Protein 7CI0 (pdb70)

Secondary structure (DSSP, 8-state):
-----HHHHHHHHHHHHH----TTTS-HHHHHHHHHHHHHHHSPPPPP-SEEEEEEEEETTEEEEEEEEES-SS--SEEEEEEE--STTTS--TTTTHHHHHHHHHHHTS-EEEE----TTTS-TTHHHHHHHHHHHHHHT--TTT-S-EEEEEEEEETHHHHHHHHHHHHHHHS--SS-B--BEEES---S--TT-HHHHHTSSSSSS-HHHHHHHHHHH---TT-TTTSGGGS--TTPPPEEEEEETT-TTHHHHHHHHHHHHHTT--EEEEEETT--TTGGG-TTTSTTHHHHHHHHHHHHHHHH-/-----HHHHHHHHHHHHHTPPPTTTS-HHHHHHHHHHHHHHHSPPPPP-SEEEEEEEEEBTEEEEEEEEES-SS--SEEEEEEE--STTTS--TTTTHHHHHHHHHHHTS-EEEE----TTTS-TTHHHHHHHHHHHHHHT--GGG-S-EEEEEEEEETHHHHHHHHHHHHHHHS--SS-B--BEEES---S--TT-HHHHHTSSSSSS-HHHHHHHHHHH---TT-TTT-GGGS--TTPPPEEEEEETT-TTHHHHHHHHHHHHHTT--EEEEEETT--TTGGG-TTTSTHHHHHHHHHHHHHHHHH-/-----HHHHHHHHHHHHH----GGGS-HHHHHHHHHHHHHHHSPPPPP-SEEEEEEEE-SSSEEEEEEEESSSS--SEEEEEEE--STTTS--TTTTHHHHHHHHHHHTS-EEEE----TTTS-TTHHHHHHHHHHHHHHT--TTTT--EEEEEEEEETHHHHHHHHHHHHHHHS--SS-B--BEEES---S--TT-HHHHHTSSSSSS-HHHHHHHHHHH---TT-TTTSGGGS--TTPPPEEEEEETT-TTHHHHHHHHHHHHHTT--EEEEEETT--TTGGG-TTTSTTHHHHHHHHHHHHHHHH-/-----HHHHHHHHHHHHH----TTTS-HHHHHHHHHHHHHHHSPPPPP-SEEEEEEE--BTB-EEEEEEES-SS--SEEEEEEE--STTTS--TTTTHHHHHHHHHHHTS-EEEE----TTTS-TTHHHHHHHHHHHHHHT--GGG-S-EEEEEEEEETHHHHHHHHHHHHHHHS--SS-B--BEEES---S--TT-HHHHHTSSSSSS-HHHHHHHHHHH---TT-TTT-GGGS--TTPPSEEEEEETT-TTHHHHHHHHHHHHHTT--EEEEEETT--TTGGG-TTTSTTHHHHHHHHHHHHHHHH-

Radius of gyration: 42.59 Å; Cα contacts (8 Å, |Δi|>4): 2997; chains: 4; bounding box: 110×73×112 Å

Solvent-accessible surface area: 43959 Å² total; per-residue (Å²): 149,68,126,53,39,112,38,0,29,58,9,19,120,23,44,74,12,53,69,45,66,59,24,71,129,34,81,55,101,70,0,56,5,36,29,36,10,30,5,37,51,0,6,91,58,46,92,175,31,67,22,76,92,106,28,52,3,95,20,90,67,40,111,3,61,1,31,0,0,0,42,117,76,98,48,87,67,14,34,0,0,0,2,0,4,0,7,14,11,0,5,7,40,16,90,8,3,33,37,0,1,0,3,1,0,31,45,10,54,23,2,0,0,5,2,39,4,54,29,1,54,96,73,59,26,35,5,1,3,64,3,0,38,24,0,0,64,39,0,1,50,42,21,108,104,0,49,16,72,4,63,0,0,0,0,1,0,4,8,7,0,0,4,0,0,0,2,0,4,42,42,6,58,81,149,106,18,111,27,87,20,47,0,1,0,0,0,2,0,34,0,15,49,4,92,79,24,74,0,8,150,65,10,18,145,52,27,32,22,37,87,50,17,19,92,38,22,51,95,9,16,139,16,90,102,79,27,59,88,4,15,0,42,96,17,108,24,94,81,12,19,47,0,0,0,0,0,0,12,2,0,0,9,36,22,3,0,30,56,2,0,46,20,0,0,92,29,3,58,25,2,0,0,2,5,0,75,0,0,0,13,9,0,0,1,0,1,48,35,0,80,43,0,9,32,6,1,78,96,1,10,43,0,0,96,29,28,55,101,178,66,126,33,41,113,38,0,91,60,21,13,92,57,72,65,87,152,88,52,83,63,22,82,126,35,67,51,72,100,2,54,60,56,32,66,66,55,6,61,155,3,10,92,102,43,97,176,29,61,1,76,108,106,32,56,2,98,21,83,69,42,110,3,60,1,32,0,0,0,42,115,133,97,45,147,60,13,29,0,0,0,1,0,3,0,9,16,12,0,9,5,45,14,92,9,2,33,38,0,1,0,3,0,0,30,47,12,54,22,1,0,0,4,2,40,3,59,31,1,51,97,80,52,30,40,8,1,0,56,4,0,34,24,0,0,64,42,0,1,50,38,22,107,119,0,48,15,75,4,61,0,0,0,0,2,0,3,9,10,0,0,3,0,0,0,1,0,4,40,40,7,55,82,152,105,19,110,26,87,20,47,0,0,0,0,0,1,0,34,0,14,52,4,93,77,25,74,0,8,80,67,12,14,141,53,28,50,22,35,95,55,18,18,90,45,22,46,95,9,18,133,16,93,98,79,38,57,68,4,13,0,41,97,17,108,23,96,79,11,19,47,0,0,0,0,0,0,13,2,0,0,8,35,22,2,0,31,55,2,0,49,21,0,0,92,28,2,55,23,2,0,0,3,4,0,78,0,0,0,14,9,0,0,0,0,1,46,41,0,82,42,0,16,32,6,2,79,96,0,10,43,0,0,99,30,29,57,100,148,64,128,34,42,115,39,0,79,59,24,9,100,59,54,73,63,60,78,46,82,58,23,70,128,40,72,51,33,39,0,36,10,32,28,52,9,45,4,9,24,4,6,91,78,43,95,179,31,52,15,77,89,104,29,53,2,97,20,89,69,40,112,3,60,1,30,0,0,0,41,121,124,91,54,83,65,16,31,1,0,0,2,0,4,0,6,15,12,0,4,6,45,16,64,10,2,34,17,1,1,0,1,1,0,30,40,12,54,22,2,0,0,4,2,39,3,55,29,1,57,95,73,59,28,35,5,0,3,66,3,0,39,25,0,0,63,40,0,1,51,41,19,105,109,0,46,14,75,4,61,0,0,0,0,1,0,4,8,8,0,0,3,0,0,0,2,0,5,40,46,7,59,81,154,105,18,111,27,85,20,47,0,0,0,0,0,2,0,34,0,14,50,6,92,78,24,75,0,7,80,66,11,18,146,51,26,31,21,36,87,47,15,21,92,39,21,50,96,10,15,136,16,86,102,80,25,60,89,5,12,0,40,97,16,112,24,94,82,11,19,50,0,0,0,0,0,0,14,2,0,0,9,35,23,3,0,31,57,2,0,47,20,0,0,91,30,3,55,25,2,0,0,3,4,0,74,0,0,0,13,8,0,0,0,0,1,48,45,0,79,42,0,11,33,6,1,79,97,0,10,43,0,0,105,31,29,55,100,187,54,126,40,40,112,40,0,88,56,15,18,91,50,66,72,88,161,76,59,80,61,21,82,123,34,82,56,142,94,0,56,55,44,27,66,61,42,7,60,118,0,11,82,108,44,100,177,27,60,1,76,90,105,30,55,2,96,22,83,68,44,111,2,61,1,34,0,0,0,42,114,101,96,46,146,61,14,30,0,0,0,0,0,4,0,6,15,12,0,7,4,44,14,86,7,3,34,35,0,1,0,4,0,0,32,42,14,56,21,2,0,0,4,2,38,3,56,30,0,56,95,77,53,28,39,7,1,0,59,4,0,35,25,0,0,65,39,1,1,51,39,20,107,114,0,48,15,75,4,63,0,0,0,0,2,0,3,10,9,0,0,4,0,0,0,1,0,4,41,42,7,57,82,154,108,18,111,26,85,19,48,0,0,0,0,0,2,0,35,0,13,48,4,98,79,24,71,0,7,150,62,11,17,145,51,29,34,22,38,88,57,18,19,95,43,21,50,94,12,16,136,17,86,100,77,31,59,70,4,14,0,41,95,17,108,23,94,81,11,19,47,0,0,0,0,0,0,12,2,0,0,8,35,22,2,0,31,57,2,0,48,21,0,0,93,29,2,54,24,2,0,0,3,5,0,72,0,0,0,13,10,0,0,1,0,0,47,38,0,67,44,0,12,31,6,2,78,96,0,8,42,0,0,107,31,28,58,102

Sequence (1236 aa):
TPFIRPDMKAFLEAIAAMAGPTLAEMTLEEARASYVALHGMADRPARELAVIRNLSCPGPAGDIPLRLYDARESREAGPVITFYHGGGFVIGDLDTHHNLCTEIAALMDLPVVAVDYRLAPEHPFPAAIEDCEAATRWVASSPSELGRTASGVIPIGDAAGGNATIVVSQLLGAKPADVPVVLQVPIFPLASDAVGSASLEAFAEGFVLTKASIEFFDTAYKADRADPRGFPILGDHTAAPPTIVATASLDPIRDSGRDYAKALVEAGRDVVYLEMEGVTHSFTNIRAAVPSTQGDLERIIAAMKMMLGTPFIRPDMKAFLEAIAAMAGPTLAEMTLEEARASYVALHGMADRPARELAVIRNLSCPGPAGDIPLRLYDARESREAGPVITFYHGGGFVIGDLDTHHNLCTEIAALMDLPVVAVDYRLAPEHPFPAAIEDCEAATRWVASSPSELGRTASGVIPIGDAAGGNATIVVSQLLGAKPADVPVVLQVPIFPLASDAVGSASLEAFAEGFVLTKASIEFFDTAYKADRADPRGFPILGDHTAAPPTIVATASLDPIRDSGRDYAKALVEAGRDVVYLEMEGVTHSFTNIRAAVPSTQGDLERIIAAMKMMLGTPFIRPDMKAFLEAIAAMAGPTLAEMTLEEARASYVALHGMADRPARELAVIRNLSCPGPAGDIPLRLYDARESREAGPVITFYHGGGFVIGDLDTHHNLCTEIAALMDLPVVAVDYRLAPEHPFPAAIEDCEAATRWVASSPSELGRTASGVIPIGDAAGGNATIVVSQLLGAKPADVPVVLQVPIFPLASDAVGSASLEAFAEGFVLTKASIEFFDTAYKADRADPRGFPILGDHTAAPPTIVATASLDPIRDSGRDYAKALVEAGRDVVYLEMEGVTHSFTNIRAAVPSTQGDLERIIAAMKMMLGTPFIRPDMKAFLEAIAAMAGPTLAEMTLEEARASYVALHGMADRPARELAVIRNLSCPGPAGDIPLRLYDARESREAGPVITFYHGGGFVIGDLDTHHNLCTEIAALMDLPVVAVDYRLAPEHPFPAAIEDCEAATRWVASSPSELGRTASGVIPIGDAAGGNATIVVSQLLGAKPADVPVVLQVPIFPLASDAVGSASLEAFAEGFVLTKASIEFFDTAYKADRADPRGFPILGDHTAAPPTIVATASLDPIRDSGRDYAKALVEAGRDVVYLEMEGVTHSFTNIRAAVPSTQGDLERIIAAMKMMLG

Foldseek 3Di:
DAFADPLQVVVLVVVVVVPDDDLVPDDLVVSQVVLLVQLVVQFDAADDAPDWDWDWDAFPVGIWIKIKGANDPADAEEEEEEEEEDDLLRHDACNSCVRLLRVLRVLQRHMYMYTGWHGWLVDAPPRRLRRSLRVQLVLQVQDVVNRYHYQAYEQEYAEVSLLSQLLSLLVCVVPPRNHHHQEYEREQYQAADLVPPPLCVQQQDSAVDHVSSNVVSCVTRVDDNQDCSRHVLNPDLLCGHEYEYEHEPNESSRVSSVSSVVSNVVNVHHYHYHYHGNHYGPLSSRCRSRVCSVVVVVVSSVVVVVSVD/DAFADPLQVVVLVVVVVVVDDDPVPDDLVVVQVVLQVLLVPQFDAADDAPDWDWDWDAFPVGIWIKIKTANDLADAEEEEEEEEEDDLLRYDACNSCVRLLRVLRVLQRHMYMYTGWHGWLVDAPPRRLRRSLRVQLVVQVQDVVNRYHYQAYEQEYAECSLLSQLLSLLVCVVPPRNHHHQEYEREQYQAADLPPPPLLVQQQDSFVCHVSVNVVSCVTRVDDNQDCSRHVLNPDLLPGHEYEYEAEPNESSRVSSVSSQVSNVVNVHHYHYHYHGNHYGPLSSSCRSRVCSVVVVVVSSVVVVVSSD/DAFADPLQVVVLVVVVVVVDDDLVPDDLVVSQVVLLCQLVVQFDAADDAPDWDWDWDAFPVGTWIKIKTANDPADAEEEEEEEEEDDLLRHDFCNSCVRLQNVLRVLQRHMYMYTGWHGWLVDAPPRRLRRSLVVQLVVQVVDVVRNYHYQAYEQEYAACSLLSQLLSLLVCVVPPRNHHHQEYEREQYQAADLPPPPLLVQQQDSAPDHVSSNVVSCVTRVDDNQDCSRHVLNPDLLCGHEYEYEHEPNESSRVSSVSSVVSNVVNVHHYHYHYHGNHYGPLSSRCRSRVCSVVVVVVSSVVVVVSND/DAFADPLQVVVLVVCVVVPDDDPVVDDLVVNQVVLLVQLVPFFDAADDAPAWDWDWDAFPVGIWIKTKTANDLADAEEEEEEEEEDDLLRHDACNSCVRLLSVLRVLQNHMYMYTGWHGWLVDAPPRRLRRSLVVQLVVQVQDVVNNYHYQEYEQEYAACSLLSQLLSLLVCVVPPRNHHHQEYEREQYQAADLVPPPLLVQQQPSQPCHVSSNVVSCVTRVDDNQDCSRHVLNDDLLCGHEYEYEHEPNESSRVSSVSSVVSNVVSVHHYHYHYHGNHGGPLSSRCRSRVCSVVVVVVVSVVVVVSSD

Organism: Erythrobacter longus (NCBI:txid1044)

InterPro domains:
  IPR013094 Alpha/beta hydrolase fold-3 [PF07859] (85-287)
  IPR029058 Alpha/Beta hydrolase fold [G3DSA:3.40.50.1820] (2-311)
  IPR029058 Alpha/Beta hydrolase fold [SSF53474] (46-291)
  IPR050300 GDXG lipolytic enzyme [PTHR48081] (65-289)

Structure (mmCIF, N/CA/C/O backbone):
data_7CI0
#
_entry.id   7CI0
#
_cell.length_a   70.397
_cell.length_b   129.771
_cell.length_c   220.661
_cell.angle_alpha   90.000
_cell.angle_beta   90.000
_cell.angle_gamma   90.000
#
_symmetry.space_group_name_H-M   'P 21 2 21'
#
loop_
_entity.id
_entity.type
_entity.pdbx_description
1 polymer Lipase
2 non-polymer P-NITROPHENOL
3 non-polymer 'HEXANOIC ACID'
4 non-polymer DI(HYDROXYETHYL)ETHER
5 non-polymer 1,2-ETHANEDIOL
6 non-polymer 'DIMETHYL SULFOXIDE'
7 non-polymer '1,4-DIETHYLENE DIOXIDE'
8 non-polymer GLYCEROL
9 non-polymer 'SULFATE ION'
10 non-polymer 'TRIETHYLENE GLYCOL'
11 non-polymer 'SODIUM ION'
12 non-polymer '2-(N-MORPHOLINO)-ETHANESULFONIC ACID'
13 water water
#
loop_
_atom_site.group_PDB
_atom_site.id
_atom_site.type_symbol
_atom_site.label_atom_id
_atom_site.label_alt_id
_atom_site.label_comp_id
_atom_site.label_asym_id
_atom_site.label_entity_id
_atom_site.label_seq_id
_atom_site.pdbx_PDB_ins_code
_atom_site.Cartn_x
_atom_site.Cartn_y
_atom_site.Cartn_z
_atom_site.occupancy
_atom_site.B_iso_or_equiv
_atom_site.auth_seq_id
_atom_site.auth_comp_id
_atom_site.auth_asym_id
_atom_site.auth_atom_id
_atom_site.pdbx_PDB_model_num
ATOM 1 N N . THR A 1 4 ? 55.45600 -29.97600 -52.82900 1.000 52.80849 4 THR A N 1
ATOM 2 C CA . THR A 1 4 ? 54.37100 -29.07000 -53.25100 1.000 41.42062 4 THR A CA 1
ATOM 3 C C . THR A 1 4 ? 54.28900 -29.08400 -54.77400 1.000 42.38844 4 THR A C 1
ATOM 4 O O . THR A 1 4 ? 54.55300 -28.08400 -55.37400 1.000 41.39540 4 THR A O 1
ATOM 8 N N . PRO A 1 5 ? 53.91400 -30.19700 -55.42500 1.000 35.55849 5 PRO A N 1
ATOM 9 C CA . PRO A 1 5 ? 53.76100 -30.19400 -56.85500 1.000 34.05285 5 PRO A CA 1
ATOM 10 C C . PRO A 1 5 ? 52.48900 -29.43700 -57.24500 1.000 33.27882 5 PRO A C 1
ATOM 11 O O . PRO A 1 5 ? 51.61400 -29.34400 -56.51300 1.000 34.95146 5 PRO A O 1
ATOM 22 N N . PHE A 1 6 ? 52.46500 -28.89300 -58.43500 1.000 32.71463 6 PHE A N 1
ATOM 23 C CA . PHE A 1 6 ? 51.31600 -28.13300 -58.90700 1.000 32.08009 6 PHE A CA 1
ATOM 24 C C . PHE A 1 6 ? 50.10000 -29.03200 -59.09600 1.000 31.73133 6 PHE A C 1
ATOM 25 O O . PHE A 1 6 ? 50.18600 -30.09100 -59.73200 1.000 28.44158 6 PHE A O 1
ATOM 42 N N . ILE A 1 7 ? 48.96200 -28.58700 -58.56800 1.000 29.69635 7 ILE A N 1
ATOM 43 C CA . ILE A 1 7 ? 47.68200 -29.27600 -58.69800 1.000 26.04208 7 ILE A CA 1
ATOM 44 C C . ILE A 1 7 ? 46.62200 -28.24000 -59.04900 1.000 29.49548 7 ILE A C 1
ATOM 45 O O . ILE A 1 7 ? 46.51000 -27.20800 -58.37500 1.000 29.78747 7 ILE A O 1
ATOM 61 N N . ARG A 1 8 ? 45.84400 -28.50700 -60.09500 1.000 26.92341 8 ARG A N 1
ATOM 62 C CA . ARG A 1 8 ? 44.74700 -27.61600 -60.42800 1.000 28.03039 8 ARG A CA 1
ATOM 63 C C . ARG A 1 8 ? 43.74200 -27.56800 -59.28100 1.000 29.01921 8 ARG A C 1
ATOM 64 O O . ARG A 1 8 ? 43.54300 -28.56400 -58.58100 1.000 27.03838 8 ARG A O 1
ATOM 85 N N . PRO A 1 9 ? 43.08900 -26.41900 -59.06600 1.000 27.41296 9 PRO A N 1
ATOM 86 C CA . PRO A 1 9 ? 42.09600 -26.34500 -57.98000 1.000 30.24864 9 PRO A CA 1
ATOM 87 C C . PRO A 1 9 ? 40.97600 -27.36700 -58.09800 1.000 28.57781 9 PRO A C 1
ATOM 88 O O . PRO A 1 9 ? 40.59800 -27.95000 -57.07700 1.000 28.26314 9 PRO A O 1
ATOM 99 N N . ASP A 1 10 ? 40.42100 -27.60300 -59.29500 1.000 28.94251 10 ASP A N 1
ATOM 100 C CA . ASP A 1 10 ? 39.35000 -28.59400 -59.37500 1.000 29.62740 10 ASP A CA 1
ATOM 101 C C . ASP A 1 10 ? 39.88700 -30.00000 -59.13800 1.000 26.03274 10 ASP A C 1
ATOM 102 O O . ASP A 1 10 ? 39.21900 -30.82200 -58.49500 1.000 26.93180 10 ASP A O 1
ATOM 111 N N . MET A 1 11 ? 41.09700 -30.29000 -59.62000 1.000 27.27728 11 MET A N 1
ATOM 112 C CA . MET A 1 11 ? 41.73000 -31.56900 -59.30400 1.000 29.99602 11 MET A CA 1
ATOM 113 C C . MET A 1 11 ? 41.94000 -31.71200 -57.80000 1.000 27.98272 11 MET A C 1
ATOM 114 O O . MET A 1 11 ? 41.67900 -32.77300 -57.22200 1.000 26.55031 11 MET A O 1
ATOM 128 N N . LYS A 1 12 ? 42.41600 -30.64400 -57.14700 1.000 27.35081 12 LYS A N 1
ATOM 129 C CA . LYS A 1 12 ? 42.67100 -30.71500 -55.71500 1.000 26.80298 12 LYS A CA 1
ATOM 130 C C . LYS A 1 12 ? 41.39200 -31.00800 -54.94000 1.000 25.40324 12 LYS A C 1
ATOM 131 O O . LYS A 1 12 ? 41.40800 -31.77600 -53.97200 1.000 29.10898 12 LYS A O 1
ATOM 137 N N . ALA A 1 13 ? 40.27500 -30.39800 -55.34500 1.000 26.76086 13 ALA A N 1
ATOM 138 C CA . ALA A 1 13 ? 39.01300 -30.63000 -54.64700 1.000 29.60561 13 ALA A CA 1
ATOM 139 C C . ALA A 1 13 ? 38.58700 -32.08900 -54.75600 1.000 30.65523 13 ALA A C 1
ATOM 140 O O . ALA A 1 13 ? 38.08200 -32.67300 -53.78900 1.000 26.91048 13 ALA A O 1
ATOM 147 N N . PHE A 1 14 ? 38.78000 -32.68800 -55.93200 1.000 27.07077 14 PHE A N 1
ATOM 148 C CA . PHE A 1 14 ? 38.46900 -34.10600 -56.10800 1.000 25.22173 14 PHE A CA 1
ATOM 149 C C . PHE A 1 14 ? 39.34700 -34.97500 -55.21300 1.000 27.55482 14 PHE A C 1
ATOM 150 O O . PHE A 1 14 ? 38.85900 -35.91900 -54.57400 1.000 27.47900 14 PHE A O 1
ATOM 167 N N . LEU A 1 15 ? 40.64900 -34.67300 -55.14400 1.000 25.32998 15 LEU A N 1
ATOM 168 C CA . LEU A 1 15 ? 41.53700 -35.45300 -54.28900 1.000 24.57732 15 LEU A CA 1
ATOM 169 C C . LEU A 1 15 ? 41.16100 -35.30200 -52.82000 1.000 26.39051 15 LEU A C 1
ATOM 170 O O . LEU A 1 15 ? 41.29600 -36.25100 -52.03800 1.000 28.57177 15 LEU A O 1
ATOM 186 N N . GLU A 1 16 ? 40.69200 -34.11300 -52.42800 1.000 28.02874 16 GLU A N 1
ATOM 187 C CA . GLU A 1 16 ? 40.27400 -33.91000 -51.04700 1.000 29.98554 16 GLU A CA 1
ATOM 188 C C . GLU A 1 16 ? 39.02800 -34.72500 -50.72600 1.000 31.68838 16 GLU A C 1
ATOM 189 O O . GLU A 1 16 ? 38.89600 -35.25500 -49.61600 1.000 30.74439 16 GLU A O 1
ATOM 201 N N . ALA A 1 17 ? 38.11200 -34.84900 -51.68700 1.000 29.29549 17 ALA A N 1
ATOM 202 C CA . ALA A 1 17 ? 36.93000 -35.67500 -51.46600 1.000 29.46530 17 ALA A CA 1
ATOM 203 C C . ALA A 1 17 ? 37.30000 -37.15300 -51.36600 1.000 32.65185 17 ALA A C 1
ATOM 204 O O . ALA A 1 17 ? 36.73400 -37.88300 -50.54700 1.000 29.68649 17 ALA A O 1
ATOM 211 N N . ILE A 1 18 ? 38.25900 -37.61600 -52.17500 1.000 28.56298 18 ILE A N 1
ATOM 212 C CA . ILE A 1 18 ? 38.69900 -39.00900 -52.05500 1.000 27.65502 18 ILE A CA 1
ATOM 213 C C . ILE A 1 18 ? 39.33200 -39.24900 -50.69000 1.000 27.00874 18 ILE A C 1
ATOM 214 O O . ILE A 1 18 ? 39.14000 -40.30500 -50.07000 1.000 30.69792 18 ILE A O 1
ATOM 230 N N . ALA A 1 19 ? 40.08400 -38.26500 -50.19500 1.000 29.46117 19 ALA A N 1
ATOM 231 C CA . ALA A 1 19 ? 40.71100 -38.39600 -48.88500 1.000 33.97212 19 ALA A CA 1
ATOM 232 C C . ALA A 1 19 ? 39.66300 -38.41500 -47.77500 1.000 32.06358 19 ALA A C 1
ATOM 233 O O . ALA A 1 19 ? 39.79700 -39.16500 -46.80000 1.000 34.42933 19 ALA A O 1
ATOM 240 N N . ALA A 1 20 ? 38.61000 -37.60400 -47.91100 1.000 33.48224 20 ALA A N 1
ATOM 241 C CA . ALA A 1 20 ? 37.52900 -37.62400 -46.92700 1.000 33.32236 20 ALA A CA 1
ATOM 242 C C . ALA A 1 20 ? 36.82000 -38.97100 -46.92700 1.000 32.87763 20 ALA A C 1
ATOM 243 O O . ALA A 1 20 ? 36.50700 -39.52000 -45.86200 1.000 33.59009 20 ALA A O 1
ATOM 250 N N . MET A 1 21 ? 36.54800 -39.51100 -48.11800 1.000 30.33499 21 MET A N 1
ATOM 251 C CA . MET A 1 21 ? 35.93100 -40.82900 -48.23200 1.000 34.92327 21 MET A CA 1
ATOM 252 C C . MET A 1 21 ? 36.73700 -41.88400 -47.48700 1.000 40.52995 21 MET A C 1
ATOM 253 O O . MET A 1 21 ? 36.17100 -42.74200 -46.79400 1.000 36.47818 21 MET A O 1
ATOM 267 N N . ALA A 1 22 ? 38.06200 -41.83500 -47.61300 1.000 35.19430 22 ALA A N 1
ATOM 268 C CA . ALA A 1 22 ? 38.96100 -42.79400 -46.96500 1.000 39.27185 22 ALA A CA 1
ATOM 269 C C . ALA A 1 22 ? 38.51300 -44.19900 -47.37600 1.000 39.40468 22 ALA A C 1
ATOM 270 O O . ALA A 1 22 ? 38.28000 -44.45100 -48.56600 1.000 43.13509 22 ALA A O 1
ATOM 277 N N . GLY A 1 23 ? 38.37200 -45.14300 -46.45600 1.000 42.10095 23 GLY A N 1
ATOM 278 C CA . GLY A 1 23 ? 37.86600 -46.44300 -46.83100 1.000 50.02529 23 GLY A CA 1
ATOM 279 C C . GLY A 1 23 ? 38.89300 -47.35000 -47.48500 1.000 44.90407 23 GLY A C 1
ATOM 280 O O . GLY A 1 23 ? 40.03200 -46.95500 -47.75700 1.000 44.61389 23 GLY A O 1
ATOM 284 N N . PRO A 1 24 ? 38.47500 -48.57500 -47.80100 1.000 43.68102 24 PRO A N 1
ATOM 285 C CA . PRO A 1 24 ? 39.44000 -49.66400 -47.98400 1.000 39.53577 24 PRO A CA 1
ATOM 286 C C . PRO A 1 24 ? 40.24400 -49.56500 -49.27100 1.000 38.59096 24 PRO A C 1
ATOM 287 O O . PRO A 1 24 ? 39.82200 -48.97200 -50.27000 1.000 33.10661 24 PRO A O 1
ATOM 298 N N . THR A 1 25 ? 41.43000 -50.17000 -49.22700 1.000 35.71585 25 THR A N 1
ATOM 299 C CA . THR A 1 25 ? 42.23200 -50.37100 -50.42100 1.000 34.51721 25 THR A CA 1
ATOM 300 C C . THR A 1 25 ? 41.60600 -51.45700 -51.29500 1.000 32.35845 25 THR A C 1
ATOM 301 O O . THR A 1 25 ? 40.71500 -52.20100 -50.87400 1.000 31.34881 25 THR A O 1
ATOM 312 N N . LEU A 1 26 ? 42.09300 -51.55500 -52.53600 1.000 29.45556 26 LEU A N 1
ATOM 313 C CA . LEU A 1 26 ? 41.61000 -52.61500 -53.41300 1.000 31.32054 26 LEU A CA 1
ATOM 314 C C . LEU A 1 26 ? 41.86600 -53.98700 -52.80900 1.000 28.67232 26 LEU A C 1
ATOM 315 O O . LEU A 1 26 ? 41.01300 -54.87600 -52.88800 1.000 30.95634 26 LEU A O 1
ATOM 331 N N . ALA A 1 27 ? 43.04000 -54.18400 -52.20600 1.000 30.83262 27 ALA A N 1
ATOM 332 C CA . ALA A 1 27 ? 43.38300 -55.50900 -51.69800 1.000 33.14299 27 ALA A CA 1
ATOM 333 C C . ALA A 1 27 ? 42.52300 -55.89500 -50.50000 1.000 37.14991 27 ALA A C 1
ATOM 334 O O . ALA A 1 27 ? 42.28400 -57.09100 -50.27300 1.000 35.45416 27 ALA A O 1
ATOM 341 N N . GLU A 1 28 ? 42.05200 -54.90500 -49.73300 1.000 34.30122 28 GLU A N 1
ATOM 342 C CA . GLU A 1 28 ? 41.20500 -55.17100 -48.57600 1.000 38.45772 28 GLU A CA 1
ATOM 343 C C . GLU A 1 28 ? 39.77800 -55.54700 -48.96000 1.000 39.29375 28 GLU A C 1
ATOM 344 O O . GLU A 1 28 ? 39.07000 -56.15000 -48.14900 1.000 40.47030 28 GLU A O 1
ATOM 356 N N . MET A 1 29 ? 39.34000 -55.20800 -50.16600 1.000 29.99403 29 MET A N 1
ATOM 357 C CA . MET A 1 29 ? 38.00600 -55.55400 -50.63700 1.000 29.58961 29 MET A CA 1
ATOM 358 C C . MET A 1 29 ? 38.00200 -56.95200 -51.24700 1.000 29.94917 29 MET A C 1
ATOM 359 O O . MET A 1 29 ? 39.04500 -57.49500 -51.60900 1.000 29.96570 29 MET A O 1
ATOM 373 N N . THR A 1 30 ? 36.80800 -57.49600 -51.39800 1.000 30.85366 30 THR A N 1
ATOM 374 C CA . THR A 1 30 ? 36.69700 -58.69000 -52.24600 1.000 29.91803 30 THR A CA 1
ATOM 375 C C . THR A 1 30 ? 36.92000 -58.21400 -53.68900 1.000 29.97433 30 THR A C 1
ATOM 376 O O . THR A 1 30 ? 36.78300 -57.04300 -53.95400 1.000 26.30487 30 THR A O 1
ATOM 387 N N . LEU A 1 31 ? 37.21000 -59.12700 -54.59700 1.000 27.83881 31 LEU A N 1
ATOM 388 C CA . LEU A 1 31 ? 37.38200 -58.74200 -56.01100 1.000 28.62788 31 LEU A CA 1
ATOM 389 C C . LEU A 1 31 ? 36.10600 -58.08400 -56.53900 1.000 30.45815 31 LEU A C 1
ATOM 390 O O . LEU A 1 31 ? 36.20800 -57.14100 -57.25800 1.000 27.84439 31 LEU A O 1
ATOM 406 N N . GLU A 1 32 ? 34.95100 -58.64800 -56.22000 1.000 28.02441 32 GLU A N 1
ATOM 407 C CA . GLU A 1 32 ? 33.68600 -58.08100 -56.72100 1.000 26.76093 32 GLU A CA 1
ATOM 408 C C . GLU A 1 32 ? 33.52400 -56.67500 -56.15400 1.000 23.11761 32 GLU A C 1
ATOM 409 O O . GLU A 1 32 ? 33.09800 -55.83800 -56.87100 1.000 26.77706 32 GLU A O 1
ATOM 421 N N . GLU A 1 33 ? 33.85300 -56.48400 -54.88800 1.000 26.07431 33 GLU A N 1
ATOM 422 C CA . GLU A 1 33 ? 33.77300 -55.14200 -54.31400 1.000 26.86530 33 GLU A CA 1
ATOM 423 C C . GLU A 1 33 ? 34.75300 -54.19600 -54.99300 1.000 26.68840 33 GLU A C 1
ATOM 424 O O . GLU A 1 33 ? 34.41100 -53.04200 -55.28900 1.000 24.69793 33 GLU A O 1
ATOM 436 N N . ALA A 1 34 ? 35.98400 -54.65900 -55.22600 1.000 24.14361 34 ALA A N 1
ATOM 437 C CA . ALA A 1 34 ? 36.98700 -53.80500 -55.85500 1.000 27.66423 34 ALA A CA 1
ATOM 438 C C . ALA A 1 34 ? 36.53700 -53.36900 -57.24100 1.000 25.75257 34 ALA A C 1
ATOM 439 O O . ALA A 1 34 ? 36.64500 -52.19000 -57.60300 1.000 25.38469 34 ALA A O 1
ATOM 446 N N . ARG A 1 35 ? 36.03300 -54.31000 -58.03800 1.000 26.24462 35 ARG A N 1
ATOM 447 C CA . ARG A 1 35 ? 35.51700 -53.95400 -59.35400 1.000 24.85340 35 ARG A CA 1
ATOM 448 C C . ARG A 1 35 ? 34.33900 -52.99500 -59.24200 1.000 25.50200 35 ARG A C 1
ATOM 449 O O . ARG A 1 35 ? 34.26800 -52.00300 -59.97300 1.000 24.85578 35 ARG A O 1
ATOM 470 N N . ALA A 1 36 ? 33.41700 -53.25500 -58.31400 1.000 24.20495 36 ALA A N 1
ATOM 471 C CA . ALA A 1 36 ? 32.25600 -52.38500 -58.18200 1.000 24.14274 36 ALA A CA 1
ATOM 472 C C . ALA A 1 36 ? 32.65300 -50.96300 -57.79400 1.000 24.52369 36 ALA A C 1
ATOM 473 O O . ALA A 1 36 ? 32.01600 -50.00300 -58.24000 1.000 26.09288 36 ALA A O 1
ATOM 480 N N . SER A 1 37 ? 33.69600 -50.80700 -56.97500 1.000 23.68614 37 SER A N 1
ATOM 481 C CA . SER A 1 37 ? 34.08100 -49.46500 -56.54300 1.000 25.90257 37 SER A CA 1
ATOM 482 C C . SER A 1 37 ? 34.61000 -48.64700 -57.70900 1.000 29.34906 37 SER A C 1
ATOM 483 O O . SER A 1 37 ? 34.44400 -47.42100 -57.73400 1.000 25.77631 37 SER A O 1
ATOM 491 N N . TYR A 1 38 ? 35.23200 -49.31100 -58.68600 1.000 24.36974 38 TYR A N 1
ATOM 492 C CA . TYR A 1 38 ? 35.73100 -48.61500 -59.86700 1.000 24.01388 38 TYR A CA 1
ATOM 493 C C . TYR A 1 38 ? 34.57600 -48.19100 -60.76600 1.000 23.43074 38 TYR A C 1
ATOM 494 O O . TYR A 1 38 ? 34.56900 -47.07500 -61.30400 1.000 26.94975 38 TYR A O 1
ATOM 512 N N . VAL A 1 39 ? 33.58300 -49.07000 -60.93300 1.000 22.85547 39 VAL A N 1
ATOM 513 C CA . VAL A 1 39 ? 32.35200 -48.69600 -61.62400 1.000 22.35952 39 VAL A CA 1
ATOM 514 C C . VAL A 1 39 ? 31.75500 -47.45000 -60.98000 1.000 25.48533 39 VAL A C 1
ATOM 515 O O . VAL A 1 39 ? 31.39400 -46.48100 -61.66100 1.000 26.24327 39 VAL A O 1
ATOM 528 N N . ALA A 1 40 ? 31.65900 -47.45800 -59.64800 1.000 26.35407 40 ALA A N 1
ATOM 529 C CA . ALA A 1 40 ? 31.03300 -46.34100 -58.93700 1.000 26.53541 40 ALA A CA 1
ATOM 530 C C . ALA A 1 40 ? 31.84600 -45.05400 -59.07700 1.000 26.83771 40 ALA A C 1
ATOM 531 O O . ALA A 1 40 ? 31.27400 -43.96600 -59.23300 1.000 27.55349 40 ALA A O 1
ATOM 538 N N . LEU A 1 41 ? 33.17700 -45.15200 -59.01300 1.000 25.59453 41 LEU A N 1
ATOM 539 C CA . LEU A 1 41 ? 34.02300 -43.96600 -59.15600 1.000 31.30121 41 LEU A CA 1
ATOM 540 C C . LEU A 1 41 ? 33.81100 -43.29100 -60.50500 1.000 27.78869 41 LEU A C 1
ATOM 541 O O . LEU A 1 41 ? 33.52300 -42.08800 -60.57300 1.000 25.93703 41 LEU A O 1
ATOM 557 N N . HIS A 1 42 ? 33.98700 -44.04500 -61.60300 1.000 27.19601 42 HIS A N 1
ATOM 558 C CA . HIS A 1 42 ? 33.77200 -43.45900 -62.92700 1.000 25.75712 42 HIS A CA 1
ATOM 559 C C . HIS A 1 42 ? 32.31200 -43.10000 -63.14500 1.000 25.34316 42 HIS A C 1
ATOM 560 O O . HIS A 1 42 ? 32.01000 -42.13400 -63.85700 1.000 26.95264 42 HIS A O 1
ATOM 574 N N . GLY A 1 43 ? 31.41300 -43.83000 -62.52000 1.000 26.69872 43 GLY A N 1
ATOM 575 C CA . GLY A 1 43 ? 29.99700 -43.49900 -62.67600 1.000 27.81590 43 GLY A CA 1
ATOM 576 C C . GLY A 1 43 ? 29.70100 -42.10500 -62.16300 1.000 27.56730 43 GLY A C 1
ATOM 577 O O . GLY A 1 43 ? 28.99000 -41.41900 -62.79600 1.000 31.63782 43 GLY A O 1
ATOM 581 N N . MET A 1 44 ? 30.26800 -41.73600 -61.03400 1.000 26.24097 44 MET A N 1
ATOM 582 C CA . MET A 1 44 ? 29.96000 -40.39100 -60.50200 1.000 28.66931 44 MET A CA 1
ATOM 583 C C . MET A 1 44 ? 30.92500 -39.33500 -61.04500 1.000 30.54307 44 MET A C 1
ATOM 584 O O . MET A 1 44 ? 30.52200 -38.21900 -61.14800 1.000 32.45647 44 MET A O 1
ATOM 598 N N . ALA A 1 45 ? 32.13600 -39.71500 -61.40500 1.000 27.57445 45 ALA A N 1
ATOM 599 C CA . ALA A 1 45 ? 33.14500 -38.70900 -61.79500 1.000 25.00690 45 ALA A CA 1
ATOM 600 C C . ALA A 1 45 ? 33.13000 -38.32200 -63.27500 1.000 28.04977 45 ALA A C 1
ATOM 601 O O . ALA A 1 45 ? 33.54000 -37.23900 -63.57000 1.000 25.37479 45 ALA A O 1
ATOM 608 N N . ASP A 1 46 ? 32.68400 -39.20000 -64.15200 1.000 27.15063 46 ASP A N 1
ATOM 609 C CA . ASP A 1 46 ? 32.81900 -38.86700 -65.58300 1.000 24.63031 46 ASP A CA 1
ATOM 610 C C . ASP A 1 46 ? 31.59700 -38.16400 -66.14800 1.000 28.14068 46 ASP A C 1
ATOM 611 O O . ASP A 1 46 ? 30.54000 -38.29500 -65.63000 1.000 28.91955 46 ASP A O 1
ATOM 620 N N . ARG A 1 47 ? 31.82700 -37.39200 -67.18700 1.000 26.89470 47 ARG A N 1
ATOM 621 C CA . ARG A 1 47 ? 30.71000 -36.83400 -67.92700 1.000 28.72275 47 ARG A CA 1
ATOM 622 C C . ARG A 1 47 ? 29.80300 -37.94500 -68.45300 1.000 31.21584 47 ARG A C 1
ATOM 623 O O . ARG A 1 47 ? 30.24800 -39.08100 -68.66800 1.000 28.88375 47 ARG A O 1
ATOM 644 N N . PRO A 1 48 ? 28.53000 -37.64400 -68.69400 1.000 29.92666 48 PRO A N 1
ATOM 645 C CA . PRO A 1 48 ? 27.61200 -38.67500 -69.19200 1.000 35.57041 48 PRO A CA 1
ATOM 646 C C . PRO A 1 48 ? 27.89600 -39.03600 -70.64400 1.000 30.79867 48 PRO A C 1
ATOM 647 O O . PRO A 1 48 ? 28.56900 -38.31500 -71.38600 1.000 31.00576 48 PRO A O 1
ATOM 658 N N . ALA A 1 49 ? 27.35800 -40.18400 -71.03700 1.000 31.80228 49 ALA A N 1
ATOM 659 C CA . ALA A 1 49 ? 27.55600 -40.68500 -72.39000 1.000 31.40232 49 ALA A CA 1
ATOM 660 C C . ALA A 1 49 ? 27.03200 -39.69900 -73.42900 1.000 36.11890 49 ALA A C 1
ATOM 661 O O . ALA A 1 49 ? 25.99800 -39.04800 -73.24000 1.000 35.97394 49 ALA A O 1
ATOM 668 N N . ARG A 1 50 ? 27.76600 -39.57900 -74.52900 1.000 31.27728 50 ARG A N 1
ATOM 669 C CA . ARG A 1 50 ? 27.23200 -38.93100 -75.71600 1.000 33.99605 50 ARG A CA 1
ATOM 670 C C . ARG A 1 50 ? 26.19100 -39.82000 -76.37900 1.000 35.90426 50 ARG A C 1
ATOM 671 O O . ARG A 1 50 ? 26.27700 -41.05300 -76.34300 1.000 34.94800 50 ARG A O 1
ATOM 692 N N . GLU A 1 51 ? 25.20300 -39.18700 -77.00200 1.000 36.83316 51 GLU A N 1
ATOM 693 C CA . GLU A 1 51 ? 24.26600 -39.92200 -77.83600 1.000 38.78548 51 GLU A CA 1
ATOM 694 C C . GLU A 1 51 ? 24.90000 -40.19400 -79.19300 1.000 35.47603 51 GLU A C 1
ATOM 695 O O . GLU A 1 51 ? 25.54100 -39.31900 -79.78300 1.000 37.79623 51 GLU A O 1
ATOM 707 N N . LEU A 1 52 ? 24.74600 -41.42600 -79.67000 1.000 36.56820 52 LEU A N 1
ATOM 708 C CA . LEU A 1 52 ? 25.33400 -41.85600 -80.92700 1.000 34.43290 52 LEU A CA 1
ATOM 709 C C . LEU A 1 52 ? 24.30100 -42.63800 -81.72300 1.000 33.76283 52 LEU A C 1
ATOM 710 O O . LEU A 1 52 ? 23.36800 -43.22500 -81.16700 1.000 40.23704 52 LEU A O 1
ATOM 726 N N . ALA A 1 53 ? 24.49500 -42.65600 -83.04200 1.000 35.46698 53 ALA A N 1
ATOM 727 C CA . ALA A 1 53 ? 23.63000 -43.45300 -83.90500 1.000 36.65668 53 ALA A CA 1
ATOM 728 C C . ALA A 1 53 ? 23.76300 -44.93700 -83.59500 1.000 38.79047 53 ALA A C 1
ATOM 729 O O . ALA A 1 53 ? 22.76800 -45.67400 -83.60100 1.000 37.55134 53 ALA A O 1
ATOM 736 N N . VAL A 1 54 ? 24.98100 -45.39600 -83.31300 1.000 35.90769 54 VAL A N 1
ATOM 737 C CA . VAL A 1 54 ? 25.26700 -46.81700 -83.16000 1.000 33.87545 54 VAL A CA 1
ATOM 738 C C . VAL A 1 54 ? 26.00400 -47.04600 -81.84500 1.000 32.02185 54 VAL A C 1
ATOM 739 O O . VAL A 1 54 ? 27.09900 -46.50600 -81.64100 1.000 32.43014 54 VAL A O 1
ATOM 752 N N . ILE A 1 55 ? 25.41000 -47.84900 -80.96500 1.000 31.50149 55 ILE A N 1
ATOM 753 C CA . ILE A 1 55 ? 26.09300 -48.43300 -79.81100 1.000 31.00521 55 ILE A CA 1
ATOM 754 C C . ILE A 1 55 ? 25.64100 -49.88300 -79.76000 1.000 37.39273 55 ILE A C 1
ATOM 755 O O . ILE A 1 55 ? 24.47700 -50.16100 -79.44900 1.000 37.46981 55 ILE A O 1
ATOM 771 N N . ARG A 1 56 ? 26.54800 -50.80600 -80.06500 1.000 33.25229 56 ARG A N 1
ATOM 772 C CA . ARG A 1 56 ? 26.15400 -52.16600 -80.40500 1.000 34.38884 56 ARG A CA 1
ATOM 773 C C . ARG A 1 56 ? 27.09400 -53.17000 -79.75400 1.000 33.74431 56 ARG A C 1
ATOM 774 O O . ARG A 1 56 ? 28.31600 -53.04000 -79.86200 1.000 34.04795 56 ARG A O 1
ATOM 795 N N . ASN A 1 57 ? 26.52400 -54.17400 -79.09200 1.000 32.34982 57 ASN A N 1
ATOM 796 C CA . ASN A 1 57 ? 27.31200 -55.24600 -78.50600 1.000 33.84853 57 ASN A CA 1
ATOM 797 C C . ASN A 1 57 ? 27.51200 -56.35500 -79.52800 1.000 37.32509 57 ASN A C 1
ATOM 798 O O . ASN A 1 57 ? 26.57300 -56.74300 -80.22900 1.000 38.11564 57 ASN A O 1
ATOM 809 N N . LEU A 1 58 ? 28.73800 -56.86200 -79.61000 1.000 39.24794 58 LEU A N 1
ATOM 810 C CA . LEU A 1 58 ? 29.03600 -58.00500 -80.46800 1.000 39.19004 58 LEU A CA 1
ATOM 811 C C . LEU A 1 58 ? 30.21900 -58.75700 -79.86600 1.000 36.60607 58 LEU A C 1
ATOM 812 O O . LEU A 1 58 ? 30.65400 -58.46600 -78.75000 1.000 32.52263 58 LEU A O 1
ATOM 828 N N . SER A 1 59 ? 30.72300 -59.75600 -80.58800 1.000 32.83214 59 SER A N 1
ATOM 829 C CA . SER A 1 59 ? 31.86000 -60.52000 -80.10000 1.000 35.55501 59 SER A CA 1
ATOM 830 C C . SER A 1 59 ? 32.67400 -61.02000 -81.28400 1.000 31.79020 59 SER A C 1
ATOM 831 O O . SER A 1 59 ? 32.21400 -61.00200 -82.43100 1.000 33.92725 59 SER A O 1
ATOM 839 N N . CYS A 1 60 ? 33.89000 -61.47000 -80.99500 1.000 33.59107 60 CYS A N 1
ATOM 840 C CA . CYS A 1 60 ? 34.74000 -62.12900 -81.97500 1.000 33.53347 60 CYS A CA 1
ATOM 841 C C . CYS A 1 60 ? 35.43200 -63.32500 -81.33700 1.000 29.87460 60 CYS A C 1
ATOM 842 O O . CYS A 1 60 ? 35.48700 -63.44300 -80.10800 1.000 28.61337 60 CYS A O 1
ATOM 850 N N . PRO A 1 61 ? 35.95800 -64.23800 -82.14700 1.000 29.77952 61 PRO A N 1
ATOM 851 C CA . PRO A 1 61 ? 36.67200 -65.39000 -81.58300 1.000 33.41293 61 PRO A CA 1
ATOM 852 C C . PRO A 1 61 ? 37.99000 -64.97800 -80.94400 1.000 28.52446 61 PRO A C 1
ATOM 853 O O . PRO A 1 61 ? 38.70000 -64.10000 -81.44300 1.000 31.83041 61 PRO A O 1
ATOM 864 N N . GLY A 1 62 ? 38.30400 -65.61400 -79.81900 1.000 32.33952 62 GLY A N 1
ATOM 865 C CA . GLY A 1 62 ? 39.58600 -65.44700 -79.17300 1.000 31.21637 62 GLY A CA 1
ATOM 866 C C . GLY A 1 62 ? 40.18900 -66.78500 -78.79800 1.000 32.96589 62 GLY A C 1
ATOM 867 O O . GLY A 1 62 ? 39.54700 -67.83100 -78.91800 1.000 32.54571 62 GLY A O 1
ATOM 871 N N . PRO A 1 63 ? 41.43200 -66.77800 -78.31500 1.000 30.22640 63 PRO A N 1
ATOM 872 C CA . PRO A 1 63 ? 42.08800 -68.05100 -77.98600 1.000 32.62518 63 PRO A CA 1
ATOM 873 C C . PRO A 1 63 ? 41.40700 -68.81100 -76.86600 1.000 30.74505 63 PRO A C 1
ATOM 874 O O . PRO A 1 63 ? 41.52700 -70.04000 -76.81200 1.000 31.66757 63 PRO A O 1
ATOM 885 N N . ALA A 1 64 ? 40.67100 -68.13600 -75.98700 1.000 29.41896 64 ALA A N 1
ATOM 886 C CA . ALA A 1 64 ? 40.01600 -68.80400 -74.87400 1.000 28.92665 64 ALA A CA 1
ATOM 887 C C . ALA A 1 64 ? 38.51900 -68.98500 -75.08000 1.000 35.64120 64 ALA A C 1
ATOM 888 O O . ALA A 1 64 ? 37.88100 -69.68500 -74.28600 1.000 39.31327 64 ALA A O 1
ATOM 895 N N . GLY A 1 65 ? 37.96000 -68.40900 -76.12600 1.000 29.95171 65 GLY A N 1
ATOM 896 C CA . GLY A 1 65 ? 36.53500 -68.34600 -76.35500 1.000 34.40689 65 GLY A CA 1
ATOM 897 C C . GLY A 1 65 ? 36.18000 -67.00300 -76.95100 1.000 33.60457 65 GLY A C 1
ATOM 898 O O . GLY A 1 65 ? 37.04400 -66.26700 -77.42300 1.000 36.75133 65 GLY A O 1
ATOM 902 N N . ASP A 1 66 ? 34.89100 -66.67400 -76.93600 1.000 28.01224 66 ASP A N 1
ATOM 903 C CA . ASP A 1 66 ? 34.46300 -65.41000 -77.52000 1.000 29.59932 66 ASP A CA 1
ATOM 904 C C . ASP A 1 66 ? 34.92200 -64.23700 -76.66000 1.000 28.64230 66 ASP A C 1
ATOM 905 O O . ASP A 1 66 ? 34.97500 -64.32400 -75.43000 1.000 31.03120 66 ASP A O 1
ATOM 914 N N . ILE A 1 67 ? 35.27200 -63.14700 -77.32600 1.000 26.31474 67 ILE A N 1
ATOM 915 C CA . ILE A 1 67 ? 35.64800 -61.88400 -76.69100 1.000 27.49984 67 ILE A CA 1
ATOM 916 C C . ILE A 1 67 ? 34.49700 -60.90300 -76.88100 1.000 24.66410 67 ILE A C 1
ATOM 917 O O . ILE A 1 67 ? 34.18200 -60.55000 -78.02200 1.000 27.98175 67 ILE A O 1
ATOM 933 N N . PRO A 1 68 ? 33.87300 -60.40400 -75.81700 1.000 27.31874 68 PRO A N 1
ATOM 934 C CA . PRO A 1 68 ? 32.82300 -59.39700 -76.00400 1.000 27.77082 68 PRO A CA 1
ATOM 935 C C . PRO A 1 68 ? 33.42900 -58.08000 -76.46600 1.000 27.36983 68 PRO A C 1
ATOM 936 O O . PRO A 1 68 ? 34.52500 -57.70500 -76.04300 1.000 25.72784 68 PRO A O 1
ATOM 947 N N . LEU A 1 69 ? 32.69400 -57.38100 -77.32700 1.000 27.16109 69 LEU A N 1
ATOM 948 C CA . LEU A 1 69 ? 33.11200 -56.10400 -77.88800 1.000 27.18468 69 LEU A CA 1
ATOM 949 C C . LEU A 1 69 ? 31.93800 -55.13700 -77.85600 1.000 28.18570 69 LEU A C 1
ATOM 950 O O . LEU A 1 69 ? 30.77600 -55.54100 -77.77700 1.000 31.21208 69 LEU A O 1
ATOM 966 N N . ARG A 1 70 ? 32.24400 -53.84500 -77.95900 1.000 28.04591 70 ARG A N 1
ATOM 967 C CA . ARG A 1 70 ? 31.18600 -52.85600 -78.10900 1.000 27.27437 70 ARG A CA 1
ATOM 968 C C . ARG A 1 70 ? 31.58600 -51.84500 -79.17100 1.000 26.30267 70 ARG A C 1
ATOM 969 O O . ARG A 1 70 ? 32.66800 -51.24800 -79.10100 1.000 27.52649 70 ARG A O 1
ATOM 990 N N . LEU A 1 71 ? 30.71000 -51.66800 -80.15700 1.000 29.33144 71 LEU A N 1
ATOM 991 C CA . LEU A 1 71 ? 30.93200 -50.75600 -81.27100 1.000 30.05638 71 LEU A CA 1
ATOM 992 C C . LEU A 1 71 ? 30.23600 -49.43500 -80.99500 1.000 29.13743 71 LEU A C 1
ATOM 993 O O . LEU A 1 71 ? 29.05200 -49.41700 -80.63700 1.000 31.37023 71 LEU A O 1
ATOM 1009 N N . TYR A 1 72 ? 30.97500 -48.34300 -81.16600 1.000 28.23141 72 TYR A N 1
ATOM 1010 C CA . TYR A 1 72 ? 30.46800 -46.98500 -81.03900 1.000 28.57621 72 TYR A CA 1
ATOM 1011 C C . TYR A 1 72 ? 30.63900 -46.27400 -82.37400 1.000 28.77974 72 TYR A C 1
ATOM 1012 O O . TYR A 1 72 ? 31.73400 -46.27400 -82.94500 1.000 30.31342 72 TYR A O 1
ATOM 1030 N N . ASP A 1 73 ? 29.57900 -45.63200 -82.85800 1.000 31.13487 73 ASP A N 1
ATOM 1031 C CA . ASP A 1 73 ? 29.72300 -44.86100 -84.08800 1.000 31.91293 73 ASP A CA 1
ATOM 1032 C C . ASP A 1 73 ? 28.67100 -43.76600 -84.13200 1.000 31.86413 73 ASP A C 1
ATOM 1033 O O . ASP A 1 73 ? 27.48300 -44.03500 -83.94200 1.000 34.37715 73 ASP A O 1
ATOM 1042 N N . ALA A 1 74 ? 29.12000 -42.53700 -84.37300 1.000 31.94871 74 ALA A N 1
ATOM 1043 C CA . ALA A 1 74 ? 28.19900 -41.42900 -84.57400 1.000 35.64171 74 ALA A CA 1
ATOM 1044 C C . ALA A 1 74 ? 27.42400 -41.54000 -85.88100 1.000 38.33749 74 ALA A C 1
ATOM 1045 O O . ALA A 1 74 ? 26.44500 -40.80600 -86.06000 1.000 37.94398 74 ALA A O 1
ATOM 1052 N N . ARG A 1 75 ? 27.82600 -42.43200 -86.78500 1.000 34.62583 75 ARG A N 1
ATOM 1053 C CA . ARG A 1 75 ? 27.19600 -42.58400 -88.09200 1.000 38.52837 75 ARG A CA 1
ATOM 1054 C C . ARG A 1 75 ? 26.58500 -43.97000 -88.21900 1.000 42.96774 75 ARG A C 1
ATOM 1055 O O . ARG A 1 75 ? 27.23800 -44.97200 -87.90600 1.000 39.62599 75 ARG A O 1
ATOM 1076 N N . GLU A 1 76 ? 25.33100 -44.02400 -88.68100 1.000 43.16309 76 GLU A N 1
ATOM 1077 C CA . GLU A 1 76 ? 24.69400 -45.31200 -88.92500 1.000 46.37613 76 GLU A CA 1
ATOM 1078 C C . GLU A 1 76 ? 25.38000 -46.06500 -90.05700 1.000 48.48606 76 GLU A C 1
ATOM 1079 O O . GLU A 1 76 ? 25.42100 -47.30000 -90.04500 1.000 53.83574 76 GLU A O 1
ATOM 1085 N N . SER A 1 77 ? 25.93100 -45.34700 -91.03200 1.000 46.83465 77 SER A N 1
ATOM 1086 C CA . SER A 1 77 ? 26.65600 -45.96400 -92.13100 1.000 52.66958 77 SER A CA 1
ATOM 1087 C C . SER A 1 77 ? 27.84000 -45.08600 -92.49400 1.000 46.37215 77 SER A C 1
ATOM 1088 O O . SER A 1 77 ? 27.71900 -43.85900 -92.53600 1.000 49.21410 77 SER A O 1
ATOM 1096 N N . ARG A 1 78 ? 28.97100 -45.71400 -92.73700 1.000 43.92317 78 ARG A N 1
ATOM 1097 C CA . ARG A 1 78 ? 30.16000 -44.94700 -93.04600 1.000 48.87869 78 ARG A CA 1
ATOM 1098 C C . ARG A 1 78 ? 30.98700 -45.77200 -94.00200 1.000 48.65821 78 ARG A C 1
ATOM 1099 O O . ARG A 1 78 ? 30.88500 -46.98100 -94.01100 1.000 48.99335 78 ARG A O 1
ATOM 1120 N N . GLU A 1 79 ? 31.83500 -45.06800 -94.71200 1.000 46.05909 79 GLU A N 1
ATOM 1121 C CA . GLU A 1 79 ? 32.71800 -45.61700 -95.73200 1.000 49.17971 79 GLU A CA 1
ATOM 1122 C C . GLU A 1 79 ? 33.97200 -46.17400 -95.04700 1.000 49.78108 79 GLU A C 1
ATOM 1123 O O . GLU A 1 79 ? 34.17900 -45.93800 -93.88800 1.000 46.57913 79 GLU A O 1
ATOM 1129 N N . ALA A 1 80 ? 34.90300 -46.69200 -95.81000 1.000 46.54556 80 ALA A N 1
ATOM 1130 C CA . ALA A 1 80 ? 36.07900 -47.39500 -95.32600 1.000 43.13413 80 ALA A CA 1
ATOM 1131 C C . ALA A 1 80 ? 36.90100 -46.29800 -94.72800 1.000 40.07378 80 ALA A C 1
ATOM 1132 O O . ALA A 1 80 ? 36.99900 -45.21300 -95.28700 1.000 36.71578 80 ALA A O 1
ATOM 1139 N N . GLY A 1 81 ? 37.66100 -46.60900 -93.68200 1.000 33.17411 81 GLY A N 1
ATOM 1140 C CA . GLY A 1 81 ? 38.47900 -45.63400 -93.00000 1.000 35.41362 81 GLY A CA 1
ATOM 1141 C C . GLY A 1 81 ? 39.11500 -46.27500 -91.78500 1.000 31.81591 81 GLY A C 1
ATOM 1142 O O . GLY A 1 81 ? 38.91200 -47.46200 -91.51400 1.000 30.24929 81 GLY A O 1
ATOM 1146 N N . PRO A 1 82 ? 39.89300 -45.51100 -91.02600 1.000 31.03400 82 PRO A N 1
ATOM 1147 C CA . PRO A 1 82 ? 40.50500 -46.08200 -89.82100 1.000 29.54044 82 PRO A CA 1
ATOM 1148 C C . PRO A 1 82 ? 39.44900 -46.38700 -88.76800 1.000 29.31867 82 PRO A C 1
ATOM 1149 O O . PRO A 1 82 ? 38.45100 -45.67500 -88.63800 1.000 30.69380 82 PRO A O 1
ATOM 1160 N N . VAL A 1 83 ? 39.67000 -47.47200 -88.02500 1.000 27.71890 83 VAL A N 1
ATOM 1161 C CA . VAL A 1 83 ? 38.80100 -47.87600 -86.92300 1.000 27.35199 83 VAL A CA 1
ATOM 1162 C C . VAL A 1 83 ? 39.61600 -47.83800 -85.63700 1.000 28.57063 83 VAL A C 1
ATOM 1163 O O . VAL A 1 83 ? 40.71800 -48.40000 -85.57900 1.000 26.48799 83 VAL A O 1
ATOM 1176 N N . ILE A 1 84 ? 39.07100 -47.18600 -84.61100 1.000 24.25322 84 ILE A N 1
ATOM 1177 C CA . ILE A 1 84 ? 39.72400 -47.11900 -83.30600 1.000 22.83405 84 ILE A CA 1
ATOM 1178 C C . ILE A 1 84 ? 39.41900 -48.40000 -82.53100 1.000 23.82460 84 ILE A C 1
ATOM 1179 O O . ILE A 1 84 ? 38.26900 -48.86000 -82.48000 1.000 26.32011 84 ILE A O 1
ATOM 1195 N N . THR A 1 85 ? 40.45300 -49.00000 -81.94100 1.000 22.80496 85 THR A N 1
ATOM 1196 C CA . THR A 1 85 ? 40.30800 -50.20700 -81.13300 1.000 22.61491 85 THR A CA 1
ATOM 1197 C C . THR A 1 85 ? 40.78600 -49.86000 -79.73200 1.000 23.94976 85 THR A C 1
ATOM 1198 O O . THR A 1 85 ? 41.97800 -49.60700 -79.52100 1.000 23.98477 85 THR A O 1
ATOM 1209 N N . PHE A 1 86 ? 39.84800 -49.85000 -78.78900 1.000 23.05532 86 PHE A N 1
ATOM 1210 C CA . PHE A 1 86 ? 40.03800 -49.29500 -77.45700 1.000 23.86468 86 PHE A CA 1
ATOM 1211 C C . PHE A 1 86 ? 40.14000 -50.38900 -76.40100 1.000 21.49408 86 PHE A C 1
ATOM 1212 O O . PHE A 1 86 ? 39.36000 -51.34700 -76.41000 1.000 23.24606 86 PHE A O 1
ATOM 1229 N N . TYR A 1 87 ? 41.09400 -50.22700 -75.48500 1.000 23.01244 87 TYR A N 1
ATOM 1230 C CA . TYR A 1 87 ? 41.30100 -51.15800 -74.37600 1.000 23.44136 87 TYR A CA 1
ATOM 1231 C C . TYR A 1 87 ? 41.27700 -50.37400 -73.07400 1.000 22.78658 87 TYR A C 1
ATOM 1232 O O . TYR A 1 87 ? 42.12500 -49.50200 -72.86000 1.000 22.65689 87 TYR A O 1
ATOM 1250 N N . HIS A 1 88 ? 40.33700 -50.71000 -72.19200 1.000 22.10482 88 HIS A N 1
ATOM 1251 C CA . HIS A 1 88 ? 40.16800 -49.96200 -70.95000 1.000 20.37002 88 HIS A CA 1
ATOM 1252 C C . HIS A 1 88 ? 41.31000 -50.23500 -69.97000 1.000 21.33100 88 HIS A C 1
ATOM 1253 O O . HIS A 1 88 ? 41.99100 -51.26600 -70.03300 1.000 27.19322 88 HIS A O 1
ATOM 1267 N N . GLY A 1 89 ? 41.49200 -49.29700 -69.03300 1.000 23.38643 89 GLY A N 1
ATOM 1268 C CA . GLY A 1 89 ? 42.44500 -49.45800 -67.95100 1.000 23.19742 89 GLY A CA 1
ATOM 1269 C C . GLY A 1 89 ? 41.80100 -50.09500 -66.73300 1.000 23.37193 89 GLY A C 1
ATOM 1270 O O . GLY A 1 89 ? 40.63400 -50.48200 -66.74300 1.000 23.05502 89 GLY A O 1
ATOM 1274 N N . GLY A 1 90 ? 42.59000 -50.20600 -65.66600 1.000 22.73486 90 GLY A N 1
ATOM 1275 C CA . GLY A 1 90 ? 42.14700 -50.97500 -64.51800 1.000 26.32853 90 GLY A CA 1
ATOM 1276 C C . GLY A 1 90 ? 43.10000 -52.07300 -64.09300 1.000 24.20560 90 GLY A C 1
ATOM 1277 O O . GLY A 1 90 ? 42.69700 -53.04000 -63.43200 1.000 22.99770 90 GLY A O 1
ATOM 1281 N N . GLY A 1 91 ? 44.37800 -51.92200 -64.43200 1.000 21.84883 91 GLY A N 1
ATOM 1282 C CA . GLY A 1 91 ? 45.39100 -52.81900 -63.90900 1.000 22.57738 91 GLY A CA 1
ATOM 1283 C C . GLY A 1 91 ? 45.33800 -54.22600 -64.44800 1.000 24.33100 91 GLY A C 1
ATOM 1284 O O . GLY A 1 91 ? 46.06300 -55.09100 -63.94600 1.000 23.85507 91 GLY A O 1
ATOM 1288 N N . PHE A 1 92 ? 44.51500 -54.45800 -65.46800 1.000 21.79545 92 PHE A N 1
ATOM 1289 C CA . PHE A 1 92 ? 44.17100 -55.77900 -65.98600 1.000 23.54584 92 PHE A CA 1
ATOM 1290 C C . PHE A 1 92 ? 43.38200 -56.60400 -64.97600 1.000 23.27220 92 PHE A C 1
ATOM 1291 O O . PHE A 1 92 ? 43.24300 -57.82000 -65.14400 1.000 24.74892 92 PHE A O 1
ATOM 1308 N N . VAL A 1 93 ? 42.85300 -55.95300 -63.93400 1.000 20.99395 93 VAL A N 1
ATOM 1309 C CA . VAL A 1 93 ? 42.09700 -56.61700 -62.88100 1.000 22.43416 93 VAL A CA 1
ATOM 1310 C C . VAL A 1 93 ? 40.67200 -56.09000 -62.79100 1.000 22.51513 93 VAL A C 1
ATOM 1311 O O . VAL A 1 93 ? 39.72500 -56.86800 -62.61900 1.000 25.07831 93 VAL A O 1
ATOM 1324 N N . ILE A 1 94 ? 40.49800 -54.77000 -62.88900 1.000 21.97263 94 ILE A N 1
ATOM 1325 C CA . ILE A 1 94 ? 39.17900 -54.15400 -62.80600 1.000 23.65627 94 ILE A CA 1
ATOM 1326 C C . ILE A 1 94 ? 38.87600 -53.40000 -64.09900 1.000 26.03822 94 ILE A C 1
ATOM 1327 O O . ILE A 1 94 ? 39.69400 -53.37900 -65.03400 1.000 24.06070 94 ILE A O 1
ATOM 1343 N N . GLY A 1 95 ? 37.69000 -52.80300 -64.17500 1.000 23.18501 95 GLY A N 1
ATOM 1344 C CA . GLY A 1 95 ? 37.22200 -52.17200 -65.39100 1.000 23.88552 95 GLY A CA 1
ATOM 1345 C C . GLY A 1 95 ? 36.44700 -53.14400 -66.26800 1.000 23.20079 95 GLY A C 1
ATOM 1346 O O . GLY A 1 95 ? 36.55800 -54.36200 -66.15100 1.000 24.32711 95 GLY A O 1
ATOM 1350 N N . ASP A 1 96 ? 35.63600 -52.58500 -67.15400 1.000 23.60605 96 ASP A N 1
ATOM 1351 C CA . ASP A 1 96 ? 34.86200 -53.38000 -68.09900 1.000 26.17450 96 ASP A CA 1
ATOM 1352 C C . ASP A 1 96 ? 34.38000 -52.44500 -69.20500 1.000 25.62820 96 ASP A C 1
ATOM 1353 O O . ASP A 1 96 ? 34.90400 -51.33600 -69.36300 1.000 25.24407 96 ASP A O 1
ATOM 1362 N N . LEU A 1 97 ? 33.40000 -52.89400 -69.99500 1.000 22.62105 97 LEU A N 1
ATOM 1363 C CA . LEU A 1 97 ? 32.89800 -52.04000 -71.07100 1.000 22.69470 97 LEU A CA 1
ATOM 1364 C C . LEU A 1 97 ? 32.13300 -50.83400 -70.54200 1.000 26.79348 97 LEU A C 1
ATOM 1365 O O . LEU A 1 97 ? 32.03600 -49.82100 -71.24300 1.000 26.93071 97 LEU A O 1
ATOM 1381 N N . ASP A 1 98 ? 31.58100 -50.92300 -69.33500 1.000 27.26696 98 ASP A N 1
ATOM 1382 C CA . ASP A 1 98 ? 30.79800 -49.82400 -68.78200 1.000 26.67076 98 ASP A CA 1
ATOM 1383 C C . ASP A 1 98 ? 31.65000 -48.78100 -68.07700 1.000 24.62636 98 ASP A C 1
ATOM 1384 O O . ASP A 1 98 ? 31.31800 -47.59300 -68.14200 1.000 26.04240 98 ASP A O 1
ATOM 1393 N N . THR A 1 99 ? 32.74800 -49.17700 -67.42800 1.000 27.11856 99 THR A N 1
ATOM 1394 C CA . THR A 1 99 ? 33.56200 -48.19500 -66.71500 1.000 24.40637 99 THR A CA 1
ATOM 1395 C C . THR A 1 99 ? 34.13000 -47.14900 -67.66200 1.000 25.52445 99 THR A C 1
ATOM 1396 O O . THR A 1 99 ? 34.37700 -46.01200 -67.25200 1.000 23.59494 99 THR A O 1
ATOM 1407 N N . HIS A 1 100 ? 34.34100 -47.51100 -68.93100 1.000 24.34417 100 HIS A N 1
ATOM 1408 C CA . HIS A 1 100 ? 34.92600 -46.59900 -69.90600 1.000 24.19839 100 HIS A CA 1
ATOM 1409 C C . HIS A 1 100 ? 33.95600 -46.28500 -71.03600 1.000 24.63391 100 HIS A C 1
ATOM 1410 O O . HIS A 1 100 ? 34.35900 -45.71300 -72.05900 1.000 24.45670 100 HIS A O 1
ATOM 1424 N N . HIS A 1 101 ? 32.68300 -46.62300 -70.85300 1.000 24.30195 101 HIS A N 1
ATOM 1425 C CA . HIS A 1 101 ? 31.67800 -46.42800 -71.88900 1.000 25.09610 101 HIS A CA 1
ATOM 1426 C C . HIS A 1 101 ? 31.56400 -44.96000 -72.27900 1.000 26.02115 101 HIS A C 1
ATOM 1427 O O . HIS A 1 101 ? 31.56900 -44.61500 -73.46600 1.000 24.35007 101 HIS A O 1
ATOM 1441 N N . ASN A 1 102 ? 31.43100 -44.07800 -71.29100 1.000 26.29099 102 ASN A N 1
ATOM 1442 C CA . ASN A 1 102 ? 31.19900 -42.67300 -71.61500 1.000 26.01820 102 ASN A CA 1
ATOM 1443 C C . ASN A 1 102 ? 32.38900 -42.08200 -72.36300 1.000 26.20704 102 ASN A C 1
ATOM 1444 O O . ASN A 1 102 ? 32.21600 -41.34400 -73.34400 1.000 27.76367 102 ASN A O 1
ATOM 1455 N N . LEU A 1 103 ? 33.60600 -42.40000 -71.91700 1.000 24.20418 103 LEU A N 1
ATOM 1456 C CA . LEU A 1 103 ? 34.79700 -41.97000 -72.63900 1.000 23.17842 103 LEU A CA 1
ATOM 1457 C C . LEU A 1 103 ? 34.78800 -42.48400 -74.07800 1.000 24.53405 103 LEU A C 1
ATOM 1458 O O . LEU A 1 103 ? 35.14400 -41.74800 -75.00400 1.000 24.24614 103 LEU A O 1
ATOM 1474 N N . CYS A 1 104 ? 34.39900 -43.75100 -74.28800 1.000 24.03498 104 CYS A N 1
ATOM 1475 C CA . CYS A 1 104 ? 34.33700 -44.26500 -75.65600 1.000 26.10832 104 CYS A CA 1
ATOM 1476 C C . CYS A 1 104 ? 33.34100 -43.48200 -76.50500 1.000 25.90769 104 CYS A C 1
ATOM 1477 O O . CYS A 1 104 ? 33.61200 -43.18900 -77.67700 1.000 25.56594 104 CYS A O 1
ATOM 1485 N N . THR A 1 105 ? 32.17800 -43.13400 -75.93900 1.000 27.51544 105 THR A N 1
ATOM 1486 C CA . THR A 1 105 ? 31.22700 -42.34500 -76.71000 1.000 26.71842 105 THR A CA 1
ATOM 1487 C C . THR A 1 105 ? 31.80300 -40.97800 -77.03900 1.000 27.22388 105 THR A C 1
ATOM 1488 O O . THR A 1 105 ? 31.53200 -40.43600 -78.11400 1.000 28.74740 105 THR A O 1
ATOM 1499 N N . GLU A 1 106 ? 32.60600 -40.41600 -76.12600 1.000 25.68828 106 GLU A N 1
ATOM 1500 C CA . GLU A 1 106 ? 33.22600 -39.11800 -76.36200 1.000 27.86613 106 GLU A CA 1
ATOM 1501 C C . GLU A 1 106 ? 34.26300 -39.21200 -77.47300 1.000 28.60180 106 GLU A C 1
ATOM 1502 O O . GLU A 1 106 ? 34.31400 -38.35700 -78.36600 1.000 27.96883 106 GLU A O 1
ATOM 1514 N N . ILE A 1 107 ? 35.09300 -40.25800 -77.44800 1.000 25.30368 107 ILE A N 1
ATOM 1515 C CA . ILE A 1 107 ? 36.08100 -40.42500 -78.50800 1.000 27.70105 107 ILE A CA 1
ATOM 1516 C C . ILE A 1 107 ? 35.38800 -40.59200 -79.85600 1.000 28.31182 107 ILE A C 1
ATOM 1517 O O . ILE A 1 107 ? 35.78300 -39.97300 -80.85300 1.000 26.43885 107 ILE A O 1
ATOM 1533 N N . ALA A 1 108 ? 34.33300 -41.41000 -79.90800 1.000 25.46939 108 ALA A N 1
ATOM 1534 C CA . ALA A 1 108 ? 33.61600 -41.60600 -81.16700 1.000 24.92015 108 ALA A CA 1
ATOM 1535 C C . ALA A 1 108 ? 33.00000 -40.29500 -81.65400 1.000 28.11748 108 ALA A C 1
ATOM 1536 O O . ALA A 1 108 ? 33.09800 -39.95000 -82.84200 1.000 27.03083 108 ALA A O 1
ATOM 1543 N N . ALA A 1 109 ? 32.38700 -39.54200 -80.74100 1.000 27.75269 109 ALA A N 1
ATOM 1544 C CA . ALA A 1 109 ? 31.75600 -38.27600 -81.11100 1.000 30.73784 109 ALA A CA 1
ATOM 1545 C C . ALA A 1 109 ? 32.78200 -37.27100 -81.61600 1.000 30.55464 109 ALA A C 1
ATOM 1546 O O . ALA A 1 109 ? 32.57800 -36.62800 -82.65600 1.000 30.63829 109 ALA A O 1
ATOM 1553 N N . LEU A 1 110 ? 33.88500 -37.10100 -80.88100 1.000 28.18952 110 LEU A N 1
ATOM 1554 C CA . LEU A 1 110 ? 34.83200 -36.04200 -81.21600 1.000 30.97542 110 LEU A CA 1
ATOM 1555 C C . LEU A 1 110 ? 35.73000 -36.41500 -82.39000 1.000 30.70219 110 LEU A C 1
ATOM 1556 O O . LEU A 1 110 ? 36.13800 -35.52800 -83.15100 1.000 29.47939 110 LEU A O 1
ATOM 1572 N N . MET A 1 111 ? 36.04100 -37.70400 -82.56800 1.000 28.79879 111 MET A N 1
ATOM 1573 C CA . MET A 1 111 ? 36.85700 -38.11500 -83.70600 1.000 28.03227 111 MET A CA 1
ATOM 1574 C C . MET A 1 111 ? 36.05200 -38.31700 -84.97500 1.000 27.38218 111 MET A C 1
ATOM 1575 O O . MET A 1 111 ? 36.63200 -38.29300 -86.06600 1.000 30.57839 111 MET A O 1
ATOM 1589 N N . ASP A 1 112 ? 34.74700 -38.54300 -84.86300 1.000 29.15001 112 ASP A N 1
ATOM 1590 C CA . ASP A 1 112 ? 33.94100 -38.94900 -86.00700 1.000 30.42085 112 ASP A CA 1
ATOM 1591 C C . ASP A 1 112 ? 34.57400 -40.15700 -86.69300 1.000 32.65464 112 ASP A C 1
ATOM 1592 O O . ASP A 1 112 ? 34.75100 -40.19700 -87.91300 1.000 32.30689 112 ASP A O 1
ATOM 1601 N N . LEU A 1 113 ? 34.95700 -41.13600 -85.87900 1.000 29.71857 113 LEU A N 1
ATOM 1602 C CA . LEU A 1 113 ? 35.43600 -42.43000 -86.34100 1.000 28.16949 113 LEU A CA 1
ATOM 1603 C C . LEU A 1 113 ? 34.77700 -43.50600 -85.49400 1.000 30.07205 113 LEU A C 1
ATOM 1604 O O . LEU A 1 113 ? 34.36800 -43.23800 -84.35400 1.000 29.06402 113 LEU A O 1
ATOM 1620 N N . PRO A 1 114 ? 34.65800 -44.72600 -86.01700 1.000 28.37437 114 PRO A N 1
ATOM 1621 C CA . PRO A 1 114 ? 34.11200 -45.81700 -85.20500 1.000 29.13275 114 PRO A CA 1
ATOM 1622 C C . PRO A 1 114 ? 35.11100 -46.25600 -84.15000 1.000 27.85350 114 PRO A C 1
ATOM 1623 O O . PRO A 1 114 ? 36.32700 -46.22000 -84.35600 1.000 28.10085 114 PRO A O 1
ATOM 1634 N N . VAL A 1 115 ? 34.57500 -46.66600 -83.00500 1.000 27.37552 115 VAL A N 1
ATOM 1635 C CA . VAL A 1 115 ? 35.36400 -47.15200 -81.88200 1.000 24.10466 115 VAL A CA 1
ATOM 1636 C C . VAL A 1 115 ? 34.84200 -48.52800 -81.49600 1.000 24.59343 115 VAL A C 1
ATOM 1637 O O . VAL A 1 115 ? 33.63200 -48.70700 -81.32100 1.000 27.19845 115 VAL A O 1
ATOM 1650 N N . VAL A 1 116 ? 35.74500 -49.50000 -81.36800 1.000 24.77227 116 VAL A N 1
ATOM 1651 C CA . VAL A 1 116 ? 35.40100 -50.83200 -80.87900 1.000 23.31504 116 VAL A CA 1
ATOM 1652 C C . VAL A 1 116 ? 36.15800 -51.05600 -79.57900 1.000 23.14830 116 VAL A C 1
ATOM 1653 O O . VAL A 1 116 ? 37.39200 -51.13800 -79.58200 1.000 26.15751 116 VAL A O 1
ATOM 1666 N N . ALA A 1 117 ? 35.43000 -51.14900 -78.46700 1.000 25.32936 117 ALA A N 1
ATOM 1667 C CA . ALA A 1 117 ? 36.03300 -51.43100 -77.16900 1.000 24.76727 117 ALA A CA 1
ATOM 1668 C C . ALA A 1 117 ? 36.06400 -52.93200 -76.91300 1.000 23.98860 117 ALA A C 1
ATOM 1669 O O . ALA A 1 117 ? 35.15400 -53.67000 -77.30800 1.000 25.92948 117 ALA A O 1
ATOM 1676 N N . VAL A 1 118 ? 37.11300 -53.37500 -76.22500 1.000 22.62224 118 VAL A N 1
ATOM 1677 C CA . VAL A 1 118 ? 37.39400 -54.79700 -76.04400 1.000 23.22606 118 VAL A CA 1
ATOM 1678 C C . VAL A 1 118 ? 37.13700 -55.16700 -74.59100 1.000 23.79405 118 VAL A C 1
ATOM 1679 O O . VAL A 1 118 ? 37.75700 -54.60400 -73.68100 1.000 23.99614 118 VAL A O 1
ATOM 1692 N N . ASP A 1 119 ? 36.26900 -56.15100 -74.36400 1.000 22.93914 119 ASP A N 1
ATOM 1693 C CA . ASP A 1 119 ? 36.03400 -56.65000 -73.00300 1.000 24.29834 119 ASP A CA 1
ATOM 1694 C C . ASP A 1 119 ? 36.97100 -57.83600 -72.75200 1.000 23.33563 119 ASP A C 1
ATOM 1695 O O . ASP A 1 119 ? 36.57200 -59.00400 -72.75000 1.000 27.16406 119 ASP A O 1
ATOM 1704 N N . TYR A 1 120 ? 38.25200 -57.53000 -72.53900 1.000 22.58465 120 TYR A N 1
ATOM 1705 C CA . TYR A 1 120 ? 39.25800 -58.58300 -72.43300 1.000 23.14665 120 TYR A CA 1
ATOM 1706 C C . TYR A 1 120 ? 39.20000 -59.28900 -71.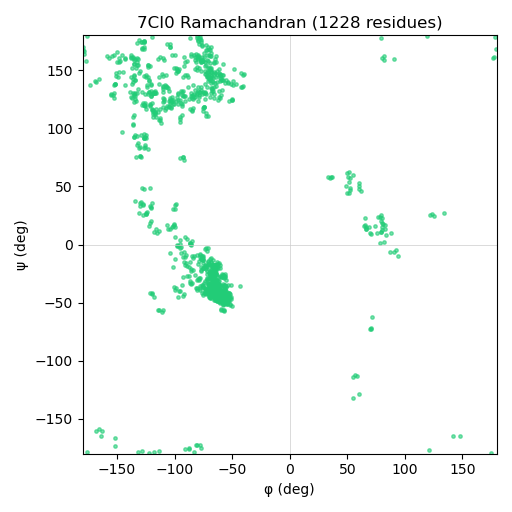07200 1.000 25.67617 120 TYR A C 1
ATOM 1707 O O . TYR A 1 120 ? 38.68000 -58.76500 -70.08300 1.000 24.58988 120 TYR A O 1
ATOM 1725 N N . ARG A 1 121 ? 39.72900 -60.51700 -71.04100 1.000 23.69227 121 ARG A N 1
ATOM 1726 C CA . ARG A 1 121 ? 39.73400 -61.29900 -69.81100 1.000 20.22832 121 ARG A CA 1
ATOM 1727 C C . ARG A 1 121 ? 40.64400 -60.66900 -68.75900 1.000 23.87908 121 ARG A C 1
ATOM 1728 O O . ARG A 1 121 ? 41.70900 -60.11700 -69.07300 1.000 24.30791 121 ARG A O 1
ATOM 1749 N N . LEU A 1 122 ? 40.21400 -60.75500 -67.50000 1.000 21.54319 122 LEU A N 1
ATOM 1750 C CA . LEU A 1 122 ? 40.84900 -60.06700 -66.38500 1.000 25.96021 122 LEU A CA 1
ATOM 1751 C C . LEU A 1 122 ? 41.54600 -61.02000 -65.42500 1.000 26.00290 122 LEU A C 1
ATOM 1752 O O . LEU A 1 122 ? 41.09700 -62.15200 -65.19400 1.000 25.60062 122 LEU A O 1
ATOM 1768 N N . ALA A 1 123 ? 42.64500 -60.53500 -64.84700 1.000 23.67684 123 ALA A N 1
ATOM 1769 C CA . ALA A 1 123 ? 43.27900 -61.17700 -63.71400 1.000 23.84899 123 ALA A CA 1
ATOM 1770 C C . ALA A 1 123 ? 42.52800 -60.81500 -62.43200 1.000 25.00687 123 ALA A C 1
ATOM 1771 O O . ALA A 1 123 ? 41.77300 -59.84400 -62.40100 1.000 25.03559 123 ALA A O 1
ATOM 1778 N N . PRO A 1 124 ? 42.71700 -61.58000 -61.34700 1.000 27.24666 124 PRO A N 1
ATOM 1779 C CA . PRO A 1 124 ? 43.57600 -62.76000 -61.21200 1.000 26.36248 124 PRO A CA 1
ATOM 1780 C C . PRO A 1 124 ? 43.01300 -64.01600 -61.86400 1.000 24.60451 124 PRO A C 1
ATOM 1781 O O . PRO A 1 124 ? 43.75400 -64.99000 -62.00100 1.000 26.16724 124 PRO A O 1
ATOM 1792 N N . GLU A 1 125 ? 41.73200 -64.02500 -62.24100 1.000 24.59063 125 GLU A N 1
ATOM 1793 C CA . GLU A 1 125 ? 41.16300 -65.25800 -62.78600 1.000 27.23830 125 GLU A CA 1
ATOM 1794 C C . GLU A 1 125 ? 41.88500 -65.68200 -64.05700 1.000 27.97470 125 GLU A C 1
ATOM 1795 O O . GLU A 1 125 ? 42.08100 -66.88100 -64.30100 1.000 27.19259 125 GLU A O 1
ATOM 1807 N N . HIS A 1 126 ? 42.28300 -64.71000 -64.88200 1.000 23.21365 126 HIS A N 1
ATOM 1808 C CA . HIS A 1 126 ? 43.01300 -64.93900 -66.13100 1.000 23.95466 126 HIS A CA 1
ATOM 1809 C C . HIS A 1 126 ? 44.28500 -64.10400 -66.08600 1.000 26.09648 126 HIS A C 1
ATOM 1810 O O . HIS A 1 126 ? 44.27200 -62.91200 -66.43400 1.000 23.95137 126 HIS A O 1
ATOM 1824 N N . PRO A 1 127 ? 45.39100 -64.66400 -65.61800 1.000 24.10755 127 PRO A N 1
ATOM 1825 C CA . PRO A 1 127 ? 46.62500 -63.88100 -65.50000 1.000 24.63174 127 PRO A CA 1
ATOM 1826 C C . PRO A 1 127 ? 47.22000 -63.56100 -66.86300 1.000 22.66049 127 PRO A C 1
ATOM 1827 O O . PRO A 1 127 ? 46.79500 -64.06800 -67.90800 1.000 24.94630 127 PRO A O 1
ATOM 1838 N N . PHE A 1 128 ? 48.21600 -62.68000 -66.83000 1.000 23.08001 128 PHE A N 1
ATOM 1839 C CA . PHE A 1 128 ? 49.05700 -62.38500 -67.98500 1.000 20.32070 128 PHE A CA 1
ATOM 1840 C C . PHE A 1 128 ? 49.37300 -63.68200 -68.72400 1.000 24.04365 128 PHE A C 1
ATOM 1841 O O . PHE A 1 128 ? 49.74000 -64.67000 -68.07800 1.000 25.25464 128 PHE A O 1
ATOM 1858 N N . PRO A 1 129 ? 49.30400 -63.72000 -70.06300 1.000 22.70073 129 PRO A N 1
ATOM 1859 C CA . PRO A 1 129 ? 48.99700 -62.61700 -70.97700 1.000 24.07120 129 PRO A CA 1
ATOM 1860 C C . PRO A 1 129 ? 47.55000 -62.60100 -71.47600 1.000 22.72370 129 PRO A C 1
ATOM 1861 O O . PRO A 1 129 ? 47.32800 -62.12400 -72.59300 1.000 25.40903 129 PRO A O 1
ATOM 1872 N N . ALA A 1 130 ? 46.58900 -63.07600 -70.67500 1.000 22.18954 130 ALA A N 1
ATOM 1873 C CA . ALA A 1 130 ? 45.21400 -63.18100 -71.16100 1.000 21.96899 130 ALA A CA 1
ATOM 1874 C C . ALA A 1 130 ? 44.72000 -61.86000 -71.75300 1.000 22.79708 130 ALA A C 1
ATOM 1875 O O . ALA A 1 130 ? 44.15700 -61.83100 -72.85300 1.000 22.67929 130 ALA A O 1
ATOM 1882 N N . ALA A 1 131 ? 44.87300 -60.76300 -71.00800 1.000 20.60421 131 ALA A N 1
ATOM 1883 C CA . ALA A 1 131 ? 44.40500 -59.47400 -71.52300 1.000 20.71847 131 ALA A CA 1
ATOM 1884 C C . ALA A 1 131 ? 45.03900 -59.15800 -72.87600 1.000 20.99131 131 ALA A C 1
ATOM 1885 O O . ALA A 1 131 ? 44.34500 -58.73500 -73.80800 1.000 22.40747 131 ALA A O 1
ATOM 1892 N N . ILE A 1 132 ? 46.35400 -59.35300 -73.00000 1.000 21.06207 132 ILE A N 1
ATOM 1893 C CA . ILE A 1 132 ? 47.04200 -59.07300 -74.25900 1.000 22.61127 132 ILE A CA 1
ATOM 1894 C C . ILE A 1 132 ? 46.51300 -59.96800 -75.38400 1.000 22.75661 132 ILE A C 1
ATOM 1895 O O . ILE A 1 132 ? 46.26100 -59.49600 -76.50400 1.000 23.79272 132 ILE A O 1
ATOM 1911 N N . GLU A 1 133 ? 46.36200 -61.27500 -75.11700 1.000 23.66077 133 GLU A N 1
ATOM 1912 C CA . GLU A 1 133 ? 45.82300 -62.18800 -76.13100 1.000 23.07751 133 GLU A CA 1
ATOM 1913 C C . GLU A 1 133 ? 44.49800 -61.69000 -76.67600 1.000 22.94315 133 GLU A C 1
ATOM 1914 O O . GLU A 1 133 ? 44.23600 -61.76700 -77.88100 1.000 24.82087 133 GLU A O 1
ATOM 1926 N N . ASP A 1 134 ? 43.61000 -61.25300 -75.77700 1.000 22.56872 134 ASP A N 1
ATOM 1927 C CA . ASP A 1 134 ? 42.28000 -60.83100 -76.19500 1.000 21.90893 134 ASP A CA 1
ATOM 1928 C C . ASP A 1 134 ? 42.33500 -59.50200 -76.93900 1.000 23.45104 134 ASP A C 1
ATOM 1929 O O . ASP A 1 134 ? 41.64600 -59.32000 -77.95000 1.000 23.67306 134 ASP A O 1
ATOM 1938 N N . CYS A 1 135 ? 43.14300 -58.56000 -76.45000 1.000 26.22555 135 CYS A N 1
ATOM 1939 C CA . CYS A 1 135 ? 43.25200 -57.28000 -77.14200 1.000 23.39093 135 CYS A CA 1
ATOM 1940 C C . CYS A 1 135 ? 43.83200 -57.46700 -78.53400 1.000 22.36669 135 CYS A C 1
ATOM 1941 O O . CYS A 1 135 ? 43.33100 -56.88200 -79.49800 1.000 23.87545 135 CYS A O 1
ATOM 1949 N N . GLU A 1 136 ? 44.87000 -58.30200 -78.66200 1.000 23.96051 136 GLU A N 1
ATOM 1950 C CA . GLU A 1 136 ? 45.44700 -58.56400 -79.98000 1.000 27.31031 136 GLU A CA 1
ATOM 1951 C C . GLU A 1 136 ? 44.43600 -59.23100 -80.90700 1.000 23.65696 136 GLU A C 1
ATOM 1952 O O . GLU A 1 136 ? 44.25400 -58.80700 -82.05400 1.000 23.87766 136 GLU A O 1
ATOM 1964 N N . ALA A 1 137 ? 43.76200 -60.27600 -80.42400 1.000 23.73797 137 ALA A N 1
ATOM 1965 C CA . ALA A 1 137 ? 42.82100 -61.00400 -81.26700 1.000 26.09386 137 ALA A CA 1
ATOM 1966 C C . ALA A 1 137 ? 41.68400 -60.10300 -81.73700 1.000 28.01536 137 ALA A C 1
ATOM 1967 O O . ALA A 1 137 ? 41.31300 -60.11700 -82.92000 1.000 25.39037 137 ALA A O 1
ATOM 1974 N N . ALA A 1 138 ? 41.12400 -59.29700 -80.82700 1.000 23.61230 138 ALA A N 1
ATOM 1975 C CA . ALA A 1 138 ? 40.06000 -58.37600 -81.21000 1.000 24.73740 138 ALA A CA 1
ATOM 1976 C C . ALA A 1 138 ? 40.55800 -57.34000 -82.21200 1.000 23.84821 138 ALA A C 1
ATOM 1977 O O . ALA A 1 138 ? 39.84000 -56.97900 -83.15500 1.000 25.07502 138 ALA A O 1
ATOM 1984 N N . THR A 1 139 ? 41.78100 -56.84000 -82.02400 1.000 22.31555 139 THR A N 1
ATOM 1985 C CA . THR A 1 139 ? 42.29000 -55.83100 -82.94600 1.000 23.57118 139 THR A CA 1
ATOM 1986 C C . THR A 1 139 ? 42.50700 -56.42700 -84.33300 1.000 24.80666 139 THR A C 1
ATOM 1987 O O . THR A 1 139 ? 42.16200 -55.80500 -85.34400 1.000 24.41503 139 THR A O 1
ATOM 1998 N N . ARG A 1 140 ? 43.06600 -57.63500 -84.40000 1.000 24.34905 140 ARG A N 1
ATOM 1999 C CA . ARG A 1 140 ? 43.19500 -58.32000 -85.68800 1.000 27.57950 140 ARG A CA 1
ATOM 2000 C C . ARG A 1 140 ? 41.83500 -58.54200 -86.33500 1.000 27.79919 140 ARG A C 1
ATOM 2001 O O . ARG A 1 140 ? 41.68200 -58.40800 -87.55900 1.000 27.21291 140 ARG A O 1
ATOM 2022 N N . TRP A 1 141 ? 40.83900 -58.91000 -85.53400 1.000 26.64985 141 TRP A N 1
ATOM 2023 C CA . TRP A 1 141 ? 39.51000 -59.17000 -86.07600 1.000 28.02807 141 TRP A CA 1
ATOM 2024 C C . TRP A 1 141 ? 38.91700 -57.90500 -86.68300 1.000 29.05987 141 TRP A C 1
ATOM 2025 O O . TRP A 1 141 ? 38.42300 -57.91700 -87.81700 1.000 29.08181 141 TRP A O 1
ATOM 2046 N N . VAL A 1 142 ? 38.96200 -56.79700 -85.94300 1.000 26.19374 142 VAL A N 1
ATOM 2047 C CA . VAL A 1 142 ? 38.50700 -55.52900 -86.50600 1.000 28.76153 142 VAL A CA 1
ATOM 2048 C C . VAL A 1 142 ? 39.27300 -55.21400 -87.78400 1.000 27.16154 142 VAL A C 1
ATOM 2049 O O . VAL A 1 142 ? 38.69200 -54.76100 -88.78200 1.000 28.70650 142 VAL A O 1
ATOM 2062 N N . ALA A 1 143 ? 40.59000 -55.45300 -87.77500 1.000 25.60951 143 ALA A N 1
ATOM 2063 C CA . ALA A 1 143 ? 41.42000 -55.11600 -88.92900 1.000 27.45416 143 ALA A CA 1
ATOM 2064 C C . ALA A 1 143 ? 41.05900 -55.93500 -90.16000 1.000 31.58238 143 ALA A C 1
ATOM 2065 O O . ALA A 1 143 ? 41.42300 -55.54500 -91.27700 1.000 31.52359 143 ALA A O 1
ATOM 2072 N N . SER A 1 144 ? 40.35500 -57.05100 -89.98200 1.000 30.69477 144 SER A N 1
ATOM 2073 C CA . SER A 1 144 ? 39.96200 -57.91300 -91.09300 1.000 32.39459 144 SER A CA 1
ATOM 2074 C C . SER A 1 144 ? 38.65600 -57.48700 -91.75300 1.000 36.98042 144 SER A C 1
ATOM 2075 O O . SER A 1 144 ? 38.21300 -58.15000 -92.70000 1.000 35.37015 144 SER A O 1
ATOM 2083 N N . SER A 1 145 ? 38.03000 -56.41200 -91.28200 1.000 33.86095 145 SER A N 1
ATOM 2084 C CA . SER A 1 145 ? 36.79100 -55.90300 -91.85700 1.000 33.66975 145 SER A CA 1
ATOM 2085 C C . SER A 1 145 ? 35.71400 -56.99300 -91.90200 1.000 38.15355 145 SER A C 1
ATOM 2086 O O . SER A 1 145 ? 35.22000 -57.34000 -92.97800 1.000 39.68251 145 SER A O 1
ATOM 2094 N N . PRO A 1 146 ? 35.33500 -57.55100 -90.75400 1.000 35.44670 146 PRO A N 1
ATOM 2095 C CA . PRO A 1 146 ? 34.27600 -58.56500 -90.74700 1.000 35.83028 146 PRO A CA 1
ATOM 2096 C C . PRO A 1 146 ? 32.92000 -57.93900 -91.02800 1.000 40.43216 146 PRO A C 1
ATOM 2097 O O . PRO A 1 146 ? 32.67800 -56.76600 -90.73800 1.000 36.14798 146 PRO A O 1
ATOM 2108 N N . SER A 1 147 ? 32.02900 -58.74300 -91.61800 1.000 42.92407 147 SER A N 1
ATOM 2109 C CA . SER A 1 147 ? 30.70500 -58.23400 -91.96200 1.000 41.81044 147 SER A CA 1
ATOM 2110 C C . SER A 1 147 ? 29.91400 -57.84700 -90.71900 1.000 38.76498 147 SER A C 1
ATOM 2111 O O . SER A 1 147 ? 29.09600 -56.92200 -90.77100 1.000 41.97354 147 SER A O 1
ATOM 2119 N N . GLU A 1 148 ? 30.14600 -58.53100 -89.59500 1.000 42.37416 148 GLU A N 1
ATOM 2120 C CA . GLU A 1 148 ? 29.44000 -58.18700 -88.36400 1.000 44.00501 148 GLU A CA 1
ATOM 2121 C C . GLU A 1 148 ? 29.71400 -56.75200 -87.93300 1.000 44.18887 148 GLU A C 1
ATOM 2122 O O . GLU A 1 148 ? 28.87700 -56.13100 -87.26600 1.000 43.61104 148 GLU A O 1
ATOM 2134 N N . LEU A 1 149 ? 30.87700 -56.20700 -88.29200 1.000 39.38461 149 LEU A N 1
ATOM 2135 C CA . LEU A 1 149 ? 31.21100 -54.85300 -87.86300 1.000 40.82836 149 LEU A CA 1
ATOM 2136 C C . LEU A 1 149 ? 30.46300 -53.80300 -88.67200 1.000 40.15166 149 LEU A C 1
ATOM 2137 O O . LEU A 1 149 ? 30.10100 -52.75300 -88.13200 1.000 42.77904 149 LEU A O 1
ATOM 2153 N N . GLY A 1 150 ? 30.23100 -54.05900 -89.95700 1.000 40.65121 150 GLY A N 1
ATOM 2154 C CA . GLY A 1 150 ? 29.45900 -53.14200 -90.76200 1.000 43.87600 150 GLY A CA 1
ATOM 2155 C C . GLY A 1 150 ? 30.17500 -51.88600 -91.19700 1.000 42.20817 150 GLY A C 1
ATOM 2156 O O . GLY A 1 150 ? 29.52300 -50.97500 -91.72000 1.000 45.34813 150 GLY A O 1
ATOM 2160 N N . ARG A 1 151 ? 31.48600 -51.79100 -90.99200 1.000 41.81990 151 ARG A N 1
ATOM 2161 C CA . ARG A 1 151 ? 32.24500 -50.68500 -91.56100 1.000 46.65112 151 ARG A CA 1
ATOM 2162 C C . ARG A 1 151 ? 33.68800 -51.12000 -91.77000 1.000 44.70526 151 ARG A C 1
ATOM 2163 O O . ARG A 1 151 ? 34.35600 -51.58600 -90.84000 1.000 50.53258 151 ARG A O 1
ATOM 2184 N N . THR A 1 152 ? 34.15500 -50.94700 -92.99900 1.000 38.60596 152 THR A N 1
ATOM 2185 C CA . THR A 1 152 ? 35.44400 -51.47000 -93.42200 1.000 35.99714 152 THR A CA 1
ATOM 2186 C C . THR A 1 152 ? 36.59300 -50.67000 -92.82500 1.000 32.90344 152 THR A C 1
ATOM 2187 O O . THR A 1 152 ? 36.56400 -49.43800 -92.79900 1.000 34.03124 152 THR A O 1
ATOM 2198 N N . ALA A 1 153 ? 37.62700 -51.37600 -92.37500 1.000 32.64252 153 ALA A N 1
ATOM 2199 C CA . ALA A 1 153 ? 38.80200 -50.74400 -91.79200 1.000 31.80477 153 ALA A CA 1
ATOM 2200 C C . ALA A 1 153 ? 39.88700 -50.62800 -92.85600 1.000 33.99953 153 ALA A C 1
ATOM 2201 O O . ALA A 1 153 ? 40.25400 -51.62600 -93.48300 1.000 32.64029 153 ALA A O 1
ATOM 2208 N N . SER A 1 154 ? 40.37300 -49.40900 -93.08000 1.000 30.21891 154 SER A N 1
ATOM 2209 C CA . SER A 1 154 ? 41.57700 -49.18300 -93.87300 1.000 31.72830 154 SER A CA 1
ATOM 2210 C C . SER A 1 154 ? 42.83100 -49.18600 -93.01500 1.000 32.16702 154 SER A C 1
ATOM 2211 O O . SER A 1 154 ? 43.94500 -49.17700 -93.55000 1.000 31.46407 154 SER A O 1
ATOM 2219 N N . GLY A 1 155 ? 42.65800 -49.20200 -91.70000 1.000 30.82910 155 GLY A N 1
ATOM 2220 C CA . GLY A 1 155 ? 43.75100 -49.18800 -90.74500 1.000 28.13835 155 GLY A CA 1
ATOM 2221 C C . GLY A 1 155 ? 43.10800 -49.23300 -89.37800 1.000 27.32834 155 GLY A C 1
ATOM 2222 O O . GLY A 1 155 ? 41.89300 -49.06100 -89.24100 1.000 28.55169 155 GLY A O 1
ATOM 2226 N N . VAL A 1 156 ? 43.92800 -49.48500 -88.36500 1.000 25.42438 156 VAL A N 1
ATOM 2227 C CA . VAL A 1 156 ? 43.41400 -49.51700 -87.00100 1.000 25.62356 156 VAL A CA 1
ATOM 2228 C C . VAL A 1 156 ? 44.18200 -48.52300 -86.14100 1.000 24.52298 156 VAL A C 1
ATOM 2229 O O . VAL A 1 156 ? 45.35000 -48.20500 -86.39900 1.000 24.50304 156 VAL A O 1
ATOM 2242 N N . ILE A 1 157 ? 43.51400 -48.03700 -85.09700 1.000 23.65039 157 ILE A N 1
ATOM 2243 C CA . ILE A 1 157 ? 44.09400 -47.05500 -84.18300 1.000 23.06831 157 ILE A CA 1
ATOM 2244 C C . ILE A 1 157 ? 43.96400 -47.60100 -82.76600 1.000 24.55351 157 ILE A C 1
ATOM 2245 O O . ILE A 1 157 ? 42.91900 -47.40600 -82.12700 1.000 24.41984 157 ILE A O 1
ATOM 2261 N N . PRO A 1 158 ? 44.96300 -48.32000 -82.25500 1.000 23.48908 158 PRO A N 1
ATOM 2262 C CA . PRO A 1 158 ? 44.90200 -48.79300 -80.86300 1.000 21.60275 158 PRO A CA 1
ATOM 2263 C C . PRO A 1 158 ? 45.00700 -47.61500 -79.89800 1.000 23.34218 158 PRO A C 1
ATOM 2264 O O . PRO A 1 158 ? 45.84300 -46.72100 -80.06500 1.000 23.63562 158 PRO A O 1
ATOM 2275 N N . ILE A 1 159 ? 44.14000 -47.61600 -78.88900 1.000 21.70709 159 ILE A N 1
ATOM 2276 C CA . ILE A 1 159 ? 44.11300 -46.55500 -77.89000 1.000 21.85536 159 ILE A CA 1
ATOM 2277 C C . ILE A 1 159 ? 43.66600 -47.17400 -76.57200 1.000 22.07419 159 ILE A C 1
ATOM 2278 O O . ILE A 1 159 ? 42.88100 -48.12200 -76.55400 1.000 22.51735 159 ILE A O 1
ATOM 2294 N N . GLY A 1 160 ? 44.16100 -46.63200 -75.46900 1.000 21.90919 160 GLY A N 1
ATOM 2295 C CA . GLY A 1 160 ? 43.70800 -47.10300 -74.17100 1.000 23.22953 160 GLY A CA 1
ATOM 2296 C C . GLY A 1 160 ? 44.44800 -46.39100 -73.06300 1.000 21.58585 160 GLY A C 1
ATOM 2297 O O . GLY A 1 160 ? 45.50700 -45.78700 -73.27600 1.000 22.50084 160 GLY A O 1
ATOM 2301 N N . ASP A 1 161 ? 43.86500 -46.45500 -71.87500 1.000 21.87367 161 ASP A N 1
ATOM 2302 C CA . ASP A 1 161 ? 44.39400 -45.77000 -70.68200 1.000 22.07720 161 ASP A CA 1
ATOM 2303 C C . ASP A 1 161 ? 45.00600 -46.74500 -69.69200 1.000 23.00889 161 ASP A C 1
ATOM 2304 O O . ASP A 1 161 ? 44.40600 -47.73200 -69.44000 1.000 23.56360 161 ASP A O 1
ATOM 2313 N N . ALA A 1 162 ? 46.17600 -46.38000 -69.18400 1.000 22.67216 162 ALA A N 1
ATOM 2314 C CA . ALA A 1 162 ? 46.89800 -47.11400 -68.12800 1.000 21.82677 162 ALA A CA 1
ATOM 2315 C C . ALA A 1 162 ? 47.16700 -48.54000 -68.60500 1.000 23.14254 162 ALA A C 1
ATOM 2316 O O . ALA A 1 162 ? 47.92200 -48.66600 -69.49900 1.000 24.57489 162 ALA A O 1
ATOM 2323 N N . ALA A 1 163 ? 46.56300 -49.54400 -67.98900 1.000 23.50187 163 ALA A N 1
ATOM 2324 C CA . ALA A 1 163 ? 46.74800 -50.91800 -68.48200 1.000 22.61677 163 ALA A CA 1
ATOM 2325 C C . ALA A 1 163 ? 46.34100 -50.96200 -69.95600 1.000 23.80288 163 ALA A C 1
ATOM 2326 O O . ALA A 1 163 ? 46.99300 -51.62800 -70.71200 1.000 23.39496 163 ALA A O 1
ATOM 2333 N N . GLY A 1 164 ? 45.29800 -50.23600 -70.31800 1.000 22.17873 164 GLY A N 1
ATOM 2334 C CA . GLY A 1 164 ? 44.91300 -50.18000 -71.71800 1.000 24.36299 164 GLY A CA 1
ATOM 2335 C C . GLY A 1 164 ? 45.94800 -49.49500 -72.58700 1.000 22.47408 164 GLY A C 1
ATOM 2336 O O . GLY A 1 164 ? 46.03400 -49.76900 -73.78900 1.000 22.39669 164 GLY A O 1
ATOM 2340 N N . GLY A 1 165 ? 46.72600 -48.58200 -72.00300 1.000 23.15366 165 GLY A N 1
ATOM 2341 C CA . GLY A 1 165 ? 47.82900 -47.97800 -72.73400 1.000 23.07038 165 GLY A CA 1
ATOM 2342 C C . GLY A 1 165 ? 49.00700 -48.92200 -72.87000 1.000 24.53094 165 GLY A C 1
ATOM 2343 O O . GLY A 1 165 ? 49.69500 -48.92400 -73.89800 1.000 22.00648 165 GLY A O 1
ATOM 2347 N N . ASN A 1 166 ? 49.24400 -49.74800 -71.84000 1.000 22.84321 166 ASN A N 1
ATOM 2348 C CA . ASN A 1 166 ? 50.15400 -50.88700 -71.95800 1.000 24.00616 166 ASN A CA 1
ATOM 2349 C C . ASN A 1 166 ? 49.73200 -51.80000 -73.10900 1.000 23.58122 166 ASN A C 1
ATOM 2350 O O . ASN A 1 166 ? 50.54000 -52.14900 -73.98100 1.000 20.85573 166 ASN A O 1
ATOM 2361 N N . ALA A 1 167 ? 48.45300 -52.18000 -73.13300 1.000 22.90886 167 ALA A N 1
ATOM 2362 C CA . ALA A 1 167 ? 47.94600 -53.05100 -74.18400 1.000 22.88711 167 ALA A CA 1
ATOM 2363 C C . ALA A 1 167 ? 48.07200 -52.39200 -75.55300 1.000 22.58011 167 ALA A C 1
ATOM 2364 O O . ALA A 1 167 ? 48.40400 -53.05500 -76.53900 1.000 20.84795 167 ALA A O 1
ATOM 2371 N N . THR A 1 168 ? 47.82300 -51.08300 -75.62800 1.000 21.17807 168 THR A N 1
ATOM 2372 C CA . THR A 1 168 ? 47.98500 -50.34900 -76.88600 1.000 21.53868 168 THR A CA 1
ATOM 2373 C C . THR A 1 168 ? 49.36900 -50.57500 -77.47300 1.000 21.70098 168 THR A C 1
ATOM 2374 O O . THR A 1 168 ? 49.51600 -50.89600 -78.66200 1.000 23.49631 168 THR A O 1
ATOM 2385 N N . ILE A 1 169 ? 50.39900 -50.42100 -76.63900 1.000 20.54757 169 ILE A N 1
ATOM 2386 C CA . ILE A 1 169 ? 51.77000 -50.51000 -77.12800 1.000 21.72802 169 ILE A CA 1
ATOM 2387 C C . ILE A 1 169 ? 52.10300 -51.94500 -77.50700 1.000 22.21395 169 ILE A C 1
ATOM 2388 O O . ILE A 1 169 ? 52.72200 -52.20200 -78.54800 1.000 23.01611 169 ILE A O 1
ATOM 2404 N N . VAL A 1 170 ? 51.69200 -52.89700 -76.67500 1.000 21.21618 170 VAL A N 1
ATOM 2405 C CA . VAL A 1 170 ? 51.97600 -54.30600 -76.94500 1.000 20.13180 170 VAL A CA 1
ATOM 2406 C C . VAL A 1 170 ? 51.28400 -54.74700 -78.22800 1.000 21.77463 170 VAL A C 1
ATOM 2407 O O . VAL A 1 170 ? 51.88100 -55.42200 -79.07700 1.000 23.75626 170 VAL A O 1
ATOM 2420 N N . VAL A 1 171 ? 50.00500 -54.39300 -78.38100 1.000 22.26086 171 VAL A N 1
ATOM 2421 C CA . VAL A 1 171 ? 49.26800 -54.76400 -79.59100 1.000 21.26349 171 VAL A CA 1
ATOM 2422 C C . VAL A 1 171 ? 49.95300 -54.18100 -80.82100 1.000 23.11762 171 VAL A C 1
ATOM 2423 O O . VAL A 1 171 ? 50.12100 -54.86200 -81.84100 1.000 24.02856 171 VAL A O 1
ATOM 2436 N N . SER A 1 172 ? 50.36600 -52.91500 -80.74800 1.000 23.09721 172 SER A N 1
ATOM 2437 C CA . SER A 1 172 ? 51.03000 -52.33200 -81.90800 1.000 24.13374 172 SER A CA 1
ATOM 2438 C C . SER A 1 172 ? 52.34100 -53.04900 -82.22000 1.000 24.38309 172 SER A C 1
ATOM 2439 O O . SER A 1 172 ? 52.69000 -53.21700 -83.39500 1.000 25.31382 172 SER A O 1
ATOM 2447 N N . GLN A 1 173 ? 53.05800 -53.52100 -81.19500 1.000 23.75551 173 GLN A N 1
ATOM 2448 C CA . GLN A 1 173 ? 54.29200 -54.25200 -81.46400 1.000 22.70110 173 GLN A CA 1
ATOM 2449 C C . GLN A 1 173 ? 53.99700 -55.61600 -82.07500 1.000 26.08828 173 GLN A C 1
ATOM 2450 O O . GLN A 1 173 ? 54.68900 -56.04200 -83.00700 1.000 25.04880 173 GLN A O 1
ATOM 2464 N N . LEU A 1 174 ? 52.96700 -56.30400 -81.57200 1.000 23.90923 174 LEU A N 1
ATOM 2465 C CA . LEU A 1 174 ? 52.63400 -57.62900 -82.09100 1.000 24.62071 174 LEU A CA 1
ATOM 2466 C C . LEU A 1 174 ? 52.15700 -57.55100 -83.53700 1.000 29.20708 174 LEU A C 1
ATOM 2467 O O . LEU A 1 174 ? 52.52900 -58.38800 -84.37000 1.000 26.25182 174 LEU A O 1
ATOM 2483 N N . LEU A 1 175 ? 51.34400 -56.54000 -83.86300 1.000 24.82263 175 LEU A N 1
ATOM 2484 C CA . LEU A 1 175 ? 50.91500 -56.37600 -85.24800 1.000 26.24648 175 LEU A CA 1
ATOM 2485 C C . LEU A 1 175 ? 52.05200 -55.88300 -86.13600 1.000 28.43490 175 LEU A C 1
ATOM 2486 O O . LEU A 1 175 ? 52.07800 -56.19100 -87.33600 1.000 31.32924 175 LEU A O 1
ATOM 2502 N N . GLY A 1 176 ? 52.98900 -55.11200 -85.58000 1.000 27.79636 176 GLY A N 1
ATOM 2503 C CA . GLY A 1 176 ? 54.16600 -54.73900 -86.34500 1.000 29.02824 176 GLY A CA 1
ATOM 2504 C C . GLY A 1 176 ? 54.97700 -55.94900 -86.76700 1.000 31.06893 176 GLY A C 1
ATOM 2505 O O . GLY A 1 176 ? 55.43300 -56.03500 -87.91200 1.000 31.05829 176 GLY A O 1
ATOM 2509 N N . ALA A 1 177 ? 55.15600 -56.90700 -85.85000 1.000 26.45136 177 ALA A N 1
ATOM 2510 C CA . ALA A 1 177 ? 55.93900 -58.10400 -86.15600 1.000 28.62253 177 ALA A CA 1
ATOM 2511 C C . ALA A 1 177 ? 55.18300 -59.05100 -87.08000 1.000 31.31713 177 ALA A C 1
ATOM 2512 O O . ALA A 1 177 ? 55.78600 -59.69100 -87.95000 1.000 33.79844 177 ALA A O 1
ATOM 2519 N N . LYS A 1 178 ? 53.86800 -59.16700 -86.90800 1.000 29.59497 178 LYS A N 1
ATOM 2520 C CA . LYS A 1 178 ? 53.04600 -60.04700 -87.73800 1.000 33.65460 178 LYS A CA 1
ATOM 2521 C C . LYS A 1 178 ? 51.80200 -59.28100 -88.15100 1.000 29.73878 178 LYS A C 1
ATOM 2522 O O . LYS A 1 178 ? 50.80000 -59.24600 -87.42700 1.000 28.28688 178 LYS A O 1
ATOM 2541 N N . PRO A 1 179 ? 51.83000 -58.65600 -89.32400 1.000 32.27119 179 PRO A N 1
ATOM 2542 C CA . PRO A 1 179 ? 50.77900 -57.69100 -89.67100 1.000 29.00456 179 PRO A CA 1
ATOM 2543 C C . PRO A 1 179 ? 49.39100 -58.30700 -89.69600 1.000 28.20637 179 PRO A C 1
ATOM 2544 O O . PRO A 1 179 ? 49.20200 -59.48200 -90.02600 1.000 30.11341 179 PRO A O 1
ATOM 2555 N N . ALA A 1 180 ? 48.41800 -57.49000 -89.30300 1.000 27.08441 180 ALA A N 1
ATOM 2556 C CA . ALA A 1 180 ? 47.00900 -57.75400 -89.54300 1.000 29.34954 180 ALA A CA 1
ATOM 2557 C C . ALA A 1 180 ? 46.68600 -57.41400 -90.99600 1.000 26.87399 180 ALA A C 1
ATOM 2558 O O . ALA A 1 180 ? 47.57000 -57.09000 -91.79300 1.000 29.83057 180 ALA A O 1
ATOM 2565 N N . ASP A 1 181 ? 45.39800 -57.44300 -91.34700 1.000 30.60336 181 ASP A N 1
ATOM 2566 C CA . ASP A 1 181 ? 45.00700 -57.21300 -92.73500 1.000 30.39188 181 ASP A CA 1
ATOM 2567 C C . ASP A 1 181 ? 45.23800 -55.76600 -93.15700 1.000 31.82147 181 ASP A C 1
ATOM 2568 O O . ASP A 1 181 ? 45.42800 -55.49600 -94.34800 1.000 30.49345 181 ASP A O 1
ATOM 2577 N N . VAL A 1 182 ? 45.22300 -54.83400 -92.20500 1.000 26.86310 182 VAL A N 1
ATOM 2578 C CA . VAL A 1 182 ? 45.58500 -53.43800 -92.44600 1.000 27.91098 182 VAL A CA 1
ATOM 2579 C C . VAL A 1 182 ? 46.54200 -53.01100 -91.34200 1.000 29.07687 182 VAL A C 1
ATOM 2580 O O . VAL A 1 182 ? 46.62800 -53.67200 -90.29500 1.000 28.01900 182 VAL A O 1
ATOM 2593 N N . PRO A 1 183 ? 47.29800 -51.94000 -91.55600 1.000 29.95078 183 PRO A N 1
ATOM 2594 C CA . PRO A 1 183 ? 48.30100 -51.53200 -90.56800 1.000 29.90846 183 PRO A CA 1
ATOM 2595 C C . PRO A 1 183 ? 47.70200 -50.76800 -89.39400 1.000 27.68349 183 PRO A C 1
ATOM 2596 O O . PRO A 1 183 ? 46.57400 -50.27000 -89.43400 1.000 26.68934 183 PRO A O 1
ATOM 2607 N N . VAL A 1 184 ? 48.49400 -50.69500 -88.32900 1.000 24.69508 184 VAL A N 1
ATOM 2608 C CA . VAL A 1 184 ? 48.26400 -49.70800 -87.27900 1.000 25.83890 184 VAL A CA 1
ATOM 2609 C C . VAL A 1 184 ? 48.72300 -48.36200 -87.82400 1.000 26.23634 184 VAL A C 1
ATOM 2610 O O . VAL A 1 184 ? 49.90900 -48.17400 -88.11100 1.000 26.94491 184 VAL A O 1
ATOM 2623 N N . VAL A 1 185 ? 47.78500 -47.42300 -87.99600 1.000 24.72103 185 VAL A N 1
ATOM 2624 C CA . VAL A 1 185 ? 48.14200 -46.13000 -88.58200 1.000 24.97510 185 VAL A CA 1
ATOM 2625 C C . VAL A 1 185 ? 48.48800 -45.07900 -87.54100 1.000 26.59888 185 VAL A C 1
ATOM 2626 O O . VAL A 1 185 ? 49.04600 -44.02800 -87.89900 1.000 25.72512 185 VAL A O 1
ATOM 2639 N N . LEU A 1 186 ? 48.22000 -45.34700 -86.26600 1.000 24.55061 186 LEU A N 1
ATOM 2640 C CA . LEU A 1 186 ? 48.39200 -44.41700 -85.16000 1.000 23.81066 186 LEU A CA 1
ATOM 2641 C C . LEU A 1 186 ? 48.11000 -45.19900 -83.89300 1.000 20.58717 186 LEU A C 1
ATOM 2642 O O . LEU A 1 186 ? 47.17100 -45.99500 -83.87200 1.000 24.87573 186 LEU A O 1
ATOM 2658 N N . GLN A 1 187 ? 48.92400 -45.00700 -82.86800 1.000 21.17054 187 GLN A N 1
ATOM 2659 C CA . GLN A 1 187 ? 48.62500 -45.59000 -81.56100 1.000 21.63619 187 GLN A CA 1
ATOM 2660 C C . GLN A 1 187 ? 48.56500 -44.46700 -80.52900 1.000 22.33555 187 GLN A C 1
ATOM 2661 O O . GLN A 1 187 ? 49.31400 -43.48200 -80.62300 1.000 22.57303 187 GLN A O 1
ATOM 2675 N N . VAL A 1 188 ? 47.65500 -44.60200 -79.56200 1.000 20.11533 188 VAL A N 1
ATOM 2676 C CA . VAL A 1 188 ? 47.44500 -43.53600 -78.57200 1.000 22.20282 188 VAL A CA 1
ATOM 2677 C C . VAL A 1 188 ? 47.48000 -44.13100 -77.16600 1.000 22.57791 188 VAL A C 1
ATOM 2678 O O . VAL A 1 188 ? 46.42000 -44.31400 -76.53900 1.000 21.60004 188 VAL A O 1
ATOM 2691 N N . PRO A 1 189 ? 48.65800 -44.45800 -76.63300 1.000 22.02967 189 PRO A N 1
ATOM 2692 C CA . PRO A 1 189 ? 48.74200 -44.91000 -75.23000 1.000 22.09760 189 PRO A CA 1
ATOM 2693 C C . PRO A 1 189 ? 48.57900 -43.72300 -74.28900 1.000 22.84358 189 PRO A C 1
ATOM 2694 O O . PRO A 1 189 ? 49.37300 -42.78200 -74.31600 1.000 24.70950 189 PRO A O 1
ATOM 2705 N N . ILE A 1 190 ? 47.54100 -43.76300 -73.46600 1.000 21.39497 190 ILE A N 1
ATOM 2706 C CA . ILE A 1 190 ? 47.21800 -42.67100 -72.50800 1.000 20.78898 190 ILE A CA 1
ATOM 2707 C C . ILE A 1 190 ? 47.62800 -43.12800 -71.10600 1.000 23.20395 190 ILE A C 1
ATOM 2708 O O . ILE A 1 190 ? 47.18800 -44.16200 -70.72100 1.000 24.70190 190 ILE A O 1
ATOM 2724 N N . PHE A 1 191 ? 48.47000 -42.34500 -70.43900 1.000 22.67597 191 PHE A N 1
ATOM 2725 C CA . PHE A 1 191 ? 49.12200 -42.65200 -69.14200 1.000 26.31065 191 PHE A CA 1
ATOM 2726 C C . PHE A 1 191 ? 49.46600 -44.14200 -69.07500 1.000 27.61135 191 PHE A C 1
ATOM 2727 O O . PHE A 1 191 ? 49.04800 -44.83000 -68.19300 1.000 28.50590 191 PHE A O 1
ATOM 2744 N N . PRO A 1 192 ? 50.25900 -44.65100 -70.02400 1.000 22.85250 192 PRO A N 1
ATOM 2745 C CA . PRO A 1 192 ? 50.53700 -46.04600 -70.08400 1.000 22.11504 192 PRO A CA 1
ATOM 2746 C C . PRO A 1 192 ? 51.63900 -46.54200 -69.16400 1.000 26.07581 192 PRO A C 1
ATOM 2747 O O . PRO A 1 192 ? 52.40300 -45.82800 -68.71600 1.000 24.08613 192 PRO A O 1
ATOM 2758 N N . LEU A 1 193 ? 51.56300 -47.83100 -68.92000 1.000 24.53696 193 LEU A N 1
ATOM 2759 C CA . LEU A 1 193 ? 52.67000 -48.53900 -68.29000 1.000 23.52694 193 LEU A CA 1
ATOM 2760 C C . LEU A 1 193 ? 53.50700 -49.15000 -69.40900 1.000 24.24370 193 LEU A C 1
ATOM 2761 O O . LEU A 1 193 ? 53.05700 -50.07900 -70.09200 1.000 24.46769 193 LEU A O 1
ATOM 2777 N N . ALA A 1 194 ? 54.71000 -48.60900 -69.62100 1.000 24.32373 194 ALA A N 1
ATOM 2778 C CA . ALA A 1 194 ? 55.63500 -49.09400 -70.64000 1.000 25.14003 194 ALA A CA 1
ATOM 2779 C C . ALA A 1 194 ? 56.88000 -49.70800 -70.01700 1.000 26.76849 194 ALA A C 1
ATOM 2780 O O . ALA A 1 194 ? 57.21700 -50.86800 -70.29300 1.000 25.17787 194 ALA A O 1
ATOM 2787 N N . SER A 1 195 ? 57.58400 -48.94300 -69.19000 1.000 24.51600 195 SER A N 1
ATOM 2788 C CA . SER A 1 195 ? 58.65600 -49.45100 -68.35100 1.000 28.04316 195 SER A CA 1
ATOM 2789 C C . SER A 1 195 ? 58.12200 -49.69000 -66.94400 1.000 27.73218 195 SER A C 1
ATOM 2790 O O . SER A 1 195 ? 57.17500 -49.03400 -66.50600 1.000 26.58234 195 SER A O 1
ATOM 2798 N N . ASP A 1 196 ? 58.74000 -50.64200 -66.24300 1.000 24.15487 196 ASP A N 1
ATOM 2799 C CA . ASP A 1 196 ? 58.41900 -50.91400 -64.84500 1.000 25.53215 196 ASP A CA 1
ATOM 2800 C C . ASP A 1 196 ? 58.43300 -49.63600 -64.00700 1.000 28.18155 196 ASP A C 1
ATOM 2801 O O . ASP A 1 196 ? 59.42400 -48.90100 -63.98600 1.000 29.01791 196 ASP A O 1
ATOM 2810 N N . ALA A 1 197 ? 57.32900 -49.36900 -63.30500 1.000 27.40053 197 ALA A N 1
ATOM 2811 C CA . ALA A 1 197 ? 57.25600 -48.17400 -62.47400 1.000 26.92828 197 ALA A CA 1
ATOM 2812 C C . ALA A 1 197 ? 58.02300 -48.33200 -61.17000 1.000 27.37299 197 ALA A C 1
ATOM 2813 O O . ALA A 1 197 ? 58.39800 -47.33200 -60.55000 1.000 29.86149 197 ALA A O 1
ATOM 2820 N N . VAL A 1 198 ? 58.25700 -49.56800 -60.73500 1.000 31.32169 198 VAL A N 1
ATOM 2821 C CA . VAL A 1 198 ? 58.99700 -49.78300 -59.50300 1.000 32.14173 198 VAL A CA 1
ATOM 2822 C C . VAL A 1 198 ? 60.37800 -49.15900 -59.62900 1.000 33.24107 198 VAL A C 1
ATOM 2823 O O . VAL A 1 198 ? 61.10300 -49.39200 -60.60600 1.000 36.43435 198 VAL A O 1
ATOM 2836 N N . GLY A 1 199 ? 60.74100 -48.34300 -58.64100 1.000 34.59028 199 GLY A N 1
ATOM 2837 C CA . GLY A 1 199 ? 62.00200 -47.63600 -58.62600 1.000 38.91925 199 GLY A CA 1
ATOM 2838 C C . GLY A 1 199 ? 61.98100 -46.26100 -59.26100 1.000 35.14405 199 GLY A C 1
ATOM 2839 O O . GLY A 1 199 ? 62.98300 -45.54100 -59.17300 1.000 40.81718 199 GLY A O 1
ATOM 2843 N N . SER A 1 200 ? 60.88000 -45.86900 -59.89300 1.000 34.47499 200 SER A N 1
ATOM 2844 C CA . SER A 1 200 ? 60.83500 -44.60000 -60.60200 1.000 32.87664 200 SER A CA 1
ATOM 2845 C C . SER A 1 200 ? 60.60000 -43.44900 -59.63300 1.000 34.13478 200 SER A C 1
ATOM 2846 O O . SER A 1 200 ? 60.00300 -43.61600 -58.56600 1.000 32.97385 200 SER A O 1
ATOM 2854 N N . ALA A 1 201 ? 61.08100 -42.26100 -60.01700 1.000 30.86521 201 ALA A N 1
ATOM 2855 C CA . ALA A 1 201 ? 60.90300 -41.09700 -59.15800 1.000 31.76365 201 ALA A CA 1
ATOM 2856 C C . ALA A 1 201 ? 59.43200 -40.73700 -59.02900 1.000 33.57488 201 ALA A C 1
ATOM 2857 O O . ALA A 1 201 ? 58.97700 -40.35700 -57.94300 1.000 31.54011 201 ALA A O 1
ATOM 2864 N N . SER A 1 202 ? 58.67100 -40.84300 -60.12600 1.000 28.25660 202 SER A N 1
ATOM 2865 C CA . SER A 1 202 ? 57.25300 -40.49800 -60.05900 1.000 27.65476 202 SER A CA 1
ATOM 2866 C C . SER A 1 202 ? 56.50500 -41.43100 -59.11400 1.000 27.14848 202 SER A C 1
ATOM 2867 O O . SER A 1 202 ? 55.59800 -40.99900 -58.39600 1.000 27.62072 202 SER A O 1
ATOM 2875 N N . LEU A 1 203 ? 56.86900 -42.71000 -59.08800 1.000 25.14564 203 LEU A N 1
ATOM 2876 C CA . LEU A 1 203 ? 56.16300 -43.63100 -58.19700 1.000 26.04266 203 LEU A CA 1
ATOM 2877 C C . LEU A 1 203 ? 56.36900 -43.24000 -56.73800 1.000 28.38652 203 LEU A C 1
ATOM 2878 O O . LEU A 1 203 ? 55.41900 -43.22900 -55.94900 1.000 29.31179 203 LEU A O 1
ATOM 2894 N N . GLU A 1 204 ? 57.60200 -42.89100 -56.36900 1.000 30.34635 204 GLU A N 1
ATOM 2895 C CA . GLU A 1 204 ? 57.85900 -42.43900 -54.99900 1.000 33.32852 204 GLU A CA 1
ATOM 2896 C C . GLU A 1 204 ? 57.15600 -41.11400 -54.70000 1.000 31.79412 204 GLU A C 1
ATOM 2897 O O . GLU A 1 204 ? 56.61500 -40.92900 -53.60400 1.000 33.59218 204 GLU A O 1
ATOM 2909 N N . ALA A 1 205 ? 57.13700 -40.18300 -55.66100 1.000 29.14957 205 ALA A N 1
ATOM 2910 C CA . ALA A 1 205 ? 56.57800 -38.85900 -55.40600 1.000 30.11304 205 ALA A CA 1
ATOM 2911 C C . ALA A 1 205 ? 55.05900 -38.88700 -55.26800 1.000 31.00484 205 ALA A C 1
ATOM 2912 O O . ALA A 1 205 ? 54.49000 -38.10900 -54.48600 1.000 28.97481 205 ALA A O 1
ATOM 2919 N N . PHE A 1 206 ? 54.38200 -39.77200 -56.00100 1.000 27.16487 206 PHE A N 1
ATOM 2920 C CA . PHE A 1 206 ? 52.92500 -39.77000 -56.07600 1.000 26.44355 206 PHE A CA 1
ATOM 2921 C C . PHE A 1 206 ? 52.34500 -41.09800 -55.59200 1.000 27.96884 206 PHE A C 1
ATOM 2922 O O . PHE A 1 206 ? 51.28300 -41.52300 -56.05000 1.000 27.72419 206 PHE A O 1
ATOM 2939 N N . ALA A 1 207 ? 53.03100 -41.73700 -54.63600 1.000 26.92655 207 ALA A N 1
ATOM 2940 C CA . ALA A 1 207 ? 52.64400 -43.06600 -54.16100 1.000 28.52591 207 ALA A CA 1
ATOM 2941 C C . ALA A 1 207 ? 51.29600 -43.06800 -53.44500 1.000 29.45567 207 ALA A C 1
ATOM 2942 O O . ALA A 1 207 ? 50.60200 -44.09100 -53.45600 1.000 29.66411 207 ALA A O 1
ATOM 2949 N N . GLU A 1 208 ? 50.90600 -41.95800 -52.81300 1.000 27.35332 208 GLU A N 1
ATOM 2950 C CA . GLU A 1 208 ? 49.63200 -41.88800 -52.10500 1.000 32.44966 208 GLU A CA 1
ATOM 2951 C C . GLU A 1 208 ? 48.92000 -40.57800 -52.41700 1.000 28.91018 208 GLU A C 1
ATOM 2952 O O . GLU A 1 208 ? 49.55200 -39.53300 -52.60100 1.000 31.39384 208 GLU A O 1
ATOM 2964 N N . GLY A 1 209 ? 47.59200 -40.64100 -52.47100 1.000 28.46379 209 GLY A N 1
ATOM 2965 C CA . GLY A 1 209 ? 46.77600 -39.44700 -52.58600 1.000 32.92298 209 GLY A CA 1
ATOM 2966 C C . GLY A 1 209 ? 46.60100 -38.88100 -53.97900 1.000 30.74806 209 GLY A C 1
ATOM 2967 O O . GLY A 1 209 ? 46.11300 -37.75400 -54.11200 1.000 31.66821 209 GLY A O 1
ATOM 2971 N N . PHE A 1 210 ? 46.95400 -39.61500 -55.03100 1.000 25.95709 210 PHE A N 1
ATOM 2972 C CA . PHE A 1 210 ? 46.81500 -39.13200 -56.40400 1.000 27.67750 210 PHE A CA 1
ATOM 2973 C C . PHE A 1 210 ? 46.05700 -40.14800 -57.25600 1.000 30.57016 210 PHE A C 1
ATOM 2974 O O . PHE A 1 210 ? 46.46000 -40.49300 -58.37000 1.000 28.37122 210 PHE A O 1
ATOM 2991 N N . VAL A 1 211 ? 44.92000 -40.60800 -56.72300 1.000 29.56819 211 VAL A N 1
ATOM 2992 C CA . VAL A 1 211 ? 43.96200 -41.50000 -57.37600 1.000 31.10049 211 VAL A CA 1
ATOM 2993 C C . VAL A 1 211 ? 44.55700 -42.89700 -57.52200 1.000 31.14594 211 VAL A C 1
ATOM 2994 O O . VAL A 1 211 ? 44.16000 -43.81500 -56.79700 1.000 31.61621 211 VAL A O 1
ATOM 3007 N N . LEU A 1 212 ? 45.55100 -43.07600 -58.47300 1.000 27.71840 212 LEU A N 1
ATOM 3008 C CA . LEU A 1 212 ? 46.25800 -44.36700 -58.57800 1.000 28.06869 212 LEU A CA 1
ATOM 3009 C C . LEU A 1 212 ? 47.31700 -44.39600 -57.48400 1.000 29.42908 212 LEU A C 1
ATOM 3010 O O . LEU A 1 212 ? 48.12600 -43.53800 -57.46100 1.000 27.21354 212 LEU A O 1
ATOM 3026 N N . THR A 1 213 ? 47.27500 -45.40600 -56.63400 1.000 25.60772 213 THR A N 1
ATOM 3027 C CA . THR A 1 213 ? 48.21800 -45.50200 -55.53500 1.000 27.31048 213 THR A CA 1
ATOM 3028 C C . THR A 1 213 ? 49.21800 -46.62100 -55.76400 1.000 27.45713 213 THR A C 1
ATOM 3029 O O . THR A 1 213 ? 48.97300 -47.58100 -56.50500 1.000 28.49387 213 THR A O 1
ATOM 3040 N N . LYS A 1 214 ? 50.34700 -46.49400 -55.06800 1.000 27.93600 214 LYS A N 1
ATOM 3041 C CA . LYS A 1 214 ? 51.33700 -47.55400 -55.06100 1.000 29.70517 214 LYS A CA 1
ATOM 3042 C C . LYS A 1 214 ? 50.72100 -48.85400 -54.56400 1.000 30.51340 214 LYS A C 1
ATOM 3043 O O . LYS A 1 214 ? 51.04200 -49.93500 -55.07000 1.000 28.76544 214 LYS A O 1
ATOM 3062 N N . ALA A 1 215 ? 49.80700 -48.76700 -53.58900 1.000 30.14065 215 ALA A N 1
ATOM 3063 C CA . ALA A 1 215 ? 49.15700 -49.97900 -53.08300 1.000 28.64097 215 ALA A CA 1
ATOM 3064 C C . ALA A 1 215 ? 48.33200 -50.66400 -54.16800 1.000 27.75727 215 ALA A C 1
ATOM 3065 O O . ALA A 1 215 ? 48.33300 -51.89900 -54.27400 1.000 27.91034 215 ALA A O 1
ATOM 3072 N N . SER A 1 216 ? 47.60400 -49.88200 -54.97200 1.000 26.88734 216 SER A N 1
ATOM 3073 C CA . SER A 1 216 ? 46.84000 -50.48000 -56.05800 1.000 26.84765 216 SER A CA 1
ATOM 3074 C C . SER A 1 216 ? 47.76700 -51.08800 -57.10400 1.000 26.66333 216 SER A C 1
ATOM 3075 O O . SER A 1 216 ? 47.48700 -52.17100 -57.62700 1.000 25.49759 216 SER A O 1
ATOM 3083 N N . ILE A 1 217 ? 48.87400 -50.40400 -57.42200 1.000 27.82440 217 ILE A N 1
ATOM 3084 C CA . ILE A 1 217 ? 49.84700 -50.94600 -58.37000 1.000 27.67297 217 ILE A CA 1
ATOM 3085 C C . ILE A 1 217 ? 50.34700 -52.30700 -57.90300 1.000 28.87468 217 ILE A C 1
ATOM 3086 O O . ILE A 1 217 ? 50.44000 -53.25700 -58.69000 1.000 26.82288 217 ILE A O 1
ATOM 3102 N N . GLU A 1 218 ? 50.65900 -52.43300 -56.61300 1.000 28.04757 218 GLU A N 1
ATOM 3103 C CA . GLU A 1 218 ? 51.15300 -53.70800 -56.10500 1.000 29.99057 218 GLU A CA 1
ATOM 3104 C C . GLU A 1 218 ? 50.06200 -54.77800 -56.12300 1.000 28.21293 218 GLU A C 1
ATOM 3105 O O . GLU A 1 218 ? 50.33500 -55.94700 -56.42200 1.000 28.59302 218 GLU A O 1
ATOM 3117 N N . PHE A 1 219 ? 48.82000 -54.39100 -55.81900 1.000 27.02822 219 PHE A N 1
ATOM 3118 C CA . PHE A 1 219 ? 47.68500 -55.30800 -55.93000 1.000 25.91265 219 PHE A CA 1
ATOM 3119 C C . PHE A 1 219 ? 47.52400 -55.81600 -57.36400 1.000 27.05923 219 PHE A C 1
ATOM 3120 O O . PHE A 1 219 ? 47.34900 -57.02100 -57.60000 1.000 26.62157 219 PHE A O 1
ATOM 3137 N N . PHE A 1 220 ? 47.62700 -54.90900 -58.33800 1.000 25.08106 220 PHE A N 1
ATOM 3138 C CA . PHE A 1 220 ? 47.53900 -55.28900 -59.74200 1.000 23.83997 220 PHE A CA 1
ATOM 3139 C C . PHE A 1 220 ? 48.69100 -56.20100 -60.14800 1.000 24.91695 220 PHE A C 1
ATOM 3140 O O . PHE A 1 220 ? 48.48200 -57.18800 -60.86100 1.000 24.88863 220 PHE A O 1
ATOM 3157 N N . ASP A 1 221 ? 49.92100 -55.86200 -59.74000 1.000 27.15508 221 ASP A N 1
ATOM 3158 C CA . ASP A 1 221 ? 51.07700 -56.69800 -60.06400 1.000 27.74708 221 ASP A CA 1
ATOM 3159 C C . ASP A 1 221 ? 50.85800 -58.13100 -59.59900 1.000 27.74912 221 ASP A C 1
ATOM 3160 O O . ASP A 1 221 ? 51.08000 -59.09200 -60.34900 1.000 25.71009 221 ASP A O 1
ATOM 3169 N N . THR A 1 222 ? 50.42800 -58.28600 -58.34900 1.000 27.77989 222 THR A N 1
ATOM 3170 C CA . THR A 1 222 ? 50.26000 -59.61900 -57.77900 1.000 29.21537 222 THR A CA 1
ATOM 3171 C C . THR A 1 222 ? 49.19500 -60.42600 -58.51400 1.000 29.19266 222 THR A C 1
ATOM 3172 O O . THR A 1 222 ? 49.33100 -61.64900 -58.66600 1.000 27.95885 222 THR A O 1
ATOM 3183 N N . ALA A 1 223 ? 48.13900 -59.76700 -58.99000 1.000 25.77307 223 ALA A N 1
ATOM 3184 C CA . ALA A 1 223 ? 47.06800 -60.46300 -59.69200 1.000 26.39112 223 ALA A CA 1
ATOM 3185 C C . ALA A 1 223 ? 47.47300 -60.84800 -61.10700 1.000 28.77299 223 ALA A C 1
ATOM 3186 O O . ALA A 1 223 ? 47.17800 -61.96400 -61.55700 1.000 25.04720 223 ALA A O 1
ATOM 3193 N N . TYR A 1 224 ? 48.13500 -59.93200 -61.82400 1.000 27.41113 224 TYR A N 1
ATOM 3194 C CA . TYR A 1 224 ? 48.40100 -60.11400 -63.24800 1.000 24.44656 224 TYR A CA 1
ATOM 3195 C C . TYR A 1 224 ? 49.56500 -61.06800 -63.51100 1.000 23.56911 224 TYR A C 1
ATOM 3196 O O . TYR A 1 224 ? 49.51900 -61.85000 -64.46400 1.000 24.78991 224 TYR A O 1
ATOM 3214 N N . LYS A 1 225 ? 50.62800 -60.99200 -62.70600 1.000 26.43784 225 LYS A N 1
ATOM 3215 C CA . LYS A 1 225 ? 51.77500 -61.90200 -62.80800 1.000 31.63134 225 LYS A CA 1
ATOM 3216 C C . LYS A 1 225 ? 52.46500 -61.83200 -64.17300 1.000 30.46929 225 LYS A C 1
ATOM 3217 O O . LYS A 1 225 ? 52.76000 -62.85300 -64.79900 1.000 30.48767 225 LYS A O 1
ATOM 3236 N N . ALA A 1 226 ? 52.73600 -60.61700 -64.63700 1.000 30.51550 226 ALA A N 1
ATOM 3237 C CA . ALA A 1 226 ? 53.53700 -60.43000 -65.83800 1.000 29.35130 226 ALA A CA 1
ATOM 3238 C C . ALA A 1 226 ? 55.01600 -60.43800 -65.47000 1.000 29.21897 226 ALA A C 1
ATOM 3239 O O . ALA A 1 226 ? 55.44100 -59.72000 -64.56500 1.000 29.73889 226 ALA A O 1
ATOM 3246 N N . ASP A 1 227 ? 55.80300 -61.23600 -66.18200 1.000 31.07827 227 ASP A N 1
ATOM 3247 C CA . ASP A 1 227 ? 57.22900 -61.30100 -65.89600 1.000 30.77238 227 ASP A CA 1
ATOM 3248 C C . ASP A 1 227 ? 57.92700 -60.01500 -66.34100 1.000 26.89546 227 ASP A C 1
ATOM 3249 O O . ASP A 1 227 ? 57.68700 -59.50800 -67.44100 1.000 28.56165 227 ASP A O 1
ATOM 3258 N N . ARG A 1 228 ? 58.80200 -59.49400 -65.47700 1.000 29.14072 228 ARG A N 1
ATOM 3259 C CA . ARG A 1 228 ? 59.47700 -58.22900 -65.74800 1.000 25.44448 228 ARG A CA 1
ATOM 3260 C C . ARG A 1 228 ? 60.38500 -58.29000 -66.96900 1.000 29.87504 228 ARG A C 1
ATOM 3261 O O . ARG A 1 228 ? 60.75900 -57.24100 -67.50100 1.000 31.94295 228 ARG A O 1
ATOM 3282 N N . ALA A 1 229 ? 60.75500 -59.48100 -67.43200 1.000 29.04371 229 ALA A N 1
ATOM 3283 C CA . ALA A 1 229 ? 61.59300 -59.59700 -68.61600 1.000 27.86427 229 ALA A CA 1
ATOM 3284 C C . ALA A 1 229 ? 60.79000 -59.81800 -69.89100 1.000 27.15652 229 ALA A C 1
ATOM 3285 O O . ALA A 1 229 ? 61.38000 -59.95800 -70.96700 1.000 29.59978 229 ALA A O 1
ATOM 3292 N N . ASP A 1 230 ? 59.46600 -59.87200 -69.79600 1.000 29.23492 230 ASP A N 1
ATOM 3293 C CA . ASP A 1 230 ? 58.62500 -60.20600 -70.94200 1.000 25.45413 230 ASP A CA 1
ATOM 3294 C C . ASP A 1 230 ? 58.17500 -58.91500 -71.62000 1.000 24.86278 230 ASP A C 1
ATOM 3295 O O . ASP A 1 230 ? 57.53100 -58.08600 -70.96600 1.000 24.45709 230 ASP A O 1
ATOM 3304 N N . PRO A 1 231 ? 58.49100 -58.70400 -72.90600 1.000 26.50197 231 PRO A N 1
ATOM 3305 C CA . PRO A 1 231 ? 58.11300 -57.43800 -73.56900 1.000 27.20704 231 PRO A CA 1
ATOM 3306 C C . PRO A 1 231 ? 56.61400 -57.25400 -73.74200 1.000 25.13683 231 PRO A C 1
ATOM 3307 O O . PRO A 1 231 ? 56.16900 -56.12300 -73.98400 1.000 24.13010 231 PRO A O 1
ATOM 3318 N N . ARG A 1 232 ? 55.82200 -58.32700 -73.64500 1.000 24.81298 232 ARG A N 1
ATOM 3319 C CA . ARG A 1 232 ? 54.37000 -58.21800 -73.65000 1.000 23.12123 232 ARG A CA 1
ATOM 3320 C C . ARG A 1 232 ? 53.82200 -57.70700 -72.32500 1.000 22.39952 232 ARG A C 1
ATOM 3321 O O . ARG A 1 232 ? 52.63800 -57.34600 -72.25400 1.000 23.13809 232 ARG A O 1
ATOM 3342 N N . GLY A 1 233 ? 54.64900 -57.69100 -71.28100 1.000 23.68734 233 GLY A N 1
ATOM 3343 C CA . GLY A 1 233 ? 54.28200 -57.12900 -69.99900 1.000 22.78231 233 GLY A CA 1
ATOM 3344 C C . GLY A 1 233 ? 54.86300 -55.73800 -69.85700 1.000 22.81129 233 GLY A C 1
ATOM 3345 O O . GLY A 1 233 ? 54.20700 -54.83300 -69.33600 1.000 25.18932 233 GLY A O 1
ATOM 3349 N N . PHE A 1 234 ? 56.09700 -55.55400 -70.32800 1.000 22.18892 234 PHE A N 1
ATOM 3350 C CA . PHE A 1 234 ? 56.82300 -54.28800 -70.18700 1.000 22.35388 234 PHE A CA 1
ATOM 3351 C C . PHE A 1 234 ? 57.35200 -53.91600 -71.56400 1.000 27.50315 234 PHE A C 1
ATOM 3352 O O . PHE A 1 234 ? 58.49600 -54.24400 -71.92000 1.000 24.80638 234 PHE A O 1
ATOM 3369 N N . PRO A 1 235 ? 56.52000 -53.26700 -72.38700 1.000 24.98774 235 PRO A N 1
ATOM 3370 C CA . PRO A 1 235 ? 56.85500 -53.08700 -73.81100 1.000 23.76467 235 PRO A CA 1
ATOM 3371 C C . PRO A 1 235 ? 57.96100 -52.07700 -74.07400 1.000 25.28477 235 PRO A C 1
ATOM 3372 O O . PRO A 1 235 ? 58.37000 -51.92900 -75.23200 1.000 25.34358 235 PRO A O 1
ATOM 3383 N N . ILE A 1 236 ? 58.48800 -51.41100 -73.04400 1.000 22.84239 236 ILE A N 1
ATOM 3384 C CA . ILE A 1 236 ? 59.72400 -50.66100 -73.22100 1.000 23.04048 236 ILE A CA 1
ATOM 3385 C C . ILE A 1 236 ? 60.83400 -51.58500 -73.70600 1.000 27.08716 236 ILE A C 1
ATOM 3386 O O . ILE A 1 236 ? 61.78600 -51.13900 -74.36100 1.000 24.72489 236 ILE A O 1
ATOM 3402 N N . LEU A 1 237 ? 60.73700 -52.88500 -73.38700 1.000 24.63578 237 LEU A N 1
ATOM 3403 C CA . LEU A 1 237 ? 61.72700 -53.87300 -73.79600 1.000 28.29586 237 LEU A CA 1
ATOM 3404 C C . LEU A 1 237 ? 61.60400 -54.25800 -75.26000 1.000 28.41312 237 LEU A C 1
ATOM 3405 O O . LEU A 1 237 ? 62.48200 -54.96000 -75.77800 1.000 30.12890 237 LEU A O 1
ATOM 3421 N N . GLY A 1 238 ? 60.53900 -53.83300 -75.93400 1.000 26.90743 238 GLY A N 1
ATOM 3422 C CA . GLY A 1 238 ? 60.29900 -54.23400 -77.29600 1.000 27.08891 238 GLY A CA 1
ATOM 3423 C C . GLY A 1 238 ? 61.15700 -53.48200 -78.29200 1.000 27.92494 238 GLY A C 1
ATOM 3424 O O . GLY A 1 238 ? 61.96700 -52.62000 -77.95400 1.000 30.80661 238 GLY A O 1
ATOM 3428 N N . ASP A 1 239 ? 60.97300 -53.85000 -79.55500 1.000 27.78806 239 ASP A N 1
ATOM 3429 C CA . ASP A 1 239 ? 61.66900 -53.23200 -80.67700 1.000 29.62094 239 ASP A CA 1
ATOM 3430 C C . ASP A 1 239 ? 60.87900 -52.00800 -81.13600 1.000 27.36494 239 ASP A C 1
ATOM 3431 O O . ASP A 1 239 ? 59.73700 -52.13900 -81.59200 1.000 26.29411 239 ASP A O 1
ATOM 3440 N N . HIS A 1 240 ? 61.48000 -50.82300 -81.01500 1.000 28.38738 240 HIS A N 1
ATOM 3441 C CA . HIS A 1 240 ? 60.79300 -49.57600 -81.34500 1.000 26.24786 240 HIS A CA 1
ATOM 3442 C C . HIS A 1 240 ? 61.11500 -49.06400 -82.74300 1.000 27.40845 240 HIS A C 1
ATOM 3443 O O . HIS A 1 240 ? 60.56300 -48.03600 -83.15500 1.000 27.57462 240 HIS A O 1
ATOM 3457 N N . THR A 1 241 ? 61.97400 -49.76300 -83.48900 1.000 27.66282 241 THR A N 1
ATOM 3458 C CA . THR A 1 241 ? 62.51800 -49.20500 -84.72500 1.000 27.23001 241 THR A CA 1
ATOM 3459 C C . THR A 1 241 ? 61.46900 -49.01400 -85.81600 1.000 26.24786 241 THR A C 1
ATOM 3460 O O . THR A 1 241 ? 61.71000 -48.24200 -86.75200 1.000 28.94228 241 THR A O 1
ATOM 3471 N N . ALA A 1 242 ? 60.32200 -49.68600 -85.73800 1.000 26.42135 242 ALA A N 1
ATOM 3472 C CA . ALA A 1 242 ? 59.25400 -49.46400 -86.70900 1.000 26.52574 242 ALA A CA 1
ATOM 3473 C C . ALA A 1 242 ? 57.93700 -49.08600 -86.03200 1.000 24.97451 242 ALA A C 1
ATOM 3474 O O . ALA A 1 242 ? 56.85600 -49.30900 -86.58600 1.000 25.87667 242 ALA A O 1
ATOM 3481 N N . ALA A 1 243 ? 58.01900 -48.50000 -84.84100 1.000 26.91247 243 ALA A N 1
ATOM 3482 C CA . ALA A 1 243 ? 56.81700 -48.09400 -84.12400 1.000 28.17081 243 ALA A CA 1
ATOM 3483 C C . ALA A 1 243 ? 55.94600 -47.20100 -85.00600 1.000 26.72864 243 ALA A C 1
ATOM 3484 O O . ALA A 1 243 ? 56.46700 -46.32300 -85.70600 1.000 26.71459 243 ALA A O 1
ATOM 3491 N N . PRO A 1 244 ? 54.62800 -47.36700 -84.97300 1.000 24.52096 244 PRO A N 1
ATOM 3492 C CA . PRO A 1 244 ? 53.75300 -46.50600 -85.76900 1.000 24.46871 244 PRO A CA 1
ATOM 3493 C C . PRO A 1 244 ? 53.73500 -45.10100 -85.19900 1.000 23.37317 244 PRO A C 1
ATOM 3494 O O . PRO A 1 244 ? 54.24500 -44.86900 -84.09200 1.000 25.73125 244 PRO A O 1
ATOM 3505 N N . PRO A 1 245 ? 53.17900 -44.14500 -85.93600 1.000 25.70716 245 PRO A N 1
ATOM 3506 C CA . PRO A 1 245 ? 52.98500 -42.79800 -85.38700 1.000 25.97404 245 PRO A CA 1
ATOM 3507 C C . PRO A 1 245 ? 52.27600 -42.89700 -84.04900 1.000 23.04482 245 PRO A C 1
ATOM 3508 O O . PRO A 1 245 ? 51.34200 -43.68200 -83.89300 1.000 23.89319 245 PRO A O 1
ATOM 3519 N N . THR A 1 246 ? 52.72800 -42.10400 -83.08200 1.000 22.83315 246 THR A N 1
ATOM 3520 C CA . THR A 1 246 ? 52.30400 -42.29000 -81.70000 1.000 21.61563 246 THR A CA 1
ATOM 3521 C C . THR A 1 246 ? 51.96700 -40.96900 -81.03200 1.000 23.34369 246 THR A C 1
ATOM 3522 O O . THR A 1 246 ? 52.63400 -39.95200 -81.25900 1.000 23.81274 246 THR A O 1
ATOM 3533 N N . ILE A 1 247 ? 50.93300 -40.99600 -80.19800 1.000 20.66533 247 ILE A N 1
ATOM 3534 C CA . ILE A 1 247 ? 50.63400 -39.90200 -79.27300 1.000 23.71020 247 ILE A CA 1
ATOM 3535 C C . ILE A 1 247 ? 50.70600 -40.50300 -77.87800 1.000 24.64832 247 ILE A C 1
ATOM 3536 O O . ILE A 1 247 ? 49.91900 -41.39900 -77.55400 1.000 23.99482 247 ILE A O 1
ATOM 3552 N N . VAL A 1 248 ? 51.65900 -40.04600 -77.07000 1.000 20.77569 248 VAL A N 1
ATOM 3553 C CA . VAL A 1 248 ? 51.77500 -40.46400 -75.67100 1.000 21.78814 248 VAL A CA 1
ATOM 3554 C C . VAL A 1 248 ? 51.26000 -39.32500 -74.80900 1.000 24.90938 248 VAL A C 1
ATOM 3555 O O . VAL A 1 248 ? 51.77900 -38.20600 -74.88000 1.000 25.32023 248 VAL A O 1
ATOM 3568 N N . ALA A 1 249 ? 50.24500 -39.59900 -73.99600 1.000 22.28783 249 ALA A N 1
ATOM 3569 C CA . ALA A 1 249 ? 49.68000 -38.61400 -73.08400 1.000 21.41887 249 ALA A CA 1
ATOM 3570 C C . ALA A 1 249 ? 49.92100 -39.10000 -71.66500 1.000 24.43828 249 ALA A C 1
ATOM 3571 O O . ALA A 1 249 ? 49.66100 -40.27300 -71.35600 1.000 28.65897 249 ALA A O 1
ATOM 3578 N N . THR A 1 250 ? 50.45800 -38.22900 -70.82200 1.000 22.85290 250 THR A N 1
ATOM 3579 C CA . THR A 1 250 ? 50.71000 -38.55500 -69.42000 1.000 21.79696 250 THR A CA 1
ATOM 3580 C C . THR A 1 250 ? 50.06300 -37.48900 -68.55200 1.000 22.59232 250 THR A C 1
ATOM 3581 O O . THR A 1 250 ? 49.56600 -36.46400 -69.04300 1.000 22.28273 250 THR A O 1
ATOM 3592 N N . ALA A 1 251 ? 50.12600 -37.70200 -67.24400 1.000 23.48171 251 ALA A N 1
ATOM 3593 C CA . ALA A 1 251 ? 49.68600 -36.70400 -66.27600 1.000 23.42704 251 ALA A CA 1
ATOM 3594 C C . ALA A 1 251 ? 50.83800 -36.35400 -65.33600 1.000 22.77738 251 ALA A C 1
ATOM 3595 O O . ALA A 1 251 ? 51.61100 -37.22700 -64.93200 1.000 22.63051 251 ALA A O 1
ATOM 3602 N N . SER A 1 252 ? 50.97000 -35.07000 -64.99000 1.000 23.03781 252 SER A N 1
ATOM 3603 C CA . SER A 1 252 ? 52.14500 -34.65000 -64.23000 1.000 24.42046 252 SER A CA 1
ATOM 3604 C C . SER A 1 252 ? 52.16300 -35.20700 -62.80900 1.000 22.21024 252 SER A C 1
ATOM 3605 O O . SER A 1 252 ? 53.23500 -35.25700 -62.19700 1.000 23.45683 252 SER A O 1
ATOM 3613 N N . LEU A 1 253 ? 51.01200 -35.61500 -62.27300 1.000 23.09456 253 LEU A N 1
ATOM 3614 C CA . LEU A 1 253 ? 50.91800 -36.15300 -60.91500 1.000 21.54279 253 LEU A CA 1
ATOM 3615 C C . LEU A 1 253 ? 50.77500 -37.67200 -60.87700 1.000 23.46558 253 LEU A C 1
ATOM 3616 O O . LEU A 1 253 ? 50.41700 -38.22600 -59.83400 1.000 24.31838 253 LEU A O 1
ATOM 3632 N N . ASP A 1 254 ? 51.01900 -38.35000 -61.97900 1.000 24.31919 254 ASP A N 1
ATOM 3633 C CA . ASP A 1 254 ? 50.79600 -39.79600 -62.09600 1.000 22.85941 254 ASP A CA 1
ATOM 3634 C C . ASP A 1 254 ? 51.98600 -40.55900 -61.52500 1.000 23.05476 254 ASP A C 1
ATOM 3635 O O . ASP A 1 254 ? 53.12400 -40.30700 -61.93300 1.000 23.79283 254 ASP A O 1
ATOM 3644 N N . PRO A 1 255 ? 51.79200 -41.50600 -60.59700 1.000 23.40534 255 PRO A N 1
ATOM 3645 C CA . PRO A 1 255 ? 52.94200 -42.31200 -60.16100 1.000 23.50308 255 PRO A CA 1
ATOM 3646 C C . PRO A 1 255 ? 53.63700 -43.04600 -61.30300 1.000 22.82637 255 PRO A C 1
ATOM 3647 O O . PRO A 1 255 ? 54.83900 -43.31400 -61.20500 1.000 25.05914 255 PRO A O 1
ATOM 3658 N N . ILE A 1 256 ? 52.93600 -43.37100 -62.38700 1.000 23.67947 256 ILE A N 1
ATOM 3659 C CA . ILE A 1 256 ? 53.56700 -44.03600 -63.52900 1.000 24.01965 256 ILE A CA 1
ATOM 3660 C C . ILE A 1 256 ? 53.86800 -43.04700 -64.65800 1.000 23.25796 256 ILE A C 1
ATOM 3661 O O . ILE A 1 256 ? 54.12800 -43.45400 -65.79200 1.000 23.93769 256 ILE A O 1
ATOM 3677 N N . ARG A 1 257 ? 53.86200 -41.75300 -64.35400 1.000 22.80928 257 ARG A N 1
ATOM 3678 C CA . ARG A 1 257 ? 54.19300 -40.74900 -65.36300 1.000 23.68844 257 ARG A CA 1
ATOM 3679 C C . ARG A 1 257 ? 55.53800 -41.03800 -66.02200 1.000 22.43817 257 ARG A C 1
ATOM 3680 O O . ARG A 1 257 ? 55.69000 -40.87000 -67.24000 1.000 24.56925 257 ARG A O 1
ATOM 3701 N N . ASP A 1 258 ? 56.53700 -41.44500 -65.23000 1.000 23.80058 258 ASP A N 1
ATOM 3702 C CA . ASP A 1 258 ? 57.87400 -41.60900 -65.78000 1.000 24.28796 258 ASP A CA 1
ATOM 3703 C C . ASP A 1 258 ? 57.94400 -42.78000 -66.74600 1.000 24.53687 258 ASP A C 1
ATOM 3704 O O . ASP A 1 258 ? 58.83600 -42.80900 -67.60400 1.000 24.74086 258 ASP A O 1
ATOM 3713 N N . SER A 1 259 ? 57.01600 -43.73300 -66.62200 1.000 24.56289 259 SER A N 1
ATOM 3714 C CA . SER A 1 259 ? 56.92500 -44.83300 -67.57500 1.000 25.23292 259 SER A CA 1
ATOM 3715 C C . SER A 1 259 ? 56.54900 -44.31400 -68.96100 1.000 24.21414 259 SER A C 1
ATOM 3716 O O . SER A 1 259 ? 57.08300 -44.78300 -69.97400 1.000 24.70273 259 SER A O 1
ATOM 3724 N N . GLY A 1 260 ? 55.62300 -43.35300 -69.01700 1.000 23.83421 260 GLY A N 1
ATOM 3725 C CA . GLY A 1 260 ? 55.25200 -42.75000 -70.28800 1.000 23.86020 260 GLY A CA 1
ATOM 3726 C C . GLY A 1 260 ? 56.34700 -41.85900 -70.84300 1.000 23.23533 260 GLY A C 1
ATOM 3727 O O . GLY A 1 260 ? 56.61300 -41.86800 -72.05200 1.000 23.29349 260 GLY A O 1
ATOM 3731 N N . ARG A 1 261 ? 57.01500 -41.09800 -69.96900 1.000 25.27161 261 ARG A N 1
ATOM 3732 C CA . ARG A 1 261 ? 58.20600 -40.36200 -70.39200 1.000 26.71119 261 ARG A CA 1
ATOM 3733 C C . ARG A 1 261 ? 59.23400 -41.30400 -71.01600 1.000 27.43839 261 ARG A C 1
ATOM 3734 O O . ARG A 1 261 ? 59.75800 -41.04300 -72.10800 1.000 23.49548 261 ARG A O 1
ATOM 3755 N N . ASP A 1 262 ? 59.52100 -42.42000 -70.33600 1.000 24.10367 262 ASP A N 1
ATOM 3756 C CA . ASP A 1 262 ? 60.46800 -43.39700 -70.87000 1.000 24.37450 262 ASP A CA 1
ATOM 3757 C C . ASP A 1 262 ? 60.06700 -43.85600 -72.26500 1.000 24.11630 262 ASP A C 1
ATOM 3758 O O . ASP A 1 262 ? 60.92600 -44.03200 -73.14000 1.000 24.50466 262 ASP A O 1
ATOM 3767 N N . TYR A 1 263 ? 58.77600 -44.12500 -72.48100 1.000 23.12798 263 TYR A N 1
ATOM 3768 C CA . TYR A 1 263 ? 58.37300 -44.68800 -73.76700 1.000 24.14230 263 TYR A CA 1
ATOM 3769 C C . TYR A 1 263 ? 58.52200 -43.66000 -74.88000 1.000 24.19003 263 TYR A C 1
ATOM 3770 O O . TYR A 1 263 ? 59.02800 -43.97600 -75.96600 1.000 23.33374 263 TYR A O 1
ATOM 3788 N N . ALA A 1 264 ? 58.09800 -42.42200 -74.63400 1.000 22.10725 264 ALA A N 1
ATOM 3789 C CA . ALA A 1 264 ? 58.24000 -41.40600 -75.67200 1.000 22.56176 264 ALA A CA 1
ATOM 3790 C C . ALA A 1 264 ? 59.71200 -41.14900 -75.98800 1.000 22.05385 264 ALA A C 1
ATOM 3791 O O . ALA A 1 264 ? 60.08500 -41.00600 -77.16200 1.000 24.38741 264 ALA A O 1
ATOM 3798 N N . LYS A 1 265 ? 60.56800 -41.13300 -74.96300 1.000 23.73234 265 LYS A N 1
ATOM 3799 C CA . LYS A 1 265 ? 61.99800 -40.97000 -75.20300 1.000 24.25239 265 LYS A CA 1
ATOM 3800 C C . LYS A 1 265 ? 62.54900 -42.10900 -76.05200 1.000 25.55745 265 LYS A C 1
ATOM 3801 O O . LYS A 1 265 ? 63.40700 -41.89000 -76.91500 1.000 23.39523 265 LYS A O 1
ATOM 3820 N N . ALA A 1 266 ? 62.08500 -43.33900 -75.80500 1.000 24.12082 266 ALA A N 1
ATOM 3821 C CA . ALA A 1 266 ? 62.54900 -44.47400 -76.59900 1.000 25.93142 266 ALA A CA 1
ATOM 3822 C C . ALA A 1 266 ? 62.11800 -44.34800 -78.05700 1.000 23.77337 266 ALA A C 1
ATOM 3823 O O . ALA A 1 266 ? 62.86100 -44.73800 -78.96900 1.000 24.92845 266 ALA A O 1
ATOM 3830 N N . LEU A 1 267 ? 60.91400 -43.82900 -78.30100 1.000 22.56172 267 LEU A N 1
ATOM 3831 C CA . LEU A 1 267 ? 60.48100 -43.63000 -79.67800 1.000 23.37452 267 LEU A CA 1
ATOM 3832 C C . LEU A 1 267 ? 61.33200 -42.57100 -80.37400 1.000 24.45950 267 LEU A C 1
ATOM 3833 O O . LEU A 1 267 ? 61.75100 -42.76800 -81.51800 1.000 25.06102 267 LEU A O 1
ATOM 3849 N N . VAL A 1 268 ? 61.61000 -41.44900 -79.70200 1.000 24.99575 268 VAL A N 1
ATOM 3850 C CA . VAL A 1 268 ? 62.49400 -40.44300 -80.29500 1.000 23.37772 268 VAL A CA 1
ATOM 3851 C C . VAL A 1 268 ? 63.87700 -41.03100 -80.54800 1.000 26.63230 268 VAL A C 1
ATOM 3852 O O . VAL A 1 268 ? 64.49300 -40.79500 -81.59600 1.000 24.48139 268 VAL A O 1
ATOM 3865 N N . GLU A 1 269 ? 64.38400 -41.80800 -79.59300 1.000 25.98439 269 GLU A N 1
ATOM 3866 C CA . GLU A 1 269 ? 65.68600 -42.44600 -79.75600 1.000 27.13039 269 GLU A CA 1
ATOM 3867 C C . GLU A 1 269 ? 65.74500 -43.30600 -81.01100 1.000 27.09066 269 GLU A C 1
ATOM 3868 O O . GLU A 1 269 ? 66.80400 -43.41100 -81.64900 1.000 27.74586 269 GLU A O 1
ATOM 3880 N N . ALA A 1 270 ? 64.63200 -43.94800 -81.37200 1.000 25.52591 270 ALA A N 1
ATOM 3881 C CA . ALA A 1 270 ? 64.55200 -44.80500 -82.54400 1.000 28.11218 270 ALA A CA 1
ATOM 3882 C C . ALA A 1 270 ? 64.12100 -44.05500 -83.80400 1.000 26.55355 270 ALA A C 1
ATOM 3883 O O . ALA A 1 270 ? 63.90500 -44.68400 -84.84300 1.000 26.17626 270 ALA A O 1
ATOM 3890 N N . GLY A 1 271 ? 63.99600 -42.72900 -83.73600 1.000 26.06080 271 GLY A N 1
ATOM 3891 C CA . GLY A 1 271 ? 63.64800 -41.94400 -84.90800 1.000 25.07368 271 GLY A CA 1
ATOM 3892 C C . GLY A 1 271 ? 62.19400 -41.98700 -85.31400 1.000 26.42474 271 GLY A C 1
ATOM 3893 O O . GLY A 1 271 ? 61.88400 -41.74600 -86.48300 1.000 26.25011 271 GLY A O 1
ATOM 3897 N N . ARG A 1 272 ? 61.28400 -42.28300 -84.39100 1.000 23.60753 272 ARG A N 1
ATOM 3898 C CA . ARG A 1 272 ? 59.87500 -42.43900 -84.72500 1.000 23.00859 272 ARG A CA 1
ATOM 3899 C C . ARG A 1 272 ? 59.11800 -41.15400 -84.41600 1.000 23.00888 272 ARG A C 1
ATOM 3900 O O . ARG A 1 272 ? 59.48500 -40.41700 -83.50600 1.000 28.22579 272 ARG A O 1
ATOM 3921 N N . ASP A 1 273 ? 58.04200 -40.91000 -85.16500 1.000 26.45982 273 ASP A N 1
ATOM 3922 C CA . ASP A 1 273 ? 57.23400 -39.71200 -84.94900 1.000 25.47762 273 ASP A CA 1
ATOM 3923 C C . ASP A 1 273 ? 56.36700 -39.88300 -83.70900 1.000 24.02234 273 ASP A C 1
ATOM 3924 O O . ASP A 1 273 ? 55.64100 -40.87100 -83.58100 1.000 23.22958 273 ASP A O 1
ATOM 3933 N N . VAL A 1 274 ? 56.40400 -38.90200 -82.81900 1.000 25.03894 274 VAL A N 1
ATOM 3934 C CA . VAL A 1 274 ? 55.67100 -39.02300 -81.56400 1.000 23.16967 274 VAL A CA 1
ATOM 3935 C C . VAL A 1 274 ? 55.27400 -37.64000 -81.07200 1.000 24.84828 274 VAL A C 1
ATOM 3936 O O . VAL A 1 274 ? 56.05000 -36.68000 -81.14300 1.000 25.04495 274 VAL A O 1
ATOM 3949 N N . VAL A 1 275 ? 54.04300 -37.54200 -80.57900 1.000 24.63196 275 VAL A N 1
ATOM 3950 C CA . VAL A 1 275 ? 53.57400 -36.36600 -79.85500 1.000 21.71451 275 VAL A CA 1
ATOM 3951 C C . VAL A 1 275 ? 53.57800 -36.74100 -78.38400 1.000 25.85687 275 VAL A C 1
ATOM 3952 O O . VAL A 1 275 ? 52.98100 -37.75700 -78.00600 1.000 23.49639 275 VAL A O 1
ATOM 3965 N N . TYR A 1 276 ? 54.27400 -35.96700 -77.55900 1.000 21.65075 276 TYR A N 1
ATOM 3966 C CA . TYR A 1 276 ? 54.30300 -36.20800 -76.11900 1.000 22.77858 276 TYR A CA 1
ATOM 3967 C C . TYR A 1 276 ? 53.57700 -35.05700 -75.43300 1.000 23.12383 276 TYR A C 1
ATOM 3968 O O . TYR A 1 276 ? 54.01900 -33.90600 -75.51700 1.000 21.58340 276 TYR A O 1
ATOM 3986 N N . LEU A 1 277 ? 52.47100 -35.37400 -74.75400 1.000 24.38781 277 LEU A N 1
ATOM 3987 C CA . LEU A 1 277 ? 51.67100 -34.39200 -74.03000 1.000 23.18343 277 LEU A CA 1
ATOM 3988 C C . LEU A 1 277 ? 51.61700 -34.80500 -72.57100 1.000 23.11216 277 LEU A C 1
ATOM 3989 O O . LEU A 1 277 ? 51.14400 -35.90400 -72.25200 1.000 25.33485 277 LEU A O 1
ATOM 4005 N N . GLU A 1 278 ? 52.11100 -33.94200 -71.68900 1.000 23.49238 278 GLU A N 1
ATOM 4006 C CA . GLU A 1 278 ? 52.07600 -34.21200 -70.25300 1.000 24.06960 278 GLU A CA 1
ATOM 4007 C C . GLU A 1 278 ? 51.13700 -33.19300 -69.61700 1.000 23.93122 278 GLU A C 1
ATOM 4008 O O . GLU A 1 278 ? 51.46600 -32.00100 -69.52800 1.000 24.75647 278 GLU A O 1
ATOM 4020 N N . MET A 1 279 ? 49.95400 -33.65600 -69.20900 1.000 24.84192 279 MET A N 1
ATOM 4021 C CA . MET A 1 279 ? 48.91600 -32.75500 -68.71100 1.000 23.98146 279 MET A CA 1
ATOM 4022 C C . MET A 1 279 ? 49.29300 -32.23100 -67.33200 1.000 24.71719 279 MET A C 1
ATOM 4023 O O . MET A 1 279 ? 49.64400 -32.99900 -66.43300 1.000 24.02081 279 MET A O 1
ATOM 4037 N N . GLU A 1 280 ? 49.23300 -30.91300 -67.16400 1.000 23.76991 280 GLU A N 1
ATOM 4038 C CA . GLU A 1 280 ? 49.80100 -30.28500 -65.98100 1.000 23.58048 280 GLU A CA 1
ATOM 4039 C C . GLU A 1 280 ? 48.76700 -30.15600 -64.87000 1.000 23.07816 280 GLU A C 1
ATOM 4040 O O . GLU A 1 280 ? 47.68700 -29.59500 -65.08100 1.000 27.49591 280 GLU A O 1
ATOM 4052 N N . GLY A 1 281 ? 49.12100 -30.63800 -63.68300 1.000 23.64996 281 GLY A N 1
ATOM 4053 C CA . GLY A 1 281 ? 48.27300 -30.45400 -62.51900 1.000 24.63680 281 GLY A CA 1
ATOM 4054 C C . GLY A 1 281 ? 47.10200 -31.40500 -62.40100 1.000 28.28702 281 GLY A C 1
ATOM 4055 O O . GLY A 1 281 ? 46.18100 -31.14100 -61.62000 1.000 25.09549 281 GLY A O 1
ATOM 4059 N N . VAL A 1 282 ? 47.09900 -32.50300 -63.15800 1.000 23.78197 282 VAL A N 1
ATOM 4060 C CA . VAL A 1 282 ? 46.06100 -33.51900 -63.06000 1.000 24.43492 282 VAL A CA 1
ATOM 4061 C C . VAL A 1 282 ? 46.72600 -34.87200 -62.83500 1.000 25.89555 282 VAL A C 1
ATOM 4062 O O . VAL A 1 282 ? 47.94300 -35.03100 -62.97000 1.000 24.75869 282 VAL A O 1
ATOM 4075 N N . THR A 1 283 ? 45.90100 -35.85100 -62.48500 1.000 23.25734 283 THR A N 1
ATOM 4076 C CA . THR A 1 283 ? 46.35400 -37.17700 -62.09600 1.000 20.20919 283 THR A CA 1
ATOM 4077 C C . THR A 1 283 ? 46.13800 -38.20200 -63.19900 1.000 21.95087 283 THR A C 1
ATOM 4078 O O . THR A 1 283 ? 45.47300 -37.96500 -64.20700 1.000 23.11340 283 THR A O 1
ATOM 4089 N N . HIS A 1 284 ? 46.67900 -39.38700 -62.93300 1.000 24.42520 284 HIS A N 1
ATOM 4090 C CA . HIS A 1 284 ? 46.18300 -40.62900 -63.50600 1.000 23.53336 284 HIS A CA 1
ATOM 4091 C C . HIS A 1 284 ? 44.66000 -40.58800 -63.53500 1.000 24.01665 284 HIS A C 1
ATOM 4092 O O . HIS A 1 284 ? 44.03000 -40.00200 -62.64400 1.000 24.15783 284 HIS A O 1
ATOM 4106 N N . SER A 1 285 ? 44.05500 -41.20600 -64.54000 1.000 24.03187 285 SER A N 1
ATOM 4107 C CA . SER A 1 285 ? 42.60900 -41.34700 -64.68500 1.000 22.89848 285 SER A CA 1
ATOM 4108 C C . SER A 1 285 ? 41.92600 -40.10200 -65.22200 1.000 22.28211 285 SER A C 1
ATOM 4109 O O . SER A 1 285 ? 40.68900 -40.07100 -65.20400 1.000 24.98925 285 SER A O 1
ATOM 4117 N N . PHE A 1 286 ? 42.65500 -39.09300 -65.72200 1.000 25.27727 286 PHE A N 1
ATOM 4118 C CA . PHE A 1 286 ? 41.98800 -37.83500 -66.04000 1.000 24.45041 286 PHE A CA 1
ATOM 4119 C C . PHE A 1 286 ? 40.96300 -37.99100 -67.15900 1.000 23.43215 286 PHE A C 1
ATOM 4120 O O . PHE A 1 286 ? 40.01700 -37.20200 -67.23400 1.000 24.60151 286 PHE A O 1
ATOM 4137 N N . THR A 1 287 ? 41.08800 -39.02500 -67.99600 1.000 22.62193 287 THR A N 1
ATOM 4138 C CA . THR A 1 287 ? 40.14400 -39.21400 -69.09200 1.000 23.18611 287 THR A CA 1
ATOM 4139 C C . THR A 1 287 ? 38.75300 -39.62600 -68.62200 1.000 24.39909 287 THR A C 1
ATOM 4140 O O . THR A 1 287 ? 37.79600 -39.52700 -69.39800 1.000 24.98911 287 THR A O 1
ATOM 4151 N N . ASN A 1 288 ? 38.60900 -40.08800 -67.38000 1.000 23.90263 288 ASN A N 1
ATOM 4152 C CA . ASN A 1 288 ? 37.34500 -40.63900 -66.91300 1.000 22.99907 288 ASN A CA 1
ATOM 4153 C C . ASN A 1 288 ? 36.79300 -39.89800 -65.70700 1.000 23.73982 288 ASN A C 1
ATOM 4154 O O . ASN A 1 288 ? 35.90000 -40.41700 -65.03600 1.000 25.68088 288 ASN A O 1
ATOM 4165 N N . ILE A 1 289 ? 37.26600 -38.67600 -65.44800 1.000 24.35338 289 ILE A N 1
ATOM 4166 C CA . ILE A 1 289 ? 36.78000 -37.91000 -64.30200 1.000 23.34048 289 ILE A CA 1
ATOM 4167 C C . ILE A 1 289 ? 36.36800 -36.52800 -64.78800 1.000 24.14513 289 ILE A C 1
ATOM 4168 O O . ILE A 1 289 ? 36.54000 -35.52800 -64.07600 1.000 27.72752 289 ILE A O 1
ATOM 4184 N N . ARG A 1 290 ? 35.79400 -36.47300 -65.98900 1.000 22.90930 290 ARG A N 1
ATOM 4185 C CA . ARG A 1 290 ? 35.59500 -35.20600 -66.68500 1.000 23.84566 290 ARG A CA 1
ATOM 4186 C C . ARG A 1 290 ? 34.41800 -34.39000 -66.15800 1.000 28.01447 290 ARG A C 1
ATOM 4187 O O . ARG A 1 290 ? 34.30300 -33.20800 -66.52300 1.000 28.35688 290 ARG A O 1
ATOM 4208 N N . ALA A 1 291 ? 33.54100 -34.97000 -65.33200 1.000 24.33978 291 ALA A N 1
ATOM 4209 C CA . ALA A 1 291 ? 32.53600 -34.15500 -64.64500 1.000 28.54823 291 ALA A CA 1
ATOM 4210 C C . ALA A 1 291 ? 33.00800 -33.68300 -63.26900 1.000 30.63231 291 ALA A C 1
ATOM 4211 O O . ALA A 1 291 ? 32.80500 -32.51500 -62.90700 1.000 29.37410 291 ALA A O 1
ATOM 4218 N N . ALA A 1 292 ? 33.65400 -34.56100 -62.50300 1.000 27.07770 292 ALA A N 1
ATOM 4219 C CA . ALA A 1 292 ? 34.14000 -34.18200 -61.18400 1.000 29.86269 292 ALA A CA 1
ATOM 4220 C C . ALA A 1 292 ? 35.25500 -33.15100 -61.27200 1.000 29.99014 292 ALA A C 1
ATOM 4221 O O . ALA A 1 292 ? 35.36900 -32.28700 -60.39800 1.000 29.75195 292 ALA A O 1
ATOM 4228 N N . VAL A 1 293 ? 36.08400 -33.23500 -62.30600 1.000 25.93787 293 VAL A N 1
ATOM 4229 C CA . VAL A 1 293 ? 37.20100 -32.32100 -62.51100 1.000 27.82167 293 VAL A CA 1
ATOM 4230 C C . VAL A 1 293 ? 37.01900 -31.74900 -63.91300 1.000 26.17959 293 VAL A C 1
ATOM 4231 O O . VAL A 1 293 ? 37.55200 -32.29600 -64.89500 1.000 26.30474 293 VAL A O 1
ATOM 4244 N N . PRO A 1 294 ? 36.23000 -30.68600 -64.06200 1.000 27.64715 294 PRO A N 1
ATOM 4245 C CA . PRO A 1 294 ? 35.82800 -30.26300 -65.41300 1.000 25.80651 294 PRO A CA 1
ATOM 4246 C C . PRO A 1 294 ? 36.98600 -29.89200 -66.32900 1.000 24.98119 294 PRO A C 1
ATOM 4247 O O . PRO A 1 294 ? 36.84100 -30.00600 -67.55500 1.000 26.80432 294 PRO A O 1
ATOM 4258 N N . SER A 1 295 ? 38.12200 -29.45000 -65.78500 1.000 25.40877 295 SER A N 1
ATOM 4259 C CA . SER A 1 295 ? 39.24100 -29.07100 -66.63800 1.000 27.25890 295 SER A CA 1
ATOM 4260 C C . SER A 1 295 ? 39.81200 -30.26100 -67.40400 1.000 27.45952 295 SER A C 1
ATOM 4261 O O . SER A 1 295 ? 40.51500 -30.06200 -68.40000 1.000 25.76438 295 SER A O 1
ATOM 4269 N N . THR A 1 296 ? 39.53500 -31.49000 -66.97300 1.000 26.01080 296 THR A N 1
ATOM 4270 C CA . THR A 1 296 ? 40.09300 -32.61900 -67.71500 1.000 23.62733 296 THR A CA 1
ATOM 4271 C C . THR A 1 296 ? 39.39700 -32.84200 -69.05200 1.000 24.97356 296 THR A C 1
ATOM 4272 O O . THR A 1 296 ? 39.94100 -33.55700 -69.90700 1.000 26.26878 296 THR A O 1
ATOM 4283 N N . GLN A 1 297 ? 38.20000 -32.28900 -69.25900 1.000 23.28221 297 GLN A N 1
ATOM 4284 C CA . GLN A 1 297 ? 37.62000 -32.36400 -70.59700 1.000 25.74669 297 GLN A CA 1
ATOM 4285 C C . GLN A 1 297 ? 38.55200 -31.72300 -71.61700 1.000 25.58527 297 GLN A C 1
ATOM 4286 O O . GLN A 1 297 ? 38.73800 -32.25400 -72.72000 1.000 24.81593 297 GLN A O 1
ATOM 4300 N N . GLY A 1 298 ? 39.15000 -30.58300 -71.25900 1.000 26.70333 298 GLY A N 1
ATOM 4301 C CA . GLY A 1 298 ? 40.10100 -29.93600 -72.14800 1.000 26.53317 298 GLY A CA 1
ATOM 4302 C C . GLY A 1 298 ? 41.34000 -30.77400 -72.39800 1.000 27.32421 298 GLY A C 1
ATOM 4303 O O . GLY A 1 298 ? 41.90500 -30.74200 -73.49800 1.000 27.74260 298 GLY A O 1
ATOM 4307 N N . ASP A 1 299 ? 41.77400 -31.54600 -71.39600 1.000 26.34656 299 ASP A N 1
ATOM 4308 C CA . ASP A 1 299 ? 42.91600 -32.43600 -71.60100 1.000 26.18866 299 ASP A CA 1
ATOM 4309 C C . ASP A 1 299 ? 42.59500 -33.49900 -72.64700 1.000 27.07278 299 ASP A C 1
ATOM 4310 O O . ASP A 1 299 ? 43.39600 -33.75700 -73.55700 1.000 25.44078 299 ASP A O 1
ATOM 4319 N N . LEU A 1 300 ? 41.41300 -34.11800 -72.54400 1.000 25.51997 300 LEU A N 1
ATOM 4320 C CA . LEU A 1 300 ? 40.99800 -35.08300 -73.55400 1.000 25.45676 300 LEU A CA 1
ATOM 4321 C C . LEU A 1 300 ? 40.91400 -34.43800 -74.93000 1.000 25.96751 300 LEU A C 1
ATOM 4322 O O . LEU A 1 300 ? 41.32300 -35.03600 -75.92700 1.000 24.37907 300 LEU A O 1
ATOM 4338 N N . GLU A 1 301 ? 40.37900 -33.21400 -75.00500 1.000 25.05727 301 GLU A N 1
ATOM 4339 C CA . GLU A 1 301 ? 40.24900 -32.55100 -76.29900 1.000 26.01708 301 GLU A CA 1
ATOM 4340 C C . GLU A 1 301 ? 41.60800 -32.27400 -76.93600 1.000 23.33766 301 GLU A C 1
ATOM 4341 O O . GLU A 1 301 ? 41.72100 -32.27500 -78.16900 1.000 24.87447 301 GLU A O 1
ATOM 4353 N N . ARG A 1 302 ? 42.65100 -32.07000 -76.12200 1.000 24.29044 302 ARG A N 1
ATOM 4354 C CA . ARG A 1 302 ? 43.99500 -31.89400 -76.66500 1.000 25.71591 302 ARG A CA 1
ATOM 4355 C C . ARG A 1 302 ? 44.50600 -33.18500 -77.29000 1.000 27.08195 302 ARG A C 1
ATOM 4356 O O . ARG A 1 302 ? 45.15400 -33.16000 -78.34000 1.000 23.00307 302 ARG A O 1
ATOM 4377 N N . ILE A 1 303 ? 44.23800 -34.32200 -76.64800 1.000 22.31770 303 ILE A N 1
ATOM 4378 C CA . ILE A 1 303 ? 44.56900 -35.61000 -77.26300 1.000 21.60753 303 ILE A CA 1
ATOM 4379 C C . ILE A 1 303 ? 43.83500 -35.77400 -78.59100 1.000 22.77294 303 ILE A C 1
ATOM 4380 O O . ILE A 1 303 ? 44.42600 -36.17900 -79.60300 1.000 24.47934 303 ILE A O 1
ATOM 4396 N N . ILE A 1 304 ? 42.53900 -35.45500 -78.61100 1.000 24.87287 304 ILE A N 1
ATOM 4397 C CA . ILE A 1 304 ? 41.74700 -35.55200 -79.83900 1.000 25.50416 304 ILE A CA 1
ATOM 4398 C C . ILE A 1 304 ? 42.36700 -34.70100 -80.94500 1.000 25.57043 304 ILE A C 1
ATOM 4399 O O . ILE A 1 304 ? 42.52100 -35.15000 -82.09100 1.000 24.73651 304 ILE A O 1
ATOM 4415 N N . ALA A 1 305 ? 42.71400 -33.45300 -80.62100 1.000 24.85434 305 ALA A N 1
ATOM 4416 C CA . ALA A 1 305 ? 43.32900 -32.57400 -81.61500 1.000 25.33621 305 ALA A CA 1
ATOM 4417 C C . ALA A 1 305 ? 44.64000 -33.15900 -82.13300 1.000 25.42693 305 ALA A C 1
ATOM 4418 O O . ALA A 1 305 ? 44.92900 -33.09400 -83.33500 1.000 24.98909 305 ALA A O 1
ATOM 4425 N N . ALA A 1 306 ? 45.44400 -33.74300 -81.24200 1.000 26.15180 306 ALA A N 1
ATOM 4426 C CA . ALA A 1 306 ? 46.68800 -34.36800 -81.68500 1.000 25.59025 306 ALA A CA 1
ATOM 4427 C C . ALA A 1 306 ? 46.41800 -35.56700 -82.58800 1.000 24.30509 306 ALA A C 1
ATOM 4428 O O . ALA A 1 306 ? 47.15100 -35.79200 -83.55800 1.000 25.70465 306 ALA A O 1
ATOM 4435 N N . MET A 1 307 ? 45.37500 -36.35000 -82.28200 1.000 23.57383 307 MET A N 1
ATOM 4436 C CA . MET A 1 307 ? 45.02800 -37.49700 -83.12500 1.000 24.30033 307 MET A CA 1
ATOM 4437 C C . MET A 1 307 ? 44.64100 -37.05000 -84.53100 1.000 26.28621 307 MET A C 1
ATOM 4438 O O . MET A 1 307 ? 45.06600 -37.65400 -85.52400 1.000 25.92828 307 MET A O 1
ATOM 4452 N N . LYS A 1 308 ? 43.83200 -35.99400 -84.64100 1.000 25.99920 308 LYS A N 1
ATOM 4453 C CA . LYS A 1 308 ? 43.43900 -35.52100 -85.96300 1.000 26.97444 308 LYS A CA 1
ATOM 4454 C C . LYS A 1 308 ? 44.64600 -35.03500 -86.74300 1.000 29.83147 308 LYS A C 1
ATOM 4455 O O . LYS A 1 308 ? 44.75600 -35.29400 -87.94700 1.000 30.87663 308 LYS A O 1
ATOM 4474 N N . MET A 1 309 ? 45.56600 -34.34000 -86.07000 1.000 28.58216 309 MET A N 1
ATOM 4475 C CA . MET A 1 309 ? 46.76200 -33.84000 -86.74000 1.000 29.72806 309 MET A CA 1
ATOM 4476 C C . MET A 1 309 ? 47.62400 -34.99500 -87.23400 1.000 31.08777 309 MET A C 1
ATOM 4477 O O . MET A 1 309 ? 48.07700 -35.00300 -88.38500 1.000 27.80658 309 MET A O 1
ATOM 4491 N N . MET A 1 310 ? 47.84600 -35.99800 -86.38000 1.000 27.41193 310 MET A N 1
ATOM 4492 C CA . MET A 1 310 ? 48.69200 -37.11400 -86.77700 1.000 29.24881 310 MET A CA 1
ATOM 4493 C C . MET A 1 310 ? 48.04600 -37.97300 -87.85500 1.000 34.76357 310 MET A C 1
ATOM 4494 O O . MET A 1 310 ? 48.76800 -38.64700 -88.60000 1.000 38.79594 310 MET A O 1
ATOM 4508 N N . LEU A 1 311 ? 46.71600 -37.95400 -87.98100 1.000 26.18221 311 LEU A N 1
ATOM 4509 C CA . LEU A 1 311 ? 46.08000 -38.71000 -89.05500 1.000 31.71477 311 LEU A CA 1
ATOM 4510 C C . LEU A 1 311 ? 46.03700 -37.94300 -90.37200 1.000 40.20884 311 LEU A C 1
ATOM 4511 O O . LEU A 1 311 ? 45.68800 -38.53500 -91.39800 1.000 40.28498 311 LEU A O 1
ATOM 4527 N N . GLY A 1 312 ? 46.37400 -36.65600 -90.36400 1.000 39.92066 312 GLY A N 1
ATOM 4528 C CA . GLY A 1 312 ? 46.47500 -35.85900 -91.58000 1.000 45.55259 312 GLY A CA 1
ATOM 4529 C C . GLY A 1 312 ? 45.17500 -35.69000 -92.33900 1.000 52.98265 312 GLY A C 1
ATOM 4530 O O . GLY A 1 312 ? 44.09700 -35.66200 -91.74100 1.000 59.52460 312 GLY A O 1
ATOM 4534 N N . THR B 1 4 ? 73.20000 -48.37400 -96.93600 1.000 56.04174 4 THR B N 1
ATOM 4535 C CA . THR B 1 4 ? 71.96200 -48.39700 -97.72500 1.000 50.68430 4 THR B CA 1
ATOM 4536 C C . THR B 1 4 ? 70.84300 -47.74000 -96.92100 1.000 45.13810 4 THR B C 1
ATOM 4537 O O . THR B 1 4 ? 69.80500 -48.32700 -96.82900 1.000 43.80785 4 THR B O 1
ATOM 4547 N N . PRO B 1 5 ? 70.98900 -46.50800 -96.39000 1.000 44.91888 5 PRO B N 1
ATOM 4548 C CA . PRO B 1 5 ? 69.87700 -45.84400 -95.71900 1.000 41.17242 5 PRO B CA 1
ATOM 4549 C C . PRO B 1 5 ? 68.82100 -45.48000 -96.76000 1.000 34.98942 5 PRO B C 1
ATOM 4550 O O . PRO B 1 5 ? 69.13100 -45.24300 -97.86800 1.000 36.43076 5 PRO B O 1
ATOM 4561 N N . PHE B 1 6 ? 67.57200 -45.45000 -96.34900 1.000 32.45080 6 PHE B N 1
ATOM 4562 C CA . PHE B 1 6 ? 66.44900 -45.14400 -97.23700 1.000 31.70224 6 PHE B CA 1
ATOM 4563 C C . PHE B 1 6 ? 66.54800 -43.68500 -97.72100 1.000 32.92432 6 PHE B C 1
ATOM 4564 O O . PHE B 1 6 ? 66.76100 -42.82000 -96.91200 1.000 31.04615 6 PHE B O 1
ATOM 4581 N N . ILE B 1 7 ? 66.52500 -43.44200 -99.02900 1.000 31.79879 7 ILE B N 1
ATOM 4582 C CA . ILE B 1 7 ? 66.50000 -42.11000 -99.62500 1.000 29.74775 7 ILE B CA 1
ATOM 4583 C C . ILE B 1 7 ? 65.34700 -42.06000 -100.61500 1.000 30.64454 7 ILE B C 1
ATOM 4584 O O . ILE B 1 7 ? 65.20800 -42.95500 -101.45800 1.000 30.72737 7 ILE B O 1
ATOM 4600 N N . ARG B 1 8 ? 64.52600 -41.01600 -100.52600 1.000 27.71184 8 ARG B N 1
ATOM 4601 C CA . ARG B 1 8 ? 63.46100 -40.85600 -101.49900 1.000 25.21033 8 ARG B CA 1
ATOM 4602 C C . ARG B 1 8 ? 64.06800 -40.69700 -102.89100 1.000 27.90441 8 ARG B C 1
ATOM 4603 O O . ARG B 1 8 ? 65.18600 -40.19400 -103.03200 1.000 28.74400 8 ARG B O 1
ATOM 4624 N N . PRO B 1 9 ? 63.35100 -41.12100 -103.93100 1.000 31.08523 9 PRO B N 1
ATOM 4625 C CA . PRO B 1 9 ? 63.90900 -41.00500 -105.29100 1.000 33.97695 9 PRO B CA 1
ATOM 4626 C C . PRO B 1 9 ? 64.19400 -39.57400 -105.70800 1.000 35.36414 9 PRO B C 1
ATOM 4627 O O . PRO B 1 9 ? 65.22900 -39.32500 -106.34400 1.000 30.72094 9 PRO B O 1
ATOM 4638 N N . ASP B 1 10 ? 63.31600 -38.61500 -105.39100 1.000 29.47065 10 ASP B N 1
ATOM 4639 C CA . ASP B 1 10 ? 63.61700 -37.24500 -105.80400 1.000 30.99506 10 ASP B CA 1
ATOM 4640 C C . ASP B 1 10 ? 64.76900 -36.66900 -104.98800 1.000 31.14330 10 ASP B C 1
ATOM 4641 O O . ASP B 1 10 ? 65.63200 -35.97000 -105.53500 1.000 31.46669 10 ASP B O 1
ATOM 4650 N N . MET B 1 11 ? 64.87000 -37.04500 -103.72800 1.000 28.34156 11 MET B N 1
ATOM 4651 C CA . MET B 1 11 ? 65.99300 -36.60400 -102.88100 1.000 28.04925 11 MET B CA 1
ATOM 4652 C C . MET B 1 11 ? 67.30500 -37.15800 -103.45500 1.000 30.65393 11 MET B C 1
ATOM 4653 O O . MET B 1 11 ? 68.26500 -36.44800 -103.51500 1.000 30.65296 11 MET B O 1
ATOM 4667 N N . LYS B 1 12 ? 67.30900 -38.42300 -103.83000 1.000 29.50425 12 LYS B N 1
ATOM 4668 C CA . LYS B 1 12 ? 68.51400 -39.08900 -104.36500 1.000 31.46452 12 LYS B CA 1
ATOM 4669 C C . LYS B 1 12 ? 68.93500 -38.38100 -105.65300 1.000 30.69668 12 LYS B C 1
ATOM 4670 O O . LYS B 1 12 ? 70.06600 -38.17500 -105.80200 1.000 33.25131 12 LYS B O 1
ATOM 4689 N N . ALA B 1 13 ? 67.99100 -38.02400 -106.50500 1.000 29.15565 13 ALA B N 1
ATOM 4690 C CA . ALA B 1 13 ? 68.31900 -37.32200 -107.76000 1.000 36.85168 13 ALA B CA 1
ATOM 4691 C C . ALA B 1 13 ? 69.07100 -36.03400 -107.43900 1.000 42.25996 13 ALA B C 1
ATOM 4692 O O . ALA B 1 13 ? 70.06100 -35.76500 -108.05800 1.000 33.92117 13 ALA B O 1
ATOM 4699 N N . PHE B 1 14 ? 68.57700 -35.26600 -106.47900 1.000 34.35992 14 PHE B N 1
ATOM 4700 C CA . PHE B 1 14 ? 69.24500 -34.00800 -106.09000 1.000 54.13023 14 PHE B CA 1
ATOM 4701 C C . PHE B 1 14 ? 70.65700 -34.28600 -105.58900 1.000 46.16932 14 PHE B C 1
ATOM 4702 O O . PHE B 1 14 ? 71.54800 -33.62900 -106.00600 1.000 51.77921 14 PHE B O 1
ATOM 4719 N N . LEU B 1 15 ? 70.82400 -35.24600 -104.69800 1.000 32.97760 15 LEU B N 1
ATOM 4720 C CA . LEU B 1 15 ? 72.17300 -35.54800 -104.17100 1.000 31.42166 15 LEU B CA 1
ATOM 4721 C C . LEU B 1 15 ? 73.11400 -35.97500 -105.30700 1.000 32.88638 15 LEU B C 1
ATOM 4722 O O . LEU B 1 15 ? 74.23200 -35.59200 -105.28100 1.000 33.69377 15 LEU B O 1
ATOM 4738 N N . GLU B 1 16 ? 72.62700 -36.77700 -106.23600 1.000 32.69374 16 GLU B N 1
ATOM 4739 C CA . GLU B 1 16 ? 73.46200 -37.26900 -107.35900 1.000 34.83639 16 GLU B CA 1
ATOM 4740 C C . GLU B 1 16 ? 73.88800 -36.08500 -108.22400 1.000 42.23561 16 GLU B C 1
ATOM 4741 O O . GLU B 1 16 ? 75.00200 -36.06800 -108.66600 1.000 37.93115 16 GLU B O 1
ATOM 4753 N N . ALA B 1 17 ? 72.98800 -35.14700 -108.45100 1.000 42.80857 17 ALA B N 1
ATOM 4754 C CA . ALA B 1 17 ? 73.31000 -33.97000 -109.27700 1.000 86.00482 17 ALA B CA 1
ATOM 4755 C C . ALA B 1 17 ? 74.35700 -33.12200 -108.56800 1.000 77.31423 17 ALA B C 1
ATOM 4756 O O . ALA B 1 17 ? 75.21700 -32.62600 -109.22100 1.000 74.99677 17 ALA B O 1
ATOM 4763 N N . ILE B 1 18 ? 74.27500 -33.00100 -107.25200 1.000 63.01558 18 ILE B N 1
ATOM 4764 C CA . ILE B 1 18 ? 75.28300 -32.21800 -106.49600 1.000 61.86666 18 ILE B CA 1
ATOM 4765 C C . ILE B 1 18 ? 76.61500 -32.94100 -106.62300 1.000 46.67359 18 ILE B C 1
ATOM 4766 O O . ILE B 1 18 ? 77.60500 -32.29100 -106.73900 1.000 40.86257 18 ILE B O 1
ATOM 4782 N N . ALA B 1 19 ? 76.58900 -34.25600 -106.51800 1.000 36.59338 19 ALA B N 1
ATOM 4783 C CA . ALA B 1 19 ? 77.82100 -35.05300 -106.59000 1.000 38.79342 19 ALA B CA 1
ATOM 4784 C C . ALA B 1 19 ? 78.45600 -34.87900 -107.97100 1.000 38.53862 19 ALA B C 1
ATOM 4785 O O . ALA B 1 19 ? 79.63400 -34.72700 -108.02500 1.000 37.25218 19 ALA B O 1
ATOM 4792 N N . ALA B 1 20 ? 77.65200 -34.90500 -109.01700 1.000 37.15488 20 ALA B N 1
ATOM 4793 C CA . ALA B 1 20 ? 78.17000 -34.75600 -110.39300 1.000 40.40804 20 ALA B CA 1
ATOM 4794 C C . ALA B 1 20 ? 78.84900 -33.39600 -110.57100 1.000 44.30725 20 ALA B C 1
ATOM 4795 O O . ALA B 1 20 ? 79.80800 -33.32900 -111.29400 1.000 37.89825 20 ALA B O 1
ATOM 4802 N N . MET B 1 21 ? 78.34100 -32.35900 -109.92400 1.000 40.01837 21 MET B N 1
ATOM 4803 C CA . MET B 1 21 ? 78.96200 -31.02700 -110.02500 1.000 44.34007 21 MET B CA 1
ATOM 4804 C C . MET B 1 21 ? 80.34400 -31.02600 -109.39800 1.000 45.75680 21 MET B C 1
ATOM 4805 O O . MET B 1 21 ? 81.14100 -30.27600 -109.85100 1.000 43.12053 21 MET B O 1
ATOM 4819 N N . ALA B 1 22 ? 80.56700 -31.83100 -108.37200 1.000 41.06480 22 ALA B N 1
ATOM 4820 C CA . ALA B 1 22 ? 81.88000 -31.96200 -107.74000 1.000 44.70979 22 ALA B CA 1
ATOM 4821 C C . ALA B 1 22 ? 82.47900 -30.59200 -107.42100 1.000 43.83779 22 ALA B C 1
ATOM 4822 O O . ALA B 1 22 ? 83.62700 -30.29100 -107.75400 1.000 46.17861 22 ALA B O 1
ATOM 4829 N N . GLY B 1 23 ? 81.68800 -29.75800 -106.75800 1.000 41.53839 23 GLY B N 1
ATOM 4830 C CA . GLY B 1 23 ? 82.10000 -28.40900 -106.44300 1.000 44.78431 23 GLY B CA 1
ATOM 4831 C C . GLY B 1 23 ? 83.04000 -28.35600 -105.25900 1.000 46.06610 23 GLY B C 1
ATOM 4832 O O . GLY B 1 23 ? 83.28300 -29.35100 -104.55400 1.000 43.60635 23 GLY B O 1
ATOM 4836 N N . PRO B 1 24 ? 83.58400 -27.16700 -105.01300 1.000 47.18639 24 PRO B N 1
ATOM 4837 C CA . PRO B 1 24 ? 84.56900 -27.01500 -103.93800 1.000 47.19661 24 PRO B CA 1
ATOM 4838 C C . PRO B 1 24 ? 83.91500 -27.03300 -102.56500 1.000 49.53502 24 PRO B C 1
ATOM 4839 O O . PRO B 1 24 ? 82.72400 -26.75400 -102.40000 1.000 45.79209 24 PRO B O 1
ATOM 4850 N N . THR B 1 25 ? 84.72800 -27.35300 -101.56400 1.000 50.43569 25 THR B N 1
ATOM 4851 C CA . THR B 1 25 ? 84.28100 -27.29100 -100.18400 1.000 46.95858 25 THR B CA 1
ATOM 4852 C C . THR B 1 25 ? 84.22900 -25.84000 -99.70400 1.000 48.74984 25 THR B C 1
ATOM 4853 O O . THR B 1 25 ? 84.67500 -24.90900 -100.38100 1.000 48.81210 25 THR B O 1
ATOM 4864 N N . LEU B 1 26 ? 83.66700 -25.65200 -98.50900 1.000 45.05887 26 LEU B N 1
ATOM 4865 C CA . LEU B 1 26 ? 83.65600 -24.32600 -97.90900 1.000 46.60067 26 LEU B CA 1
ATOM 4866 C C . LEU B 1 26 ? 85.07200 -23.84500 -97.62700 1.000 48.33334 26 LEU B C 1
ATOM 4867 O O . LEU B 1 26 ? 85.37800 -22.65900 -97.79900 1.000 52.18686 26 LEU B O 1
ATOM 4883 N N . ALA B 1 27 ? 85.95400 -24.75300 -97.20300 1.000 47.80849 27 ALA B N 1
ATOM 4884 C CA . ALA B 1 27 ? 87.33800 -24.36800 -96.94500 1.000 51.01947 27 ALA B CA 1
ATOM 4885 C C . ALA B 1 27 ? 88.03000 -23.90100 -98.22200 1.000 51.57955 27 ALA B C 1
ATOM 4886 O O . ALA B 1 27 ? 88.83400 -22.96100 -98.19400 1.000 56.00430 27 ALA B O 1
ATOM 4893 N N . GLU B 1 28 ? 87.71600 -24.52900 -99.35300 1.000 51.24573 28 GLU B N 1
ATOM 4894 C CA . GLU B 1 28 ? 88.35900 -24.20200 -100.62000 1.000 49.99239 28 GLU B CA 1
ATOM 4895 C C . GLU B 1 28 ? 87.84700 -22.90800 -101.24700 1.000 53.53691 28 GLU B C 1
ATOM 4896 O O . GLU B 1 28 ? 88.47600 -22.40700 -102.18500 1.000 59.05734 28 GLU B O 1
ATOM 4908 N N . MET B 1 29 ? 86.74200 -22.35300 -100.76300 1.000 53.09603 29 MET B N 1
ATOM 4909 C CA . MET B 1 29 ? 86.20100 -21.11400 -101.29700 1.000 50.96196 29 MET B CA 1
ATOM 4910 C C . MET B 1 29 ? 86.53000 -19.93800 -100.38700 1.000 49.17031 29 MET B C 1
ATOM 4911 O O . MET B 1 29 ? 86.90600 -20.10200 -99.22400 1.000 47.80684 29 MET B O 1
ATOM 4925 N N . THR B 1 30 ? 86.39000 -18.73700 -100.94200 1.000 50.56555 30 THR B N 1
ATOM 4926 C CA . THR B 1 30 ? 86.36300 -17.53500 -100.12800 1.000 50.63386 30 THR B CA 1
ATOM 4927 C C . THR B 1 30 ? 85.00700 -17.40200 -99.44100 1.000 47.49861 30 THR B C 1
ATOM 4928 O O . THR B 1 30 ? 84.01500 -18.01800 -99.84500 1.000 48.86370 30 THR B O 1
ATOM 4939 N N . LEU B 1 31 ? 84.97100 -16.58400 -98.38700 1.000 49.72604 31 LEU B N 1
ATOM 4940 C CA . LEU B 1 31 ? 83.70300 -16.29300 -97.72400 1.000 44.16085 31 LEU B CA 1
ATOM 4941 C C . LEU B 1 31 ? 82.67800 -15.77800 -98.72000 1.000 46.09133 31 LEU B C 1
ATOM 4942 O O . LEU B 1 31 ? 81.53100 -16.23800 -98.74400 1.000 42.76684 31 LEU B O 1
ATOM 4958 N N . GLU B 1 32 ? 83.07700 -14.81400 -99.55500 1.000 44.16890 32 GLU B N 1
ATOM 4959 C CA . GLU B 1 32 ? 82.15100 -14.26800 -100.53900 1.000 46.50106 32 GLU B CA 1
ATOM 4960 C C . GLU B 1 32 ? 81.68900 -15.34100 -101.51800 1.000 38.68280 32 GLU B C 1
ATOM 4961 O O . GLU B 1 32 ? 80.51100 -15.38200 -101.88800 1.000 42.73406 32 GLU B O 1
ATOM 4967 N N . GLU B 1 33 ? 82.60200 -16.21600 -101.95300 1.000 41.04841 33 GLU B N 1
ATOM 4968 C CA . GLU B 1 33 ? 82.21700 -17.28900 -102.86500 1.000 46.03866 33 GLU B CA 1
ATOM 4969 C C . GLU B 1 33 ? 81.28000 -18.27600 -102.18300 1.000 43.72798 33 GLU B C 1
ATOM 4970 O O . GLU B 1 33 ? 80.28100 -18.70400 -102.77200 1.000 43.25463 33 GLU B O 1
ATOM 4982 N N . ALA B 1 34 ? 81.59000 -18.65000 -100.94300 1.000 44.44593 34 ALA B N 1
ATOM 4983 C CA . ALA B 1 34 ? 80.74200 -19.59400 -100.22200 1.000 46.96408 34 ALA B CA 1
ATOM 4984 C C . ALA B 1 34 ? 79.33700 -19.03400 -100.03800 1.000 39.37444 34 ALA B C 1
ATOM 4985 O O . ALA B 1 34 ? 78.34100 -19.73000 -100.26900 1.000 43.24951 34 ALA B O 1
ATOM 4992 N N . ARG B 1 35 ? 79.23600 -17.76500 -99.63700 1.000 39.84979 35 ARG B N 1
ATOM 4993 C CA . ARG B 1 35 ? 77.92600 -17.15700 -99.43100 1.000 37.98916 35 ARG B CA 1
ATOM 4994 C C . ARG B 1 35 ? 77.15100 -17.04000 -100.73800 1.000 42.17109 35 ARG B C 1
ATOM 4995 O O . ARG B 1 35 ? 75.95100 -17.33500 -100.78100 1.000 36.52872 35 ARG B O 1
ATOM 5016 N N . ALA B 1 36 ? 77.81500 -16.62200 -101.81900 1.000 43.50702 36 ALA B N 1
ATOM 5017 C CA . ALA B 1 36 ? 77.12500 -16.53900 -103.10000 1.000 39.83145 36 ALA B CA 1
ATOM 5018 C C . ALA B 1 36 ? 76.71200 -17.92000 -103.59800 1.000 39.12434 36 ALA B C 1
ATOM 5019 O O . ALA B 1 36 ? 75.64100 -18.07500 -104.19600 1.000 40.31631 36 ALA B O 1
ATOM 5026 N N . SER B 1 37 ? 77.55000 -18.93400 -103.36000 1.000 39.75320 37 SER B N 1
ATOM 5027 C CA . SER B 1 37 ? 77.22200 -20.29700 -103.76700 1.000 42.99529 37 SER B CA 1
ATOM 5028 C C . SER B 1 37 ? 75.95100 -20.79000 -103.08100 1.000 40.96424 37 SER B C 1
ATOM 5029 O O . SER B 1 37 ? 75.08800 -21.40700 -103.71700 1.000 39.97928 37 SER B O 1
ATOM 5037 N N . TYR B 1 38 ? 75.82300 -20.52500 -101.78200 1.000 40.94760 38 TYR B N 1
ATOM 5038 C CA . TYR B 1 38 ? 74.60600 -20.87600 -101.05900 1.000 42.09263 38 TYR B CA 1
ATOM 5039 C C . TYR B 1 38 ? 73.40500 -20.10900 -101.59900 1.000 40.48398 38 TYR B C 1
ATOM 5040 O O . TYR B 1 38 ? 72.31500 -20.67300 -101.75000 1.000 38.92863 38 TYR B O 1
ATOM 5058 N N . VAL B 1 39 ? 73.60300 -18.85000 -101.95200 1.000 39.66708 39 VAL B N 1
ATOM 5059 C CA . VAL B 1 39 ? 72.48500 -18.02300 -102.47900 1.000 36.88253 39 VAL B CA 1
ATOM 5060 C C . VAL B 1 39 ? 71.98200 -18.62600 -103.78500 1.000 36.90500 39 VAL B C 1
ATOM 5061 O O . VAL B 1 39 ? 70.81800 -18.66100 -103.97500 1.000 35.11323 39 VAL B O 1
ATOM 5074 N N . ALA B 1 40 ? 72.89300 -19.09800 -104.61700 1.000 38.85209 40 ALA B N 1
ATOM 5075 C CA . ALA B 1 40 ? 72.54200 -19.63100 -105.94600 1.000 43.99369 40 ALA B CA 1
ATOM 5076 C C . ALA B 1 40 ? 71.86500 -20.99300 -105.83400 1.000 40.18550 40 ALA B C 1
ATOM 5077 O O . ALA B 1 40 ? 70.95300 -21.23600 -106.57400 1.000 39.44914 40 ALA B O 1
ATOM 5084 N N . LEU B 1 41 ? 72.37300 -21.83400 -104.95600 1.000 41.63435 41 LEU B N 1
ATOM 5085 C CA . LEU B 1 41 ? 71.79200 -23.17600 -104.72600 1.000 46.86482 41 LEU B CA 1
ATOM 5086 C C . LEU B 1 41 ? 70.32400 -23.03100 -104.32400 1.000 38.78296 41 LEU B C 1
ATOM 5087 O O . LEU B 1 41 ? 69.48500 -23.56400 -104.98800 1.000 41.69697 41 LEU B O 1
ATOM 5103 N N . HIS B 1 42 ? 70.04200 -22.28100 -103.27500 1.000 39.26882 42 HIS B N 1
ATOM 5104 C CA . HIS B 1 42 ? 68.64400 -22.10700 -102.81400 1.000 37.73017 42 HIS B CA 1
ATOM 5105 C C . HIS B 1 42 ? 67.83200 -21.36500 -103.86800 1.000 37.20839 42 HIS B C 1
ATOM 5106 O O . HIS B 1 42 ? 66.66100 -21.60800 -103.96000 1.000 32.11676 42 HIS B O 1
ATOM 5120 N N . GLY B 1 43 ? 68.45200 -20.42600 -104.57300 1.000 36.44346 43 GLY B N 1
ATOM 5121 C CA . GLY B 1 43 ? 67.71400 -19.69200 -105.60300 1.000 36.39247 43 GLY B CA 1
ATOM 5122 C C . GLY B 1 43 ? 67.15000 -20.64000 -106.61900 1.000 34.03936 43 GLY B C 1
ATOM 5123 O O . GLY B 1 43 ? 66.08200 -20.39600 -107.08300 1.000 36.29246 43 GLY B O 1
ATOM 5127 N N . MET B 1 44 ? 67.87300 -21.70800 -106.92100 1.000 34.90684 44 MET B N 1
ATOM 5128 C CA . MET B 1 44 ? 67.36100 -22.65400 -107.93400 1.000 39.94529 44 MET B CA 1
ATOM 5129 C C . MET B 1 44 ? 66.57500 -23.79800 -107.29500 1.000 36.35000 44 MET B C 1
ATOM 5130 O O . MET B 1 44 ? 65.62500 -24.22300 -107.88400 1.000 35.74526 44 MET B O 1
ATOM 5144 N N . ALA B 1 45 ? 66.98700 -24.23700 -106.11600 1.000 34.63532 45 ALA B N 1
ATOM 5145 C CA . ALA B 1 45 ? 66.42200 -25.44500 -105.48300 1.000 32.38086 45 ALA B CA 1
ATOM 5146 C C . ALA B 1 45 ? 65.11000 -25.19300 -104.74700 1.000 32.89301 45 ALA B C 1
ATOM 5147 O O . ALA B 1 45 ? 64.35600 -26.12200 -104.64100 1.000 31.30458 45 ALA B O 1
ATOM 5154 N N . ASP B 1 46 ? 64.86800 -23.98200 -104.27300 1.000 28.59574 46 ASP B N 1
ATOM 5155 C CA . ASP B 1 46 ? 63.62900 -23.76300 -103.48700 1.000 27.75375 46 ASP B CA 1
ATOM 5156 C C . ASP B 1 46 ? 62.46400 -23.32400 -104.35800 1.000 34.31502 46 ASP B C 1
ATOM 5157 O O . ASP B 1 46 ? 62.66000 -22.83300 -105.41900 1.000 30.35004 46 ASP B O 1
ATOM 5166 N N . ARG B 1 47 ? 61.27300 -23.55700 -103.86700 1.000 27.46827 47 ARG B N 1
ATOM 5167 C CA . ARG B 1 47 ? 60.10200 -23.06200 -104.56000 1.000 29.88898 47 ARG B CA 1
ATOM 5168 C C . ARG B 1 47 ? 60.09500 -21.53600 -104.53800 1.000 29.56696 47 ARG B C 1
ATOM 5169 O O . ARG B 1 47 ? 60.72900 -20.91100 -103.68300 1.000 30.93810 47 ARG B O 1
ATOM 5190 N N . PRO B 1 48 ? 59.39300 -20.91600 -105.47900 1.000 28.67814 48 PRO B N 1
ATOM 5191 C CA . PRO B 1 48 ? 59.36400 -19.45200 -105.52900 1.000 31.47646 48 PRO B CA 1
ATOM 5192 C C . PRO B 1 48 ? 58.59100 -18.85600 -104.36000 1.000 32.19000 48 PRO B C 1
ATOM 5193 O O . PRO B 1 48 ? 57.81000 -19.52300 -103.67600 1.000 29.81255 48 PRO B O 1
ATOM 5204 N N . ALA B 1 49 ? 58.83800 -17.56900 -104.13200 1.000 32.44097 49 ALA B N 1
ATOM 5205 C CA . ALA B 1 49 ? 58.14000 -16.84600 -103.07900 1.000 30.21090 49 ALA B CA 1
ATOM 5206 C C . ALA B 1 49 ? 56.63300 -16.85700 -103.31400 1.000 34.58089 49 ALA B C 1
ATOM 5207 O O . ALA B 1 49 ? 56.16000 -16.77600 -104.45200 1.000 32.93886 49 ALA B O 1
ATOM 5214 N N . ARG B 1 50 ? 55.88100 -16.95900 -102.22200 1.000 33.51767 50 ARG B N 1
ATOM 5215 C CA . ARG B 1 50 ? 54.45500 -16.69100 -102.24900 1.000 30.97416 50 ARG B CA 1
ATOM 5216 C C . ARG B 1 50 ? 54.22100 -15.19100 -102.35300 1.000 30.05353 50 ARG B C 1
ATOM 5217 O O . ARG B 1 50 ? 55.01400 -14.38500 -101.85800 1.000 30.16907 50 ARG B O 1
ATOM 5238 N N . GLU B 1 51 ? 53.12400 -14.81900 -103.00300 1.000 32.56421 51 GLU B N 1
ATOM 5239 C CA . GLU B 1 51 ? 52.72100 -13.42000 -103.03600 1.000 32.70422 51 GLU B CA 1
ATOM 5240 C C . GLU B 1 51 ? 52.03900 -13.07300 -101.72000 1.000 33.72494 51 GLU B C 1
ATOM 5241 O O . GLU B 1 51 ? 51.14200 -13.79200 -101.26400 1.000 32.89316 51 GLU B O 1
ATOM 5253 N N . LEU B 1 52 ? 52.49800 -11.99700 -101.08900 1.000 31.47958 52 LEU B N 1
ATOM 5254 C CA . LEU B 1 52 ? 51.98400 -11.57100 -99.79900 1.000 28.55423 52 LEU B CA 1
ATOM 5255 C C . LEU B 1 52 ? 51.64300 -10.09400 -99.85700 1.000 27.41521 52 LEU B C 1
ATOM 5256 O O . LEU B 1 52 ? 52.27600 -9.32900 -100.58300 1.000 30.01657 52 LEU B O 1
ATOM 5272 N N . ALA B 1 53 ? 50.64000 -9.71100 -99.06500 1.000 29.66348 53 ALA B N 1
ATOM 5273 C CA . ALA B 1 53 ? 50.26300 -8.30500 -98.95600 1.000 30.62014 53 ALA B CA 1
ATOM 5274 C C . ALA B 1 53 ? 51.39600 -7.46400 -98.37900 1.000 33.44838 53 ALA B C 1
ATOM 5275 O O . ALA B 1 53 ? 51.59000 -6.31100 -98.78700 1.000 31.86160 53 ALA B O 1
ATOM 5282 N N . VAL B 1 54 ? 52.15100 -8.01400 -97.42800 1.000 27.93897 54 VAL B N 1
ATOM 5283 C CA . VAL B 1 54 ? 53.21100 -7.28400 -96.73800 1.000 26.67043 54 VAL B CA 1
ATOM 5284 C C . VAL B 1 54 ? 54.51400 -8.06100 -96.84900 1.000 32.20556 54 VAL B C 1
ATOM 5285 O O . VAL B 1 54 ? 54.61300 -9.19200 -96.35300 1.000 27.29108 54 VAL B O 1
ATOM 5298 N N . ILE B 1 55 ? 55.51700 -7.44600 -97.46900 1.000 27.56326 55 ILE B N 1
ATOM 5299 C CA . ILE B 1 55 ? 56.90400 -7.87900 -97.35800 1.000 28.20037 55 ILE B CA 1
ATOM 5300 C C . ILE B 1 55 ? 57.71700 -6.61200 -97.16300 1.000 32.12103 55 ILE B C 1
ATOM 5301 O O . ILE B 1 55 ? 57.93100 -5.85300 -98.11500 1.000 33.64491 55 ILE B O 1
ATOM 5317 N N . ARG B 1 56 ? 58.15100 -6.35500 -95.93400 1.000 30.16947 56 ARG B N 1
ATOM 5318 C CA . ARG B 1 56 ? 58.58800 -5.02100 -95.53600 1.000 31.81041 56 ARG B CA 1
ATOM 5319 C C . ARG B 1 56 ? 59.88100 -5.10500 -94.74500 1.000 34.78617 56 ARG B C 1
ATOM 5320 O O . ARG B 1 56 ? 59.97000 -5.85100 -93.76400 1.000 32.81933 56 ARG B O 1
ATOM 5341 N N . ASN B 1 57 ? 60.87800 -4.32800 -95.15400 1.000 31.32909 57 ASN B N 1
ATOM 5342 C CA . ASN B 1 57 ? 62.10600 -4.25300 -94.37800 1.000 32.01971 57 ASN B CA 1
ATOM 5343 C C . ASN B 1 57 ? 61.90700 -3.33700 -93.18000 1.000 37.28005 57 ASN B C 1
ATOM 5344 O O . ASN B 1 57 ? 61.38900 -2.22200 -93.31000 1.000 36.88378 57 ASN B O 1
ATOM 5355 N N . LEU B 1 58 ? 62.31100 -3.81900 -92.01200 1.000 34.04725 58 LEU B N 1
ATOM 5356 C CA . LEU B 1 58 ? 62.29700 -3.06800 -90.76900 1.000 30.58867 58 LEU B CA 1
ATOM 5357 C C . LEU B 1 58 ? 63.68500 -3.17000 -90.15400 1.000 33.03510 58 LEU B C 1
ATOM 5358 O O . LEU B 1 58 ? 64.59800 -3.77300 -90.72700 1.000 31.94948 58 LEU B O 1
ATOM 5374 N N . SER B 1 59 ? 63.84200 -2.57600 -88.97600 1.000 32.74305 59 SER B N 1
ATOM 5375 C CA . SER B 1 59 ? 65.06000 -2.75300 -88.20200 1.000 32.33931 59 SER B CA 1
ATOM 5376 C C . SER B 1 59 ? 64.73500 -2.45900 -86.74800 1.000 29.67418 59 SER B C 1
ATOM 5377 O O . SER B 1 59 ? 63.72300 -1.82500 -86.43500 1.000 36.85274 59 SER B O 1
ATOM 5385 N N . CYS B 1 60 ? 65.59200 -2.94000 -85.85900 1.000 33.33368 60 CYS B N 1
ATOM 5386 C CA . CYS B 1 60 ? 65.44200 -2.67300 -84.43900 1.000 34.32621 60 CYS B CA 1
ATOM 5387 C C . CYS B 1 60 ? 66.81500 -2.48200 -83.82000 1.000 31.59380 60 CYS B C 1
ATOM 5388 O O . CYS B 1 60 ? 67.82700 -2.91800 -84.38000 1.000 34.82211 60 CYS B O 1
ATOM 5396 N N . PRO B 1 61 ? 66.88100 -1.83300 -82.66400 1.000 32.44293 61 PRO B N 1
ATOM 5397 C CA . PRO B 1 61 ? 68.17100 -1.66500 -81.99200 1.000 36.38017 61 PRO B CA 1
ATOM 5398 C C . PRO B 1 61 ? 68.71400 -3.00000 -81.51900 1.000 38.90093 61 PRO B C 1
ATOM 5399 O O . PRO B 1 61 ? 67.97100 -3.85700 -81.03200 1.000 37.20003 61 PRO B O 1
ATOM 5410 N N . GLY B 1 62 ? 70.02200 -3.17000 -81.68100 1.000 35.54530 62 GLY B N 1
ATOM 5411 C CA . GLY B 1 62 ? 70.70700 -4.35700 -81.24000 1.000 39.21016 62 GLY B CA 1
ATOM 5412 C C . GLY B 1 62 ? 71.88100 -4.00200 -80.35400 1.000 41.09077 62 GLY B C 1
ATOM 5413 O O . GLY B 1 62 ? 72.21200 -2.82500 -80.16500 1.000 39.66525 62 GLY B O 1
ATOM 5417 N N . PRO B 1 63 ? 72.53500 -5.01500 -79.78400 1.000 37.79638 63 PRO B N 1
ATOM 5418 C CA . PRO B 1 63 ? 73.67200 -4.73600 -78.89000 1.000 43.38281 63 PRO B CA 1
ATOM 5419 C C . PRO B 1 63 ? 74.86900 -4.11600 -79.59600 1.000 42.61244 63 PRO B C 1
ATOM 5420 O O . PRO B 1 63 ? 75.70400 -3.49400 -78.92600 1.000 47.96473 63 PRO B O 1
ATOM 5431 N N . ALA B 1 64 ? 74.97500 -4.24300 -80.91700 1.000 40.25243 64 ALA B N 1
ATOM 5432 C CA . ALA B 1 64 ? 76.10300 -3.70700 -81.66800 1.000 45.01729 64 ALA B CA 1
ATOM 5433 C C . ALA B 1 64 ? 75.63000 -2.83000 -82.82100 1.000 45.66571 64 ALA B C 1
ATOM 5434 O O . ALA B 1 64 ? 76.33600 -2.66400 -83.81900 1.000 57.05511 64 ALA B O 1
ATOM 5441 N N . GLY B 1 65 ? 74.44500 -2.25600 -82.70000 1.000 44.48026 65 GLY B N 1
ATOM 5442 C CA . GLY B 1 65 ? 73.85700 -1.46300 -83.75600 1.000 44.74802 65 GLY B CA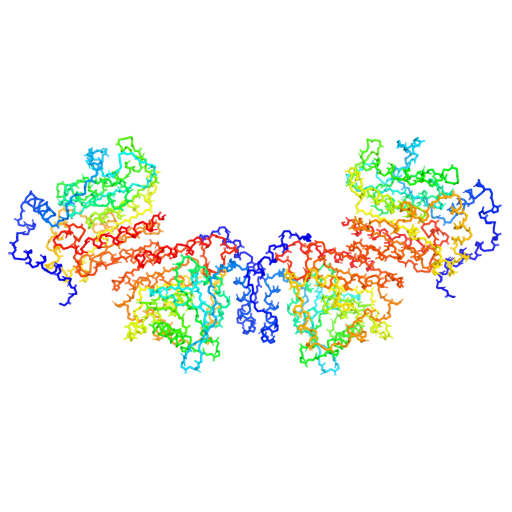 1
ATOM 5443 C C . GLY B 1 65 ? 72.52300 -2.02500 -84.20200 1.000 44.57732 65 GLY B C 1
ATOM 5444 O O . GLY B 1 65 ? 72.01500 -3.00800 -83.66400 1.000 44.18875 65 GLY B O 1
ATOM 5448 N N . ASP B 1 66 ? 71.96500 -1.38000 -85.21900 1.000 39.17042 66 ASP B N 1
ATOM 5449 C CA . ASP B 1 66 ? 70.66100 -1.77800 -85.72300 1.000 39.34739 66 ASP B CA 1
ATOM 5450 C C . ASP B 1 66 ? 70.71800 -3.17500 -86.33200 1.000 37.56080 66 ASP B C 1
ATOM 5451 O O . ASP B 1 66 ? 71.67000 -3.53600 -87.03400 1.000 34.03560 66 ASP B O 1
ATOM 5460 N N . ILE B 1 67 ? 69.68500 -3.95900 -86.05200 1.000 33.53505 67 ILE B N 1
ATOM 5461 C CA . ILE B 1 67 ? 69.52800 -5.30100 -86.60500 1.000 33.24051 67 ILE B CA 1
ATOM 5462 C C . ILE B 1 67 ? 68.53200 -5.21600 -87.75500 1.000 25.69272 67 ILE B C 1
ATOM 5463 O O . ILE B 1 67 ? 67.38200 -4.80500 -87.52800 1.000 32.15972 67 ILE B O 1
ATOM 5479 N N . PRO B 1 68 ? 68.91000 -5.58600 -88.97700 1.000 27.70696 68 PRO B N 1
ATOM 5480 C CA . PRO B 1 68 ? 67.93200 -5.60700 -90.07200 1.000 29.39995 68 PRO B CA 1
ATOM 5481 C C . PRO B 1 68 ? 66.94200 -6.74900 -89.89900 1.000 31.21299 68 PRO B C 1
ATOM 5482 O O . PRO B 1 68 ? 67.30400 -7.85300 -89.48900 1.000 30.70227 68 PRO B O 1
ATOM 5493 N N . LEU B 1 69 ? 65.68400 -6.46800 -90.22600 1.000 29.74035 69 LEU B N 1
ATOM 5494 C CA . LEU B 1 69 ? 64.58200 -7.40800 -90.08500 1.000 29.89063 69 LEU B CA 1
ATOM 5495 C C . LEU B 1 69 ? 63.77500 -7.39700 -91.36900 1.000 34.00536 69 LEU B C 1
ATOM 5496 O O . LEU B 1 69 ? 63.80600 -6.42600 -92.12800 1.000 33.80271 69 LEU B O 1
ATOM 5512 N N . ARG B 1 70 ? 63.03600 -8.47400 -91.62400 1.000 28.43322 70 ARG B N 1
ATOM 5513 C CA . ARG B 1 70 ? 62.08200 -8.46100 -92.72600 1.000 26.28546 70 ARG B CA 1
ATOM 5514 C C . ARG B 1 70 ? 60.76300 -9.04200 -92.25300 1.000 30.21356 70 ARG B C 1
ATOM 5515 O O . ARG B 1 70 ? 60.71900 -10.17800 -91.75600 1.000 26.87387 70 ARG B O 1
ATOM 5536 N N . LEU B 1 71 ? 59.69900 -8.26900 -92.43200 1.000 27.55325 71 LEU B N 1
ATOM 5537 C CA . LEU B 1 71 ? 58.35100 -8.63800 -92.02700 1.000 26.94611 71 LEU B CA 1
ATOM 5538 C C . LEU B 1 71 ? 57.59100 -9.21500 -93.21200 1.000 29.15392 71 LEU B C 1
ATOM 5539 O O . LEU B 1 71 ? 57.55900 -8.61700 -94.29500 1.000 27.44218 71 LEU B O 1
ATOM 5555 N N . TYR B 1 72 ? 56.98400 -10.37900 -92.99800 1.000 25.15241 72 TYR B N 1
ATOM 5556 C CA . TYR B 1 72 ? 56.14900 -11.04800 -93.98300 1.000 26.31975 72 TYR B CA 1
ATOM 5557 C C . TYR B 1 72 ? 54.76200 -11.21700 -93.38600 1.000 28.12891 72 TYR B C 1
ATOM 5558 O O . TYR B 1 72 ? 54.62400 -11.76000 -92.28300 1.000 28.77330 72 TYR B O 1
ATOM 5576 N N . ASP B 1 73 ? 53.73700 -10.78100 -94.11300 1.000 24.85605 73 ASP B N 1
ATOM 5577 C CA . ASP B 1 73 ? 52.37700 -10.96000 -93.62300 1.000 26.75071 73 ASP B CA 1
ATOM 5578 C C . ASP B 1 73 ? 51.41600 -11.02600 -94.79700 1.000 31.03642 73 ASP B C 1
ATOM 5579 O O . ASP B 1 73 ? 51.45000 -10.16800 -95.68800 1.000 28.64887 73 ASP B O 1
ATOM 5588 N N . ALA B 1 74 ? 50.55900 -12.05200 -94.79200 1.000 29.27534 74 ALA B N 1
ATOM 5589 C CA . ALA B 1 74 ? 49.49300 -12.15800 -95.77800 1.000 29.35051 74 ALA B CA 1
ATOM 5590 C C . ALA B 1 74 ? 48.41600 -11.09600 -95.60100 1.000 28.17927 74 ALA B C 1
ATOM 5591 O O . ALA B 1 74 ? 47.58100 -10.94000 -96.49800 1.000 30.89535 74 ALA B O 1
ATOM 5598 N N . ARG B 1 75 ? 48.41200 -10.37400 -94.48200 1.000 27.62452 75 ARG B N 1
ATOM 5599 C CA . ARG B 1 75 ? 47.41400 -9.34700 -94.20000 1.000 30.45506 75 ARG B CA 1
ATOM 5600 C C . ARG B 1 75 ? 48.09000 -8.01400 -93.92500 1.000 31.00484 75 ARG B C 1
ATOM 5601 O O . ARG B 1 75 ? 49.09800 -7.95300 -93.21700 1.000 28.41682 75 ARG B O 1
ATOM 5622 N N . GLU B 1 76 ? 47.52300 -6.94500 -94.48600 1.000 26.27723 76 GLU B N 1
ATOM 5623 C CA . GLU B 1 76 ? 47.98700 -5.60400 -94.13600 1.000 31.49637 76 GLU B CA 1
ATOM 5624 C C . GLU B 1 76 ? 47.59800 -5.23300 -92.71300 1.000 31.60349 76 GLU B C 1
ATOM 5625 O O . GLU B 1 76 ? 48.34600 -4.51900 -92.03700 1.000 33.68411 76 GLU B O 1
ATOM 5637 N N . SER B 1 77 ? 46.43700 -5.70100 -92.25400 1.000 28.39547 77 SER B N 1
ATOM 5638 C CA . SER B 1 77 ? 45.90000 -5.37900 -90.93600 1.000 29.70691 77 SER B CA 1
ATOM 5639 C C . SER B 1 77 ? 45.36400 -6.65700 -90.30600 1.000 31.48897 77 SER B C 1
ATOM 5640 O O . SER B 1 77 ? 44.60900 -7.38800 -90.95400 1.000 30.86405 77 SER B O 1
ATOM 5648 N N . ARG B 1 78 ? 45.74300 -6.93700 -89.05700 1.000 27.83977 78 ARG B N 1
ATOM 5649 C CA . ARG B 1 78 ? 45.27100 -8.16400 -88.42800 1.000 32.26224 78 ARG B CA 1
ATOM 5650 C C . ARG B 1 78 ? 45.04000 -7.96000 -86.93800 1.000 33.04750 78 ARG B C 1
ATOM 5651 O O . ARG B 1 78 ? 45.53100 -7.00200 -86.33200 1.000 29.36608 78 ARG B O 1
ATOM 5672 N N . GLU B 1 79 ? 44.28400 -8.89100 -86.35700 1.000 30.04952 79 GLU B N 1
ATOM 5673 C CA . GLU B 1 79 ? 44.06300 -8.93300 -84.91800 1.000 31.08920 79 GLU B CA 1
ATOM 5674 C C . GLU B 1 79 ? 45.35200 -9.30000 -84.18100 1.000 27.81065 79 GLU B C 1
ATOM 5675 O O . GLU B 1 79 ? 46.31300 -9.82400 -84.75600 1.000 29.04344 79 GLU B O 1
ATOM 5687 N N . ALA B 1 80 ? 45.36300 -9.00400 -82.88500 1.000 28.41888 80 ALA B N 1
ATOM 5688 C CA . ALA B 1 80 ? 46.45200 -9.44800 -82.03000 1.000 24.45734 80 ALA B CA 1
ATOM 5689 C C . ALA B 1 80 ? 46.56000 -10.96300 -82.08000 1.000 27.81545 80 ALA B C 1
ATOM 5690 O O . ALA B 1 80 ? 45.55100 -11.67000 -82.12600 1.000 28.82444 80 ALA B O 1
ATOM 5697 N N . GLY B 1 81 ? 47.79100 -11.45100 -82.06800 1.000 27.50860 81 GLY B N 1
ATOM 5698 C CA . GLY B 1 81 ? 48.06000 -12.87100 -82.12400 1.000 26.79927 81 GLY B CA 1
ATOM 5699 C C . GLY B 1 81 ? 49.54400 -13.12700 -82.00900 1.000 26.83622 81 GLY B C 1
ATOM 5700 O O . GLY B 1 81 ? 50.35100 -12.20500 -81.85900 1.000 26.77508 81 GLY B O 1
ATOM 5704 N N . PRO B 1 82 ? 49.94400 -14.39100 -82.07000 1.000 24.97602 82 PRO B N 1
ATOM 5705 C CA . PRO B 1 82 ? 51.37200 -14.69600 -81.99400 1.000 24.05533 82 PRO B CA 1
ATOM 5706 C C . PRO B 1 82 ? 52.08600 -14.20100 -83.24100 1.000 22.99405 82 PRO B C 1
ATOM 5707 O O . PRO B 1 82 ? 51.51100 -14.13700 -84.32900 1.000 26.12276 82 PRO B O 1
ATOM 5718 N N . VAL B 1 83 ? 53.35400 -13.84100 -83.07000 1.000 24.81513 83 VAL B N 1
ATOM 5719 C CA . VAL B 1 83 ? 54.20900 -13.43800 -84.17600 1.000 27.53631 83 VAL B CA 1
ATOM 5720 C C . VAL B 1 83 ? 55.39400 -14.39100 -84.26100 1.000 25.50840 83 VAL B C 1
ATOM 5721 O O . VAL B 1 83 ? 56.08500 -14.63100 -83.26300 1.000 24.32289 83 VAL B O 1
ATOM 5734 N N . ILE B 1 84 ? 55.63000 -14.91400 -85.46100 1.000 24.84422 84 ILE B N 1
ATOM 5735 C CA . ILE B 1 84 ? 56.72300 -15.84200 -85.70900 1.000 23.74530 84 ILE B CA 1
ATOM 5736 C C . ILE B 1 84 ? 58.01500 -15.05500 -85.86900 1.000 25.59695 84 ILE B C 1
ATOM 5737 O O . ILE B 1 84 ? 58.07000 -14.07800 -86.63200 1.000 25.33042 84 ILE B O 1
ATOM 5753 N N . THR B 1 85 ? 59.05700 -15.46700 -85.14800 1.000 25.76759 85 THR B N 1
ATOM 5754 C CA . THR B 1 85 ? 60.37200 -14.83200 -85.23500 1.000 26.75909 85 THR B CA 1
ATOM 5755 C C . THR B 1 85 ? 61.36200 -15.86400 -85.76800 1.000 28.84800 85 THR B C 1
ATOM 5756 O O . THR B 1 85 ? 61.63900 -16.87900 -85.11100 1.000 26.49035 85 THR B O 1
ATOM 5767 N N . PHE B 1 86 ? 61.87600 -15.61000 -86.97000 1.000 25.95490 86 PHE B N 1
ATOM 5768 C CA . PHE B 1 86 ? 62.57100 -16.60600 -87.77500 1.000 24.88784 86 PHE B CA 1
ATOM 5769 C C . PHE B 1 86 ? 64.05900 -16.28800 -87.86300 1.000 29.13285 86 PHE B C 1
ATOM 5770 O O . PHE B 1 86 ? 64.44400 -15.13100 -88.06000 1.000 29.63063 86 PHE B O 1
ATOM 5787 N N . TYR B 1 87 ? 64.88900 -17.32400 -87.72000 1.000 26.08307 87 TYR B N 1
ATOM 5788 C CA . TYR B 1 87 ? 66.34500 -17.21100 -87.79100 1.000 28.33859 87 TYR B CA 1
ATOM 5789 C C . TYR B 1 87 ? 66.84300 -18.23600 -88.79800 1.000 28.10225 87 TYR B C 1
ATOM 5790 O O . TYR B 1 87 ? 66.58800 -19.43600 -88.65000 1.000 27.14959 87 TYR B O 1
ATOM 5808 N N . HIS B 1 88 ? 67.53400 -17.76800 -89.83000 1.000 26.93848 88 HIS B N 1
ATOM 5809 C CA . HIS B 1 88 ? 67.93800 -18.64100 -90.92200 1.000 30.04889 88 HIS B CA 1
ATOM 5810 C C . HIS B 1 88 ? 69.13500 -19.50200 -90.52300 1.000 29.24439 88 HIS B C 1
ATOM 5811 O O . HIS B 1 88 ? 69.88800 -19.18200 -89.60000 1.000 30.58368 88 HIS B O 1
ATOM 5826 N N . GLY B 1 89 ? 69.30200 -20.61200 -91.24800 1.000 30.70359 89 GLY B N 1
ATOM 5827 C CA . GLY B 1 89 ? 70.46800 -21.45600 -91.10500 1.000 32.64200 89 GLY B CA 1
ATOM 5828 C C . GLY B 1 89 ? 71.62300 -21.01600 -91.99800 1.000 35.21660 89 GLY B C 1
ATOM 5829 O O . GLY B 1 89 ? 71.58100 -19.98600 -92.67800 1.000 32.58648 89 GLY B O 1
ATOM 5833 N N . GLY B 1 90 ? 72.67600 -21.82700 -91.97900 1.000 31.37059 90 GLY B N 1
ATOM 5834 C CA . GLY B 1 90 ? 73.90600 -21.51200 -92.68300 1.000 34.72160 90 GLY B CA 1
ATOM 5835 C C . GLY B 1 90 ? 75.11700 -21.50200 -91.76900 1.000 36.51799 90 GLY B C 1
ATOM 5836 O O . GLY B 1 90 ? 76.09900 -20.79800 -92.03500 1.000 33.34751 90 GLY B O 1
ATOM 5840 N N . GLY B 1 91 ? 75.04900 -22.26500 -90.67500 1.000 32.77782 91 GLY B N 1
ATOM 5841 C CA . GLY B 1 91 ? 76.18700 -22.44700 -89.79100 1.000 33.47180 91 GLY B CA 1
ATOM 5842 C C . GLY B 1 91 ? 76.65200 -21.21000 -89.05500 1.000 33.63452 91 GLY B C 1
ATOM 5843 O O . GLY B 1 91 ? 77.76300 -21.20400 -88.51700 1.000 37.20068 91 GLY B O 1
ATOM 5847 N N . PHE B 1 92 ? 75.82100 -20.16900 -88.99700 1.000 32.52542 92 PHE B N 1
ATOM 5848 C CA . PHE B 1 92 ? 76.15300 -18.85500 -88.46000 1.000 35.90213 92 PHE B CA 1
ATOM 5849 C C . PHE B 1 92 ? 77.20700 -18.14200 -89.29800 1.000 33.55720 92 PHE B C 1
ATOM 5850 O O . PHE B 1 92 ? 77.76700 -17.13200 -88.85500 1.000 33.79842 92 PHE B O 1
ATOM 5867 N N . VAL B 1 93 ? 77.48600 -18.64100 -90.50100 1.000 33.76292 93 VAL B N 1
ATOM 5868 C CA . VAL B 1 93 ? 78.47600 -18.05800 -91.39400 1.000 37.74646 93 VAL B CA 1
ATOM 5869 C C . VAL B 1 93 ? 77.85700 -17.60500 -92.71000 1.000 37.67732 93 VAL B C 1
ATOM 5870 O O . VAL B 1 93 ? 78.19000 -16.52400 -93.21800 1.000 38.23513 93 VAL B O 1
ATOM 5883 N N . ILE B 1 94 ? 76.95400 -18.40700 -93.28400 1.000 33.34993 94 ILE B N 1
ATOM 5884 C CA . ILE B 1 94 ? 76.34100 -18.06700 -94.56600 1.000 32.27268 94 ILE B CA 1
ATOM 5885 C C . ILE B 1 94 ? 74.83300 -17.89700 -94.41300 1.000 35.60466 94 ILE B C 1
ATOM 5886 O O . ILE B 1 94 ? 74.29400 -18.00000 -93.30400 1.000 34.89614 94 ILE B O 1
ATOM 5902 N N . GLY B 1 95 ? 74.14900 -17.61900 -95.51900 1.000 32.15571 95 GLY B N 1
ATOM 5903 C CA . GLY B 1 95 ? 72.73700 -17.30300 -95.49200 1.000 33.60381 95 GLY B CA 1
ATOM 5904 C C . GLY B 1 95 ? 72.46500 -15.86000 -95.09600 1.000 33.85604 95 GLY B C 1
ATOM 5905 O O . GLY B 1 95 ? 73.29600 -15.16700 -94.50600 1.000 32.59607 95 GLY B O 1
ATOM 5909 N N . ASP B 1 96 ? 71.26600 -15.39900 -95.43900 1.000 32.35743 96 ASP B N 1
ATOM 5910 C CA . ASP B 1 96 ? 70.84100 -14.05400 -95.07700 1.000 33.46514 96 ASP B CA 1
ATOM 5911 C C . ASP B 1 96 ? 69.32200 -13.98200 -95.22500 1.000 36.20691 96 ASP B C 1
ATOM 5912 O O . ASP B 1 96 ? 68.64500 -15.01600 -95.25100 1.000 32.71623 96 ASP B O 1
ATOM 5921 N N . LEU B 1 97 ? 68.78500 -12.76300 -95.33800 1.000 32.02981 97 LEU B N 1
ATOM 5922 C CA . LEU B 1 97 ? 67.34000 -12.61800 -95.48400 1.000 30.72786 97 LEU B CA 1
ATOM 5923 C C . LEU B 1 97 ? 66.85100 -13.15200 -96.82400 1.000 30.98062 97 LEU B C 1
ATOM 5924 O O . LEU B 1 97 ? 65.68600 -13.54900 -96.94700 1.000 30.70869 97 LEU B O 1
ATOM 5940 N N . ASP B 1 98 ? 67.71200 -13.17400 -97.83900 1.000 31.73126 98 ASP B N 1
ATOM 5941 C CA . ASP B 1 98 ? 67.25600 -13.60500 -99.15100 1.000 31.71493 98 ASP B CA 1
ATOM 5942 C C . ASP B 1 98 ? 67.34400 -15.11200 -99.33900 1.000 28.27517 98 ASP B C 1
ATOM 5943 O O . ASP B 1 98 ? 66.51700 -15.67900 -100.06100 1.000 31.85106 98 ASP B O 1
ATOM 5952 N N . THR B 1 99 ? 68.31500 -15.77500 -98.71100 1.000 31.95219 99 THR B N 1
ATOM 5953 C CA . THR B 1 99 ? 68.43600 -17.21600 -98.91900 1.000 31.06809 99 THR B CA 1
ATOM 5954 C C . THR B 1 99 ? 67.23500 -17.96500 -98.36300 1.000 31.86592 99 THR B C 1
ATOM 5955 O O . THR B 1 99 ? 66.92200 -19.06000 -98.84000 1.000 30.60962 99 THR B O 1
ATOM 5966 N N . HIS B 1 100 ? 66.56500 -17.40800 -97.35300 1.000 30.35027 100 HIS B N 1
ATOM 5967 C CA . HIS B 1 100 ? 65.41900 -18.06100 -96.72700 1.000 29.93572 100 HIS B CA 1
ATOM 5968 C C . HIS B 1 100 ? 64.13600 -17.27300 -96.94400 1.000 31.80020 100 HIS B C 1
ATOM 5969 O O . HIS B 1 100 ? 63.10200 -17.58400 -96.33600 1.000 26.36523 100 HIS B O 1
ATOM 5983 N N . HIS B 1 101 ? 64.18300 -16.26300 -97.81700 1.000 27.32109 101 HIS B N 1
ATOM 5984 C CA . HIS B 1 101 ? 63.02800 -15.42300 -98.10600 1.000 28.65402 101 HIS B CA 1
ATOM 5985 C C . HIS B 1 101 ? 61.82200 -16.24500 -98.55400 1.000 26.64467 101 HIS B C 1
ATOM 5986 O O . HIS B 1 101 ? 60.71000 -16.05900 -98.05000 1.000 26.54054 101 HIS B O 1
ATOM 6000 N N . ASN B 1 102 ? 62.01100 -17.13200 -99.53100 1.000 26.22982 102 ASN B N 1
ATOM 6001 C CA . ASN B 1 102 ? 60.86000 -17.84200 -100.07800 1.000 26.33483 102 ASN B CA 1
ATOM 6002 C C . ASN B 1 102 ? 60.23000 -18.75000 -99.02400 1.000 26.57656 102 ASN B C 1
ATOM 6003 O O . ASN B 1 102 ? 59.00100 -18.83900 -98.93300 1.000 25.77317 102 ASN B O 1
ATOM 6014 N N . LEU B 1 103 ? 61.05900 -19.39200 -98.20100 1.000 28.46321 103 LEU B N 1
ATOM 6015 C CA . LEU B 1 103 ? 60.53500 -20.18500 -97.08800 1.000 26.31578 103 LEU B CA 1
ATOM 6016 C C . LEU B 1 103 ? 59.73600 -19.31800 -96.12500 1.000 26.76615 103 LEU B C 1
ATOM 6017 O O . LEU B 1 103 ? 58.67500 -19.72600 -95.63700 1.000 25.02225 103 LEU B O 1
ATOM 6033 N N . CYS B 1 104 ? 60.21700 -18.10400 -95.85400 1.000 27.00427 104 CYS B N 1
ATOM 6034 C CA . CYS B 1 104 ? 59.48000 -17.22500 -94.95400 1.000 26.05000 104 CYS B CA 1
ATOM 6035 C C . CYS B 1 104 ? 58.12400 -16.83800 -95.54000 1.000 25.00107 104 CYS B C 1
ATOM 6036 O O . CYS B 1 104 ? 57.12500 -16.79200 -94.81200 1.000 25.32719 104 CYS B O 1
ATOM 6044 N N . THR B 1 105 ? 58.05200 -16.55600 -96.84800 1.000 25.53055 105 THR B N 1
ATOM 6045 C CA . THR B 1 105 ? 56.74200 -16.26800 -97.42800 1.000 26.74925 105 THR B CA 1
ATOM 6046 C C . THR B 1 105 ? 55.81500 -17.47200 -97.33000 1.000 25.92852 105 THR B C 1
ATOM 6047 O O . THR B 1 105 ? 54.60300 -17.30300 -97.16100 1.000 24.99694 105 THR B O 1
ATOM 6058 N N . GLU B 1 106 ? 56.36300 -18.68900 -97.42900 1.000 25.31141 106 GLU B N 1
ATOM 6059 C CA . GLU B 1 106 ? 55.53300 -19.89000 -97.33700 1.000 27.98239 106 GLU B CA 1
ATOM 6060 C C . GLU B 1 106 ? 54.99400 -20.07800 -95.92300 1.000 26.92054 106 GLU B C 1
ATOM 6061 O O . GLU B 1 106 ? 53.80700 -20.36800 -95.73500 1.000 24.77008 106 GLU B O 1
ATOM 6073 N N . ILE B 1 107 ? 55.85200 -19.91200 -94.91700 1.000 24.91584 107 ILE B N 1
ATOM 6074 C CA . ILE B 1 107 ? 55.39700 -19.98900 -93.53100 1.000 27.38516 107 ILE B CA 1
ATOM 6075 C C . ILE B 1 107 ? 54.32500 -18.93900 -93.26700 1.000 25.88929 107 ILE B C 1
ATOM 6076 O O . ILE B 1 107 ? 53.27300 -19.23000 -92.68600 1.000 26.10015 107 ILE B O 1
ATOM 6092 N N . ALA B 1 108 ? 54.55300 -17.70100 -93.71300 1.000 24.81542 108 ALA B N 1
ATOM 6093 C CA . ALA B 1 108 ? 53.54700 -16.67700 -93.45400 1.000 23.64525 108 ALA B CA 1
ATOM 6094 C C . ALA B 1 108 ? 52.23100 -17.01400 -94.14100 1.000 23.34408 108 ALA B C 1
ATOM 6095 O O . ALA B 1 108 ? 51.15600 -16.85400 -93.55200 1.000 24.79937 108 ALA B O 1
ATOM 6102 N N . ALA B 1 109 ? 52.29200 -17.48100 -95.39000 1.000 26.24579 109 ALA B N 1
ATOM 6103 C CA . ALA B 1 109 ? 51.06500 -17.75900 -96.13200 1.000 26.30875 109 ALA B CA 1
ATOM 6104 C C . ALA B 1 109 ? 50.29800 -18.92800 -95.52400 1.000 27.19706 109 ALA B C 1
ATOM 6105 O O . ALA B 1 109 ? 49.06800 -18.86900 -95.39400 1.000 29.76074 109 ALA B O 1
ATOM 6112 N N . LEU B 1 110 ? 51.00600 -19.99500 -95.14300 1.000 28.07914 110 LEU B N 1
ATOM 6113 C CA . LEU B 1 110 ? 50.34600 -21.20900 -94.67200 1.000 26.57366 110 LEU B CA 1
ATOM 6114 C C . LEU B 1 110 ? 49.86300 -21.08000 -93.23000 1.000 28.43243 110 LEU B C 1
ATOM 6115 O O . LEU B 1 110 ? 48.87500 -21.72600 -92.85700 1.000 29.54128 110 LEU B O 1
ATOM 6131 N N . MET B 1 111 ? 50.53600 -20.27000 -92.40800 1.000 25.82769 111 MET B N 1
ATOM 6132 C CA . MET B 1 111 ? 50.10300 -20.08300 -91.02700 1.000 23.98731 111 MET B CA 1
ATOM 6133 C C . MET B 1 111 ? 49.10600 -18.95000 -90.86400 1.000 28.61466 111 MET B C 1
ATOM 6134 O O . MET B 1 111 ? 48.41400 -18.89700 -89.83700 1.000 29.21528 111 MET B O 1
ATOM 6148 N N . ASP B 1 112 ? 49.02200 -18.04400 -91.83600 1.000 26.30819 112 ASP B N 1
ATOM 6149 C CA . ASP B 1 112 ? 48.24600 -16.82100 -91.66400 1.000 27.55217 112 ASP B CA 1
ATOM 6150 C C . ASP B 1 112 ? 48.62600 -16.14100 -90.35500 1.000 26.32735 112 ASP B C 1
ATOM 6151 O O . ASP B 1 112 ? 47.77400 -15.73400 -89.56500 1.000 28.70245 112 ASP B O 1
ATOM 6160 N N . LEU B 1 113 ? 49.92700 -16.07100 -90.10400 1.000 25.78679 113 LEU B N 1
ATOM 6161 C CA . LEU B 1 113 ? 50.51600 -15.30000 -89.02200 1.000 25.52416 113 LEU B CA 1
ATOM 6162 C C . LEU B 1 113 ? 51.66800 -14.48100 -89.57700 1.000 25.82956 113 LEU B C 1
ATOM 6163 O O . LEU B 1 113 ? 52.27400 -14.84900 -90.59200 1.000 23.97064 113 LEU B O 1
ATOM 6179 N N . PRO B 1 114 ? 52.00300 -13.37000 -88.93100 1.000 25.71988 114 PRO B N 1
ATOM 6180 C CA . PRO B 1 114 ? 53.14900 -12.59000 -89.39300 1.000 27.41385 114 PRO B CA 1
ATOM 6181 C C . PRO B 1 114 ? 54.44700 -13.28900 -89.04800 1.000 23.55246 114 PRO B C 1
ATOM 6182 O O . PRO B 1 114 ? 54.56700 -13.95900 -88.01900 1.000 24.96303 114 PRO B O 1
ATOM 6193 N N . VAL B 1 115 ? 55.42800 -13.12200 -89.92800 1.000 24.73872 115 VAL B N 1
ATOM 6194 C CA . VAL B 1 115 ? 56.76400 -13.67500 -89.75200 1.000 24.97990 115 VAL B CA 1
ATOM 6195 C C . VAL B 1 115 ? 57.76300 -12.52700 -89.80400 1.000 25.60716 115 VAL B C 1
ATOM 6196 O O . VAL B 1 115 ? 57.74900 -11.72800 -90.75100 1.000 27.10418 115 VAL B O 1
ATOM 6209 N N . VAL B 1 116 ? 58.64200 -12.45900 -88.81000 1.000 25.37855 116 VAL B N 1
ATOM 6210 C CA . VAL B 1 116 ? 59.73200 -11.48800 -88.79800 1.000 29.29228 116 VAL B CA 1
ATOM 6211 C C . VAL B 1 116 ? 61.04500 -12.25400 -88.84900 1.000 26.00320 116 VAL B C 1
ATOM 6212 O O . VAL B 1 116 ? 61.41400 -12.92900 -87.87800 1.000 27.92202 116 VAL B O 1
ATOM 6225 N N . ALA B 1 117 ? 61.74800 -12.16600 -89.97900 1.000 25.03717 117 ALA B N 1
ATOM 6226 C CA . ALA B 1 117 ? 63.05000 -12.80500 -90.13100 1.000 24.45422 117 ALA B CA 1
ATOM 6227 C C . ALA B 1 117 ? 64.15400 -11.85800 -89.67600 1.000 29.35097 117 ALA B C 1
ATOM 6228 O O . ALA B 1 117 ? 64.06400 -10.63500 -89.85100 1.000 30.29793 117 ALA B O 1
ATOM 6235 N N . VAL B 1 118 ? 65.20300 -12.43400 -89.08900 1.000 26.66068 118 VAL B N 1
ATOM 6236 C CA . VAL B 1 118 ? 66.27600 -11.67400 -88.45000 1.000 29.64349 118 VAL B CA 1
ATOM 6237 C C . VAL B 1 118 ? 67.55700 -11.79500 -89.27200 1.000 31.15615 118 VAL B C 1
ATOM 6238 O O . VAL B 1 118 ? 68.03700 -12.90000 -89.54500 1.000 29.13307 118 VAL B O 1
ATOM 6251 N N . ASP B 1 119 ? 68.13200 -10.65100 -89.63700 1.000 29.09207 119 ASP B N 1
ATOM 6252 C CA . ASP B 1 119 ? 69.40600 -10.60800 -90.35500 1.000 26.70225 119 ASP B CA 1
ATOM 6253 C C . ASP B 1 119 ? 70.53300 -10.41400 -89.33900 1.000 33.34599 119 ASP B C 1
ATOM 6254 O O . ASP B 1 119 ? 71.11700 -9.33700 -89.19100 1.000 32.25207 119 ASP B O 1
ATOM 6263 N N . TYR B 1 120 ? 70.82600 -11.49100 -88.62000 1.000 29.13040 120 TYR B N 1
ATOM 6264 C CA . TYR B 1 120 ? 71.77800 -11.44400 -87.52300 1.000 33.31444 120 TYR B CA 1
ATOM 6265 C C . TYR B 1 120 ? 73.22000 -11.42300 -88.03900 1.000 30.93146 120 TYR B C 1
ATOM 6266 O O . TYR B 1 120 ? 73.51700 -11.83700 -89.16300 1.000 30.50676 120 TYR B O 1
ATOM 6284 N N . ARG B 1 121 ? 74.11600 -10.91400 -87.19400 1.000 33.91398 121 ARG B N 1
ATOM 6285 C CA . ARG B 1 121 ? 75.53200 -10.82100 -87.53900 1.000 36.99706 121 ARG B CA 1
ATOM 6286 C C . ARG B 1 121 ? 76.15200 -12.19900 -87.75800 1.000 38.75425 121 ARG B C 1
ATOM 6287 O O . ARG B 1 121 ? 75.89300 -13.14700 -87.00900 1.000 34.74236 121 ARG B O 1
ATOM 6308 N N . LEU B 1 122 ? 77.00900 -12.29600 -88.77400 1.000 36.43479 122 LEU B N 1
ATOM 6309 C CA . LEU B 1 122 ? 77.56600 -13.56600 -89.21200 1.000 35.86867 122 LEU B CA 1
ATOM 6310 C C . LEU B 1 122 ? 79.03600 -13.69100 -88.82500 1.000 41.77528 122 LEU B C 1
ATOM 6311 O O . LEU B 1 122 ? 79.78100 -12.70700 -88.79300 1.000 37.38720 122 LEU B O 1
ATOM 6327 N N . ALA B 1 123 ? 79.43500 -14.91900 -88.51300 1.000 37.27654 123 ALA B N 1
ATOM 6328 C CA . ALA B 1 123 ? 80.83300 -15.27500 -88.36300 1.000 38.10330 123 ALA B CA 1
ATOM 6329 C C . ALA B 1 123 ? 81.43300 -15.54700 -89.73600 1.000 37.86064 123 ALA B C 1
ATOM 6330 O O . ALA B 1 123 ? 80.70700 -15.81300 -90.69600 1.000 37.22506 123 ALA B O 1
ATOM 6337 N N . PRO B 1 124 ? 82.77100 -15.51000 -89.86000 1.000 41.89890 124 PRO B N 1
ATOM 6338 C CA . PRO B 1 124 ? 83.75200 -15.28800 -88.78900 1.000 41.42344 124 PRO B CA 1
ATOM 6339 C C . PRO B 1 124 ? 83.93900 -13.82000 -88.40000 1.000 41.20507 124 PRO B C 1
ATOM 6340 O O . PRO B 1 124 ? 84.60000 -13.53800 -87.39900 1.000 43.54744 124 PRO B O 1
ATOM 6351 N N . GLU B 1 125 ? 83.35400 -12.90000 -89.17200 1.000 39.61102 125 GLU B N 1
ATOM 6352 C CA . GLU B 1 125 ? 83.48800 -11.48100 -88.85400 1.000 42.50951 125 GLU B CA 1
ATOM 6353 C C . GLU B 1 125 ? 82.98300 -11.17500 -87.45200 1.000 46.88003 125 GLU B C 1
ATOM 6354 O O . GLU B 1 125 ? 83.58600 -10.37500 -86.72500 1.000 40.90261 125 GLU B O 1
ATOM 6366 N N . HIS B 1 126 ? 81.86600 -11.78800 -87.06100 1.000 35.92992 126 HIS B N 1
ATOM 6367 C CA . HIS B 1 126 ? 81.26700 -11.58200 -85.74600 1.000 36.08921 126 HIS B CA 1
ATOM 6368 C C . HIS B 1 126 ? 81.03400 -12.96200 -85.15200 1.000 40.69261 126 HIS B C 1
ATOM 6369 O O . HIS B 1 126 ? 80.00800 -13.60100 -85.42200 1.000 37.37568 126 HIS B O 1
ATOM 6383 N N . PRO B 1 127 ? 81.96700 -13.46000 -84.35100 1.000 41.55910 127 PRO B N 1
ATOM 6384 C CA . PRO B 1 127 ? 81.84900 -14.82400 -83.83500 1.000 37.82886 127 PRO B CA 1
ATOM 6385 C C . PRO B 1 127 ? 80.84000 -14.87700 -82.69800 1.000 38.17880 127 PRO B C 1
ATOM 6386 O O . PRO B 1 127 ? 80.31000 -13.86100 -82.24200 1.000 36.61269 127 PRO B O 1
ATOM 6397 N N . PHE B 1 128 ? 80.57600 -16.10000 -82.25500 1.000 37.09247 128 PHE B N 1
ATOM 6398 C CA . PHE B 1 128 ? 79.78000 -16.34100 -81.06000 1.000 37.06590 128 PHE B CA 1
ATOM 6399 C C . PHE B 1 128 ? 80.17300 -15.34200 -79.97800 1.000 37.64106 128 PHE B C 1
ATOM 6400 O O . PHE B 1 128 ? 81.36900 -15.11700 -79.75500 1.000 40.67420 128 PHE B O 1
ATOM 6417 N N . PRO B 1 129 ? 79.20900 -14.73800 -79.26400 1.000 36.13722 129 PRO B N 1
ATOM 6418 C CA . PRO B 1 129 ? 77.76400 -14.97200 -79.32900 1.000 37.12719 129 PRO B CA 1
ATOM 6419 C C . PRO B 1 129 ? 76.98000 -13.93000 -80.13200 1.000 33.97194 129 PRO B C 1
ATOM 6420 O O . PRO B 1 129 ? 75.81600 -13.67700 -79.81300 1.000 34.48149 129 PRO B O 1
ATOM 6431 N N . ALA B 1 130 ? 77.59800 -13.34200 -81.15700 1.000 36.19470 130 ALA B N 1
ATOM 6432 C CA . ALA B 1 130 ? 76.97300 -12.21900 -81.85600 1.000 37.10634 130 ALA B CA 1
ATOM 6433 C C . ALA B 1 130 ? 75.60500 -12.59400 -82.42200 1.000 29.87593 130 ALA B C 1
ATOM 6434 O O . ALA B 1 130 ? 74.61400 -11.88400 -82.20000 1.000 33.52406 130 ALA B O 1
ATOM 6441 N N . ALA B 1 131 ? 75.53300 -13.69500 -83.17700 1.000 34.18580 131 ALA B N 1
ATOM 6442 C CA . ALA B 1 131 ? 74.26500 -14.09300 -83.78600 1.000 34.68150 131 ALA B CA 1
ATOM 6443 C C . ALA B 1 131 ? 73.18400 -14.27700 -82.72700 1.000 31.76061 131 ALA B C 1
ATOM 6444 O O . ALA B 1 131 ? 72.05100 -13.80100 -82.88400 1.000 30.89377 131 ALA B O 1
ATOM 6451 N N . ILE B 1 132 ? 73.52500 -14.97000 -81.63800 1.000 33.93993 132 ILE B N 1
ATOM 6452 C CA . ILE B 1 132 ? 72.56600 -15.22700 -80.56700 1.000 33.31948 132 ILE B CA 1
ATOM 6453 C C . ILE B 1 132 ? 72.06700 -13.91900 -79.96900 1.000 34.54316 132 ILE B C 1
ATOM 6454 O O . ILE B 1 132 ? 70.86400 -13.73800 -79.73600 1.000 33.66918 132 ILE B O 1
ATOM 6470 N N . GLU B 1 133 ? 72.97400 -12.98100 -79.71200 1.000 34.51153 133 GLU B N 1
ATOM 6471 C CA . GLU B 1 133 ? 72.52900 -11.73800 -79.10300 1.000 33.22277 133 GLU B CA 1
ATOM 6472 C C . GLU B 1 133 ? 71.64400 -10.93700 -80.05500 1.000 28.15352 133 GLU B C 1
ATOM 6473 O O . GLU B 1 133 ? 70.68200 -10.30200 -79.61300 1.000 32.95954 133 GLU B O 1
ATOM 6485 N N . ASP B 1 134 ? 71.90700 -10.99800 -81.36300 1.000 32.92578 134 ASP B N 1
ATOM 6486 C CA . ASP B 1 134 ? 71.00900 -10.34200 -82.31700 1.000 28.99272 134 ASP B CA 1
ATOM 6487 C C . ASP B 1 134 ? 69.65500 -11.04200 -82.36900 1.000 32.64190 134 ASP B C 1
ATOM 6488 O O . ASP B 1 134 ? 68.60400 -10.38700 -82.36800 1.000 29.28431 134 ASP B O 1
ATOM 6497 N N . CYS B 1 135 ? 69.65300 -12.37600 -82.41600 1.000 31.46338 135 CYS B N 1
ATOM 6498 C CA . CYS B 1 135 ? 68.38000 -13.08600 -82.44700 1.000 28.64449 135 CYS B CA 1
ATOM 6499 C C . CYS B 1 135 ? 67.57200 -12.82500 -81.18100 1.000 30.02803 135 CYS B C 1
ATOM 6500 O O . CYS B 1 135 ? 66.35600 -12.61300 -81.25000 1.000 29.27234 135 CYS B O 1
ATOM 6508 N N . GLU B 1 136 ? 68.22900 -12.81500 -80.01600 1.000 27.77366 136 GLU B N 1
ATOM 6509 C CA . GLU B 1 136 ? 67.51800 -12.51100 -78.78000 1.000 31.65524 136 GLU B CA 1
ATOM 6510 C C . GLU B 1 136 ? 66.96300 -11.09000 -78.80000 1.000 30.05603 136 GLU B C 1
ATOM 6511 O O . GLU B 1 136 ? 65.79700 -10.86100 -78.46700 1.000 28.36503 136 GLU B O 1
ATOM 6523 N N . ALA B 1 137 ? 67.79000 -10.11700 -79.19200 1.000 31.00003 137 ALA B N 1
ATOM 6524 C CA . ALA B 1 137 ? 67.33500 -8.73100 -79.18900 1.000 34.74655 137 ALA B CA 1
ATOM 6525 C C . ALA B 1 137 ? 66.15500 -8.54000 -80.13200 1.000 26.27348 137 ALA B C 1
ATOM 6526 O O . ALA B 1 137 ? 65.17600 -7.86900 -79.78300 1.000 29.85797 137 ALA B O 1
ATOM 6533 N N . ALA B 1 138 ? 66.22500 -9.12700 -81.32900 1.000 26.77813 138 ALA B N 1
ATOM 6534 C CA . ALA B 1 138 ? 65.14200 -8.94600 -82.29100 1.000 24.70982 138 ALA B CA 1
ATOM 6535 C C . ALA B 1 138 ? 63.85700 -9.59300 -81.79800 1.000 28.31008 138 ALA B C 1
ATOM 6536 O O . ALA B 1 138 ? 62.76900 -9.04000 -81.98200 1.000 27.52900 138 ALA B O 1
ATOM 6543 N N . THR B 1 139 ? 63.96000 -10.76200 -81.15400 1.000 27.39494 139 THR B N 1
ATOM 6544 C CA . THR B 1 139 ? 62.76000 -11.41800 -80.65000 1.000 25.66776 139 THR B CA 1
ATOM 6545 C C . THR B 1 139 ? 62.13100 -10.61700 -79.51600 1.000 26.79010 139 THR B C 1
ATOM 6546 O O . THR B 1 139 ? 60.90600 -10.45600 -79.46900 1.000 27.18373 139 THR B O 1
ATOM 6557 N N . ARG B 1 140 ? 62.95200 -10.08600 -78.60400 1.000 27.67064 140 ARG B N 1
ATOM 6558 C CA . ARG B 1 140 ? 62.42700 -9.22000 -77.54800 1.000 30.98797 140 ARG B CA 1
ATOM 6559 C C . ARG B 1 140 ? 61.74100 -7.99100 -78.13000 1.000 27.52396 140 ARG B C 1
ATOM 6560 O O . ARG B 1 140 ? 60.68200 -7.57200 -77.64600 1.000 27.28087 140 ARG B O 1
ATOM 6581 N N . TRP B 1 141 ? 62.33100 -7.40400 -79.17400 1.000 28.13424 141 TRP B N 1
ATOM 6582 C CA . TRP B 1 141 ? 61.74000 -6.23200 -79.81300 1.000 30.19298 141 TRP B CA 1
ATOM 6583 C C . TRP B 1 141 ? 60.36700 -6.56100 -80.38900 1.000 28.25002 141 TRP B C 1
ATOM 6584 O O . TRP B 1 141 ? 59.38600 -5.86000 -80.12700 1.000 27.72674 141 TRP B O 1
ATOM 6605 N N . VAL B 1 142 ? 60.27100 -7.65600 -81.15100 1.000 26.76123 142 VAL B N 1
ATOM 6606 C CA . VAL B 1 142 ? 58.97600 -8.07400 -81.68000 1.000 24.64097 142 VAL B CA 1
ATOM 6607 C C . VAL B 1 142 ? 57.98600 -8.30700 -80.54400 1.000 27.01685 142 VAL B C 1
ATOM 6608 O O . VAL B 1 142 ? 56.81500 -7.91100 -80.62500 1.000 26.27868 142 VAL B O 1
ATOM 6621 N N . ALA B 1 143 ? 58.43600 -8.97200 -79.47100 1.000 25.03237 143 ALA B N 1
ATOM 6622 C CA . ALA B 1 143 ? 57.55500 -9.29400 -78.35500 1.000 27.37915 143 ALA B CA 1
ATOM 6623 C C . ALA B 1 143 ? 57.01300 -8.05100 -77.65700 1.000 28.34719 143 ALA B C 1
ATOM 6624 O O . ALA B 1 143 ? 56.01800 -8.14800 -76.92900 1.000 28.37922 143 ALA B O 1
ATOM 6631 N N . SER B 1 144 ? 57.62700 -6.89300 -77.87700 1.000 28.36225 144 SER B N 1
ATOM 6632 C CA . SER B 1 144 ? 57.19200 -5.65700 -77.23700 1.000 29.00832 144 SER B CA 1
ATOM 6633 C C . SER B 1 144 ? 56.08500 -4.95300 -78.00900 1.000 32.45787 144 SER B C 1
ATOM 6634 O O . SER B 1 144 ? 55.61400 -3.89400 -77.56600 1.000 30.91023 144 SER B O 1
ATOM 6642 N N . SER B 1 145 ? 55.66300 -5.51100 -79.14200 1.000 27.20605 145 SER B N 1
ATOM 6643 C CA . SER B 1 145 ? 54.62600 -4.92400 -79.98500 1.000 24.67906 145 SER B CA 1
ATOM 6644 C C . SER B 1 145 ? 54.92900 -3.45500 -80.28500 1.000 27.58415 145 SER B C 1
ATOM 6645 O O . SER B 1 145 ? 54.12200 -2.57000 -79.97500 1.000 29.95029 145 SER B O 1
ATOM 6653 N N . PRO B 1 146 ? 56.08000 -3.16800 -80.87600 1.000 28.99541 146 PRO B N 1
ATOM 6654 C CA . PRO B 1 146 ? 56.42100 -1.77900 -81.18300 1.000 29.78613 146 PRO B CA 1
ATOM 6655 C C . PRO B 1 146 ? 55.52200 -1.23700 -82.28000 1.000 27.27156 146 PRO B C 1
ATOM 6656 O O . PRO B 1 146 ? 55.01200 -1.97400 -83.12500 1.000 26.33679 146 PRO B O 1
ATOM 6667 N N . SER B 1 147 ? 55.31700 0.08400 -82.25700 1.000 27.73960 147 SER B N 1
ATOM 6668 C CA . SER B 1 147 ? 54.45800 0.70200 -83.26100 1.000 25.28892 147 SER B CA 1
ATOM 6669 C C . SER B 1 147 ? 54.88900 0.32300 -84.68000 1.000 25.31601 147 SER B C 1
ATOM 6670 O O . SER B 1 147 ? 54.04900 0.03500 -85.54200 1.000 24.62347 147 SER B O 1
ATOM 6678 N N . GLU B 1 148 ? 56.19900 0.30600 -84.93300 1.000 25.38445 148 GLU B N 1
ATOM 6679 C CA . GLU B 1 148 ? 56.72100 0.07500 -86.27300 1.000 25.38042 148 GLU B CA 1
ATOM 6680 C C . GLU B 1 148 ? 56.39700 -1.32000 -86.80100 1.000 29.02875 148 GLU B C 1
ATOM 6681 O O . GLU B 1 148 ? 56.41900 -1.53100 -88.01900 1.000 29.48236 148 GLU B O 1
ATOM 6693 N N . LEU B 1 149 ? 56.10800 -2.26900 -85.91300 1.000 27.32845 149 LEU B N 1
ATOM 6694 C CA . LEU B 1 149 ? 55.76700 -3.62300 -86.34400 1.000 28.52647 149 LEU B CA 1
ATOM 6695 C C . LEU B 1 149 ? 54.42400 -3.67000 -87.06600 1.000 31.18980 149 LEU B C 1
ATOM 6696 O O . LEU B 1 149 ? 54.25400 -4.46400 -87.99700 1.000 27.77116 149 LEU B O 1
ATOM 6712 N N . GLY B 1 150 ? 53.46800 -2.82600 -86.67100 1.000 28.40202 150 GLY B N 1
ATOM 6713 C CA . GLY B 1 150 ? 52.19900 -2.74000 -87.36800 1.000 30.62326 150 GLY B CA 1
ATOM 6714 C C . GLY B 1 150 ? 51.18000 -3.80000 -87.00400 1.000 29.13422 150 GLY B C 1
ATOM 6715 O O . GLY B 1 150 ? 50.09200 -3.82100 -87.59700 1.000 27.95693 150 GLY B O 1
ATOM 6719 N N . ARG B 1 151 ? 51.50100 -4.68700 -86.06700 1.000 28.78231 151 ARG B N 1
ATOM 6720 C CA . ARG B 1 151 ? 50.53200 -5.62100 -85.51400 1.000 29.20755 151 ARG B CA 1
ATOM 6721 C C . ARG B 1 151 ? 50.94800 -5.92200 -84.07900 1.000 28.48258 151 ARG B C 1
ATOM 6722 O O . ARG B 1 151 ? 52.10500 -5.74000 -83.69700 1.000 29.45087 151 ARG B O 1
ATOM 6743 N N . THR B 1 152 ? 49.98200 -6.34500 -83.27100 1.000 27.54200 152 THR B N 1
ATOM 6744 C CA . THR B 1 152 ? 50.22500 -6.62200 -81.86000 1.000 26.03252 152 THR B CA 1
ATOM 6745 C C . THR B 1 152 ? 50.55200 -8.09300 -81.65100 1.000 27.24417 152 THR B C 1
ATOM 6746 O O . THR B 1 152 ? 49.83100 -8.97100 -82.14100 1.000 28.00660 152 THR B O 1
ATOM 6757 N N . ALA B 1 153 ? 51.62600 -8.35400 -80.90900 1.000 25.34596 153 ALA B N 1
ATOM 6758 C CA . ALA B 1 153 ? 52.02400 -9.72100 -80.57800 1.000 25.89302 153 ALA B CA 1
ATOM 6759 C C . ALA B 1 153 ? 51.46600 -10.08900 -79.20800 1.000 28.56173 153 ALA B C 1
ATOM 6760 O O . ALA B 1 153 ? 51.70100 -9.37700 -78.22200 1.000 30.28683 153 ALA B O 1
ATOM 6767 N N . SER B 1 154 ? 50.71500 -11.18400 -79.15100 1.000 27.99967 154 SER B N 1
ATOM 6768 C CA . SER B 1 154 ? 50.28400 -11.76500 -77.88700 1.000 26.82635 154 SER B CA 1
ATOM 6769 C C . SER B 1 154 ? 51.25900 -12.82800 -77.38400 1.000 29.31805 154 SER B C 1
ATOM 6770 O O . SER B 1 154 ? 51.11500 -13.31000 -76.25400 1.000 27.90179 154 SER B O 1
ATOM 6778 N N . GLY B 1 155 ? 52.25200 -13.16700 -78.19400 1.000 29.63670 155 GLY B N 1
ATOM 6779 C CA . GLY B 1 155 ? 53.25500 -14.17700 -77.87800 1.000 27.35892 155 GLY B CA 1
ATOM 6780 C C . GLY B 1 155 ? 54.16100 -14.25200 -79.08800 1.000 28.08136 155 GLY B C 1
ATOM 6781 O O . GLY B 1 155 ? 53.86000 -13.68200 -80.14000 1.000 25.94129 155 GLY B O 1
ATOM 6785 N N . VAL B 1 156 ? 55.29900 -14.93200 -78.92400 1.000 24.79082 156 VAL B N 1
ATOM 6786 C CA . VAL B 1 156 ? 56.22300 -15.09100 -80.04400 1.000 24.97181 156 VAL B CA 1
ATOM 6787 C C . VAL B 1 156 ? 56.46200 -16.57400 -80.28900 1.000 23.29373 156 VAL B C 1
ATOM 6788 O O . VAL B 1 156 ? 56.36900 -17.40500 -79.37800 1.000 24.64382 156 VAL B O 1
ATOM 6801 N N . ILE B 1 157 ? 56.81600 -16.88800 -81.53100 1.000 21.56763 157 ILE B N 1
ATOM 6802 C CA . ILE B 1 157 ? 57.08800 -18.25900 -81.97000 1.000 22.10116 157 ILE B CA 1
ATOM 6803 C C . ILE B 1 157 ? 58.47000 -18.28300 -82.61400 1.000 23.27618 157 ILE B C 1
ATOM 6804 O O . ILE B 1 157 ? 58.59600 -18.03800 -83.82400 1.000 25.47024 157 ILE B O 1
ATOM 6820 N N . PRO B 1 158 ? 59.52500 -18.56000 -81.85200 1.000 24.67703 158 PRO B N 1
ATOM 6821 C CA . PRO B 1 158 ? 60.85600 -18.71700 -82.45000 1.000 21.59310 158 PRO B CA 1
ATOM 6822 C C . PRO B 1 158 ? 60.89700 -19.94600 -83.34900 1.000 26.50279 158 PRO B C 1
ATOM 6823 O O . PRO B 1 158 ? 60.41000 -21.01600 -82.98000 1.000 24.70972 158 PRO B O 1
ATOM 6834 N N . ILE B 1 159 ? 61.49500 -19.78600 -84.53100 1.000 24.38922 159 ILE B N 1
ATOM 6835 C CA . ILE B 1 159 ? 61.57200 -20.85500 -85.52600 1.000 24.09160 159 ILE B CA 1
ATOM 6836 C C . ILE B 1 159 ? 62.83600 -20.63600 -86.34500 1.000 28.44159 159 ILE B C 1
ATOM 6837 O O . ILE B 1 159 ? 63.26500 -19.50000 -86.55400 1.000 26.94597 159 ILE B O 1
ATOM 6853 N N . GLY B 1 160 ? 63.44100 -21.72200 -86.80100 1.000 26.96486 160 GLY B N 1
ATOM 6854 C CA . GLY B 1 160 ? 64.60300 -21.60200 -87.67100 1.000 25.83052 160 GLY B CA 1
ATOM 6855 C C . GLY B 1 160 ? 65.17700 -22.96300 -87.99000 1.000 29.07333 160 GLY B C 1
ATOM 6856 O O . GLY B 1 160 ? 64.92700 -23.95100 -87.28800 1.000 28.14393 160 GLY B O 1
ATOM 6860 N N . ASP B 1 161 ? 65.95500 -22.99600 -89.07300 1.000 26.93148 161 ASP B N 1
ATOM 6861 C CA . ASP B 1 161 ? 66.54800 -24.22000 -89.58800 1.000 25.83929 161 ASP B CA 1
ATOM 6862 C C . ASP B 1 161 ? 68.03100 -24.26500 -89.24500 1.000 30.61981 161 ASP B C 1
ATOM 6863 O O . ASP B 1 161 ? 68.74900 -23.27900 -89.44800 1.000 28.57324 161 ASP B O 1
ATOM 6872 N N . ALA B 1 162 ? 68.48100 -25.41000 -88.72400 1.000 25.95383 162 ALA B N 1
ATOM 6873 C CA . ALA B 1 162 ? 69.89900 -25.72500 -88.54000 1.000 27.86790 162 ALA B CA 1
ATOM 6874 C C . ALA B 1 162 ? 70.37800 -24.62100 -87.60900 1.000 33.51939 162 ALA B C 1
ATOM 6875 O O . ALA B 1 162 ? 69.75300 -24.41000 -86.55500 1.000 35.28467 162 ALA B O 1
ATOM 6882 N N . ALA B 1 163 ? 71.46400 -23.90700 -87.92600 1.000 30.50787 163 ALA B N 1
ATOM 6883 C CA . ALA B 1 163 ? 71.94100 -22.87300 -87.00900 1.000 29.78573 163 ALA B CA 1
ATOM 6884 C C . ALA B 1 163 ? 70.78700 -22.04100 -86.46100 1.000 27.89697 163 ALA B C 1
ATOM 6885 O O . ALA B 1 163 ? 70.81900 -21.61200 -85.30200 1.000 29.13412 163 ALA B O 1
ATOM 6892 N N . GLY B 1 164 ? 69.76100 -21.79300 -87.28500 1.000 28.09674 164 GLY B N 1
ATOM 6893 C CA . GLY B 1 164 ? 68.59800 -21.05600 -86.81300 1.000 26.07733 164 GLY B CA 1
ATOM 6894 C C . GLY B 1 164 ? 67.73000 -21.86400 -85.86500 1.000 26.29662 164 GLY B C 1
ATOM 6895 O O . GLY B 1 164 ? 67.00200 -21.29400 -85.04300 1.000 28.28130 164 GLY B O 1
ATOM 6899 N N . GLY B 1 165 ? 67.78400 -23.19100 -85.97200 1.000 25.73106 165 GLY B N 1
ATOM 6900 C CA . GLY B 1 165 ? 67.13800 -24.03200 -84.97100 1.000 28.83821 165 GLY B CA 1
ATOM 6901 C C . GLY B 1 165 ? 67.88700 -24.02000 -83.65100 1.000 27.89634 165 GLY B C 1
ATOM 6902 O O . GLY B 1 165 ? 67.27800 -24.02500 -82.57400 1.000 25.92435 165 GLY B O 1
ATOM 6906 N N . ASN B 1 166 ? 69.21800 -24.00800 -83.71700 1.000 28.99084 166 ASN B N 1
ATOM 6907 C CA . ASN B 1 166 ? 70.03700 -23.71300 -82.54500 1.000 29.24079 166 ASN B CA 1
ATOM 6908 C C . ASN B 1 166 ? 69.64000 -22.37500 -81.92200 1.000 29.72425 166 ASN B C 1
ATOM 6909 O O . ASN B 1 166 ? 69.37100 -22.28800 -80.71500 1.000 26.27386 166 ASN B O 1
ATOM 6920 N N . ALA B 1 167 ? 69.57900 -21.31600 -82.73700 1.000 28.36642 167 ALA B N 1
ATOM 6921 C CA . ALA B 1 167 ? 69.19800 -20.00900 -82.21200 1.000 28.31792 167 ALA B CA 1
ATOM 6922 C C . ALA B 1 167 ? 67.80200 -20.04700 -81.60100 1.000 26.52704 167 ALA B C 1
ATOM 6923 O O . ALA B 1 167 ? 67.55700 -19.42300 -80.56300 1.000 26.66743 167 ALA B O 1
ATOM 6930 N N . THR B 1 168 ? 66.86900 -20.74800 -82.25500 1.000 25.58685 168 THR B N 1
ATOM 6931 C CA . THR B 1 168 ? 65.51200 -20.92500 -81.73300 1.000 26.11196 168 THR B CA 1
ATOM 6932 C C . THR B 1 168 ? 65.51900 -21.40100 -80.28300 1.000 28.76722 168 THR B C 1
ATOM 6933 O O . THR B 1 168 ? 64.85200 -20.81300 -79.42200 1.000 26.00390 168 THR B O 1
ATOM 6944 N N . ILE B 1 169 ? 66.23700 -22.49300 -80.00500 1.000 26.61865 169 ILE B N 1
ATOM 6945 C CA . ILE B 1 169 ? 66.27300 -23.04100 -78.64700 1.000 26.87480 169 ILE B CA 1
ATOM 6946 C C . ILE B 1 169 ? 66.93200 -22.06500 -77.68600 1.000 28.25300 169 ILE B C 1
ATOM 6947 O O . ILE B 1 169 ? 66.44400 -21.83900 -76.57000 1.000 25.76096 169 ILE B O 1
ATOM 6963 N N . VAL B 1 170 ? 68.05900 -21.47500 -78.09500 1.000 27.51673 170 VAL B N 1
ATOM 6964 C CA . VAL B 1 170 ? 68.76700 -20.55900 -77.20400 1.000 31.39210 170 VAL B CA 1
ATOM 6965 C C . VAL B 1 170 ? 67.89600 -19.34800 -76.88000 1.000 29.92223 170 VAL B C 1
ATOM 6966 O O . VAL B 1 170 ? 67.80800 -18.91800 -75.72100 1.000 27.16059 170 VAL B O 1
ATOM 6979 N N . VAL B 1 171 ? 67.22300 -18.79100 -77.89000 1.000 28.97060 171 VAL B N 1
ATOM 6980 C CA . VAL B 1 171 ? 66.31900 -17.66800 -77.64200 1.000 27.28558 171 VAL B CA 1
ATOM 6981 C C . VAL B 1 171 ? 65.23500 -18.06600 -76.64800 1.000 27.82471 171 VAL B C 1
ATOM 6982 O O . VAL B 1 171 ? 64.91700 -17.32000 -75.71300 1.000 29.27158 171 VAL B O 1
ATOM 6995 N N . SER B 1 172 ? 64.63300 -19.24600 -76.83900 1.000 25.99179 172 SER B N 1
ATOM 6996 C CA . SER B 1 172 ? 63.57800 -19.66400 -75.92500 1.000 26.47897 172 SER B CA 1
ATOM 6997 C C . SER B 1 172 ? 64.11100 -19.81700 -74.50500 1.000 25.86397 172 SER B C 1
ATOM 6998 O O . SER B 1 172 ? 63.40500 -19.51900 -73.53900 1.000 27.88616 172 SER B O 1
ATOM 7006 N N . GLN B 1 173 ? 65.35100 -20.29500 -74.35700 1.000 26.89522 173 GLN B N 1
ATOM 7007 C CA . GLN B 1 173 ? 65.92900 -20.41200 -73.02100 1.000 25.81910 173 GLN B CA 1
ATOM 7008 C C . GLN B 1 173 ? 66.20300 -19.03600 -72.42200 1.000 30.55040 173 GLN B C 1
ATOM 7009 O O . GLN B 1 173 ? 65.94200 -18.80400 -71.23500 1.000 28.28471 173 GLN B O 1
ATOM 7023 N N . LEU B 1 174 ? 66.71000 -18.10500 -73.23500 1.000 27.35330 174 LEU B N 1
ATOM 7024 C CA . LEU B 1 174 ? 67.01700 -16.77000 -72.73200 1.000 27.83001 174 LEU B CA 1
ATOM 7025 C C . LEU B 1 174 ? 65.75400 -16.02800 -72.32600 1.000 33.70572 174 LEU B C 1
ATOM 7026 O O . LEU B 1 174 ? 65.72600 -15.35800 -71.28300 1.000 32.13863 174 LEU B O 1
ATOM 7042 N N . LEU B 1 175 ? 64.69700 -16.12700 -73.13800 1.000 28.79607 175 LEU B N 1
ATOM 7043 C CA . LEU B 1 175 ? 63.44000 -15.48400 -72.77600 1.000 28.98565 175 LEU B CA 1
ATOM 7044 C C . LEU B 1 175 ? 62.75500 -16.20100 -71.62000 1.000 29.63710 175 LEU B C 1
ATOM 7045 O O . LEU B 1 175 ? 62.04200 -15.56400 -70.83500 1.000 30.92619 175 LEU B O 1
ATOM 7061 N N . GLY B 1 176 ? 62.95600 -17.51700 -71.49500 1.000 27.14691 176 GLY B N 1
ATOM 7062 C CA . GLY B 1 176 ? 62.46000 -18.21300 -70.31800 1.000 31.57699 176 GLY B CA 1
ATOM 7063 C C . GLY B 1 176 ? 63.07200 -17.69100 -69.03100 1.000 33.20292 176 GLY B C 1
ATOM 7064 O O . GLY B 1 176 ? 62.37600 -17.52400 -68.02500 1.000 34.97749 176 GLY B O 1
ATOM 7068 N N . ALA B 1 177 ? 64.38000 -17.41400 -69.04800 1.000 31.26501 177 ALA B N 1
ATOM 7069 C CA . ALA B 1 177 ? 65.07400 -16.95400 -67.84500 1.000 29.92395 177 ALA B CA 1
ATOM 7070 C C . ALA B 1 177 ? 64.75000 -15.50100 -67.52700 1.000 34.89682 177 ALA B C 1
ATOM 7071 O O . ALA B 1 177 ? 64.63700 -15.12600 -66.35200 1.000 34.43506 177 ALA B O 1
ATOM 7078 N N . LYS B 1 178 ? 64.60800 -14.67500 -68.56100 1.000 29.48748 178 LYS B N 1
ATOM 7079 C CA . LYS B 1 178 ? 64.33200 -13.24600 -68.42900 1.000 32.99198 178 LYS B CA 1
ATOM 7080 C C . LYS B 1 178 ? 63.23400 -12.91300 -69.43000 1.000 30.08490 178 LYS B C 1
ATOM 7081 O O . LYS B 1 178 ? 63.51000 -12.63100 -70.60500 1.000 31.74610 178 LYS B O 1
ATOM 7100 N N . PRO B 1 179 ? 61.97300 -12.96000 -69.00300 1.000 31.74975 179 PRO B N 1
ATOM 7101 C CA . PRO B 1 179 ? 60.86300 -12.89000 -69.95900 1.000 30.77211 179 PRO B CA 1
ATOM 7102 C C . PRO B 1 179 ? 60.84500 -11.59700 -70.75500 1.000 31.53981 179 PRO B C 1
ATOM 7103 O O . PRO B 1 179 ? 61.19600 -10.52000 -70.25800 1.000 32.17094 179 PRO B O 1
ATOM 7114 N N . ALA B 1 180 ? 60.40000 -11.71300 -72.00500 1.000 31.83740 180 ALA B N 1
ATOM 7115 C CA . ALA B 1 180 ? 60.05700 -10.54500 -72.80500 1.000 31.16382 180 ALA B CA 1
ATOM 7116 C C . ALA B 1 180 ? 58.64700 -10.09200 -72.42100 1.000 28.36312 180 ALA B C 1
ATOM 7117 O O . ALA B 1 180 ? 58.04500 -10.59500 -71.46700 1.000 28.97724 180 ALA B O 1
ATOM 7124 N N . ASP B 1 181 ? 58.09700 -9.12500 -73.16200 1.000 28.71337 181 ASP B N 1
ATOM 7125 C CA . ASP B 1 181 ? 56.78600 -8.58500 -72.81500 1.000 29.40151 181 ASP B CA 1
ATOM 7126 C C . ASP B 1 181 ? 55.67500 -9.60400 -72.98200 1.000 30.77279 181 ASP B C 1
ATOM 7127 O O . ASP B 1 181 ? 54.62400 -9.46500 -72.35100 1.000 28.50787 181 ASP B O 1
ATOM 7136 N N . VAL B 1 182 ? 55.87100 -10.60500 -73.83600 1.000 30.01040 182 VAL B N 1
ATOM 7137 C CA . VAL B 1 182 ? 54.92500 -11.71000 -73.97600 1.000 27.33602 182 VAL B CA 1
ATOM 7138 C C . VAL B 1 182 ? 55.73200 -12.99800 -74.00100 1.000 25.50403 182 VAL B C 1
ATOM 7139 O O . VAL B 1 182 ? 56.94100 -12.98300 -74.27500 1.000 26.05667 182 VAL B O 1
ATOM 7152 N N . PRO B 1 183 ? 55.09700 -14.12500 -73.71000 1.000 27.36443 183 PRO B N 1
ATOM 7153 C CA . PRO B 1 183 ? 55.83500 -15.38700 -73.61300 1.000 26.12086 183 PRO B CA 1
ATOM 7154 C C . PRO B 1 183 ? 56.13300 -15.99200 -74.97900 1.000 29.37118 183 PRO B C 1
ATOM 7155 O O . PRO B 1 183 ? 55.49300 -15.68600 -75.98700 1.000 25.10252 183 PRO B O 1
ATOM 7166 N N . VAL B 1 184 ? 57.13200 -16.87500 -74.98400 1.000 26.82920 184 VAL B N 1
ATOM 7167 C CA . VAL B 1 184 ? 57.30400 -17.83100 -76.07700 1.000 27.52952 184 VAL B CA 1
ATOM 7168 C C . VAL B 1 184 ? 56.17700 -18.85700 -75.97100 1.000 27.68930 184 VAL B C 1
ATOM 7169 O O . VAL B 1 184 ? 56.14000 -19.65000 -75.02300 1.000 27.19266 184 VAL B O 1
ATOM 7182 N N . VAL B 1 185 ? 55.24000 -18.83200 -76.92400 1.000 26.10164 185 VAL B N 1
ATOM 7183 C CA . VAL B 1 185 ? 54.08100 -19.71700 -76.84900 1.000 25.64279 185 VAL B CA 1
ATOM 7184 C C . VAL B 1 185 ? 54.32400 -21.04300 -77.55400 1.000 27.02869 185 VAL B C 1
ATOM 7185 O O . VAL B 1 185 ? 53.61200 -22.02200 -77.27900 1.000 25.00328 185 VAL B O 1
ATOM 7198 N N . LEU B 1 186 ? 55.32500 -21.10800 -78.42200 1.000 24.55475 186 LEU B N 1
ATOM 7199 C CA . LEU B 1 186 ? 55.67600 -22.29700 -79.18900 1.000 24.77593 186 LEU B CA 1
ATOM 7200 C C . LEU B 1 186 ? 57.05800 -22.04500 -79.76900 1.000 26.69803 186 LEU B C 1
ATOM 7201 O O . LEU B 1 186 ? 57.35700 -20.91700 -80.15700 1.000 26.27083 186 LEU B O 1
ATOM 7217 N N . GLN B 1 187 ? 57.89800 -23.07300 -79.82200 1.000 24.22583 187 GLN B N 1
ATOM 7218 C CA . GLN B 1 187 ? 59.15900 -22.95900 -80.54300 1.000 23.70786 187 GLN B CA 1
ATOM 7219 C C . GLN B 1 187 ? 59.25600 -24.09700 -81.54400 1.000 27.15404 187 GLN B C 1
ATOM 7220 O O . GLN B 1 187 ? 58.77700 -25.20800 -81.28600 1.000 23.02099 187 GLN B O 1
ATOM 7234 N N . VAL B 1 188 ? 59.86400 -23.80200 -82.69300 1.000 24.37867 188 VAL B N 1
ATOM 7235 C CA . VAL B 1 188 ? 59.94500 -24.76700 -83.79200 1.000 23.87464 188 VAL B CA 1
ATOM 7236 C C . VAL B 1 188 ? 61.38300 -24.90000 -84.28800 1.000 25.02039 188 VAL B C 1
ATOM 7237 O O . VAL B 1 188 ? 61.72300 -24.36900 -85.36400 1.000 25.38525 188 VAL B O 1
ATOM 7250 N N . PRO B 1 189 ? 62.25900 -25.59000 -83.55600 1.000 25.60922 189 PRO B N 1
ATOM 7251 C CA . PRO B 1 189 ? 63.62200 -25.83900 -84.05700 1.000 23.51946 189 PRO B CA 1
ATOM 7252 C C . PRO B 1 189 ? 63.60000 -26.90900 -85.14000 1.000 26.46206 189 PRO B C 1
ATOM 7253 O O . PRO B 1 189 ? 63.17000 -28.03800 -84.90200 1.000 24.63893 189 PRO B O 1
ATOM 7264 N N . ILE B 1 190 ? 64.02600 -26.54500 -86.34500 1.000 23.34118 190 ILE B N 1
ATOM 7265 C CA . ILE B 1 190 ? 64.03200 -27.46200 -87.51700 1.000 26.13653 190 ILE B CA 1
ATOM 7266 C C . ILE B 1 190 ? 65.48000 -27.89100 -87.77400 1.000 27.94488 190 ILE B C 1
ATOM 7267 O O . ILE B 1 190 ? 66.30600 -27.02900 -87.92500 1.000 27.00932 190 ILE B O 1
ATOM 7283 N N . PHE B 1 191 ? 65.71400 -29.19700 -87.78100 1.000 26.44636 191 PHE B N 1
ATOM 7284 C CA . PHE B 1 191 ? 67.05300 -29.83300 -87.83000 1.000 28.95703 191 PHE B CA 1
ATOM 7285 C C . PHE B 1 191 ? 68.05500 -29.02000 -87.01400 1.000 28.32268 191 PHE B C 1
ATOM 7286 O O . PHE B 1 191 ? 69.05300 -28.60900 -87.51600 1.000 30.49123 191 PHE B O 1
ATOM 7303 N N . PRO B 1 192 ? 67.79800 -28.80800 -85.72100 1.000 26.71368 192 PRO B N 1
ATOM 7304 C CA . PRO B 1 192 ? 68.64700 -27.97400 -84.93400 1.000 28.81146 192 PRO B CA 1
ATOM 7305 C C . PRO B 1 192 ? 69.90800 -28.64600 -84.40900 1.000 29.52877 192 PRO B C 1
ATOM 7306 O O . PRO B 1 192 ? 69.96000 -29.80300 -84.33700 1.000 28.53890 192 PRO B O 1
ATOM 7317 N N . LEU B 1 193 ? 70.88800 -27.81500 -84.10900 1.000 29.58262 193 LEU B N 1
ATOM 7318 C CA . LEU B 1 193 ? 72.08500 -28.25600 -83.38500 1.000 29.51939 193 LEU B CA 1
ATOM 7319 C C . LEU B 1 193 ? 71.78500 -27.92000 -81.92500 1.000 32.96456 193 LEU B C 1
ATOM 7320 O O . LEU B 1 193 ? 71.70700 -26.77300 -81.59400 1.000 32.78651 193 LEU B O 1
ATOM 7336 N N . ALA B 1 194 ? 71.53300 -28.93800 -81.13300 1.000 29.46939 194 ALA B N 1
ATOM 7337 C CA . ALA B 1 194 ? 71.27000 -28.78100 -79.70800 1.000 28.14471 194 ALA B CA 1
ATOM 7338 C C . ALA B 1 194 ? 72.40400 -29.35500 -78.87200 1.000 29.00273 194 ALA B C 1
ATOM 7339 O O . ALA B 1 194 ? 72.99000 -28.64500 -78.05500 1.000 31.55046 194 ALA B O 1
ATOM 7346 N N . SER B 1 195 ? 72.71200 -30.64000 -79.04200 1.000 31.19351 195 SER B N 1
ATOM 7347 C CA . SER B 1 195 ? 73.92200 -31.24300 -78.50300 1.000 31.03016 195 SER B CA 1
ATOM 7348 C C . SER B 1 195 ? 75.01200 -31.27000 -79.57200 1.000 32.28472 195 SER B C 1
ATOM 7349 O O . SER B 1 195 ? 74.72800 -31.35900 -80.77000 1.000 33.36760 195 SER B O 1
ATOM 7357 N N . ASP B 1 196 ? 76.26600 -31.20700 -79.12300 1.000 33.60200 196 ASP B N 1
ATOM 7358 C CA . ASP B 1 196 ? 77.42500 -31.32800 -80.00600 1.000 35.81011 196 ASP B CA 1
ATOM 7359 C C . ASP B 1 196 ? 77.30900 -32.55100 -80.90900 1.000 37.85001 196 ASP B C 1
ATOM 7360 O O . ASP B 1 196 ? 77.14200 -33.67600 -80.43000 1.000 35.15180 196 ASP B O 1
ATOM 7369 N N . ALA B 1 197 ? 77.40000 -32.33300 -82.22600 1.000 34.62996 197 ALA B N 1
ATOM 7370 C CA . ALA B 1 197 ? 77.28500 -33.44200 -83.16400 1.000 33.26128 197 ALA B CA 1
ATOM 7371 C C . ALA B 1 197 ? 78.53700 -34.30800 -83.19800 1.000 39.63258 197 ALA B C 1
ATOM 7372 O O . ALA B 1 197 ? 78.46500 -35.46500 -83.63200 1.000 37.58842 197 ALA B O 1
ATOM 7379 N N . VAL B 1 198 ? 79.67600 -33.77900 -82.74300 1.000 41.34580 198 VAL B N 1
ATOM 7380 C CA . VAL B 1 198 ? 80.91500 -34.54900 -82.75900 1.000 45.62903 198 VAL B CA 1
ATOM 7381 C C . VAL B 1 198 ? 80.76800 -35.78300 -81.88400 1.000 44.44083 198 VAL B C 1
ATOM 7382 O O . VAL B 1 198 ? 80.40000 -35.69400 -80.70500 1.000 50.12619 198 VAL B O 1
ATOM 7395 N N . GLY B 1 199 ? 81.06000 -36.94800 -82.46000 1.000 43.51301 199 GLY B N 1
ATOM 7396 C CA . GLY B 1 199 ? 80.92400 -38.20900 -81.76700 1.000 44.66225 199 GLY B CA 1
ATOM 7397 C C . GLY B 1 199 ? 79.58900 -38.90100 -81.93800 1.000 46.39378 199 GLY B C 1
ATOM 7398 O O . GLY B 1 199 ? 79.42700 -40.02600 -81.45000 1.000 40.25012 199 GLY B O 1
ATOM 7402 N N . SER B 1 200 ? 78.63000 -38.28100 -82.61700 1.000 41.77334 200 SER B N 1
ATOM 7403 C CA . SER B 1 200 ? 77.31600 -38.88700 -82.75900 1.000 38.10597 200 SER B CA 1
ATOM 7404 C C . SER B 1 200 ? 77.30600 -39.90800 -83.88900 1.000 36.85472 200 SER B C 1
ATOM 7405 O O . SER B 1 200 ? 78.05600 -39.79900 -84.86500 1.000 38.67309 200 SER B O 1
ATOM 7413 N N . ALA B 1 201 ? 76.43300 -40.90800 -83.75200 1.000 37.35633 201 ALA B N 1
ATOM 7414 C CA . ALA B 1 201 ? 76.29800 -41.91700 -84.79700 1.000 36.98210 201 ALA B CA 1
ATOM 7415 C C . ALA B 1 201 ? 75.83300 -41.30100 -86.11400 1.000 35.60986 201 ALA B C 1
ATOM 7416 O O . ALA B 1 201 ? 76.29300 -41.69900 -87.19100 1.000 34.85752 201 ALA B O 1
ATOM 7423 N N . SER B 1 202 ? 74.91800 -40.33000 -86.05700 1.000 33.83597 202 SER B N 1
ATOM 7424 C CA . SER B 1 202 ? 74.42700 -39.76200 -87.30800 1.000 33.97613 202 SER B CA 1
ATOM 7425 C C . SER B 1 202 ? 75.52300 -38.99600 -88.04800 1.000 31.97380 202 SER B C 1
ATOM 7426 O O . SER B 1 202 ? 75.55900 -39.01900 -89.28300 1.000 31.29619 202 SER B O 1
ATOM 7434 N N . LEU B 1 203 ? 76.43400 -38.33700 -87.32700 1.000 31.25105 203 LEU B N 1
ATOM 7435 C CA . LEU B 1 203 ? 77.49600 -37.60100 -88.01000 1.000 34.10570 203 LEU B CA 1
ATOM 7436 C C . LEU B 1 203 ? 78.42200 -38.54800 -88.76300 1.000 36.84514 203 LEU B C 1
ATOM 7437 O O . LEU B 1 203 ? 78.83000 -38.25500 -89.89500 1.000 35.48106 203 LEU B O 1
ATOM 7453 N N . GLU B 1 204 ? 78.75800 -39.68900 -88.15900 1.000 34.44489 204 GLU B N 1
ATOM 7454 C CA . GLU B 1 204 ? 79.58100 -40.67400 -88.85500 1.000 34.73456 204 GLU B CA 1
ATOM 7455 C C . GLU B 1 204 ? 78.84200 -41.25800 -90.05200 1.000 37.05500 204 GLU B C 1
ATOM 7456 O O . GLU B 1 204 ? 79.42300 -41.42000 -91.13400 1.000 39.89269 204 GLU B O 1
ATOM 7462 N N . ALA B 1 205 ? 77.55300 -41.55900 -89.89000 1.000 31.71495 205 ALA B N 1
ATOM 7463 C CA . ALA B 1 205 ? 76.81700 -42.23300 -90.95200 1.000 34.97634 205 ALA B CA 1
ATOM 7464 C C . ALA B 1 205 ? 76.60700 -41.33700 -92.16800 1.000 34.24467 205 ALA B C 1
ATOM 7465 O O . ALA B 1 205 ? 76.59700 -41.82900 -93.30100 1.000 33.99264 205 ALA B O 1
ATOM 7472 N N . PHE B 1 206 ? 76.43200 -40.03000 -91.96300 1.000 33.85952 206 PHE B N 1
ATOM 7473 C CA . PHE B 1 206 ? 76.07900 -39.11000 -93.03900 1.000 34.24826 206 PHE B CA 1
ATOM 7474 C C . PHE B 1 206 ? 77.13100 -38.01300 -93.20100 1.000 33.73911 206 PHE B C 1
ATOM 7475 O O . PHE B 1 206 ? 76.81900 -36.88700 -93.59400 1.000 34.18418 206 PHE B O 1
ATOM 7492 N N . ALA B 1 207 ? 78.39000 -38.35400 -92.91400 1.000 35.15754 207 ALA B N 1
ATOM 7493 C CA . ALA B 1 207 ? 79.47400 -37.37900 -92.91800 1.000 36.81330 207 ALA B CA 1
ATOM 7494 C C . ALA B 1 207 ? 79.72300 -36.78700 -94.30300 1.000 34.68749 207 ALA B C 1
ATOM 7495 O O . ALA B 1 207 ? 80.23800 -35.66600 -94.41300 1.000 35.10679 207 ALA B O 1
ATOM 7502 N N . GLU B 1 208 ? 79.38200 -37.51300 -95.36300 1.000 38.29799 208 GLU B N 1
ATOM 7503 C CA . GLU B 1 208 ? 79.64000 -37.04500 -96.72000 1.000 41.23937 208 GLU B CA 1
ATOM 7504 C C . GLU B 1 208 ? 78.44200 -37.34700 -97.60600 1.000 36.80776 208 GLU B C 1
ATOM 7505 O O . GLU B 1 208 ? 77.79400 -38.38700 -97.45500 1.000 35.84164 208 GLU B O 1
ATOM 7517 N N . GLY B 1 209 ? 78.16800 -36.44200 -98.54100 1.000 33.56124 209 GLY B N 1
ATOM 7518 C CA . GLY B 1 209 ? 77.18700 -36.69100 -99.57700 1.000 33.62152 209 GLY B CA 1
ATOM 7519 C C . GLY B 1 209 ? 75.74500 -36.42600 -99.21300 1.000 33.98186 209 GLY B C 1
ATOM 7520 O O . GLY B 1 209 ? 74.86000 -36.76700 -100.00800 1.000 34.87762 209 GLY B O 1
ATOM 7524 N N . PHE B 1 210 ? 75.49800 -35.84000 -98.04600 1.000 32.93390 210 PHE B N 1
ATOM 7525 C CA . PHE B 1 210 ? 74.09900 -35.57400 -97.63200 1.000 31.78013 210 PHE B CA 1
ATOM 7526 C C . PHE B 1 210 ? 73.83700 -34.08800 -97.37800 1.000 33.66551 210 PHE B C 1
ATOM 7527 O O . PHE B 1 210 ? 73.29200 -33.78700 -96.34300 1.000 32.36392 210 PHE B O 1
ATOM 7544 N N . VAL B 1 211 ? 74.24500 -33.22800 -98.30500 1.000 32.62408 211 VAL B N 1
ATOM 7545 C CA . VAL B 1 211 ? 74.06800 -31.74600 -98.26700 1.000 31.91160 211 VAL B CA 1
ATOM 7546 C C . VAL B 1 211 ? 74.95800 -31.12900 -97.19400 1.000 37.46529 211 VAL B C 1
ATOM 7547 O O . VAL B 1 211 ? 75.90000 -30.48200 -97.57100 1.000 37.73487 211 VAL B O 1
ATOM 7560 N N . LEU B 1 212 ? 74.65200 -31.31000 -95.92000 1.000 34.56085 212 LEU B N 1
ATOM 7561 C CA . LEU B 1 212 ? 75.52100 -30.79900 -94.84300 1.000 32.21605 212 LEU B CA 1
ATOM 7562 C C . LEU B 1 212 ? 76.60400 -31.84900 -94.62200 1.000 37.98053 212 LEU B C 1
ATOM 7563 O O . LEU B 1 212 ? 76.25000 -32.96600 -94.42200 1.000 35.83610 212 LEU B O 1
ATOM 7579 N N . THR B 1 213 ? 77.87300 -31.47400 -94.69800 1.000 33.47996 213 THR B N 1
ATOM 7580 C CA . THR B 1 213 ? 78.93500 -32.48000 -94.51100 1.000 34.48340 213 THR B CA 1
ATOM 7581 C C . THR B 1 213 ? 79.72100 -32.23500 -93.23700 1.000 32.62794 213 THR B C 1
ATOM 7582 O O . THR B 1 213 ? 79.68300 -31.15700 -92.73100 1.000 36.60726 213 THR B O 1
ATOM 7593 N N . LYS B 1 214 ? 80.40800 -33.26400 -92.78300 1.000 33.08309 214 LYS B N 1
ATOM 7594 C CA . LYS B 1 214 ? 81.31200 -33.13300 -91.64700 1.000 34.81661 214 LYS B CA 1
ATOM 7595 C C . LYS B 1 214 ? 82.34400 -32.04000 -91.89200 1.000 36.24412 214 LYS B C 1
ATOM 7596 O O . LYS B 1 214 ? 82.67400 -31.26900 -90.98400 1.000 36.95228 214 LYS B O 1
ATOM 7615 N N . ALA B 1 215 ? 82.86000 -31.95100 -93.12100 1.000 36.08863 215 ALA B N 1
ATOM 7616 C CA . ALA B 1 215 ? 83.82100 -30.90200 -93.44600 1.000 40.18713 215 ALA B CA 1
ATOM 7617 C C . ALA B 1 215 ? 83.21800 -29.51500 -93.24700 1.000 37.77284 215 ALA B C 1
ATOM 7618 O O . ALA B 1 215 ? 83.87100 -28.62000 -92.69800 1.000 37.94859 215 ALA B O 1
ATOM 7625 N N . SER B 1 216 ? 81.97100 -29.31700 -93.68400 1.000 35.24586 216 SER B N 1
ATOM 7626 C CA . SER B 1 216 ? 81.31500 -28.02600 -93.48300 1.000 36.97137 216 SER B CA 1
ATOM 7627 C C . SER B 1 216 ? 81.08800 -27.74400 -92.00400 1.000 37.12013 216 SER B C 1
ATOM 7628 O O . SER B 1 216 ? 81.25200 -26.60700 -91.55000 1.000 36.21443 216 SER B O 1
ATOM 7636 N N . ILE B 1 217 ? 80.69600 -28.76700 -91.24300 1.000 35.59531 217 ILE B N 1
ATOM 7637 C CA . ILE B 1 217 ? 80.48900 -28.60100 -89.80600 1.000 34.85317 217 ILE B CA 1
ATOM 7638 C C . ILE B 1 217 ? 81.76900 -28.12000 -89.13500 1.000 35.62977 217 ILE B C 1
ATOM 7639 O O . ILE B 1 217 ? 81.74900 -27.21100 -88.29900 1.000 34.77421 217 ILE B O 1
ATOM 7655 N N . GLU B 1 218 ? 82.90300 -28.72700 -89.49200 1.000 40.14708 218 GLU B N 1
ATOM 7656 C CA . GLU B 1 218 ? 84.17700 -28.28400 -88.93500 1.000 42.24529 218 GLU B CA 1
ATOM 7657 C C . GLU B 1 218 ? 84.50200 -26.86000 -89.37400 1.000 38.48368 218 GLU B C 1
ATOM 7658 O O . GLU B 1 218 ? 85.03100 -26.06700 -88.58700 1.000 39.39616 218 GLU B O 1
ATOM 7670 N N . PHE B 1 219 ? 84.17800 -26.51600 -90.62200 1.000 41.07537 219 PHE B N 1
ATOM 7671 C CA . PHE B 1 219 ? 84.38500 -25.15000 -91.10100 1.000 39.78838 219 PHE B CA 1
ATOM 7672 C C . PHE B 1 219 ? 83.57300 -24.15000 -90.28400 1.000 40.39336 219 PHE B C 1
ATOM 7673 O O . PHE B 1 219 ? 84.09400 -23.11600 -89.85100 1.000 38.77124 219 PHE B O 1
ATOM 7690 N N . PHE B 1 220 ? 82.28700 -24.44300 -90.06600 1.000 39.18458 220 PHE B N 1
ATOM 7691 C CA . PHE B 1 220 ? 81.44100 -23.54900 -89.28200 1.000 35.24470 220 PHE B CA 1
ATOM 7692 C C . PHE B 1 220 ? 81.94100 -23.42600 -87.84900 1.000 37.21280 220 PHE B C 1
ATOM 7693 O O . PHE B 1 220 ? 81.95600 -22.32700 -87.28100 1.000 36.98917 220 PHE B O 1
ATOM 7710 N N . ASP B 1 221 ? 82.34300 -24.54600 -87.24300 1.000 36.49375 221 ASP B N 1
ATOM 7711 C CA . ASP B 1 221 ? 82.83400 -24.51700 -85.86900 1.000 35.99157 221 ASP B CA 1
ATOM 7712 C C . ASP B 1 221 ? 84.01700 -23.57200 -85.73000 1.000 39.80771 221 ASP B C 1
ATOM 7713 O O . ASP B 1 221 ? 84.09600 -22.79300 -84.77300 1.000 36.21018 221 ASP B O 1
ATOM 7722 N N . THR B 1 222 ? 84.95800 -23.64200 -86.67500 1.000 40.09345 222 THR B N 1
ATOM 7723 C CA . THR B 1 222 ? 86.15600 -22.81200 -86.59500 1.000 43.28264 222 THR B CA 1
ATOM 7724 C C . THR B 1 222 ? 85.81600 -21.33300 -86.72200 1.000 40.63851 222 THR B C 1
ATOM 7725 O O . THR B 1 222 ? 86.42300 -20.48700 -86.05100 1.000 41.21520 222 THR B O 1
ATOM 7736 N N . ALA B 1 223 ? 84.84100 -21.00300 -87.57200 1.000 40.20754 223 ALA B N 1
ATOM 7737 C CA . ALA B 1 223 ? 84.45400 -19.61000 -87.76600 1.000 41.92246 223 ALA B CA 1
ATOM 7738 C C . ALA B 1 223 ? 83.66600 -19.07400 -86.57500 1.000 41.03562 223 ALA B C 1
ATOM 7739 O O . ALA B 1 223 ? 83.85200 -17.92100 -86.17000 1.000 41.31527 223 ALA B O 1
ATOM 7746 N N . TYR B 1 224 ? 82.79200 -19.90100 -85.99200 1.000 37.12580 224 TYR B N 1
ATOM 7747 C CA . TYR B 1 224 ? 81.85200 -19.42500 -84.97900 1.000 38.61084 224 TYR B CA 1
ATOM 7748 C C . TYR B 1 224 ? 82.50300 -19.30200 -83.60400 1.000 35.00351 224 TYR B C 1
ATOM 7749 O O . TYR B 1 224 ? 82.20900 -18.36000 -82.86000 1.000 38.81919 224 TYR B O 1
ATOM 7767 N N . LYS B 1 225 ? 83.37100 -20.24800 -83.24500 1.000 37.67754 225 LYS B N 1
ATOM 7768 C CA . LYS B 1 225 ? 84.13300 -20.18800 -81.99500 1.000 43.03036 225 LYS B CA 1
ATOM 7769 C C . LYS B 1 225 ? 83.21900 -20.15200 -80.76800 1.000 37.62710 225 LYS B C 1
ATOM 7770 O O . LYS B 1 225 ? 83.36700 -19.31100 -79.88200 1.000 40.02608 225 LYS B O 1
ATOM 7789 N N . ALA B 1 226 ? 82.26800 -21.07800 -80.71200 1.000 38.68116 226 ALA B N 1
ATOM 7790 C CA . ALA B 1 226 ? 81.45500 -21.24600 -79.51300 1.000 43.44659 226 ALA B CA 1
ATOM 7791 C C . ALA B 1 226 ? 82.09500 -22.30300 -78.62200 1.000 43.00634 226 ALA B C 1
ATOM 7792 O O . ALA B 1 226 ? 82.40300 -23.40500 -79.08400 1.000 45.50573 226 ALA B O 1
ATOM 7799 N N . ASP B 1 227 ? 82.30300 -21.96500 -77.35200 1.000 43.81249 227 ASP B N 1
ATOM 7800 C CA . ASP B 1 227 ? 82.86000 -22.93400 -76.41800 1.000 45.62105 227 ASP B CA 1
ATOM 7801 C C . ASP B 1 227 ? 81.86100 -24.06100 -76.17600 1.000 43.25436 227 ASP B C 1
ATOM 7802 O O . ASP B 1 227 ? 80.67500 -23.81300 -75.94200 1.000 39.61881 227 ASP B O 1
ATOM 7811 N N . ARG B 1 228 ? 82.34700 -25.30600 -76.22800 1.000 45.83532 228 ARG B N 1
ATOM 7812 C CA . ARG B 1 228 ? 81.46200 -26.46100 -76.12100 1.000 46.25921 228 ARG B CA 1
ATOM 7813 C C . ARG B 1 228 ? 80.73700 -26.52300 -74.78100 1.000 44.50422 228 ARG B C 1
ATOM 7814 O O . ARG B 1 228 ? 79.75100 -27.25700 -74.66100 1.000 45.78468 228 ARG B O 1
ATOM 7835 N N . ALA B 1 229 ? 81.20100 -25.79300 -73.77200 1.000 41.50133 229 ALA B N 1
ATOM 7836 C CA . ALA B 1 229 ? 80.57400 -25.82200 -72.45700 1.000 43.04840 229 ALA B CA 1
ATOM 7837 C C . ALA B 1 229 ? 79.56600 -24.70300 -72.25700 1.000 42.09120 229 ALA B C 1
ATOM 7838 O O . ALA B 1 229 ? 79.01100 -24.57000 -71.15800 1.000 38.71733 229 ALA B O 1
ATOM 7845 N N . ASP B 1 230 ? 79.31400 -23.89700 -73.29000 1.000 41.55344 230 ASP B N 1
ATOM 7846 C CA . ASP B 1 230 ? 78.43900 -22.74300 -73.16700 1.000 40.12665 230 ASP B CA 1
ATOM 7847 C C . ASP B 1 230 ? 77.04300 -23.10400 -73.64700 1.000 34.30948 230 ASP B C 1
ATOM 7848 O O . ASP B 1 230 ? 76.88000 -23.48800 -74.81800 1.000 36.36905 230 ASP B O 1
ATOM 7857 N N . PRO B 1 231 ? 76.01900 -22.99100 -72.79800 1.000 37.08416 231 PRO B N 1
ATOM 7858 C CA . PRO B 1 231 ? 74.66500 -23.36600 -73.22900 1.000 37.98090 231 PRO B CA 1
ATOM 7859 C C . PRO B 1 231 ? 74.08600 -22.44400 -74.29000 1.000 34.17998 231 PRO B C 1
ATOM 7860 O O . PRO B 1 231 ? 73.11600 -22.82800 -74.95000 1.000 31.87491 231 PRO B O 1
ATOM 7871 N N . ARG B 1 232 ? 74.63200 -21.24200 -74.47900 1.000 33.48758 232 ARG B N 1
ATOM 7872 C CA . ARG B 1 232 ? 74.19000 -20.45100 -75.62100 1.000 32.51106 232 ARG B CA 1
ATOM 7873 C C . ARG B 1 232 ? 74.76500 -20.96300 -76.93500 1.000 32.01848 232 ARG B C 1
ATOM 7874 O O . ARG B 1 232 ? 74.30300 -20.54600 -78.00700 1.000 33.99636 232 ARG B O 1
ATOM 7895 N N . GLY B 1 233 ? 75.74200 -21.86600 -76.88200 1.000 32.10302 233 GLY B N 1
ATOM 7896 C CA . GLY B 1 233 ? 76.24300 -22.50900 -78.07800 1.000 30.77913 233 GLY B CA 1
ATOM 7897 C C . GLY B 1 233 ? 75.66700 -23.90000 -78.24900 1.000 31.77287 233 GLY B C 1
ATOM 7898 O O . GLY B 1 233 ? 75.38200 -24.33700 -79.36700 1.000 32.49546 233 GLY B O 1
ATOM 7902 N N . PHE B 1 234 ? 75.47800 -24.60000 -77.13300 1.000 32.33229 234 PHE B N 1
ATOM 7903 C CA . PHE B 1 234 ? 75.00100 -25.98100 -77.13100 1.000 31.31652 234 PHE B CA 1
ATOM 7904 C C . PHE B 1 234 ? 73.85600 -26.07700 -76.13200 1.000 33.47589 234 PHE B C 1
ATOM 7905 O O . PHE B 1 234 ? 74.04700 -26.46200 -74.96700 1.000 32.87353 234 PHE B O 1
ATOM 7922 N N . PRO B 1 235 ? 72.64000 -25.71900 -76.56000 1.000 29.82225 235 PRO B N 1
ATOM 7923 C CA . PRO B 1 235 ? 71.53200 -25.55600 -75.61100 1.000 30.57774 235 PRO B CA 1
ATOM 7924 C C . PRO B 1 235 ? 71.01700 -26.85900 -75.02300 1.000 27.81136 235 PRO B C 1
ATOM 7925 O O . PRO B 1 235 ? 70.12700 -26.81100 -74.16800 1.000 30.98086 235 PRO B O 1
ATOM 7936 N N . ILE B 1 236 ? 71.53600 -28.01700 -75.43100 1.000 30.15483 236 ILE B N 1
ATOM 7937 C CA . ILE B 1 236 ? 71.22400 -29.22400 -74.66800 1.000 27.44939 236 ILE B CA 1
ATOM 7938 C C . ILE B 1 236 ? 71.67800 -29.04600 -73.22600 1.000 30.74268 236 ILE B C 1
ATOM 7939 O O . ILE B 1 236 ? 71.12600 -29.66300 -72.30500 1.000 31.10133 236 ILE B O 1
ATOM 7955 N N . LEU B 1 237 ? 72.67500 -28.18900 -73.00100 1.000 29.93402 237 LEU B N 1
ATOM 7956 C CA . LEU B 1 237 ? 73.21600 -27.94800 -71.67100 1.000 32.21907 237 LEU B CA 1
ATOM 7957 C C . LEU B 1 237 ? 72.33900 -27.03900 -70.82600 1.000 33.02863 237 LEU B C 1
ATOM 7958 O O . LEU B 1 237 ? 72.61400 -26.87700 -69.63100 1.000 35.43257 237 LEU B O 1
ATOM 7974 N N . GLY B 1 238 ? 71.29800 -26.44500 -71.40300 1.000 32.79939 238 GLY B N 1
ATOM 7975 C CA . GLY B 1 238 ? 70.46300 -25.51000 -70.68200 1.000 33.14674 238 GLY B CA 1
ATOM 7976 C C . GLY B 1 238 ? 69.43400 -26.20200 -69.80800 1.000 34.21046 238 GLY B C 1
ATOM 7977 O O . GLY B 1 238 ? 69.31800 -27.42700 -69.76400 1.000 31.54634 238 GLY B O 1
ATOM 7981 N N . ASP B 1 239 ? 68.67200 -25.37900 -69.09700 1.000 32.00516 239 ASP B N 1
ATOM 7982 C CA . ASP B 1 239 ? 67.61900 -25.84100 -68.20100 1.000 33.21890 239 ASP B CA 1
ATOM 7983 C C . ASP B 1 239 ? 66.34300 -26.05800 -69.01000 1.000 29.68921 239 ASP B C 1
ATOM 7984 O O . ASP B 1 239 ? 65.79500 -25.10800 -69.57400 1.000 30.47084 239 ASP B O 1
ATOM 7993 N N . HIS B 1 240 ? 65.87800 -27.30600 -69.08200 1.000 28.77235 240 HIS B N 1
ATOM 7994 C CA . HIS B 1 240 ? 64.70600 -27.63800 -69.88500 1.000 27.09241 240 HIS B CA 1
ATOM 7995 C C . HIS B 1 240 ? 63.40900 -27.63800 -69.08400 1.000 28.24853 240 HIS B C 1
ATOM 7996 O O . HIS B 1 240 ? 62.33800 -27.85400 -69.66300 1.000 26.23572 240 HIS B O 1
ATOM 8010 N N . THR B 1 241 ? 63.46800 -27.38500 -67.77300 1.000 27.42746 241 THR B N 1
ATOM 8011 C CA . THR B 1 241 ? 62.31300 -27.67000 -66.93200 1.000 26.98293 241 THR B CA 1
ATOM 8012 C C . THR B 1 241 ? 61.12000 -26.77700 -67.22600 1.000 27.51490 241 THR B C 1
ATOM 8013 O O . THR B 1 241 ? 60.00100 -27.13300 -66.84800 1.000 30.21627 241 THR B O 1
ATOM 8024 N N . ALA B 1 242 ? 61.31500 -25.63000 -67.88500 1.000 28.49611 242 ALA B N 1
ATOM 8025 C CA . ALA B 1 242 ? 60.20100 -24.76400 -68.24500 1.000 28.19247 242 ALA B CA 1
ATOM 8026 C C . ALA B 1 242 ? 60.18400 -24.46500 -69.74100 1.000 26.76783 242 ALA B C 1
ATOM 8027 O O . ALA B 1 242 ? 59.67600 -23.42500 -70.16600 1.000 27.71893 242 ALA B O 1
ATOM 8034 N N . ALA B 1 243 ? 60.73500 -25.36700 -70.54800 1.000 27.42404 243 ALA B N 1
ATOM 8035 C CA . ALA B 1 243 ? 60.73500 -25.15900 -71.98800 1.000 27.63241 243 ALA B CA 1
ATOM 8036 C C . ALA B 1 243 ? 59.30800 -24.93700 -72.48500 1.000 25.16692 243 ALA B C 1
ATOM 8037 O O . ALA B 1 243 ? 58.37300 -25.57600 -71.99200 1.000 27.73965 243 ALA B O 1
ATOM 8044 N N . PRO B 1 244 ? 59.10000 -24.03300 -73.43900 1.000 24.86697 244 PRO B N 1
ATOM 8045 C CA . PRO B 1 244 ? 57.76600 -23.84600 -74.01900 1.000 23.97997 244 PRO B CA 1
ATOM 8046 C C . PRO B 1 244 ? 57.36700 -25.04900 -74.86000 1.000 25.31846 244 PRO B C 1
ATOM 8047 O O . PRO B 1 244 ? 58.20600 -25.91200 -75.16600 1.000 25.98292 244 PRO B O 1
ATOM 8058 N N . PRO B 1 245 ? 56.09300 -25.14600 -75.24500 1.000 27.35797 245 PRO B N 1
ATOM 8059 C CA . PRO B 1 245 ? 55.68900 -26.18400 -76.20500 1.000 26.07680 245 PRO B CA 1
ATOM 8060 C C . PRO B 1 245 ? 56.62700 -26.17700 -77.40100 1.000 26.13653 245 PRO B C 1
ATOM 8061 O O . PRO B 1 245 ? 57.05100 -25.11700 -77.87000 1.000 23.55713 245 PRO B O 1
ATOM 8072 N N . THR B 1 246 ? 56.96500 -27.36900 -77.89300 1.000 23.58287 246 THR B N 1
ATOM 8073 C CA . THR B 1 246 ? 58.03000 -27.48900 -78.87800 1.000 25.98828 246 THR B CA 1
ATOM 8074 C C . THR B 1 246 ? 57.64300 -28.43900 -79.99800 1.000 23.81456 246 THR B C 1
ATOM 8075 O O . THR B 1 246 ? 57.03900 -29.49000 -79.76000 1.000 24.98168 246 THR B O 1
ATOM 8086 N N . ILE B 1 247 ? 58.00000 -28.06000 -81.22300 1.000 22.45467 247 ILE B N 1
ATOM 8087 C CA . ILE B 1 247 ? 58.01900 -28.98100 -82.35400 1.000 21.59924 247 ILE B CA 1
ATOM 8088 C C . ILE B 1 247 ? 59.46600 -29.09600 -82.81600 1.000 25.67501 247 ILE B C 1
ATOM 8089 O O . ILE B 1 247 ? 60.06800 -28.10300 -83.25200 1.000 25.41527 247 ILE B O 1
ATOM 8105 N N . VAL B 1 248 ? 60.02400 -30.29800 -82.70900 1.000 22.94276 248 VAL B N 1
ATOM 8106 C CA . VAL B 1 248 ? 61.35700 -30.60500 -83.21000 1.000 24.64869 248 VAL B CA 1
ATOM 8107 C C . VAL B 1 248 ? 61.17200 -31.37600 -84.50400 1.000 26.42217 248 VAL B C 1
ATOM 8108 O O . VAL B 1 248 ? 60.58600 -32.46400 -84.49600 1.000 25.10658 248 VAL B O 1
ATOM 8121 N N . ALA B 1 249 ? 61.65000 -30.82300 -85.61500 1.000 23.59720 249 ALA B N 1
ATOM 8122 C CA . ALA B 1 249 ? 61.67600 -31.53700 -86.88600 1.000 26.03528 249 ALA B CA 1
ATOM 8123 C C . ALA B 1 249 ? 63.12100 -31.86100 -87.22600 1.000 27.12272 249 ALA B C 1
ATOM 8124 O O . ALA B 1 249 ? 63.99400 -30.99000 -87.13000 1.000 33.13633 249 ALA B O 1
ATOM 8131 N N . THR B 1 250 ? 63.37500 -33.11300 -87.58800 1.000 24.41128 250 THR B N 1
ATOM 8132 C CA . THR B 1 250 ? 64.68800 -33.55600 -88.03300 1.000 26.54173 250 THR B CA 1
ATOM 8133 C C . THR B 1 250 ? 64.54800 -34.25400 -89.38100 1.000 24.47091 250 THR B C 1
ATOM 8134 O O . THR B 1 250 ? 63.43900 -34.46300 -89.88800 1.000 23.91945 250 THR B O 1
ATOM 8145 N N . ALA B 1 251 ? 65.68600 -34.62700 -89.96500 1.000 24.02573 251 ALA B N 1
ATOM 8146 C CA . ALA B 1 251 ? 65.70700 -35.42300 -91.18500 1.000 26.48079 251 ALA B CA 1
ATOM 8147 C C . ALA B 1 251 ? 66.49100 -36.70800 -90.94100 1.000 23.34497 251 ALA B C 1
ATOM 8148 O O . ALA B 1 251 ? 67.52600 -36.69400 -90.26100 1.000 25.86825 251 ALA B O 1
ATOM 8155 N N . SER B 1 252 ? 66.00400 -37.80900 -91.51800 1.000 25.01032 252 SER B N 1
ATOM 8156 C CA . SER B 1 252 ? 66.56700 -39.12300 -91.21900 1.000 29.21152 252 SER B CA 1
ATOM 8157 C C . SER B 1 252 ? 67.99300 -39.28500 -91.73700 1.000 31.71753 252 SER B C 1
ATOM 8158 O O . SER B 1 252 ? 68.74400 -40.10700 -91.19600 1.000 28.56346 252 SER B O 1
ATOM 8166 N N . LEU B 1 253 ? 68.39000 -38.51700 -92.75200 1.000 26.22938 253 LEU B N 1
ATOM 8167 C CA . LEU B 1 253 ? 69.74100 -38.57000 -93.29600 1.000 29.85499 253 LEU B CA 1
ATOM 8168 C C . LEU B 1 253 ? 70.62000 -37.40800 -92.83700 1.000 32.70781 253 LEU B C 1
ATOM 8169 O O . LEU B 1 253 ? 71.68200 -37.18300 -93.42300 1.000 27.86905 253 LEU B O 1
ATOM 8185 N N . ASP B 1 254 ? 70.21600 -36.67400 -91.81100 1.000 28.21860 254 ASP B N 1
ATOM 8186 C CA . ASP B 1 254 ? 70.97000 -35.49900 -91.37500 1.000 28.45997 254 ASP B CA 1
ATOM 8187 C C . ASP B 1 254 ? 72.13500 -35.91900 -90.48300 1.000 28.27407 254 ASP B C 1
ATOM 8188 O O . ASP B 1 254 ? 71.92600 -36.62600 -89.49500 1.000 27.64517 254 ASP B O 1
ATOM 8197 N N . PRO B 1 255 ? 73.36600 -35.50000 -90.78000 1.000 30.22721 255 PRO B N 1
ATOM 8198 C CA . PRO B 1 255 ? 74.45800 -35.77000 -89.83200 1.000 33.79719 255 PRO B CA 1
ATOM 8199 C C . PRO B 1 255 ? 74.19600 -35.23700 -88.42200 1.000 30.24440 255 PRO B C 1
ATOM 8200 O O . PRO B 1 255 ? 74.72600 -35.80500 -87.45900 1.000 29.47722 255 PRO B O 1
ATOM 8211 N N . ILE B 1 256 ? 73.40100 -34.18100 -88.25000 1.000 27.97949 256 ILE B N 1
ATOM 8212 C CA . ILE B 1 256 ? 73.07000 -33.69900 -86.90800 1.000 28.71502 256 ILE B CA 1
ATOM 8213 C C . ILE B 1 256 ? 71.68300 -34.17700 -86.46000 1.000 29.59568 256 ILE B C 1
ATOM 8214 O O . ILE B 1 256 ? 71.11400 -33.63000 -85.51200 1.000 27.41441 256 ILE B O 1
ATOM 8230 N N . ARG B 1 257 ? 71.13700 -35.19800 -87.12200 1.000 27.96928 257 ARG B N 1
ATOM 8231 C CA . ARG B 1 257 ? 69.85100 -35.76400 -86.72000 1.000 29.43836 257 ARG B CA 1
ATOM 8232 C C . ARG B 1 257 ? 69.83800 -36.15300 -85.24500 1.000 28.22870 257 ARG B C 1
ATOM 8233 O O . ARG B 1 257 ? 68.86900 -35.87200 -84.53000 1.000 25.99202 257 ARG B O 1
ATOM 8254 N N . ASP B 1 258 ? 70.89500 -36.82700 -84.77500 1.000 28.61051 258 ASP B N 1
ATOM 8255 C CA . ASP B 1 258 ? 70.91200 -37.27400 -83.38300 1.000 30.21735 258 ASP B CA 1
ATOM 8256 C C . ASP B 1 258 ? 70.91000 -36.10900 -82.40000 1.000 31.03050 258 ASP B C 1
ATOM 8257 O O . ASP B 1 258 ? 70.47700 -36.27900 -81.25300 1.000 27.81256 258 ASP B O 1
ATOM 8266 N N . SER B 1 259 ? 71.39200 -34.93600 -82.81600 1.000 27.21607 259 SER B N 1
ATOM 8267 C CA . SER B 1 259 ? 71.31100 -33.75300 -81.96600 1.000 28.40767 259 SER B CA 1
ATOM 8268 C C . SER B 1 259 ? 69.85500 -33.36000 -81.72700 1.000 26.23970 259 SER B C 1
ATOM 8269 O O . SER B 1 259 ? 69.47500 -32.99500 -80.60600 1.000 28.25842 259 SER B O 1
ATOM 8277 N N . GLY B 1 260 ? 69.03000 -33.42000 -82.77600 1.000 23.89634 260 GLY B N 1
ATOM 8278 C CA . GLY B 1 260 ? 67.61100 -33.14100 -82.61000 1.000 26.37634 260 GLY B CA 1
ATOM 8279 C C . GLY B 1 260 ? 66.90600 -34.21200 -81.79300 1.000 26.21909 260 GLY B C 1
ATOM 8280 O O . GLY B 1 260 ? 66.04600 -33.90700 -80.95800 1.000 25.80298 260 GLY B O 1
ATOM 8284 N N . ARG B 1 261 ? 67.26000 -35.47700 -82.02000 1.000 26.37679 261 ARG B N 1
ATOM 8285 C CA . ARG B 1 261 ? 66.77000 -36.54700 -81.15100 1.000 25.74392 261 ARG B CA 1
ATOM 8286 C C . ARG B 1 261 ? 67.10100 -36.26100 -79.69000 1.000 26.52491 261 ARG B C 1
ATOM 8287 O O . ARG B 1 261 ? 66.23500 -36.37000 -78.81000 1.000 27.14400 261 ARG B O 1
ATOM 8308 N N . ASP B 1 262 ? 68.36000 -35.89600 -79.40800 1.000 26.44993 262 ASP B N 1
ATOM 8309 C CA . ASP B 1 262 ? 68.76300 -35.60700 -78.03200 1.000 27.74636 262 ASP B CA 1
ATOM 8310 C C . ASP B 1 262 ? 67.89300 -34.52100 -77.41200 1.000 27.82296 262 ASP B C 1
ATOM 8311 O O . ASP B 1 262 ? 67.50100 -34.61500 -76.24000 1.000 25.67690 262 ASP B O 1
ATOM 8320 N N . TYR B 1 263 ? 67.60800 -33.45900 -78.17000 1.000 24.89378 263 TYR B N 1
ATOM 8321 C CA . TYR B 1 263 ? 66.84900 -32.35500 -77.59100 1.000 25.61799 263 TYR B CA 1
ATOM 8322 C C . TYR B 1 263 ? 65.41200 -32.77600 -77.30600 1.000 24.52444 263 TYR B C 1
ATOM 8323 O O . TYR B 1 263 ? 64.87900 -32.49500 -76.22600 1.000 26.07502 263 TYR B O 1
ATOM 8341 N N . ALA B 1 264 ? 64.76200 -33.44200 -78.26100 1.000 24.31492 264 ALA B N 1
ATOM 8342 C CA . ALA B 1 264 ? 63.39000 -33.87600 -78.01000 1.000 23.94295 264 ALA B CA 1
ATOM 8343 C C . ALA B 1 264 ? 63.33400 -34.84200 -76.82700 1.000 23.30838 264 ALA B C 1
ATOM 8344 O O . ALA B 1 264 ? 62.41900 -34.75700 -75.99700 1.000 23.59443 264 ALA B O 1
ATOM 8351 N N . LYS B 1 265 ? 64.31200 -35.74800 -76.71700 1.000 25.54172 265 LYS B N 1
ATOM 8352 C CA . LYS B 1 265 ? 64.36000 -36.63900 -75.55200 1.000 25.46229 265 LYS B CA 1
ATOM 8353 C C . LYS B 1 265 ? 64.52200 -35.85700 -74.25300 1.000 27.09394 265 LYS B C 1
ATOM 8354 O O . LYS B 1 265 ? 63.88300 -36.17900 -73.24500 1.000 25.04783 265 LYS B O 1
ATOM 8373 N N . ALA B 1 266 ? 65.37400 -34.82700 -74.24900 1.000 24.15157 266 ALA B N 1
ATOM 8374 C CA . ALA B 1 266 ? 65.56600 -34.04700 -73.02800 1.000 27.73449 266 ALA B CA 1
ATOM 8375 C C . ALA B 1 266 ? 64.29600 -33.30900 -72.62200 1.000 25.27357 266 ALA B C 1
ATOM 8376 O O . ALA B 1 266 ? 64.02700 -33.15000 -71.42300 1.000 26.03114 266 ALA B O 1
ATOM 8383 N N . LEU B 1 267 ? 63.50000 -32.85900 -73.59600 1.000 24.42252 267 LEU B N 1
ATOM 8384 C CA . LEU B 1 267 ? 62.23000 -32.21200 -73.27700 1.000 26.61950 267 LEU B CA 1
ATOM 8385 C C . LEU B 1 267 ? 61.24500 -33.19400 -72.65300 1.000 24.06229 267 LEU B C 1
ATOM 8386 O O . LEU B 1 267 ? 60.57600 -32.86100 -71.66500 1.000 25.53414 267 LEU B O 1
ATOM 8402 N N . VAL B 1 268 ? 61.13400 -34.40600 -73.21000 1.000 23.55081 268 VAL B N 1
ATOM 8403 C CA . VAL B 1 268 ? 60.25900 -35.40500 -72.59200 1.000 23.58602 268 VAL B CA 1
ATOM 8404 C C . VAL B 1 268 ? 60.74500 -35.74000 -71.18900 1.000 24.03742 268 VAL B C 1
ATOM 8405 O O . VAL B 1 268 ? 59.95000 -35.86300 -70.24800 1.000 24.25420 268 VAL B O 1
ATOM 8418 N N . GLU B 1 269 ? 62.05600 -35.90900 -71.03300 1.000 24.48552 269 GLU B N 1
ATOM 8419 C CA . GLU B 1 269 ? 62.61500 -36.20300 -69.72000 1.000 26.66899 269 GLU B CA 1
ATOM 8420 C C . GLU B 1 269 ? 62.20900 -35.14700 -68.70500 1.000 29.97380 269 GLU B C 1
ATOM 8421 O O . GLU B 1 269 ? 61.97200 -35.46300 -67.53200 1.000 27.32306 269 GLU B O 1
ATOM 8433 N N . ALA B 1 270 ? 62.12100 -33.88900 -69.13900 1.000 25.50093 270 ALA B N 1
ATOM 8434 C CA . ALA B 1 270 ? 61.73400 -32.78700 -68.27300 1.000 25.37433 270 ALA B CA 1
ATOM 8435 C C . ALA B 1 270 ? 60.22600 -32.60600 -68.17400 1.000 26.12119 270 ALA B C 1
ATOM 8436 O O . ALA B 1 270 ? 59.77500 -31.68100 -67.48800 1.000 28.29500 270 ALA B O 1
ATOM 8443 N N . GLY B 1 271 ? 59.43900 -33.44200 -68.84900 1.000 23.37846 271 GLY B N 1
ATOM 8444 C CA . GLY B 1 271 ? 57.99700 -33.34200 -68.75100 1.000 26.01717 271 GLY B CA 1
ATOM 8445 C C . GLY B 1 271 ? 57.37000 -32.25700 -69.59700 1.000 26.56518 271 GLY B C 1
ATOM 8446 O O . GLY B 1 271 ? 56.25000 -31.82600 -69.30200 1.000 25.81890 271 GLY B O 1
ATOM 8450 N N . ARG B 1 272 ? 58.04400 -31.82100 -70.65600 1.000 24.68720 272 ARG B N 1
ATOM 8451 C CA . ARG B 1 272 ? 57.55400 -30.73600 -71.49500 1.000 26.00725 272 ARG B CA 1
ATOM 8452 C C . ARG B 1 272 ? 56.83900 -31.29700 -72.72000 1.000 28.34230 272 ARG B C 1
ATOM 8453 O O . ARG B 1 272 ? 57.16400 -32.38700 -73.20300 1.000 26.97551 272 ARG B O 1
ATOM 8474 N N . ASP B 1 273 ? 55.84800 -30.55100 -73.21600 1.000 26.25409 273 ASP B N 1
ATOM 8475 C CA . ASP B 1 273 ? 55.10500 -30.98900 -74.39700 1.000 22.51251 273 ASP B CA 1
ATOM 8476 C C . ASP B 1 273 ? 55.95900 -30.82000 -75.64800 1.000 25.81100 273 ASP B C 1
ATOM 8477 O O . ASP B 1 273 ? 56.52600 -29.74800 -75.88200 1.000 24.86760 273 ASP B O 1
ATOM 8486 N N . VAL B 1 274 ? 56.03700 -31.86500 -76.46500 1.000 23.20979 274 VAL B N 1
ATOM 8487 C CA . VAL B 1 274 ? 56.88100 -31.80800 -77.65300 1.000 21.19609 274 VAL B CA 1
ATOM 8488 C C . VAL B 1 274 ? 56.30800 -32.71900 -78.73000 1.000 24.74590 274 VAL B C 1
ATOM 8489 O O . VAL B 1 274 ? 55.85800 -33.84200 -78.45800 1.000 23.79309 274 VAL B O 1
ATOM 8502 N N . VAL B 1 275 ? 56.33500 -32.22000 -79.96300 1.000 23.01508 275 VAL B N 1
ATOM 8503 C CA . VAL B 1 275 ? 56.08900 -33.01700 -81.15300 1.000 24.56235 275 VAL B CA 1
ATOM 8504 C C . VAL B 1 275 ? 57.45200 -33.28700 -81.77600 1.000 23.35117 275 VAL B C 1
ATOM 8505 O O . VAL B 1 275 ? 58.20300 -32.34300 -82.05700 1.000 25.22158 275 VAL B O 1
ATOM 8518 N N . TYR B 1 276 ? 57.78800 -34.57000 -81.96200 1.000 23.43006 276 TYR B N 1
ATOM 8519 C CA . TYR B 1 276 ? 59.01800 -34.97500 -82.64000 1.000 24.79867 276 TYR B CA 1
ATOM 8520 C C . TYR B 1 276 ? 58.64400 -35.55100 -84.01100 1.000 25.86903 276 TYR B C 1
ATOM 8521 O O . TYR B 1 276 ? 57.93400 -36.56000 -84.10400 1.000 23.65219 276 TYR B O 1
ATOM 8539 N N . LEU B 1 277 ? 59.07600 -34.88800 -85.08500 1.000 23.74832 277 LEU B N 1
ATOM 8540 C CA . LEU B 1 277 ? 58.85100 -35.38900 -86.43700 1.000 24.56854 277 LEU B CA 1
ATOM 8541 C C . LEU B 1 277 ? 60.20300 -35.61400 -87.09000 1.000 26.00642 277 LEU B C 1
ATOM 8542 O O . LEU B 1 277 ? 60.99200 -34.67100 -87.22700 1.000 27.61783 277 LEU B O 1
ATOM 8558 N N . GLU B 1 278 ? 60.45400 -36.84500 -87.50600 1.000 23.56653 278 GLU B N 1
ATOM 8559 C CA . GLU B 1 278 ? 61.71300 -37.19600 -88.20700 1.000 25.83305 278 GLU B CA 1
ATOM 8560 C C . GLU B 1 278 ? 61.34400 -37.53300 -89.65000 1.000 26.93128 278 GLU B C 1
ATOM 8561 O O . GLU B 1 278 ? 60.75100 -38.55000 -89.87500 1.000 24.34298 278 GLU B O 1
ATOM 8573 N N . MET B 1 279 ? 61.64100 -36.61600 -90.56100 1.000 25.06051 279 MET B N 1
ATOM 8574 C CA . MET B 1 279 ? 61.26200 -36.77500 -91.97700 1.000 23.29973 279 MET B CA 1
ATOM 8575 C C . MET B 1 279 ? 62.09100 -37.89600 -92.60800 1.000 26.24248 279 MET B C 1
ATOM 8576 O O . MET B 1 279 ? 63.27200 -37.85000 -92.52700 1.000 27.02215 279 MET B O 1
ATOM 8590 N N . GLU B 1 280 ? 61.40600 -38.84000 -93.22700 1.000 25.82758 280 GLU B N 1
ATOM 8591 C CA . GLU B 1 280 ? 62.03700 -40.06800 -93.73800 1.000 26.07472 280 GLU B CA 1
ATOM 8592 C C . GLU B 1 280 ? 62.57900 -39.92200 -95.15400 1.000 24.19236 280 GLU B C 1
ATOM 8593 O O . GLU B 1 280 ? 61.84800 -39.60800 -96.02900 1.000 28.60981 280 GLU B O 1
ATOM 8605 N N . GLY B 1 281 ? 63.85000 -40.22600 -95.30000 1.000 27.85965 281 GLY B N 1
ATOM 8606 C CA . GLY B 1 281 ? 64.43300 -40.28400 -96.63200 1.000 27.93643 281 GLY B CA 1
ATOM 8607 C C . GLY B 1 281 ? 64.81500 -38.94600 -97.21900 1.000 30.62244 281 GLY B C 1
ATOM 8608 O O . GLY B 1 281 ? 64.98200 -38.84100 -98.44300 1.000 27.29071 281 GLY B O 1
ATOM 8612 N N . VAL B 1 282 ? 64.93600 -37.90900 -96.38800 1.000 26.65901 282 VAL B N 1
ATOM 8613 C CA . VAL B 1 282 ? 65.37400 -36.59000 -96.83300 1.000 25.94505 282 VAL B CA 1
ATOM 8614 C C . VAL B 1 282 ? 66.51900 -36.12100 -95.94300 1.000 24.55357 282 VAL B C 1
ATOM 8615 O O . VAL B 1 282 ? 66.79200 -36.68300 -94.88300 1.000 26.97342 282 VAL B O 1
ATOM 8628 N N . THR B 1 283 ? 67.17100 -35.04900 -96.38100 1.000 26.16084 283 THR B N 1
ATOM 8629 C CA . THR B 1 283 ? 68.41000 -34.56000 -95.79900 1.000 25.64420 283 THR B CA 1
ATOM 8630 C C . THR B 1 283 ? 68.18500 -33.28900 -94.98800 1.000 25.95692 283 THR B C 1
ATOM 8631 O O . THR B 1 283 ? 67.12700 -32.65700 -95.03800 1.000 27.09241 283 THR B O 1
ATOM 8642 N N . HIS B 1 284 ? 69.25600 -32.90700 -94.31600 1.000 27.17044 284 HIS B N 1
ATOM 8643 C CA . HIS B 1 284 ? 69.39700 -31.54200 -93.77900 1.000 29.99643 284 HIS B CA 1
ATOM 8644 C C . HIS B 1 284 ? 69.03300 -30.58900 -94.92600 1.000 30.57886 284 HIS B C 1
ATOM 8645 O O . HIS B 1 284 ? 69.18800 -30.99400 -96.07400 1.000 29.44970 284 HIS B O 1
ATOM 8659 N N . SER B 1 285 ? 68.51100 -29.41800 -94.58500 1.000 29.69692 285 SER B N 1
ATOM 8660 C CA . SER B 1 285 ? 68.14800 -28.32200 -95.51400 1.000 31.95885 285 SER B CA 1
ATOM 8661 C C . SER B 1 285 ? 66.86900 -28.62000 -96.32300 1.000 28.11842 285 SER B C 1
ATOM 8662 O O . SER B 1 285 ? 66.57500 -27.90800 -97.21200 1.000 30.83302 285 SER B O 1
ATOM 8670 N N . PHE B 1 286 ? 66.06600 -29.59500 -95.91700 1.000 27.70721 286 PHE B N 1
ATOM 8671 C CA . PHE B 1 286 ? 64.84200 -29.92100 -96.68400 1.000 27.11697 286 PHE B CA 1
ATOM 8672 C C . PHE B 1 286 ? 63.86700 -28.74500 -96.83500 1.000 28.47894 286 PHE B C 1
ATOM 8673 O O . PHE B 1 286 ? 63.16800 -28.69900 -97.79000 1.000 27.16962 286 PHE B O 1
ATOM 8690 N N . THR B 1 287 ? 63.87100 -27.80100 -95.91100 1.000 27.00060 287 THR B N 1
ATOM 8691 C CA . THR B 1 287 ? 62.89700 -26.69200 -95.97000 1.000 26.90855 287 THR B CA 1
ATOM 8692 C C . THR B 1 287 ? 63.16900 -25.71500 -97.12200 1.000 30.15867 287 THR B C 1
ATOM 8693 O O . THR B 1 287 ? 62.28900 -24.99200 -97.44000 1.000 26.33045 287 THR B O 1
ATOM 8704 N N . ASN B 1 288 ? 64.34800 -25.71200 -97.73100 1.000 26.52047 288 ASN B N 1
ATOM 8705 C CA . ASN B 1 288 ? 64.52500 -24.75100 -98.85500 1.000 27.38576 288 ASN B CA 1
ATOM 8706 C C . ASN B 1 288 ? 65.08700 -25.39300 -100.11200 1.000 31.88228 288 ASN B C 1
ATOM 8707 O O . ASN B 1 288 ? 65.83700 -24.74700 -100.79200 1.000 30.39986 288 ASN B O 1
ATOM 8718 N N . ILE B 1 289 ? 64.68400 -26.61500 -100.36000 1.000 29.04727 289 ILE B N 1
ATOM 8719 C CA . ILE B 1 289 ? 65.02700 -27.33400 -101.61300 1.000 29.56695 289 ILE B CA 1
ATOM 8720 C C . ILE B 1 289 ? 63.69800 -27.87800 -102.14000 1.000 28.20671 289 ILE B C 1
ATOM 8721 O O . ILE B 1 289 ? 63.70000 -28.88200 -102.76300 1.000 30.91881 289 ILE B O 1
ATOM 8737 N N . ARG B 1 290 ? 62.61900 -27.13300 -101.90900 1.000 25.64987 290 ARG B N 1
ATOM 8738 C CA . ARG B 1 290 ? 61.23600 -27.58300 -102.17100 1.000 28.50159 290 ARG B CA 1
ATOM 8739 C C . ARG B 1 290 ? 60.88500 -27.68700 -103.65500 1.000 30.28369 290 ARG B C 1
ATOM 8740 O O . ARG B 1 290 ? 59.88700 -28.26800 -103.95500 1.000 27.77480 290 ARG B O 1
ATOM 8761 N N . ALA B 1 291 ? 61.70400 -27.10300 -104.52400 1.000 28.43400 291 ALA B N 1
ATOM 8762 C CA . ALA B 1 291 ? 61.47400 -27.22900 -105.97700 1.000 26.76096 291 ALA B CA 1
ATOM 8763 C C . ALA B 1 291 ? 62.33300 -28.36700 -106.52900 1.000 29.15267 291 ALA B C 1
ATOM 8764 O O . ALA B 1 291 ? 61.84300 -29.10200 -107.31400 1.000 32.79783 291 ALA B O 1
ATOM 8771 N N . ALA B 1 292 ? 63.56200 -28.48400 -106.06400 1.000 30.20857 292 ALA B N 1
ATOM 8772 C CA . ALA B 1 292 ? 64.46500 -29.55600 -106.53400 1.000 39.20674 292 ALA B CA 1
ATOM 8773 C C . ALA B 1 292 ? 63.98400 -30.91300 -106.03800 1.000 36.88571 292 ALA B C 1
ATOM 8774 O O . ALA B 1 292 ? 64.21800 -31.86600 -106.71200 1.000 31.57708 292 ALA B O 1
ATOM 8781 N N . VAL B 1 293 ? 63.41500 -30.95200 -104.83400 1.000 27.78094 293 VAL B N 1
ATOM 8782 C CA . VAL B 1 293 ? 62.91700 -32.22000 -104.23600 1.000 26.73062 293 VAL B CA 1
ATOM 8783 C C . VAL B 1 293 ? 61.46600 -31.96400 -103.85300 1.000 31.63792 293 VAL B C 1
ATOM 8784 O O . VAL B 1 293 ? 61.21100 -31.64900 -102.73200 1.000 30.18563 293 VAL B O 1
ATOM 8797 N N . PRO B 1 294 ? 60.52900 -32.07900 -104.79100 1.000 28.61438 294 PRO B N 1
ATOM 8798 C CA . PRO B 1 294 ? 59.15800 -31.60100 -104.54000 1.000 28.11979 294 PRO B CA 1
ATOM 8799 C C . PRO B 1 294 ? 58.50400 -32.25000 -103.33000 1.000 30.09319 294 PRO B C 1
ATOM 8800 O O . PRO B 1 294 ? 57.63500 -31.63100 -102.70300 1.000 29.36389 294 PRO B O 1
ATOM 8811 N N . SER B 1 295 ? 58.89500 -33.47300 -102.97800 1.000 26.83909 295 SER B N 1
ATOM 8812 C CA . SER B 1 295 ? 58.29800 -34.11100 -101.80600 1.000 29.10688 295 SER B CA 1
ATOM 8813 C C . SER B 1 295 ? 58.60200 -33.36200 -100.50500 1.000 28.68941 295 SER B C 1
ATOM 8814 O O . SER B 1 295 ? 57.87800 -33.54700 -99.51900 1.000 28.44819 295 SER B O 1
ATOM 8822 N N . THR B 1 296 ? 59.63600 -32.50800 -100.46800 1.000 26.50508 296 THR B N 1
ATOM 8823 C CA . THR B 1 296 ? 59.93100 -31.77900 -99.23500 1.000 24.89507 296 THR B CA 1
ATOM 8824 C C . THR B 1 296 ? 58.90100 -30.69300 -98.93200 1.000 26.93422 296 THR B C 1
ATOM 8825 O O . THR B 1 296 ? 58.80700 -30.25800 -97.78000 1.000 27.37794 296 THR B O 1
ATOM 8836 N N . GLN B 1 297 ? 58.12200 -30.24700 -99.92200 1.000 25.47609 297 GLN B N 1
ATOM 8837 C CA . GLN B 1 297 ? 56.99700 -29.36600 -99.61300 1.000 31.14646 297 GLN B CA 1
ATOM 8838 C C . GLN B 1 297 ? 56.05300 -30.03500 -98.62100 1.000 26.25851 297 GLN B C 1
ATOM 8839 O O . GLN B 1 297 ? 55.58500 -29.40000 -97.66800 1.000 25.24107 297 GLN B O 1
ATOM 8853 N N . GLY B 1 298 ? 55.75900 -31.32100 -98.83800 1.000 26.35964 298 GLY B N 1
ATOM 8854 C CA . GLY B 1 298 ? 54.91900 -32.05000 -97.90200 1.000 29.09302 298 GLY B CA 1
ATOM 8855 C C . GLY B 1 298 ? 55.50100 -32.12000 -96.50400 1.000 27.47472 298 GLY B C 1
ATOM 8856 O O . GLY B 1 298 ? 54.75500 -32.10400 -95.51900 1.000 26.37475 298 GLY B O 1
ATOM 8860 N N . ASP B 1 299 ? 56.83100 -32.21000 -96.39300 1.000 24.54674 299 ASP B N 1
ATOM 8861 C CA . ASP B 1 299 ? 57.45600 -32.22700 -95.07400 1.000 25.28319 299 ASP B CA 1
ATOM 8862 C C . ASP B 1 299 ? 57.23000 -30.90300 -94.36300 1.000 27.03795 299 ASP B C 1
ATOM 8863 O O . ASP B 1 299 ? 56.85600 -30.87300 -93.18700 1.000 24.63040 299 ASP B O 1
ATOM 8872 N N . LEU B 1 300 ? 57.45600 -29.79400 -95.06900 1.000 25.77390 300 LEU B N 1
ATOM 8873 C CA . LEU B 1 300 ? 57.15000 -28.49200 -94.48700 1.000 24.24623 300 LEU B CA 1
ATOM 8874 C C . LEU B 1 300 ? 55.68700 -28.41300 -94.07300 1.000 24.31769 300 LEU B C 1
ATOM 8875 O O . LEU B 1 300 ? 55.36100 -27.87900 -93.00500 1.000 24.32337 300 LEU B O 1
ATOM 8891 N N . GLU B 1 301 ? 54.78900 -28.93300 -94.90700 1.000 24.21285 301 GLU B N 1
ATOM 8892 C CA . GLU B 1 301 ? 53.36800 -28.86100 -94.58300 1.000 25.90492 301 GLU B CA 1
ATOM 8893 C C . GLU B 1 301 ? 53.02000 -29.65700 -93.32700 1.000 26.22914 301 GLU B C 1
ATOM 8894 O O . GLU B 1 301 ? 52.12100 -29.25500 -92.57500 1.000 24.28811 301 GLU B O 1
ATOM 8906 N N . ARG B 1 302 ? 53.72500 -30.75800 -93.06600 1.000 25.25691 302 ARG B N 1
ATOM 8907 C CA . ARG B 1 302 ? 53.50900 -31.47400 -91.80900 1.000 23.66380 302 ARG B CA 1
ATOM 8908 C C . ARG B 1 302 ? 53.90500 -30.61800 -90.61000 1.000 26.91942 302 ARG B C 1
ATOM 8909 O O . ARG B 1 302 ? 53.22700 -30.63600 -89.57200 1.000 23.78976 302 ARG B O 1
ATOM 8930 N N . ILE B 1 303 ? 55.01800 -29.88600 -90.72000 1.000 23.65043 303 ILE B N 1
ATOM 8931 C CA . ILE B 1 303 ? 55.43500 -29.00800 -89.62800 1.000 22.92277 303 ILE B CA 1
ATOM 8932 C C . ILE B 1 303 ? 54.37300 -27.95000 -89.38200 1.000 25.24196 303 ILE B C 1
ATOM 8933 O O . ILE B 1 303 ? 54.02100 -27.65200 -88.23100 1.000 23.18218 303 ILE B O 1
ATOM 8949 N N . ILE B 1 304 ? 53.86400 -27.35700 -90.47200 1.000 23.58702 304 ILE B N 1
ATOM 8950 C CA . ILE B 1 304 ? 52.79900 -26.35300 -90.38500 1.000 25.97951 304 ILE B CA 1
ATOM 8951 C C . ILE B 1 304 ? 51.57600 -26.93200 -89.68000 1.000 24.69944 304 ILE B C 1
ATOM 8952 O O . ILE B 1 304 ? 50.97900 -26.29600 -88.80600 1.000 23.36029 304 ILE B O 1
ATOM 8968 N N . ALA B 1 305 ? 51.18400 -28.15900 -90.04200 1.000 23.78399 305 ALA B N 1
ATOM 8969 C CA . ALA B 1 305 ? 50.02000 -28.75200 -89.38600 1.000 27.46781 305 ALA B CA 1
ATOM 8970 C C . ALA B 1 305 ? 50.27000 -28.96400 -87.89500 1.000 25.38044 305 ALA B C 1
ATOM 8971 O O . ALA B 1 305 ? 49.36400 -28.76700 -87.07100 1.000 25.62891 305 ALA B O 1
ATOM 8978 N N . ALA B 1 306 ? 51.48800 -29.36400 -87.52800 1.000 21.69383 306 ALA B N 1
ATOM 8979 C CA . ALA B 1 306 ? 51.82100 -29.51600 -86.11700 1.000 24.75955 306 ALA B CA 1
ATOM 8980 C C . ALA B 1 306 ? 51.79600 -28.17100 -85.39500 1.000 25.16618 306 ALA B C 1
ATOM 8981 O O . ALA B 1 306 ? 51.36800 -28.08800 -84.23600 1.000 25.07110 306 ALA B O 1
ATOM 8988 N N . MET B 1 307 ? 52.25400 -27.11200 -86.06100 1.000 23.27069 307 MET B N 1
ATOM 8989 C CA . MET B 1 307 ? 52.22100 -25.78500 -85.45300 1.000 24.18585 307 MET B CA 1
ATOM 8990 C C . MET B 1 307 ? 50.79100 -25.34800 -85.15600 1.000 23.63125 307 MET B C 1
ATOM 8991 O O . MET B 1 307 ? 50.49900 -24.84000 -84.06400 1.000 27.39155 307 MET B O 1
ATOM 9005 N N . LYS B 1 308 ? 49.88500 -25.51900 -86.12200 1.000 26.11456 308 LYS B N 1
ATOM 9006 C CA . LYS B 1 308 ? 48.49400 -25.13300 -85.90200 1.000 27.45384 308 LYS B CA 1
ATOM 9007 C C . LYS B 1 308 ? 47.88000 -25.92700 -84.75900 1.000 30.72617 308 LYS B C 1
ATOM 9008 O O . LYS B 1 308 ? 47.16500 -25.37300 -83.91800 1.000 28.85820 308 LYS B O 1
ATOM 9027 N N . MET B 1 309 ? 48.14100 -27.23100 -84.71500 1.000 25.26201 309 MET B N 1
ATOM 9028 C CA . MET B 1 309 ? 47.62300 -28.04000 -83.61700 1.000 28.18677 309 MET B CA 1
ATOM 9029 C C . MET B 1 309 ? 48.15000 -27.54500 -82.27000 1.000 27.75375 309 MET B C 1
ATOM 9030 O O . MET B 1 309 ? 47.38700 -27.39300 -81.30900 1.000 29.93266 309 MET B O 1
ATOM 9044 N N . MET B 1 310 ? 49.45400 -27.27100 -82.18000 1.000 24.40978 310 MET B N 1
ATOM 9045 C CA . MET B 1 310 ? 50.03700 -26.90700 -80.89600 1.000 23.96190 310 MET B CA 1
ATOM 9046 C C . MET B 1 310 ? 49.62000 -25.51300 -80.44100 1.000 29.49540 310 MET B C 1
ATOM 9047 O O . MET B 1 310 ? 49.65200 -25.23800 -79.23500 1.000 32.38382 310 MET B O 1
ATOM 9061 N N . LEU B 1 311 ? 49.22000 -24.64600 -81.36600 1.000 27.40309 311 LEU B N 1
ATOM 9062 C CA . LEU B 1 311 ? 48.69100 -23.33300 -81.01200 1.000 28.10459 311 LEU B CA 1
ATOM 9063 C C . LEU B 1 311 ? 47.21400 -23.36700 -80.64200 1.000 39.95048 311 LEU B C 1
ATOM 9064 O O . LEU B 1 311 ? 46.69900 -22.36000 -80.14400 1.000 41.90005 311 LEU B O 1
ATOM 9080 N N . GLY B 1 312 ? 46.52700 -24.48000 -80.86900 1.000 38.59428 312 GLY B N 1
ATOM 9081 C CA . GLY B 1 312 ? 45.17000 -24.65600 -80.38400 1.000 45.04838 312 GLY B CA 1
ATOM 9082 C C . GLY B 1 312 ? 44.15500 -23.71900 -81.00300 1.000 51.33896 312 GLY B C 1
ATOM 9083 O O . GLY B 1 312 ? 44.11500 -23.56100 -82.22100 1.000 62.20616 312 GLY B O 1
ATOM 9087 N N . THR C 1 4 ? 6.76000 -24.61000 -57.50700 1.000 55.71450 4 THR C N 1
ATOM 9088 C CA . THR C 1 4 ? 7.53000 -25.83600 -57.21400 1.000 44.49725 4 THR C CA 1
ATOM 9089 C C . THR C 1 4 ? 7.95900 -25.83000 -55.75100 1.000 45.16484 4 THR C C 1
ATOM 9090 O O . THR C 1 4 ? 7.91400 -24.78700 -55.14500 1.000 43.21189 4 THR C O 1
ATOM 9094 N N . PRO C 1 5 ? 8.37500 -26.95200 -55.14100 1.000 40.92583 5 PRO C N 1
ATOM 9095 C CA . PRO C 1 5 ? 8.74900 -26.92500 -53.74800 1.000 35.59945 5 PRO C CA 1
ATOM 9096 C C . PRO C 1 5 ? 10.04900 -26.16200 -53.49900 1.000 35.89924 5 PRO C C 1
ATOM 9097 O O . PRO C 1 5 ? 10.88100 -26.12600 -54.31400 1.000 36.76312 5 PRO C O 1
ATOM 9108 N N . PHE C 1 6 ? 10.18200 -25.59400 -52.32100 1.000 35.19217 6 PHE C N 1
ATOM 9109 C CA . PHE C 1 6 ? 11.38000 -24.84300 -51.97200 1.000 32.60285 6 PHE C CA 1
ATOM 9110 C C . PHE C 1 6 ? 12.59800 -25.75400 -51.87400 1.000 32.40474 6 PHE C C 1
ATOM 9111 O O . PHE C 1 6 ? 12.56500 -26.79400 -51.20200 1.000 30.17951 6 PHE C O 1
ATOM 9128 N N . ILE C 1 7 ? 13.68400 -25.33600 -52.51500 1.000 30.82803 7 ILE C N 1
ATOM 9129 C CA . ILE C 1 7 ? 14.95500 -26.05200 -52.49800 1.000 28.96584 7 ILE C CA 1
ATOM 9130 C C . ILE C 1 7 ? 16.06700 -25.04300 -52.25200 1.000 32.03285 7 ILE C C 1
ATOM 9131 O O . ILE C 1 7 ? 16.13100 -24.00300 -52.92300 1.000 33.12701 7 ILE C O 1
ATOM 9147 N N . ARG C 1 8 ? 16.93600 -25.33700 -51.28900 1.000 28.70886 8 ARG C N 1
ATOM 9148 C CA . ARG C 1 8 ? 18.07800 -24.46900 -51.04800 1.000 30.38155 8 ARG C CA 1
ATOM 9149 C C . ARG C 1 8 ? 18.97900 -24.44500 -52.27700 1.000 32.40132 8 ARG C C 1
ATOM 9150 O O . ARG C 1 8 ? 19.06600 -25.43300 -53.01000 1.000 28.77389 8 ARG C O 1
ATOM 9171 N N . PRO C 1 9 ? 19.67100 -23.33100 -52.52400 1.000 31.50520 9 PRO C N 1
ATOM 9172 C CA . PRO C 1 9 ? 20.54500 -23.28400 -53.70800 1.000 33.74626 9 PRO C CA 1
ATOM 9173 C C . PRO C 1 9 ? 21.64000 -24.33900 -53.69700 1.000 29.86088 9 PRO C C 1
ATOM 9174 O O . PRO C 1 9 ? 21.90700 -24.93800 -54.74600 1.000 28.78999 9 PRO C O 1
ATOM 9185 N N . ASP C 1 10 ? 22.29700 -24.59100 -52.55700 1.000 32.10569 10 ASP C N 1
ATOM 9186 C CA . ASP C 1 10 ? 23.33400 -25.61500 -52.58500 1.000 29.47772 10 ASP C CA 1
ATOM 9187 C C . ASP C 1 10 ? 22.72100 -27.00000 -52.74300 1.000 27.91314 10 ASP C C 1
ATOM 9188 O O . ASP C 1 10 ? 23.28600 -27.85000 -53.44200 1.000 27.64738 10 ASP C O 1
ATOM 9197 N N . MET C 1 11 ? 21.53900 -27.22500 -52.16000 1.000 27.66205 11 MET C N 1
ATOM 9198 C CA . MET C 1 11 ? 20.83600 -28.48500 -52.39600 1.000 28.25679 11 MET C CA 1
ATOM 9199 C C . MET C 1 11 ? 20.48300 -28.64500 -53.87100 1.000 27.67574 11 MET C C 1
ATOM 9200 O O . MET C 1 11 ? 20.66000 -29.72600 -54.44900 1.000 28.13071 11 MET C O 1
ATOM 9214 N N . LYS C 1 12 ? 19.99900 -27.56600 -54.49800 1.000 29.16497 12 LYS C N 1
ATOM 9215 C CA . LYS C 1 12 ? 19.61200 -27.62600 -55.90500 1.000 31.34548 12 LYS C CA 1
ATOM 9216 C C . LYS C 1 12 ? 20.79600 -28.00500 -56.78700 1.000 29.85269 12 LYS C C 1
ATOM 9217 O O . LYS C 1 12 ? 20.66200 -28.82800 -57.69800 1.000 29.65595 12 LYS C O 1
ATOM 9236 N N . ALA C 1 13 ? 21.96400 -27.40500 -56.53300 1.000 31.83314 13 ALA C N 1
ATOM 9237 C CA . ALA C 1 13 ? 23.14900 -27.70000 -57.33100 1.000 34.38886 13 ALA C CA 1
ATOM 9238 C C . ALA C 1 13 ? 23.54200 -29.16700 -57.22400 1.000 36.27961 13 ALA C C 1
ATOM 9239 O O . ALA C 1 13 ? 23.96900 -29.78200 -58.21200 1.000 31.89404 13 ALA C O 1
ATOM 9246 N N . PHE C 1 14 ? 23.42300 -29.74100 -56.02100 1.000 30.48820 14 PHE C N 1
ATOM 9247 C CA . PHE C 1 14 ? 23.71700 -31.15500 -55.82700 1.000 29.12052 14 PHE C CA 1
ATOM 9248 C C . PHE C 1 14 ? 22.76100 -32.02700 -56.62700 1.000 29.04546 14 PHE C C 1
ATOM 9249 O O . PHE C 1 14 ? 23.18700 -32.98100 -57.28500 1.000 29.08213 14 PHE C O 1
ATOM 9266 N N . LEU C 1 15 ? 21.46400 -31.71200 -56.58500 1.000 27.12152 15 LEU C N 1
ATOM 9267 C CA . LEU C 1 15 ? 20.49600 -32.48700 -57.35300 1.000 28.90655 15 LEU C CA 1
ATOM 9268 C C . LEU C 1 15 ? 20.76700 -32.37300 -58.84700 1.000 30.84257 15 LEU C C 1
ATOM 9269 O O . LEU C 1 15 ? 20.63100 -33.35400 -59.58500 1.000 31.09370 15 LEU C O 1
ATOM 9285 N N . GLU C 1 16 ? 21.14900 -31.18300 -59.31000 1.000 30.54397 16 GLU C N 1
ATOM 9286 C CA . GLU C 1 16 ? 21.44700 -31.01000 -60.73000 1.000 33.48060 16 GLU C CA 1
ATOM 9287 C C . GLU C 1 16 ? 22.64500 -31.85500 -61.15000 1.000 32.82696 16 GLU C C 1
ATOM 9288 O O . GLU C 1 16 ? 22.65900 -32.42800 -62.25100 1.000 34.21990 16 GLU C O 1
ATOM 9300 N N . ALA C 1 17 ? 23.65500 -31.95700 -60.28400 1.000 28.92472 17 ALA C N 1
ATOM 9301 C CA . ALA C 1 17 ? 24.79800 -32.81300 -60.57700 1.000 31.52264 17 ALA C CA 1
ATOM 9302 C C . ALA C 1 17 ? 24.37800 -34.27400 -60.67600 1.000 33.85792 17 ALA C C 1
ATOM 9303 O O . ALA C 1 17 ? 24.84300 -35.01300 -61.55600 1.000 33.95763 17 ALA C O 1
ATOM 9310 N N . ILE C 1 18 ? 23.49800 -34.71600 -59.77700 1.000 31.28388 18 ILE C N 1
ATOM 9311 C CA . ILE C 1 18 ? 23.03000 -36.09600 -59.83900 1.000 32.05160 18 ILE C CA 1
ATOM 9312 C C . ILE C 1 18 ? 22.24400 -36.34000 -61.12000 1.000 33.10309 18 ILE C C 1
ATOM 9313 O O . ILE C 1 18 ? 22.40000 -37.38100 -61.77400 1.000 35.10757 18 ILE C O 1
ATOM 9329 N N . ALA C 1 19 ? 21.38500 -35.39100 -61.49600 1.000 30.41833 19 ALA C N 1
ATOM 9330 C CA . ALA C 1 19 ? 20.56700 -35.56100 -62.69300 1.000 32.32263 19 ALA C CA 1
ATOM 9331 C C . ALA C 1 19 ? 21.42800 -35.58800 -63.95100 1.000 34.65147 19 ALA C C 1
ATOM 9332 O O . ALA C 1 19 ? 21.16400 -36.36800 -64.87200 1.000 38.77261 19 ALA C O 1
ATOM 9339 N N . ALA C 1 20 ? 22.46200 -34.74200 -64.00500 1.000 34.94943 20 ALA C N 1
ATOM 9340 C CA . ALA C 1 20 ? 23.36300 -34.72700 -65.15600 1.000 36.68793 20 ALA C CA 1
ATOM 9341 C C . ALA C 1 20 ? 24.10400 -36.04900 -65.28000 1.000 39.12811 20 ALA C C 1
ATOM 9342 O O . ALA C 1 20 ? 24.32100 -36.55300 -66.39000 1.000 39.23307 20 ALA C O 1
ATOM 9349 N N . MET C 1 21 ? 24.49300 -36.63000 -64.14700 1.000 36.54099 21 MET C N 1
ATOM 9350 C CA . MET C 1 21 ? 25.12900 -37.93800 -64.17200 1.000 36.31680 21 MET C CA 1
ATOM 9351 C C . MET C 1 21 ? 24.23300 -38.96400 -64.85300 1.000 41.77567 21 MET C C 1
ATOM 9352 O O . MET C 1 21 ? 24.71100 -39.80700 -65.62400 1.000 40.27045 21 MET C O 1
ATOM 9366 N N . ALA C 1 22 ? 22.93000 -38.90800 -64.57800 1.000 39.36467 22 ALA C N 1
ATOM 9367 C CA . ALA C 1 22 ? 21.94100 -39.76500 -65.23200 1.000 40.91245 22 ALA C CA 1
ATOM 9368 C C . ALA C 1 22 ? 22.34300 -41.23400 -65.15600 1.000 44.59885 22 ALA C C 1
ATOM 9369 O O . ALA C 1 22 ? 22.41200 -41.94100 -66.16500 1.000 44.61180 22 ALA C O 1
ATOM 9376 N N . GLY C 1 23 ? 22.60800 -41.69900 -63.94000 1.000 39.33932 23 GLY C N 1
ATOM 9377 C CA . GLY C 1 23 ? 23.05400 -43.05800 -63.74000 1.000 43.62531 23 GLY C CA 1
ATOM 9378 C C . GLY C 1 23 ? 21.91000 -44.04700 -63.76900 1.000 43.94879 23 GLY C C 1
ATOM 9379 O O . GLY C 1 23 ? 20.72500 -43.69100 -63.85800 1.000 41.68876 23 GLY C O 1
ATOM 9383 N N . PRO C 1 24 ? 22.25800 -45.32800 -63.69900 1.000 39.96552 24 PRO C N 1
ATOM 9384 C CA . PRO C 1 24 ? 21.23200 -46.37200 -63.65200 1.000 36.48070 24 PRO C CA 1
ATOM 9385 C C . PRO C 1 24 ? 20.56700 -46.43800 -62.28400 1.000 35.06593 24 PRO C C 1
ATOM 9386 O O . PRO C 1 24 ? 21.06500 -45.89900 -61.29500 1.000 35.36435 24 PRO C O 1
ATOM 9397 N N . THR C 1 25 ? 19.42200 -47.11900 -62.24300 1.000 35.22230 25 THR C N 1
ATOM 9398 C CA . THR C 1 25 ? 18.74800 -47.36700 -60.97500 1.000 34.04683 25 THR C CA 1
ATOM 9399 C C . THR C 1 25 ? 19.48800 -48.44600 -60.19400 1.000 30.39742 25 THR C C 1
ATOM 9400 O O . THR C 1 25 ? 20.26600 -49.23100 -60.74600 1.000 29.47632 25 THR C O 1
ATOM 9411 N N . LEU C 1 26 ? 19.22300 -48.50000 -58.88500 1.000 28.05654 26 LEU C N 1
ATOM 9412 C CA . LEU C 1 26 ? 19.84900 -49.53500 -58.07200 1.000 28.46762 26 LEU C CA 1
ATOM 9413 C C . LEU C 1 26 ? 19.52700 -50.92300 -58.61000 1.000 30.94452 26 LEU C C 1
ATOM 9414 O O . LEU C 1 26 ? 20.38500 -51.80900 -58.60700 1.000 30.53867 26 LEU C O 1
ATOM 9430 N N . ALA C 1 27 ? 18.28900 -51.12900 -59.06900 1.000 31.44164 27 ALA C N 1
ATOM 9431 C CA . ALA C 1 27 ? 17.88400 -52.44900 -59.54100 1.000 34.43778 27 ALA C CA 1
ATOM 9432 C C . ALA C 1 27 ? 18.59700 -52.82800 -60.83100 1.000 36.74419 27 ALA C C 1
ATOM 9433 O O . ALA C 1 27 ? 18.78800 -54.02300 -61.10200 1.000 35.83609 27 ALA C O 1
ATOM 9440 N N . GLU C 1 28 ? 18.99100 -51.83800 -61.63600 1.000 33.53145 28 GLU C N 1
ATOM 9441 C CA . GLU C 1 28 ? 19.69800 -52.10300 -62.88400 1.000 37.80224 28 GLU C CA 1
ATOM 9442 C C . GLU C 1 28 ? 21.16600 -52.45900 -62.67400 1.000 38.58584 28 GLU C C 1
ATOM 9443 O O . GLU C 1 28 ? 21.76500 -53.09200 -63.54800 1.000 42.82629 28 GLU C O 1
ATOM 9455 N N . MET C 1 29 ? 21.76000 -52.06600 -61.55100 1.000 32.11337 29 MET C N 1
ATOM 9456 C CA . MET C 1 29 ? 23.13500 -52.42900 -61.23500 1.000 32.00194 29 MET C CA 1
ATOM 9457 C C . MET C 1 29 ? 23.19400 -53.83400 -60.64700 1.000 28.98199 29 MET C C 1
ATOM 9458 O O . MET C 1 29 ? 22.18600 -54.38400 -60.20500 1.000 30.93018 29 MET C O 1
ATOM 9472 N N . THR C 1 30 ? 24.39600 -54.41300 -60.62100 1.000 27.35447 30 THR C N 1
ATOM 9473 C CA . THR C 1 30 ? 24.58000 -55.56000 -59.74400 1.000 28.59299 30 THR C CA 1
ATOM 9474 C C . THR C 1 30 ? 24.43400 -55.10200 -58.29600 1.000 27.07087 30 THR C C 1
ATOM 9475 O O . THR C 1 30 ? 24.57700 -53.91700 -57.97700 1.000 28.61590 30 THR C O 1
ATOM 9486 N N . LEU C 1 31 ? 24.15300 -56.06000 -57.41600 1.000 29.16508 31 LEU C N 1
ATOM 9487 C CA . LEU C 1 31 ? 23.98900 -55.72500 -56.00200 1.000 29.13741 31 LEU C CA 1
ATOM 9488 C C . LEU C 1 31 ? 25.24000 -55.04800 -55.44700 1.000 28.03437 31 LEU C C 1
ATOM 9489 O O . LEU C 1 31 ? 25.15200 -54.02500 -54.75500 1.000 25.67638 31 LEU C O 1
ATOM 9505 N N . GLU C 1 32 ? 26.42300 -55.59100 -55.75300 1.000 28.06156 32 GLU C N 1
ATOM 9506 C CA . GLU C 1 32 ? 27.64100 -54.94800 -55.26000 1.000 24.94235 32 GLU C CA 1
ATOM 9507 C C . GLU C 1 32 ? 27.87900 -53.59100 -55.91900 1.000 26.96615 32 GLU C C 1
ATOM 9508 O O . GLU C 1 32 ? 28.44900 -52.69300 -55.28500 1.000 26.72974 32 GLU C O 1
ATOM 9520 N N . GLU C 1 33 ? 27.44400 -53.40500 -57.16900 1.000 24.94163 33 GLU C N 1
ATOM 9521 C CA . GLU C 1 33 ? 27.53900 -52.08100 -57.78100 1.000 25.40251 33 GLU C CA 1
ATOM 9522 C C . GLU C 1 33 ? 26.59300 -51.08800 -57.10400 1.000 25.87327 33 GLU C C 1
ATOM 9523 O O . GLU C 1 33 ? 26.92700 -49.90700 -56.95400 1.000 26.19314 33 GLU C O 1
ATOM 9535 N N . ALA C 1 34 ? 25.40900 -51.55000 -56.69400 1.000 25.96502 34 ALA C N 1
ATOM 9536 C CA . ALA C 1 34 ? 24.49900 -50.68400 -55.94800 1.000 26.28925 34 ALA C CA 1
ATOM 9537 C C . ALA C 1 34 ? 25.11800 -50.27100 -54.62100 1.000 23.87716 34 ALA C C 1
ATOM 9538 O O . ALA C 1 34 ? 25.07700 -49.08900 -54.24600 1.000 24.79990 34 ALA C O 1
ATOM 9545 N N . ARG C 1 35 ? 25.71900 -51.22500 -53.90600 1.000 27.63262 35 ARG C N 1
ATOM 9546 C CA . ARG C 1 35 ? 26.39800 -50.89700 -52.65400 1.000 26.78050 35 ARG C CA 1
ATOM 9547 C C . ARG C 1 35 ? 27.53500 -49.90900 -52.89300 1.000 28.36770 35 ARG C C 1
ATOM 9548 O O . ARG C 1 35 ? 27.66200 -48.90400 -52.18100 1.000 25.25551 35 ARG C O 1
ATOM 9569 N N . ALA C 1 36 ? 28.35600 -50.16100 -53.92100 1.000 26.51439 36 ALA C N 1
ATOM 9570 C CA . ALA C 1 36 ? 29.46600 -49.25900 -54.23100 1.000 25.78298 36 ALA C CA 1
ATOM 9571 C C . ALA C 1 36 ? 28.98700 -47.86000 -54.60900 1.000 27.36710 36 ALA C C 1
ATOM 9572 O O . ALA C 1 36 ? 29.65600 -46.86300 -54.29300 1.000 26.66841 36 ALA C O 1
ATOM 9579 N N . SER C 1 37 ? 27.85300 -47.74800 -55.30400 1.000 22.79000 37 SER C N 1
ATOM 9580 C CA . SER C 1 37 ? 27.38800 -46.41400 -55.67500 1.000 24.16945 37 SER C CA 1
ATOM 9581 C C . SER C 1 37 ? 27.05800 -45.58900 -54.43900 1.000 25.50795 37 SER C C 1
ATOM 9582 O O . SER C 1 37 ? 27.29000 -44.37500 -54.42000 1.000 26.12665 37 SER C O 1
ATOM 9590 N N . TYR C 1 38 ? 26.55300 -46.24100 -53.39000 1.000 27.22773 38 TYR C N 1
ATOM 9591 C CA . TYR C 1 38 ? 26.21300 -45.54200 -52.15000 1.000 26.14026 38 TYR C CA 1
ATOM 9592 C C . TYR C 1 38 ? 27.46900 -45.17300 -51.37100 1.000 26.86302 38 TYR C C 1
ATOM 9593 O O . TYR C 1 38 ? 27.56800 -44.06200 -50.82900 1.000 26.99536 38 TYR C O 1
ATOM 9611 N N . VAL C 1 39 ? 28.44100 -46.09100 -51.30800 1.000 26.48971 39 VAL C N 1
ATOM 9612 C CA . VAL C 1 39 ? 29.75500 -45.76100 -50.75600 1.000 26.22216 39 VAL C CA 1
ATOM 9613 C C . VAL C 1 39 ? 30.31100 -44.51300 -51.43200 1.000 26.59824 39 VAL C C 1
ATOM 9614 O O . VAL C 1 39 ? 30.81600 -43.59600 -50.77300 1.000 26.70439 39 VAL C O 1
ATOM 9627 N N . ALA C 1 40 ? 30.22600 -44.45900 -52.76800 1.000 26.37436 40 ALA C N 1
ATOM 9628 C CA . ALA C 1 40 ? 30.78700 -43.31200 -53.48300 1.000 30.29446 40 ALA C CA 1
ATOM 9629 C C . ALA C 1 40 ? 29.99400 -42.03500 -53.22100 1.000 28.97505 40 ALA C C 1
ATOM 9630 O O . ALA C 1 40 ? 30.57800 -40.94800 -53.10200 1.000 29.44768 40 ALA C O 1
ATOM 9637 N N . LEU C 1 41 ? 28.66500 -42.13300 -53.15200 1.000 28.20133 41 LEU C N 1
ATOM 9638 C CA . LEU C 1 41 ? 27.84800 -40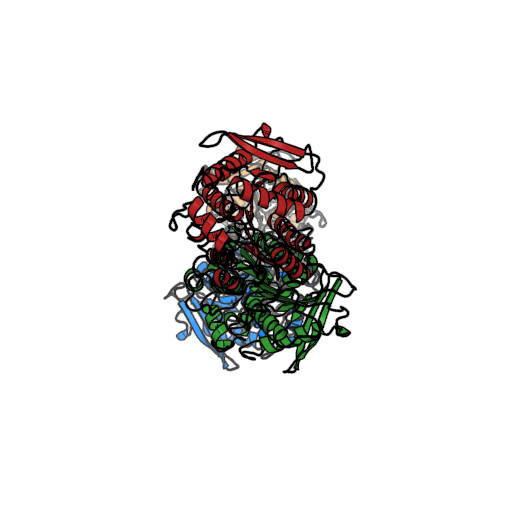.94600 -52.90200 1.000 32.13975 41 LEU C CA 1
ATOM 9639 C C . LEU C 1 41 ? 28.20800 -40.29900 -51.56800 1.000 32.78637 41 LEU C C 1
ATOM 9640 O O . LEU C 1 41 ? 28.52500 -39.10200 -51.50900 1.000 31.81812 41 LEU C O 1
ATOM 9656 N N . HIS C 1 42 ? 28.12900 -41.06800 -50.47800 1.000 31.25675 42 HIS C N 1
ATOM 9657 C CA . HIS C 1 42 ? 28.48900 -40.53300 -49.16700 1.000 32.30111 42 HIS C CA 1
ATOM 9658 C C . HIS C 1 42 ? 29.97100 -40.21500 -49.08800 1.000 33.20730 42 HIS C C 1
ATOM 9659 O O . HIS C 1 42 ? 30.37000 -39.22500 -48.46000 1.000 32.48646 42 HIS C O 1
ATOM 9673 N N . GLY C 1 43 ? 30.80400 -41.07100 -49.67000 1.000 29.94324 43 GLY C N 1
ATOM 9674 C CA . GLY C 1 43 ? 32.23400 -40.85800 -49.57300 1.000 32.58235 43 GLY C CA 1
ATOM 9675 C C . GLY C 1 43 ? 32.64300 -39.53500 -50.17900 1.000 29.60243 43 GLY C C 1
ATOM 9676 O O . GLY C 1 43 ? 33.43300 -38.78900 -49.59600 1.000 35.73777 43 GLY C O 1
ATOM 9680 N N . MET C 1 44 ? 32.08300 -39.20600 -51.33700 1.000 30.52702 44 MET C N 1
ATOM 9681 C CA . MET C 1 44 ? 32.46600 -37.98700 -52.02000 1.000 30.16229 44 MET C CA 1
ATOM 9682 C C . MET C 1 44 ? 31.68600 -36.76400 -51.55200 1.000 33.82796 44 MET C C 1
ATOM 9683 O O . MET C 1 44 ? 32.17700 -35.64700 -51.73000 1.000 35.70440 44 MET C O 1
ATOM 9697 N N . ALA C 1 45 ? 30.50700 -36.93500 -50.93800 1.000 27.56723 45 ALA C N 1
ATOM 9698 C CA . ALA C 1 45 ? 29.66900 -35.78600 -50.60100 1.000 30.06987 45 ALA C CA 1
ATOM 9699 C C . ALA C 1 45 ? 29.74000 -35.37000 -49.13700 1.000 26.73713 45 ALA C C 1
ATOM 9700 O O . ALA C 1 45 ? 29.36600 -34.23600 -48.82200 1.000 27.67187 45 ALA C O 1
ATOM 9707 N N . ASP C 1 46 ? 30.19700 -36.23900 -48.24400 1.000 26.65923 46 ASP C N 1
ATOM 9708 C CA . ASP C 1 46 ? 30.16900 -35.89400 -46.82800 1.000 25.18921 46 ASP C CA 1
ATOM 9709 C C . ASP C 1 46 ? 31.48200 -35.24700 -46.40100 1.000 29.11880 46 ASP C C 1
ATOM 9710 O O . ASP C 1 46 ? 32.52400 -35.40800 -47.04200 1.000 27.46555 46 ASP C O 1
ATOM 9719 N N . ARG C 1 47 ? 31.40900 -34.56600 -45.27000 1.000 28.65577 47 ARG C N 1
ATOM 9720 C CA . ARG C 1 47 ? 32.60300 -33.93700 -44.68700 1.000 27.05025 47 ARG C CA 1
ATOM 9721 C C . ARG C 1 47 ? 33.53400 -35.02500 -44.18500 1.000 29.49012 47 ARG C C 1
ATOM 9722 O O . ARG C 1 47 ? 33.10400 -36.10500 -43.96700 1.000 27.40618 47 ARG C O 1
ATOM 9743 N N . PRO C 1 48 ? 34.83200 -34.74900 -44.07400 1.000 27.70875 48 PRO C N 1
ATOM 9744 C CA . PRO C 1 48 ? 35.78600 -35.72700 -43.54100 1.000 31.26978 48 PRO C CA 1
ATOM 9745 C C . PRO C 1 48 ? 35.50500 -36.07300 -42.08500 1.000 31.16345 48 PRO C C 1
ATOM 9746 O O . PRO C 1 48 ? 34.83400 -35.34000 -41.35700 1.000 28.99889 48 PRO C O 1
ATOM 9757 N N . ALA C 1 49 ? 36.06600 -37.18400 -41.66800 1.000 31.15497 49 ALA C N 1
ATOM 9758 C CA . ALA C 1 49 ? 35.90200 -37.64700 -40.28400 1.000 28.84407 49 ALA C CA 1
ATOM 9759 C C . ALA C 1 49 ? 36.55200 -36.67600 -39.31100 1.000 34.21133 49 ALA C C 1
ATOM 9760 O O . ALA C 1 49 ? 37.50800 -36.06500 -39.64200 1.000 30.96172 49 ALA C O 1
ATOM 9767 N N . ARG C 1 50 ? 35.97000 -36.57300 -38.13900 1.000 29.75234 50 ARG C N 1
ATOM 9768 C CA . ARG C 1 50 ? 36.62500 -35.81100 -37.07500 1.000 30.94975 50 ARG C CA 1
ATOM 9769 C C . ARG C 1 50 ? 37.68200 -36.72600 -36.47500 1.000 32.88404 50 ARG C C 1
ATOM 9770 O O . ARG C 1 50 ? 37.54900 -37.90900 -36.51100 1.000 32.85812 50 ARG C O 1
ATOM 9791 N N . GLU C 1 51 ? 38.73700 -36.12000 -35.98400 1.000 34.77473 51 GLU C N 1
ATOM 9792 C CA . GLU C 1 51 ? 39.75100 -36.85400 -35.24500 1.000 37.58653 51 GLU C CA 1
ATOM 9793 C C . GLU C 1 51 ? 39.23200 -37.12700 -33.83900 1.000 36.88431 51 GLU C C 1
ATOM 9794 O O . GLU C 1 51 ? 38.69200 -36.23000 -33.18200 1.000 37.52785 51 GLU C O 1
ATOM 9806 N N . LEU C 1 52 ? 39.37500 -38.37200 -33.39200 1.000 34.27683 52 LEU C N 1
ATOM 9807 C CA . LEU C 1 52 ? 38.84100 -38.82600 -32.11800 1.000 32.52519 52 LEU C CA 1
ATOM 9808 C C . LEU C 1 52 ? 39.89700 -39.61100 -31.35800 1.000 33.53296 52 LEU C C 1
ATOM 9809 O O . LEU C 1 52 ? 40.75800 -40.26500 -31.95600 1.000 41.41266 52 LEU C O 1
ATOM 9825 N N . ALA C 1 53 ? 39.78800 -39.58400 -30.02900 1.000 33.53770 53 ALA C N 1
ATOM 9826 C CA . ALA C 1 53 ? 40.67500 -40.38900 -29.19700 1.000 37.29501 53 ALA C CA 1
ATOM 9827 C C . ALA C 1 53 ? 40.52800 -41.86800 -29.52000 1.000 38.75687 53 ALA C C 1
ATOM 9828 O O . ALA C 1 53 ? 41.52400 -42.59200 -29.65000 1.000 36.96525 53 ALA C O 1
ATOM 9835 N N . VAL C 1 54 ? 39.28700 -42.33500 -29.65100 1.000 35.31453 54 VAL C N 1
ATOM 9836 C CA . VAL C 1 54 ? 38.98700 -43.75400 -29.76800 1.000 31.90056 54 VAL C CA 1
ATOM 9837 C C . VAL C 1 54 ? 38.13500 -43.97900 -31.01100 1.000 33.75000 54 VAL C C 1
ATOM 9838 O O . VAL C 1 54 ? 37.04100 -43.41200 -31.13300 1.000 33.85424 54 VAL C O 1
ATOM 9851 N N . ILE C 1 55 ? 38.64200 -44.79100 -31.93400 1.000 32.53573 55 ILE C N 1
ATOM 9852 C CA . ILE C 1 55 ? 37.83900 -45.39800 -32.98900 1.000 31.90551 55 ILE C CA 1
ATOM 9853 C C . ILE C 1 55 ? 38.28000 -46.84900 -33.03600 1.000 35.30302 55 ILE C C 1
ATOM 9854 O O . ILE C 1 55 ? 39.41500 -47.14200 -33.42900 1.000 36.26190 55 ILE C O 1
ATOM 9870 N N . ARG C 1 56 ? 37.39600 -47.75400 -32.63000 1.000 34.16247 56 ARG C N 1
ATOM 9871 C CA . ARG C 1 56 ? 37.77800 -49.11600 -32.29800 1.000 35.65232 56 ARG C CA 1
ATOM 9872 C C . ARG C 1 56 ? 36.75200 -50.08100 -32.87100 1.000 34.06435 56 ARG C C 1
ATOM 9873 O O . ARG C 1 56 ? 35.55200 -49.92700 -32.62600 1.000 32.83480 56 ARG C O 1
ATOM 9894 N N . ASN C 1 57 ? 37.22500 -51.06300 -33.63700 1.000 33.43101 57 ASN C N 1
ATOM 9895 C CA . ASN C 1 57 ? 36.36500 -52.13900 -34.11600 1.000 35.64675 57 ASN C CA 1
ATOM 9896 C C . ASN C 1 57 ? 36.23700 -53.23300 -33.06500 1.000 39.14248 57 ASN C C 1
ATOM 9897 O O . ASN C 1 57 ? 37.22200 -53.62700 -32.42900 1.000 39.44056 57 ASN C O 1
ATOM 9908 N N . LEU C 1 58 ? 35.01600 -53.72700 -32.88200 1.000 34.90290 58 LEU C N 1
ATOM 9909 C CA . LEU C 1 58 ? 34.80000 -54.87800 -32.00900 1.000 38.41438 58 LEU C CA 1
ATOM 9910 C C . LEU C 1 58 ? 33.57200 -55.63400 -32.50200 1.000 33.83384 58 LEU C C 1
ATOM 9911 O O . LEU C 1 58 ? 33.09900 -55.42300 -33.62200 1.000 31.40777 58 LEU C O 1
ATOM 9927 N N . SER C 1 59 ? 33.06800 -56.54700 -31.67300 1.000 36.74497 59 SER C N 1
ATOM 9928 C CA . SER C 1 59 ? 31.89900 -57.32700 -32.04900 1.000 30.93955 59 SER C CA 1
ATOM 9929 C C . SER C 1 59 ? 31.18700 -57.77800 -30.78600 1.000 32.35706 59 SER C C 1
ATOM 9930 O O . SER C 1 59 ? 31.75500 -57.76400 -29.69100 1.000 36.33338 59 SER C O 1
ATOM 9938 N N . CYS C 1 60 ? 29.93500 -58.18100 -30.94600 1.000 30.21719 60 CYS C N 1
ATOM 9939 C CA . CYS C 1 60 ? 29.18700 -58.76800 -29.84900 1.000 30.95239 60 CYS C CA 1
ATOM 9940 C C . CYS C 1 60 ? 28.41000 -59.96000 -30.38000 1.000 29.26746 60 CYS C C 1
ATOM 9941 O O . CYS C 1 60 ? 28.20500 -60.09000 -31.59200 1.000 29.72986 60 CYS C O 1
ATOM 9949 N N . PRO C 1 61 ? 27.97300 -60.85300 -29.50000 1.000 29.82607 61 PRO C N 1
ATOM 9950 C CA . PRO C 1 61 ? 27.18900 -62.00700 -29.95600 1.000 32.56646 61 PRO C CA 1
ATOM 9951 C C . PRO C 1 61 ? 25.81700 -61.58500 -30.46200 1.000 30.75816 61 PRO C C 1
ATOM 9952 O O . PRO C 1 61 ? 25.16000 -60.71600 -29.88600 1.000 32.23635 61 PRO C O 1
ATOM 9963 N N . GLY C 1 62 ? 25.39400 -62.20600 -31.56400 1.000 28.74941 62 GLY C N 1
ATOM 9964 C CA . GLY C 1 62 ? 24.04600 -62.05200 -32.06800 1.000 28.06526 62 GLY C CA 1
ATOM 9965 C C . GLY C 1 62 ? 23.42200 -63.40000 -32.38000 1.000 31.04486 62 GLY C C 1
ATOM 9966 O O . GLY C 1 62 ? 24.06800 -64.44400 -32.24800 1.000 29.62743 62 GLY C O 1
ATOM 9970 N N . PRO C 1 63 ? 22.14700 -63.41500 -32.77800 1.000 29.91654 63 PRO C N 1
ATOM 9971 C CA . PRO C 1 63 ? 21.47800 -64.71000 -33.00000 1.000 30.04928 63 PRO C CA 1
ATOM 9972 C C . PRO C 1 63 ? 22.03500 -65.49500 -34.16600 1.000 28.43975 63 PRO C C 1
ATOM 9973 O O . PRO C 1 63 ? 21.89900 -66.72700 -34.17800 1.000 28.75693 63 PRO C O 1
ATOM 9984 N N . ALA C 1 64 ? 22.66200 -64.84500 -35.14500 1.000 26.18834 64 ALA C N 1
ATOM 9985 C CA . ALA C 1 64 ? 23.21800 -65.54800 -36.29400 1.000 26.30706 64 ALA C CA 1
ATOM 9986 C C . ALA C 1 64 ? 24.71500 -65.77900 -36.17400 1.000 31.03027 64 ALA C C 1
ATOM 9987 O O . ALA C 1 64 ? 25.26700 -66.56700 -36.94600 1.000 34.49588 64 ALA C O 1
ATOM 9994 N N . GLY C 1 65 ? 25.37000 -65.12800 -35.22700 1.000 30.51455 65 GLY C N 1
ATOM 9995 C CA . GLY C 1 65 ? 26.81300 -65.10700 -35.14300 1.000 30.49158 65 GLY C CA 1
ATOM 9996 C C . GLY C 1 65 ? 27.25000 -63.77600 -34.56200 1.000 31.71693 65 GLY C C 1
ATOM 9997 O O . GLY C 1 65 ? 26.43900 -63.03800 -34.02100 1.000 32.65874 65 GLY C O 1
ATOM 10001 N N . ASP C 1 66 ? 28.53300 -63.46200 -34.71000 1.000 30.34248 66 ASP C N 1
ATOM 10002 C CA . ASP C 1 66 ? 29.03300 -62.19700 -34.18500 1.000 29.79581 66 ASP C CA 1
ATOM 10003 C C . ASP C 1 66 ? 28.50600 -61.01800 -35.00000 1.000 27.42501 66 ASP C C 1
ATOM 10004 O O . ASP C 1 66 ? 28.38100 -61.09100 -36.22300 1.000 29.03925 66 ASP C O 1
ATOM 10013 N N . ILE C 1 67 ? 28.20500 -59.92500 -34.30700 1.000 25.65506 67 ILE C N 1
ATOM 10014 C CA . ILE C 1 67 ? 27.77900 -58.67000 -34.92700 1.000 27.31119 67 ILE C CA 1
ATOM 10015 C C . ILE C 1 67 ? 28.95200 -57.70100 -34.86100 1.000 27.81321 67 ILE C C 1
ATOM 10016 O O . ILE C 1 67 ? 29.41400 -57.38700 -33.75400 1.000 28.34900 67 ILE C O 1
ATOM 10032 N N . PRO C 1 68 ? 29.47400 -57.22900 -35.99200 1.000 25.94213 68 PRO C N 1
ATOM 10033 C CA . PRO C 1 68 ? 30.58100 -56.26900 -35.93900 1.000 26.59036 68 PRO C CA 1
ATOM 10034 C C . PRO C 1 68 ? 30.06800 -54.92000 -35.45600 1.000 28.61140 68 PRO C C 1
ATOM 10035 O O . PRO C 1 68 ? 28.93900 -54.53000 -35.75600 1.000 26.32157 68 PRO C O 1
ATOM 10046 N N . LEU C 1 69 ? 30.90200 -54.22500 -34.68400 1.000 26.77935 69 LEU C N 1
ATOM 10047 C CA . LEU C 1 69 ? 30.56100 -52.92700 -34.11400 1.000 25.14720 69 LEU C CA 1
ATOM 10048 C C . LEU C 1 69 ? 31.74700 -51.99300 -34.29300 1.000 30.44423 69 LEU C C 1
ATOM 10049 O O . LEU C 1 69 ? 32.88400 -52.43100 -34.46200 1.000 29.04105 69 LEU C O 1
ATOM 10065 N N . ARG C 1 70 ? 31.48600 -50.68800 -34.23800 1.000 27.05450 70 ARG C N 1
ATOM 10066 C CA . ARG C 1 70 ? 32.56900 -49.71800 -34.21100 1.000 28.39077 70 ARG C CA 1
ATOM 10067 C C . ARG C 1 70 ? 32.27800 -48.70600 -33.11800 1.000 28.75251 70 ARG C C 1
ATOM 10068 O O . ARG C 1 70 ? 31.21800 -48.07100 -33.12500 1.000 27.74855 70 ARG C O 1
ATOM 10089 N N . LEU C 1 71 ? 33.21400 -48.56800 -32.17900 1.000 27.97075 71 LEU C N 1
ATOM 10090 C CA . LEU C 1 71 ? 33.10800 -47.60800 -31.08600 1.000 28.37138 71 LEU C CA 1
ATOM 10091 C C . LEU C 1 71 ? 33.82100 -46.31500 -31.46200 1.000 29.62335 71 LEU C C 1
ATOM 10092 O O . LEU C 1 71 ? 34.94800 -46.34500 -31.97000 1.000 28.14318 71 LEU C O 1
ATOM 10108 N N . TYR C 1 72 ? 33.14800 -45.18800 -31.23800 1.000 26.57608 72 TYR C N 1
ATOM 10109 C CA . TYR C 1 72 ? 33.70900 -43.85600 -31.42700 1.000 27.94029 72 TYR C CA 1
ATOM 10110 C C . TYR C 1 72 ? 33.64700 -43.11200 -30.10200 1.000 29.62987 72 TYR C C 1
ATOM 10111 O O . TYR C 1 72 ? 32.58800 -43.06900 -29.46800 1.000 29.32918 72 TYR C O 1
ATOM 10129 N N . ASP C 1 73 ? 34.75100 -42.48700 -29.70000 1.000 31.16397 73 ASP C N 1
ATOM 10130 C CA . ASP C 1 73 ? 34.70300 -41.66500 -28.49700 1.000 29.11145 73 ASP C CA 1
ATOM 10131 C C . ASP C 1 73 ? 35.76700 -40.58100 -28.57600 1.000 31.19760 73 ASP C C 1
ATOM 10132 O O . ASP C 1 73 ? 36.93700 -40.86900 -28.84900 1.000 31.58971 73 ASP C O 1
ATOM 10141 N N . ALA C 1 74 ? 35.34500 -39.33700 -28.35900 1.000 29.40380 74 ALA C N 1
ATOM 10142 C CA . ALA C 1 74 ? 36.27900 -38.22200 -28.25000 1.000 34.95219 74 ALA C CA 1
ATOM 10143 C C . ALA C 1 74 ? 37.17600 -38.33500 -27.02200 1.000 37.92180 74 ALA C C 1
ATOM 10144 O O . ALA C 1 74 ? 38.22000 -37.67200 -26.97000 1.000 36.08027 74 ALA C O 1
ATOM 10151 N N . ARG C 1 75 ? 36.80200 -39.15600 -26.04400 1.000 34.32175 75 ARG C N 1
ATOM 10152 C CA . ARG C 1 75 ? 37.54700 -39.29000 -24.79700 1.000 41.17595 75 ARG C CA 1
ATOM 10153 C C . ARG C 1 75 ? 38.15200 -40.68200 -24.68900 1.000 42.42513 75 ARG C C 1
ATOM 10154 O O . ARG C 1 75 ? 37.51000 -41.68100 -25.03200 1.000 40.99255 75 ARG C O 1
ATOM 10175 N N . GLU C 1 76 ? 39.39900 -40.74100 -24.21600 1.000 44.64328 76 GLU C N 1
ATOM 10176 C CA . GLU C 1 76 ? 40.06500 -42.02900 -24.03100 1.000 45.24499 76 GLU C CA 1
ATOM 10177 C C . GLU C 1 76 ? 39.36000 -42.86300 -22.97300 1.000 42.93489 76 GLU C C 1
ATOM 10178 O O . GLU C 1 76 ? 39.23200 -44.08500 -23.11300 1.000 52.65092 76 GLU C O 1
ATOM 10190 N N . SER C 1 77 ? 38.89800 -42.22000 -21.90700 1.000 46.75860 77 SER C N 1
ATOM 10191 C CA . SER C 1 77 ? 38.17200 -42.88800 -20.84100 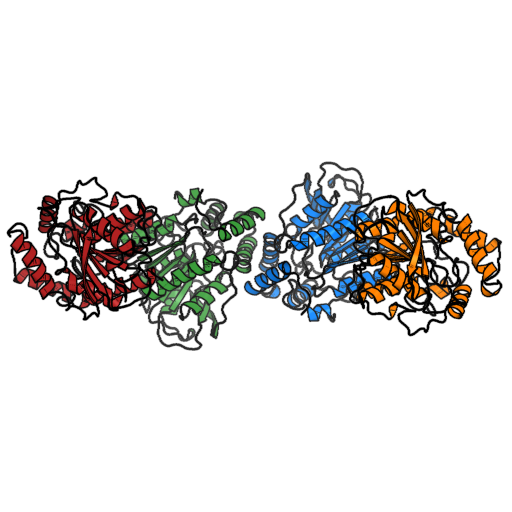1.000 49.77444 77 SER C CA 1
ATOM 10192 C C . SER C 1 77 ? 37.11400 -41.93500 -20.30900 1.000 48.61623 77 SER C C 1
ATOM 10193 O O . SER C 1 77 ? 37.30800 -40.71500 -20.29100 1.000 49.44631 77 SER C O 1
ATOM 10201 N N . ARG C 1 78 ? 36.01800 -42.50200 -19.86700 1.000 44.07987 78 ARG C N 1
ATOM 10202 C CA . ARG C 1 78 ? 34.95100 -41.68700 -19.33200 1.000 47.20749 78 ARG C CA 1
ATOM 10203 C C . ARG C 1 78 ? 34.19900 -42.53200 -18.33400 1.000 48.20458 78 ARG C C 1
ATOM 10204 O O . ARG C 1 78 ? 34.22600 -43.73500 -18.39800 1.000 48.54475 78 ARG C O 1
ATOM 10225 N N . GLU C 1 79 ? 33.44200 -41.82700 -17.53100 1.000 49.20652 79 GLU C N 1
ATOM 10226 C CA . GLU C 1 79 ? 32.59600 -42.30800 -16.44800 1.000 52.09560 79 GLU C CA 1
ATOM 10227 C C . GLU C 1 79 ? 31.31800 -42.89700 -17.03200 1.000 51.39363 79 GLU C C 1
ATOM 10228 O O . GLU C 1 79 ? 31.04600 -42.72100 -18.21000 1.000 46.22571 79 GLU C O 1
ATOM 10234 N N . ALA C 1 80 ? 30.47600 -43.44600 -16.17900 1.000 48.61597 80 ALA C N 1
ATOM 10235 C CA . ALA C 1 80 ? 29.15600 -43.94400 -16.57700 1.000 42.69797 80 ALA C CA 1
ATOM 10236 C C . ALA C 1 80 ? 28.39800 -42.78800 -17.20400 1.000 41.12234 80 ALA C C 1
ATOM 10237 O O . ALA C 1 80 ? 28.40700 -41.69900 -16.68300 1.000 37.92701 80 ALA C O 1
ATOM 10244 N N . GLY C 1 81 ? 27.55500 -43.04400 -18.21300 1.000 35.87712 81 GLY C N 1
ATOM 10245 C CA . GLY C 1 81 ? 26.74300 -42.05900 -18.88600 1.000 35.27959 81 GLY C CA 1
ATOM 10246 C C . GLY C 1 81 ? 25.96100 -42.73700 -19.99100 1.000 28.63288 81 GLY C C 1
ATOM 10247 O O . GLY C 1 81 ? 26.08700 -43.94700 -20.20600 1.000 30.90340 81 GLY C O 1
ATOM 10251 N N . PRO C 1 82 ? 25.12800 -41.98800 -20.70400 1.000 29.68421 82 PRO C N 1
ATOM 10252 C CA . PRO C 1 82 ? 24.41000 -42.58700 -21.83200 1.000 27.89187 82 PRO C CA 1
ATOM 10253 C C . PRO C 1 82 ? 25.36700 -42.93800 -22.95800 1.000 29.63135 82 PRO C C 1
ATOM 10254 O O . PRO C 1 82 ? 26.39200 -42.28300 -23.16200 1.000 27.78157 82 PRO C O 1
ATOM 10265 N N . VAL C 1 83 ? 25.03200 -44.00600 -23.68200 1.000 25.14259 83 VAL C N 1
ATOM 10266 C CA . VAL C 1 83 ? 25.81100 -44.45500 -24.82700 1.000 25.68427 83 VAL C CA 1
ATOM 10267 C C . VAL C 1 83 ? 24.89800 -44.43200 -26.04300 1.000 26.04676 83 VAL C C 1
ATOM 10268 O O . VAL C 1 83 ? 23.79500 -44.99100 -26.00500 1.000 26.53622 83 VAL C O 1
ATOM 10281 N N . ILE C 1 84 ? 25.34800 -43.77100 -27.11000 1.000 24.05760 84 ILE C N 1
ATOM 10282 C CA . ILE C 1 84 ? 24.59100 -43.70600 -28.35700 1.000 23.84507 84 ILE C CA 1
ATOM 10283 C C . ILE C 1 84 ? 24.79800 -45.00400 -29.13100 1.000 24.48913 84 ILE C C 1
ATOM 10284 O O . ILE C 1 84 ? 25.92900 -45.48500 -29.28000 1.000 24.33916 84 ILE C O 1
ATOM 10300 N N . THR C 1 85 ? 23.70600 -45.59000 -29.61300 1.000 21.97450 85 THR C N 1
ATOM 10301 C CA . THR C 1 85 ? 23.76400 -46.81600 -30.40900 1.000 22.74060 85 THR C CA 1
ATOM 10302 C C . THR C 1 85 ? 23.18000 -46.48500 -31.77800 1.000 23.32516 85 THR C C 1
ATOM 10303 O O . THR C 1 85 ? 21.99200 -46.15900 -31.89200 1.000 23.06945 85 THR C O 1
ATOM 10314 N N . PHE C 1 86 ? 24.02600 -46.54300 -32.80500 1.000 22.27470 86 PHE C N 1
ATOM 10315 C CA . PHE C 1 86 ? 23.73500 -45.97200 -34.11000 1.000 23.17895 86 PHE C CA 1
ATOM 10316 C C . PHE C 1 86 ? 23.51900 -47.07200 -35.13700 1.000 21.92471 86 PHE C C 1
ATOM 10317 O O . PHE C 1 86 ? 24.28200 -48.04600 -35.17900 1.000 24.00437 86 PHE C O 1
ATOM 10334 N N . TYR C 1 87 ? 22.48200 -46.90500 -35.96000 1.000 20.92023 87 TYR C N 1
ATOM 10335 C CA . TYR C 1 87 ? 22.15300 -47.84200 -37.03600 1.000 23.47550 87 TYR C CA 1
ATOM 10336 C C . TYR C 1 87 ? 22.07100 -47.08200 -38.35500 1.000 20.79674 87 TYR C C 1
ATOM 10337 O O . TYR C 1 87 ? 21.26100 -46.16100 -38.49700 1.000 21.58242 87 TYR C O 1
ATOM 10355 N N . HIS C 1 88 ? 22.88200 -47.48800 -39.33200 1.000 22.66472 88 HIS C N 1
ATOM 10356 C CA . HIS C 1 88 ? 22.98900 -46.75200 -40.58400 1.000 22.67556 88 HIS C CA 1
ATOM 10357 C C . HIS C 1 88 ? 21.77800 -47.00800 -41.48500 1.000 23.48453 88 HIS C C 1
ATOM 10358 O O . HIS C 1 88 ? 21.07400 -48.01900 -41.35800 1.000 24.70719 88 HIS C O 1
ATOM 10372 N N . GLY C 1 89 ? 21.55900 -46.07200 -42.41900 1.000 22.92560 89 GLY C N 1
ATOM 10373 C CA . GLY C 1 89 ? 20.54100 -46.21100 -43.44100 1.000 22.63141 89 GLY C CA 1
ATOM 10374 C C . GLY C 1 89 ? 21.04500 -46.94500 -44.68400 1.000 24.70461 89 GLY C C 1
ATOM 10375 O O . GLY C 1 89 ? 22.18600 -47.39900 -44.76400 1.000 23.21697 89 GLY C O 1
ATOM 10379 N N . GLY C 1 90 ? 20.17000 -47.01300 -45.68700 1.000 22.66953 90 GLY C N 1
ATOM 10380 C CA . GLY C 1 90 ? 20.46500 -47.78300 -46.88100 1.000 23.56818 90 GLY C CA 1
ATOM 10381 C C . GLY C 1 90 ? 19.45800 -48.87800 -47.17200 1.000 26.65680 90 GLY C C 1
ATOM 10382 O O . GLY C 1 90 ? 19.79000 -49.87700 -47.82500 1.000 23.01599 90 GLY C O 1
ATOM 10386 N N . GLY C 1 91 ? 18.22500 -48.71000 -46.69500 1.000 24.22685 91 GLY C N 1
ATOM 10387 C CA . GLY C 1 91 ? 17.14900 -49.60900 -47.08300 1.000 25.14141 91 GLY C CA 1
ATOM 10388 C C . GLY C 1 91 ? 17.24900 -51.01100 -46.53800 1.000 23.47654 91 GLY C C 1
ATOM 10389 O O . GLY C 1 91 ? 16.45700 -51.86900 -46.93800 1.000 25.64494 91 GLY C O 1
ATOM 10393 N N . PHE C 1 92 ? 18.17700 -51.25200 -45.61200 1.000 22.31839 92 PHE C N 1
ATOM 10394 C CA . PHE C 1 92 ? 18.52300 -52.57100 -45.09300 1.000 23.92773 92 PHE C CA 1
ATOM 10395 C C . PHE C 1 92 ? 19.21100 -53.43300 -46.14600 1.000 25.22729 92 PHE C C 1
ATOM 10396 O O . PHE C 1 92 ? 19.35400 -54.64000 -45.95800 1.000 24.48840 92 PHE C O 1
ATOM 10413 N N . VAL C 1 93 ? 19.67700 -52.80400 -47.22400 1.000 21.74209 93 VAL C N 1
ATOM 10414 C CA . VAL C 1 93 ? 20.32800 -53.48600 -48.33400 1.000 23.98610 93 VAL C CA 1
ATOM 10415 C C . VAL C 1 93 ? 21.74100 -52.96900 -48.56400 1.000 23.53252 93 VAL C C 1
ATOM 10416 O O . VAL C 1 93 ? 22.66600 -53.75300 -48.81500 1.000 25.06596 93 VAL C O 1
ATOM 10429 N N . ILE C 1 94 ? 21.93000 -51.65200 -48.47700 1.000 23.19256 94 ILE C N 1
ATOM 10430 C CA . ILE C 1 94 ? 23.22600 -51.04300 -48.73400 1.000 24.52306 94 ILE C CA 1
ATOM 10431 C C . ILE C 1 94 ? 23.65700 -50.26200 -47.49700 1.000 22.63492 94 ILE C C 1
ATOM 10432 O O . ILE C 1 94 ? 22.97100 -50.27800 -46.46800 1.000 23.57099 94 ILE C O 1
ATOM 10448 N N . GLY C 1 95 ? 24.82200 -49.63500 -47.56900 1.000 22.68568 95 GLY C N 1
ATOM 10449 C CA . GLY C 1 95 ? 25.42200 -48.99900 -46.41600 1.000 27.60663 95 GLY C CA 1
ATOM 10450 C C . GLY C 1 95 ? 26.16600 -49.98900 -45.53300 1.000 23.91153 95 GLY C C 1
ATOM 10451 O O . GLY C 1 95 ? 25.97600 -51.21100 -45.59200 1.000 23.69436 95 GLY C O 1
ATOM 10455 N N . ASP C 1 96 ? 27.03600 -49.43900 -44.68700 1.000 23.51544 96 ASP C N 1
ATOM 10456 C CA . ASP C 1 96 ? 27.76700 -50.23900 -43.71200 1.000 24.68990 96 ASP C CA 1
ATOM 10457 C C . ASP C 1 96 ? 28.45700 -49.31100 -42.71900 1.000 23.79557 96 ASP C C 1
ATOM 10458 O O . ASP C 1 96 ? 28.06400 -48.14900 -42.58300 1.000 26.49010 96 ASP C O 1
ATOM 10467 N N . LEU C 1 97 ? 29.47600 -49.80600 -42.01300 1.000 23.45717 97 LEU C N 1
ATOM 10468 C CA . LEU C 1 97 ? 30.13900 -48.96700 -41.01500 1.000 23.78356 97 LEU C CA 1
ATOM 10469 C C . LEU C 1 97 ? 30.89200 -47.81800 -41.66500 1.000 29.03460 97 LEU C C 1
ATOM 10470 O O . LEU C 1 97 ? 31.07000 -46.76500 -41.04300 1.000 28.79802 97 LEU C O 1
ATOM 10486 N N . ASP C 1 98 ? 31.34700 -48.00300 -42.90300 1.000 27.06240 98 ASP C N 1
ATOM 10487 C CA . ASP C 1 98 ? 32.16400 -46.98300 -43.54700 1.000 27.36534 98 ASP C CA 1
ATOM 10488 C C . ASP C 1 98 ? 31.32300 -45.90600 -44.21800 1.000 27.29994 98 ASP C C 1
ATOM 10489 O O . ASP C 1 98 ? 31.74800 -44.74700 -44.26700 1.000 28.33842 98 ASP C O 1
ATOM 10498 N N . THR C 1 99 ? 30.14100 -46.25100 -44.74500 1.000 24.64469 99 THR C N 1
ATOM 10499 C CA . THR C 1 99 ? 29.31900 -45.24400 -45.40900 1.000 22.79874 99 THR C CA 1
ATOM 10500 C C . THR C 1 99 ? 28.84100 -44.17400 -44.44800 1.000 23.27608 99 THR C C 1
ATOM 10501 O O . THR C 1 99 ? 28.54300 -43.05800 -44.87900 1.000 27.38126 99 THR C O 1
ATOM 10512 N N . HIS C 1 100 ? 28.75900 -44.49500 -43.15800 1.000 22.13306 100 HIS C N 1
ATOM 10513 C CA . HIS C 1 100 ? 28.27700 -43.54600 -42.16600 1.000 24.28168 100 HIS C CA 1
ATOM 10514 C C . HIS C 1 100 ? 29.34800 -43.21600 -41.13700 1.000 25.88605 100 HIS C C 1
ATOM 10515 O O . HIS C 1 100 ? 29.04900 -42.58200 -40.12100 1.000 26.83632 100 HIS C O 1
ATOM 10529 N N . HIS C 1 101 ? 30.59000 -43.62700 -41.39000 1.000 25.41188 101 HIS C N 1
ATOM 10530 C CA . HIS C 1 101 ? 31.67800 -43.43600 -40.43900 1.000 25.50342 101 HIS C CA 1
ATOM 10531 C C . HIS C 1 101 ? 31.89200 -41.95900 -40.11700 1.000 26.98831 101 HIS C C 1
ATOM 10532 O O . HIS C 1 101 ? 31.97900 -41.57500 -38.94300 1.000 24.97383 101 HIS C O 1
ATOM 10546 N N . ASN C 1 102 ? 31.98400 -41.11100 -41.14400 1.000 26.86086 102 ASN C N 1
ATOM 10547 C CA . ASN C 1 102 ? 32.28400 -39.70400 -40.88900 1.000 25.76974 102 ASN C CA 1
ATOM 10548 C C . ASN C 1 102 ? 31.17800 -39.05200 -40.05700 1.000 24.70687 102 ASN C C 1
ATOM 10549 O O . ASN C 1 102 ? 31.45500 -38.30900 -39.10300 1.000 27.69631 102 ASN C O 1
ATOM 10560 N N . LEU C 1 103 ? 29.91400 -39.32400 -40.40500 1.000 24.45394 103 LEU C N 1
ATOM 10561 C CA . LEU C 1 103 ? 28.79000 -38.85700 -39.59300 1.000 23.61768 103 LEU C CA 1
ATOM 10562 C C . LEU C 1 103 ? 28.90600 -39.33800 -38.14900 1.000 23.57056 103 LEU C C 1
ATOM 10563 O O . LEU C 1 103 ? 28.64100 -38.57500 -37.21000 1.000 24.56475 103 LEU C O 1
ATOM 10579 N N . CYS C 1 104 ? 29.28600 -40.60200 -37.94800 1.000 23.23433 104 CYS C N 1
ATOM 10580 C CA . CYS C 1 104 ? 29.43900 -41.11200 -36.58900 1.000 23.62852 104 CYS C CA 1
ATOM 10581 C C . CYS C 1 104 ? 30.51800 -40.35100 -35.82800 1.000 25.51778 104 CYS C C 1
ATOM 10582 O O . CYS C 1 104 ? 30.32900 -40.01400 -34.65000 1.000 23.88608 104 CYS C O 1
ATOM 10590 N N . THR C 1 105 ? 31.66500 -40.07400 -36.46700 1.000 27.01053 105 THR C N 1
ATOM 10591 C CA . THR C 1 105 ? 32.67700 -39.29200 -35.75200 1.000 24.69026 105 THR C CA 1
ATOM 10592 C C . THR C 1 105 ? 32.14900 -37.91300 -35.40000 1.000 26.72813 105 THR C C 1
ATOM 10593 O O . THR C 1 105 ? 32.51200 -37.36900 -34.35000 1.000 26.82031 105 THR C O 1
ATOM 10604 N N . GLU C 1 106 ? 31.28700 -37.34200 -36.25200 1.000 24.56782 106 GLU C N 1
ATOM 10605 C CA . GLU C 1 106 ? 30.73300 -36.01000 -36.00700 1.000 27.82659 106 GLU C CA 1
ATOM 10606 C C . GLU C 1 106 ? 29.75000 -36.03100 -34.84200 1.000 25.78231 106 GLU C C 1
ATOM 10607 O O . GLU C 1 106 ? 29.77300 -35.14000 -33.98500 1.000 25.27601 106 GLU C O 1
ATOM 10619 N N . ILE C 1 107 ? 28.88600 -37.04800 -34.78000 1.000 24.28166 107 ILE C N 1
ATOM 10620 C CA . ILE C 1 107 ? 27.99100 -37.18600 -33.63000 1.000 23.90631 107 ILE C CA 1
ATOM 10621 C C . ILE C 1 107 ? 28.79800 -37.34500 -32.34600 1.000 26.06790 107 ILE C C 1
ATOM 10622 O O . ILE C 1 107 ? 28.52400 -36.68500 -31.33400 1.000 26.22043 107 ILE C O 1
ATOM 10638 N N . ALA C 1 108 ? 29.81500 -38.21500 -32.36800 1.000 23.51435 108 ALA C N 1
ATOM 10639 C CA . ALA C 1 108 ? 30.63900 -38.40400 -31.17600 1.000 24.35954 108 ALA C CA 1
ATOM 10640 C C . ALA C 1 108 ? 31.29300 -37.09000 -30.75600 1.000 27.22433 108 ALA C C 1
ATOM 10641 O O . ALA C 1 108 ? 31.28200 -36.72000 -29.57300 1.000 27.95772 108 ALA C O 1
ATOM 10648 N N . ALA C 1 109 ? 31.86400 -36.36700 -31.71700 1.000 24.62356 109 ALA C N 1
ATOM 10649 C CA . ALA C 1 109 ? 32.57100 -35.13300 -31.38000 1.000 26.47534 109 ALA C CA 1
ATOM 10650 C C . ALA C 1 109 ? 31.62300 -34.07600 -30.82800 1.000 29.14467 109 ALA C C 1
ATOM 10651 O O . ALA C 1 109 ? 31.93400 -33.40500 -29.83100 1.000 32.19145 109 ALA C O 1
ATOM 10658 N N . LEU C 1 110 ? 30.46800 -33.89200 -31.47400 1.000 25.24983 110 LEU C N 1
ATOM 10659 C CA . LEU C 1 110 ? 29.56700 -32.80400 -31.09700 1.000 24.75951 110 LEU C CA 1
ATOM 10660 C C . LEU C 1 110 ? 28.74200 -33.13000 -29.85600 1.000 28.09470 110 LEU C C 1
ATOM 10661 O O . LEU C 1 110 ? 28.36700 -32.21200 -29.11600 1.000 27.87993 110 LEU C O 1
ATOM 10677 N N . MET C 1 111 ? 28.44300 -34.41000 -29.60500 1.000 26.15389 111 MET C N 1
ATOM 10678 C CA . MET C 1 111 ? 27.72400 -34.78100 -28.39000 1.000 26.21895 111 MET C CA 1
ATOM 10679 C C . MET C 1 111 ? 28.63100 -34.97700 -27.19500 1.000 26.37309 111 MET C C 1
ATOM 10680 O O . MET C 1 111 ? 28.14900 -34.90500 -26.06100 1.000 27.38553 111 MET C O 1
ATOM 10694 N N . ASP C 1 112 ? 29.91300 -35.25200 -27.41100 1.000 25.83110 112 ASP C N 1
ATOM 10695 C CA . ASP C 1 112 ? 30.79700 -35.66100 -26.32800 1.000 28.80992 112 ASP C CA 1
ATOM 10696 C C . ASP C 1 112 ? 30.18100 -36.83200 -25.56400 1.000 32.82893 112 ASP C C 1
ATOM 10697 O O . ASP C 1 112 ? 30.07300 -36.83200 -24.33500 1.000 27.72443 112 ASP C O 1
ATOM 10706 N N . LEU C 1 113 ? 29.74100 -37.83100 -26.32500 1.000 27.96312 113 LEU C N 1
ATOM 10707 C CA . LEU C 1 113 ? 29.23900 -39.09900 -25.82200 1.000 26.80915 113 LEU C CA 1
ATOM 10708 C C . LEU C 1 113 ? 29.81200 -40.20700 -26.69000 1.000 24.99038 113 LEU C C 1
ATOM 10709 O O . LEU C 1 113 ? 30.10800 -39.97800 -27.87000 1.000 26.36511 113 LEU C O 1
ATOM 10725 N N . PRO C 1 114 ? 29.98300 -41.40900 -26.14100 1.000 26.51676 114 PRO C N 1
ATOM 10726 C CA . PRO C 1 114 ? 30.44300 -42.52900 -26.97300 1.000 29.73798 114 PRO C CA 1
ATOM 10727 C C . PRO C 1 114 ? 29.34000 -42.95900 -27.91800 1.000 26.58193 114 PRO C C 1
ATOM 10728 O O . PRO C 1 114 ? 28.15700 -42.89500 -27.57800 1.000 26.87170 114 PRO C O 1
ATOM 10739 N N . VAL C 1 115 ? 29.74400 -43.37600 -29.11700 1.000 27.35269 115 VAL C N 1
ATOM 10740 C CA . VAL C 1 115 ? 28.84300 -43.86900 -30.15300 1.000 25.48622 115 VAL C CA 1
ATOM 10741 C C . VAL C 1 115 ? 29.27700 -45.27800 -30.52500 1.000 25.26804 115 VAL C C 1
ATOM 10742 O O . VAL C 1 115 ? 30.46100 -45.52000 -30.79300 1.000 26.16300 115 VAL C O 1
ATOM 10755 N N . VAL C 1 116 ? 28.32500 -46.20300 -30.56000 1.000 24.16853 116 VAL C N 1
ATOM 10756 C CA . VAL C 1 116 ? 28.57900 -47.56100 -31.01500 1.000 22.65385 116 VAL C CA 1
ATOM 10757 C C . VAL C 1 116 ? 27.73000 -47.78800 -32.26000 1.000 22.86170 116 VAL C C 1
ATOM 10758 O O . VAL C 1 116 ? 26.49700 -47.81300 -32.17700 1.000 24.86871 116 VAL C O 1
ATOM 10771 N N . ALA C 1 117 ? 28.37900 -47.93000 -33.41200 1.000 24.56395 117 ALA C N 1
ATOM 10772 C CA . ALA C 1 117 ? 27.67700 -48.18800 -34.66400 1.000 22.75994 117 ALA C CA 1
ATOM 10773 C C . ALA C 1 117 ? 27.58600 -49.68800 -34.91400 1.000 22.83614 117 ALA C C 1
ATOM 10774 O O . ALA C 1 117 ? 28.52100 -50.44100 -34.61000 1.000 25.05929 117 ALA C O 1
ATOM 10781 N N . VAL C 1 118 ? 26.46800 -50.11800 -35.49800 1.000 21.47061 118 VAL C N 1
ATOM 10782 C CA . VAL C 1 118 ? 26.13900 -51.53700 -35.62400 1.000 22.89718 118 VAL C CA 1
ATOM 10783 C C . VAL C 1 118 ? 26.24000 -51.95000 -37.09000 1.000 23.18815 118 VAL C C 1
ATOM 10784 O O . VAL C 1 118 ? 25.55100 -51.39300 -37.94900 1.000 24.13527 118 VAL C O 1
ATOM 10797 N N . ASP C 1 119 ? 27.07400 -52.94800 -37.37500 1.000 24.35342 119 ASP C N 1
ATOM 10798 C CA . ASP C 1 119 ? 27.19600 -53.47900 -38.73300 1.000 23.92588 119 ASP C CA 1
ATOM 10799 C C . ASP C 1 119 ? 26.21900 -54.64800 -38.89100 1.000 25.28438 119 ASP C C 1
ATOM 10800 O O . ASP C 1 119 ? 26.59500 -55.82300 -38.92800 1.000 25.80293 119 ASP C O 1
ATOM 10809 N N . TYR C 1 120 ? 24.93500 -54.30700 -38.97200 1.000 24.30580 120 TYR C N 1
ATOM 10810 C CA . TYR C 1 120 ? 23.89500 -55.33300 -38.96300 1.000 25.29243 120 TYR C CA 1
ATOM 10811 C C . TYR C 1 120 ? 23.81600 -56.07100 -40.31200 1.000 24.85287 120 TYR C C 1
ATOM 10812 O O . TYR C 1 120 ? 24.23000 -55.56800 -41.36200 1.000 24.61689 120 TYR C O 1
ATOM 10830 N N . ARG C 1 121 ? 23.26400 -57.28400 -40.27300 1.000 25.65635 121 ARG C N 1
ATOM 10831 C CA . ARG C 1 121 ? 23.15600 -58.08200 -41.49200 1.000 23.90147 121 ARG C CA 1
ATOM 10832 C C . ARG C 1 121 ? 22.17200 -57.45000 -42.47000 1.000 22.61646 121 ARG C C 1
ATOM 10833 O O . ARG C 1 121 ? 21.13300 -56.90600 -42.07000 1.000 23.18930 121 ARG C O 1
ATOM 10854 N N . LEU C 1 122 ? 22.49300 -57.56500 -43.76300 1.000 22.79732 122 LEU C N 1
ATOM 10855 C CA . LEU C 1 122 ? 21.80900 -56.88600 -44.85600 1.000 23.55831 122 LEU C CA 1
ATOM 10856 C C . LEU C 1 122 ? 21.01700 -57.85500 -45.72300 1.000 25.89469 122 LEU C C 1
ATOM 10857 O O . LEU C 1 122 ? 21.42600 -59.00000 -45.94900 1.000 26.58605 122 LEU C O 1
ATOM 10873 N N . ALA C 1 123 ? 19.88800 -57.36700 -46.21400 1.000 25.12316 123 ALA C N 1
ATOM 10874 C CA . ALA C 1 123 ? 19.17200 -57.99700 -47.30400 1.000 24.01402 123 ALA C CA 1
ATOM 10875 C C . ALA C 1 123 ? 19.85200 -57.66100 -48.62900 1.000 26.65444 123 ALA C C 1
ATOM 10876 O O . ALA C 1 123 ? 20.62800 -56.70300 -48.71800 1.000 24.77986 123 ALA C O 1
ATOM 10883 N N . PRO C 1 124 ? 19.57600 -58.43100 -49.69100 1.000 25.25871 124 PRO C N 1
ATOM 10884 C CA . PRO C 1 124 ? 18.65200 -59.57000 -49.75500 1.000 24.49489 124 PRO C CA 1
ATOM 10885 C C . PRO C 1 124 ? 19.20900 -60.85400 -49.13900 1.000 26.56752 124 PRO C C 1
ATOM 10886 O O . PRO C 1 124 ? 18.44200 -61.80200 -48.93700 1.000 27.44443 124 PRO C O 1
ATOM 10897 N N . GLU C 1 125 ? 20.51600 -60.89800 -48.85100 1.000 25.92940 125 GLU C N 1
ATOM 10898 C CA . GLU C 1 125 ? 21.10000 -62.11900 -48.29500 1.000 27.22085 125 GLU C CA 1
ATOM 10899 C C . GLU C 1 125 ? 20.42100 -62.50900 -46.98800 1.000 30.17678 125 GLU C C 1
ATOM 10900 O O . GLU C 1 125 ? 20.16400 -63.69600 -46.73800 1.000 28.64021 125 GLU C O 1
ATOM 10912 N N . HIS C 1 126 ? 20.12700 -61.52100 -46.14100 1.000 23.67740 126 HIS C N 1
ATOM 10913 C CA . HIS C 1 126 ? 19.49800 -61.71600 -44.83500 1.000 22.10970 126 HIS C CA 1
ATOM 10914 C C . HIS C 1 126 ? 18.24800 -60.84900 -44.80500 1.000 26.92713 126 HIS C C 1
ATOM 10915 O O . HIS C 1 126 ? 18.31600 -59.64800 -44.49500 1.000 25.67181 126 HIS C O 1
ATOM 10929 N N . PRO C 1 127 ? 17.09200 -61.40600 -45.14000 1.000 26.62074 127 PRO C N 1
ATOM 10930 C CA . PRO C 1 127 ? 15.86700 -60.60500 -45.17700 1.000 24.39273 127 PRO C CA 1
ATOM 10931 C C . PRO C 1 127 ? 15.38000 -60.25700 -43.77500 1.000 25.13806 127 PRO C C 1
ATOM 10932 O O . PRO C 1 127 ? 15.89200 -60.73600 -42.76000 1.000 23.89447 127 PRO C O 1
ATOM 10943 N N . PHE C 1 128 ? 14.36600 -59.39200 -43.74500 1.000 23.72502 128 PHE C N 1
ATOM 10944 C CA . PHE C 1 128 ? 13.62200 -59.05300 -42.53100 1.000 21.48010 128 PHE C CA 1
ATOM 10945 C C . PHE C 1 128 ? 13.34700 -60.30600 -41.70600 1.000 23.65254 128 PHE C C 1
ATOM 10946 O O . PHE C 1 128 ? 12.91000 -61.31700 -42.26800 1.000 26.07122 128 PHE C O 1
ATOM 10963 N N . PRO C 1 129 ? 13.53700 -60.28300 -40.37700 1.000 22.77424 129 PRO C N 1
ATOM 10964 C CA . PRO C 1 129 ? 13.98100 -59.16300 -39.53900 1.000 25.50851 129 PRO C CA 1
ATOM 10965 C C . PRO C 1 129 ? 15.47300 -59.19400 -39.17300 1.000 23.47909 129 PRO C C 1
ATOM 10966 O O . PRO C 1 129 ? 15.81300 -58.76600 -38.07200 1.000 25.35115 129 PRO C O 1
ATOM 10977 N N . ALA C 1 130 ? 16.34600 -59.67600 -40.06200 1.000 22.52554 130 ALA C N 1
ATOM 10978 C CA . ALA C 1 130 ? 17.75200 -59.81500 -39.69000 1.000 23.58721 130 ALA C CA 1
ATOM 10979 C C . ALA C 1 130 ? 18.31700 -58.50000 -39.16900 1.000 24.28781 130 ALA C C 1
ATOM 10980 O O . ALA C 1 130 ? 18.93200 -58.45400 -38.09600 1.000 24.28214 130 ALA C O 1
ATOM 10987 N N . ALA C 1 131 ? 18.13500 -57.41600 -39.92800 1.000 22.39722 131 ALA C N 1
ATOM 10988 C CA . ALA C 1 131 ? 18.66600 -56.12700 -39.48400 1.000 21.48097 131 ALA C CA 1
ATOM 10989 C C . ALA C 1 131 ? 18.18600 -55.78700 -38.07600 1.000 23.31687 131 ALA C C 1
ATOM 10990 O O . ALA C 1 131 ? 18.97500 -55.36800 -37.22000 1.000 26.01479 131 ALA C O 1
ATOM 10997 N N . ILE C 1 132 ? 16.88400 -55.94500 -37.83000 1.000 22.83860 132 ILE C N 1
ATOM 10998 C CA . ILE C 1 132 ? 16.31200 -55.62500 -36.52400 1.000 25.46706 132 ILE C CA 1
ATOM 10999 C C . ILE C 1 132 ? 16.89300 -56.53600 -35.43500 1.000 24.66629 132 ILE C C 1
ATOM 11000 O O . ILE C 1 132 ? 17.22000 -56.07300 -34.33700 1.000 23.38235 132 ILE C O 1
ATOM 11016 N N . GLU C 1 133 ? 17.03300 -57.84200 -35.71300 1.000 25.11943 133 GLU C N 1
ATOM 11017 C CA . GLU C 1 133 ? 17.62400 -58.73600 -34.71500 1.000 26.53465 133 GLU C CA 1
ATOM 11018 C C . GLU C 1 133 ? 18.98900 -58.24500 -34.27200 1.000 22.94972 133 GLU C C 1
ATOM 11019 O O . GLU C 1 133 ? 19.32300 -58.28900 -33.08000 1.000 25.18379 133 GLU C O 1
ATOM 11031 N N . ASP C 1 134 ? 19.81000 -57.81500 -35.23300 1.000 23.76779 134 ASP C N 1
ATOM 11032 C CA . ASP C 1 134 ? 21.17300 -57.42800 -34.91000 1.000 23.00115 134 ASP C CA 1
ATOM 11033 C C . ASP C 1 134 ? 21.19800 -56.09600 -34.17600 1.000 21.93305 134 ASP C C 1
ATOM 11034 O O . ASP C 1 134 ? 21.94200 -55.93500 -33.20500 1.000 25.01859 134 ASP C O 1
ATOM 11043 N N . CYS C 1 135 ? 20.39600 -55.12800 -34.62800 1.000 26.53052 135 CYS C N 1
ATOM 11044 C CA . CYS C 1 135 ? 20.37700 -53.83900 -33.94600 1.000 24.80827 135 CYS C CA 1
ATOM 11045 C C . CYS C 1 135 ? 19.88400 -53.99200 -32.51600 1.000 24.15888 135 CYS C C 1
ATOM 11046 O O . CYS C 1 135 ? 20.44300 -53.38800 -31.59200 1.000 24.75320 135 CYS C O 1
ATOM 11054 N N . GLU C 1 136 ? 18.83200 -54.79300 -32.31700 1.000 24.76525 136 GLU C N 1
ATOM 11055 C CA . GLU C 1 136 ? 18.35100 -55.05100 -30.96300 1.000 25.16800 136 GLU C CA 1
ATOM 11056 C C . GLU C 1 136 ? 19.43200 -55.70800 -30.11500 1.000 24.41347 136 GLU C C 1
ATOM 11057 O O . GLU C 1 136 ? 19.69200 -55.27900 -28.98700 1.000 23.67744 136 GLU C O 1
ATOM 11069 N N . ALA C 1 137 ? 20.05300 -56.78000 -30.63100 1.000 23.12075 137 ALA C N 1
ATOM 11070 C CA . ALA C 1 137 ? 21.03700 -57.51400 -29.83600 1.000 26.99700 137 ALA C CA 1
ATOM 11071 C C . ALA C 1 137 ? 22.23100 -56.63400 -29.48500 1.000 27.65401 137 ALA C C 1
ATOM 11072 O O . ALA C 1 137 ? 22.71100 -56.64900 -28.34500 1.000 25.85830 137 ALA C O 1
ATOM 11079 N N . ALA C 1 138 ? 22.71900 -55.85100 -30.45000 1.000 25.73080 138 ALA C N 1
ATOM 11080 C CA . ALA C 1 138 ? 23.83400 -54.95300 -30.17100 1.000 24.42032 138 ALA C CA 1
ATOM 11081 C C . ALA C 1 138 ? 23.45400 -53.89800 -29.13600 1.000 24.60407 138 ALA C C 1
ATOM 11082 O O . ALA C 1 138 ? 24.25400 -53.58200 -28.25000 1.000 27.89708 138 ALA C O 1
ATOM 11089 N N . THR C 1 139 ? 22.23200 -53.35800 -29.21400 1.000 22.44009 139 THR C N 1
ATOM 11090 C CA . THR C 1 139 ? 21.83100 -52.31900 -28.26100 1.000 24.38103 139 THR C CA 1
ATOM 11091 C C . THR C 1 139 ? 21.70100 -52.88400 -26.84800 1.000 24.17920 139 THR C C 1
ATOM 11092 O O . THR C 1 139 ? 22.11200 -52.23800 -25.87400 1.000 26.36151 139 THR C O 1
ATOM 11103 N N . ARG C 1 140 ? 21.12600 -54.08200 -26.71400 1.000 25.45611 140 ARG C N 1
ATOM 11104 C CA . ARG C 1 140 ? 21.09200 -54.74900 -25.41400 1.000 27.09810 140 ARG C CA 1
ATOM 11105 C C . ARG C 1 140 ? 22.49500 -55.01500 -24.89100 1.000 27.77348 140 ARG C C 1
ATOM 11106 O O . ARG C 1 140 ? 22.75200 -54.88600 -23.68600 1.000 28.58158 140 ARG C O 1
ATOM 11127 N N . TRP C 1 141 ? 23.41000 -55.40400 -25.77600 1.000 26.11891 141 TRP C N 1
ATOM 11128 C CA . TRP C 1 141 ? 24.77600 -55.69400 -25.35300 1.000 25.30144 141 TRP C CA 1
ATOM 11129 C C . TRP C 1 141 ? 25.45100 -54.43900 -24.81800 1.000 27.55581 141 TRP C C 1
ATOM 11130 O O . TRP C 1 141 ? 26.07000 -54.45900 -23.74500 1.000 28.51991 141 TRP C O 1
ATOM 11151 N N . VAL C 1 142 ? 25.32900 -53.32700 -25.54700 1.000 24.96959 142 VAL C N 1
ATOM 11152 C CA . VAL C 1 142 ? 25.87000 -52.06200 -25.05000 1.000 28.48917 142 VAL C CA 1
ATOM 11153 C C . VAL C 1 142 ? 25.24100 -51.69900 -23.71500 1.000 26.81728 142 VAL C C 1
ATOM 11154 O O . VAL C 1 142 ? 25.93200 -51.27300 -22.77800 1.000 29.22282 142 VAL C O 1
ATOM 11167 N N . ALA C 1 143 ? 23.92100 -51.86900 -23.60200 1.000 26.60589 143 ALA C N 1
ATOM 11168 C CA . ALA C 1 143 ? 23.21300 -51.52500 -22.37800 1.000 25.81972 143 ALA C CA 1
ATOM 11169 C C . ALA C 1 143 ? 23.68200 -52.34500 -21.18400 1.000 30.44162 143 ALA C C 1
ATOM 11170 O O . ALA C 1 143 ? 23.46000 -51.92900 -20.03800 1.000 31.45162 143 ALA C O 1
ATOM 11177 N N . SER C 1 144 ? 24.32000 -53.49100 -21.41900 1.000 27.82276 144 SER C N 1
ATOM 11178 C CA . SER C 1 144 ? 24.78200 -54.34600 -20.32700 1.000 32.09376 144 SER C CA 1
ATOM 11179 C C . SER C 1 144 ? 26.14300 -53.93000 -19.77900 1.000 34.16178 144 SER C C 1
ATOM 11180 O O . SER C 1 144 ? 26.65000 -54.59200 -18.86300 1.000 33.24401 144 SER C O 1
ATOM 11188 N N . SER C 1 145 ? 26.71200 -52.83800 -20.28700 1.000 31.91351 145 SER C N 1
ATOM 11189 C CA . SER C 1 145 ? 28.02700 -52.35000 -19.88800 1.000 35.10485 145 SER C CA 1
ATOM 11190 C C . SER C 1 145 ? 29.08600 -53.45600 -19.90800 1.000 35.23073 145 SER C C 1
ATOM 11191 O O . SER C 1 145 ? 29.68000 -53.77400 -18.87200 1.000 38.27268 145 SER C O 1
ATOM 11199 N N . PRO C 1 146 ? 29.35300 -54.04900 -21.06900 1.000 35.18204 146 PRO C N 1
ATOM 11200 C CA . PRO C 1 146 ? 30.39000 -55.08000 -21.14500 1.000 33.46759 146 PRO C CA 1
ATOM 11201 C C . PRO C 1 146 ? 31.77300 -54.47200 -20.99400 1.000 41.51917 146 PRO C C 1
ATOM 11202 O O . PRO C 1 146 ? 32.02900 -53.33800 -21.40900 1.000 38.20334 146 PRO C O 1
ATOM 11213 N N . SER C 1 147 ? 32.68100 -55.24600 -20.39700 1.000 42.38522 147 SER C N 1
ATOM 11214 C CA . SER C 1 147 ? 34.02900 -54.73400 -20.17600 1.000 42.68797 147 SER C CA 1
A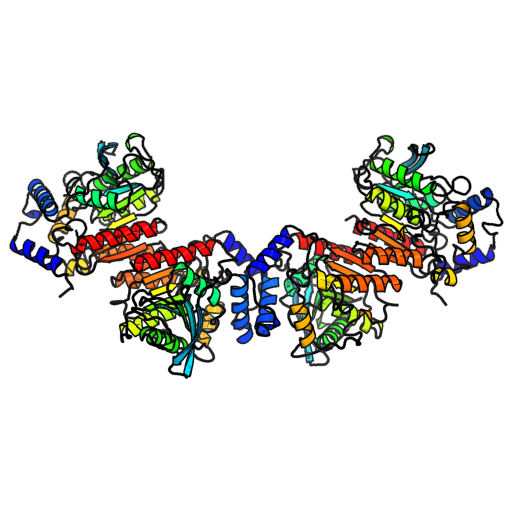TOM 11215 C C . SER C 1 147 ? 34.73100 -54.41700 -21.49200 1.000 41.82500 147 SER C C 1
ATOM 11216 O O . SER C 1 147 ? 35.55500 -53.49700 -21.54700 1.000 46.11284 147 SER C O 1
ATOM 11224 N N . GLU C 1 148 ? 34.41600 -55.15800 -22.56000 1.000 45.00414 148 GLU C N 1
ATOM 11225 C CA . GLU C 1 148 ? 35.03900 -54.90100 -23.85700 1.000 47.81228 148 GLU C CA 1
ATOM 11226 C C . GLU C 1 148 ? 34.81100 -53.47000 -24.32300 1.000 44.61352 148 GLU C C 1
ATOM 11227 O O . GLU C 1 148 ? 35.63000 -52.92300 -25.06900 1.000 47.41042 148 GLU C O 1
ATOM 11239 N N . LEU C 1 149 ? 33.70200 -52.85700 -23.91600 1.000 42.75356 149 LEU C N 1
ATOM 11240 C CA . LEU C 1 149 ? 33.40100 -51.50400 -24.36500 1.000 42.75218 149 LEU C CA 1
ATOM 11241 C C . LEU C 1 149 ? 34.15900 -50.45400 -23.56300 1.000 44.42169 149 LEU C C 1
ATOM 11242 O O . LEU C 1 149 ? 34.48700 -49.38700 -24.09700 1.000 43.86553 149 LEU C O 1
ATOM 11258 N N . GLY C 1 150 ? 34.44000 -50.73300 -22.29200 1.000 45.87520 150 GLY C N 1
ATOM 11259 C CA . GLY C 1 150 ? 35.12200 -49.77200 -21.45300 1.000 45.24521 150 GLY C CA 1
ATOM 11260 C C . GLY C 1 150 ? 34.34000 -48.50900 -21.18600 1.000 43.04515 150 GLY C C 1
ATOM 11261 O O . GLY C 1 150 ? 34.93800 -47.48200 -20.86300 1.000 47.52238 150 GLY C O 1
ATOM 11265 N N . ARG C 1 151 ? 33.01200 -48.55700 -21.30100 1.000 43.72964 151 ARG C N 1
ATOM 11266 C CA . ARG C 1 151 ? 32.17500 -47.37200 -21.12100 1.000 47.46315 151 ARG C CA 1
ATOM 11267 C C . ARG C 1 151 ? 30.86800 -47.80800 -20.47300 1.000 43.33094 151 ARG C C 1
ATOM 11268 O O . ARG C 1 151 ? 29.94200 -48.23500 -21.16900 1.000 44.54358 151 ARG C O 1
ATOM 11289 N N . THR C 1 152 ? 30.78700 -47.66700 -19.15800 1.000 37.08376 152 THR C N 1
ATOM 11290 C CA . THR C 1 152 ? 29.55500 -48.01100 -18.46700 1.000 35.75391 152 THR C CA 1
ATOM 11291 C C . THR C 1 152 ? 28.39700 -47.17900 -19.00000 1.000 33.49835 152 THR C C 1
ATOM 11292 O O . THR C 1 152 ? 28.50800 -45.95800 -19.15300 1.000 33.37325 152 THR C O 1
ATOM 11303 N N . ALA C 1 153 ? 27.28700 -47.85000 -19.29100 1.000 34.13445 153 ALA C N 1
ATOM 11304 C CA . ALA C 1 153 ? 26.08800 -47.20300 -19.80300 1.000 32.90693 153 ALA C CA 1
ATOM 11305 C C . ALA C 1 153 ? 25.08000 -47.03100 -18.67800 1.000 36.22225 153 ALA C C 1
ATOM 11306 O O . ALA C 1 153 ? 24.72300 -48.00200 -17.99900 1.000 33.93364 153 ALA C O 1
ATOM 11313 N N . SER C 1 154 ? 24.64100 -45.79400 -18.46800 1.000 31.23244 154 SER C N 1
ATOM 11314 C CA . SER C 1 154 ? 23.50700 -45.51600 -17.60000 1.000 31.10192 154 SER C CA 1
ATOM 11315 C C . SER C 1 154 ? 22.19500 -45.51600 -18.36600 1.000 31.35441 154 SER C C 1
ATOM 11316 O O . SER C 1 154 ? 21.12400 -45.48400 -17.74700 1.000 28.12609 154 SER C O 1
ATOM 11324 N N . GLY C 1 155 ? 22.27600 -45.54600 -19.69200 1.000 30.60574 155 GLY C N 1
ATOM 11325 C CA . GLY C 1 155 ? 21.12300 -45.55600 -20.57200 1.000 26.94152 155 GLY C CA 1
ATOM 11326 C C . GLY C 1 155 ? 21.66300 -45.63000 -21.98500 1.000 25.83094 155 GLY C C 1
ATOM 11327 O O . GLY C 1 155 ? 22.86600 -45.46700 -22.21700 1.000 26.74560 155 GLY C O 1
ATOM 11331 N N . VAL C 1 156 ? 20.76900 -45.92100 -22.93100 1.000 26.07562 156 VAL C N 1
ATOM 11332 C CA . VAL C 1 156 ? 21.18200 -45.94100 -24.33300 1.000 24.31647 156 VAL C CA 1
ATOM 11333 C C . VAL C 1 156 ? 20.35300 -44.94800 -25.13600 1.000 24.88593 156 VAL C C 1
ATOM 11334 O O . VAL C 1 156 ? 19.21600 -44.60500 -24.78800 1.000 23.46317 156 VAL C O 1
ATOM 11347 N N . ILE C 1 157 ? 20.95100 -44.48100 -26.23000 1.000 21.68235 157 ILE C N 1
ATOM 11348 C CA . ILE C 1 157 ? 20.32700 -43.52500 -27.14100 1.000 19.75158 157 ILE C CA 1
ATOM 11349 C C . ILE C 1 157 ? 20.33800 -44.12000 -28.54500 1.000 22.20933 157 ILE C C 1
ATOM 11350 O O . ILE C 1 157 ? 21.32800 -43.95500 -29.27700 1.000 24.72894 157 ILE C O 1
ATOM 11366 N N . PRO C 1 158 ? 19.28800 -44.83700 -28.94700 1.000 22.19384 158 PRO C N 1
ATOM 11367 C CA . PRO C 1 158 ? 19.21600 -45.33000 -30.33200 1.000 21.46752 158 PRO C CA 1
ATOM 11368 C C . PRO C 1 158 ? 19.04600 -44.17300 -31.30600 1.000 23.21491 158 PRO C C 1
ATOM 11369 O O . PRO C 1 158 ? 18.25200 -43.25700 -31.08300 1.000 22.67891 158 PRO C O 1
ATOM 11380 N N . ILE C 1 159 ? 19.81300 -44.21300 -32.39200 1.000 21.35022 159 ILE C N 1
ATOM 11381 C CA . ILE C 1 159 ? 19.79400 -43.15800 -33.39800 1.000 22.78019 159 ILE C CA 1
ATOM 11382 C C . ILE C 1 159 ? 20.12000 -43.79200 -34.73900 1.000 23.89339 159 ILE C C 1
ATOM 11383 O O . ILE C 1 159 ? 20.92000 -44.72600 -34.80600 1.000 21.02873 159 ILE C O 1
ATOM 11399 N N . GLY C 1 160 ? 19.49400 -43.29900 -35.79600 1.000 23.11661 160 GLY C N 1
ATOM 11400 C CA . GLY C 1 160 ? 19.85400 -43.74800 -37.12800 1.000 24.36154 160 GLY C CA 1
ATOM 11401 C C . GLY C 1 160 ? 19.04000 -43.03100 -38.17600 1.000 22.27280 160 GLY C C 1
ATOM 11402 O O . GLY C 1 160 ? 17.99400 -42.43600 -37.88800 1.000 21.21872 160 GLY C O 1
ATOM 11406 N N . ASP C 1 161 ? 19.53500 -43.12800 -39.40800 1.000 21.12222 161 ASP C N 1
ATOM 11407 C CA . ASP C 1 161 ? 18.93300 -42.45700 -40.56900 1.000 21.55775 161 ASP C CA 1
ATOM 11408 C C . ASP C 1 161 ? 18.19000 -43.45200 -41.46600 1.000 21.03060 161 ASP C C 1
ATOM 11409 O O . ASP C 1 161 ? 18.72700 -44.47400 -41.76000 1.000 23.15518 161 ASP C O 1
ATOM 11418 N N . ALA C 1 162 ? 16.99400 -43.06000 -41.87900 1.000 21.47246 162 ALA C N 1
ATOM 11419 C CA . ALA C 1 162 ? 16.15200 -43.79300 -42.84100 1.000 20.89897 162 ALA C CA 1
ATOM 11420 C C . ALA C 1 162 ? 15.89100 -45.21400 -42.33300 1.000 21.71315 162 ALA C C 1
ATOM 11421 O O . ALA C 1 162 ? 15.23300 -45.31800 -41.36500 1.000 23.33280 162 ALA C O 1
ATOM 11428 N N . ALA C 1 163 ? 16.42100 -46.23800 -42.99700 1.000 23.08004 163 ALA C N 1
ATOM 11429 C CA . ALA C 1 163 ? 16.26200 -47.60800 -42.47600 1.000 21.99276 163 ALA C CA 1
ATOM 11430 C C . ALA C 1 163 ? 16.79100 -47.63100 -41.04000 1.000 24.19754 163 ALA C C 1
ATOM 11431 O O . ALA C 1 163 ? 16.21300 -48.28200 -40.24200 1.000 22.48308 163 ALA C O 1
ATOM 11438 N N . GLY C 1 164 ? 17.85900 -46.88800 -40.77800 1.000 20.67779 164 GLY C N 1
ATOM 11439 C CA . GLY C 1 164 ? 18.37600 -46.81900 -39.42600 1.000 23.27077 164 GLY C CA 1
ATOM 11440 C C . GLY C 1 164 ? 17.41700 -46.13400 -38.47600 1.000 22.88480 164 GLY C C 1
ATOM 11441 O O . GLY C 1 164 ? 17.42000 -46.42400 -37.27400 1.000 23.71234 164 GLY C O 1
ATOM 11445 N N . GLY C 1 165 ? 16.61200 -45.20600 -38.99500 1.000 22.24847 165 GLY C N 1
ATOM 11446 C CA . GLY C 1 165 ? 15.58000 -44.57800 -38.18100 1.000 24.45635 165 GLY C CA 1
ATOM 11447 C C . GLY C 1 165 ? 14.40100 -45.50000 -37.93800 1.000 22.72685 165 GLY C C 1
ATOM 11448 O O . GLY C 1 165 ? 13.78400 -45.46400 -36.87100 1.000 22.52174 165 GLY C O 1
ATOM 11452 N N . ASN C 1 166 ? 14.08900 -46.35100 -38.92000 1.000 21.72875 166 ASN C N 1
ATOM 11453 C CA . ASN C 1 166 ? 13.17100 -47.46100 -38.70100 1.000 22.85411 166 ASN C CA 1
ATOM 11454 C C . ASN C 1 166 ? 13.67600 -48.35000 -37.57100 1.000 22.43519 166 ASN C C 1
ATOM 11455 O O . ASN C 1 166 ? 12.94900 -48.64200 -36.61000 1.000 22.06212 166 ASN C O 1
ATOM 11466 N N . ALA C 1 167 ? 14.94500 -48.76400 -37.66000 1.000 21.09999 167 ALA C N 1
ATOM 11467 C CA . ALA C 1 167 ? 15.54200 -49.61700 -36.63700 1.000 23.64715 167 ALA C CA 1
ATOM 11468 C C . ALA C 1 167 ? 15.51900 -48.93800 -35.27200 1.000 24.32619 167 ALA C C 1
ATOM 11469 O O . ALA C 1 167 ? 15.26300 -49.58700 -34.25000 1.000 22.11462 167 ALA C O 1
ATOM 11476 N N . THR C 1 168 ? 15.79400 -47.62900 -35.23500 1.000 21.36330 168 THR C N 1
ATOM 11477 C CA . THR C 1 168 ? 15.75500 -46.87900 -33.98500 1.000 21.85023 168 THR C CA 1
ATOM 11478 C C . THR C 1 168 ? 14.42200 -47.05200 -33.28100 1.000 22.89253 168 THR C C 1
ATOM 11479 O O . THR C 1 168 ? 14.37500 -47.33900 -32.07700 1.000 21.82026 168 THR C O 1
ATOM 11490 N N . ILE C 1 169 ? 13.32600 -46.88200 -34.02300 1.000 20.57135 169 ILE C N 1
ATOM 11491 C CA . ILE C 1 169 ? 11.99500 -46.93100 -33.42100 1.000 21.91045 169 ILE C CA 1
ATOM 11492 C C . ILE C 1 169 ? 11.65700 -48.35600 -32.99300 1.000 21.23281 169 ILE C C 1
ATOM 11493 O O . ILE C 1 169 ? 11.11800 -48.58100 -31.90100 1.000 21.63956 169 ILE C O 1
ATOM 11509 N N . VAL C 1 170 ? 11.94100 -49.33400 -33.86300 1.000 21.53172 170 VAL C N 1
ATOM 11510 C CA . VAL C 1 170 ? 11.67800 -50.73900 -33.53500 1.000 21.88671 170 VAL C CA 1
ATOM 11511 C C . VAL C 1 170 ? 12.47100 -51.16400 -32.30600 1.000 22.35227 170 VAL C C 1
ATOM 11512 O O . VAL C 1 170 ? 11.92700 -51.76800 -31.37300 1.000 23.13431 170 VAL C O 1
ATOM 11525 N N . VAL C 1 171 ? 13.77000 -50.85400 -32.28200 1.000 21.72428 171 VAL C N 1
ATOM 11526 C CA . VAL C 1 171 ? 14.59700 -51.18500 -31.12100 1.000 23.55009 171 VAL C CA 1
ATOM 11527 C C . VAL C 1 171 ? 14.01500 -50.57000 -29.84800 1.000 23.13239 171 VAL C C 1
ATOM 11528 O O . VAL C 1 171 ? 13.93300 -51.22500 -28.80000 1.000 23.20071 171 VAL C O 1
ATOM 11541 N N . SER C 1 172 ? 13.62000 -49.29200 -29.90700 1.000 23.28089 172 SER C N 1
ATOM 11542 C CA . SER C 1 172 ? 13.05500 -48.68200 -28.70700 1.000 26.07971 172 SER C CA 1
ATOM 11543 C C . SER C 1 172 ? 11.76200 -49.36600 -28.29300 1.000 25.75260 172 SER C C 1
ATOM 11544 O O . SER C 1 172 ? 11.49500 -49.51400 -27.09300 1.000 25.92591 172 SER C O 1
ATOM 11552 N N . GLN C 1 173 ? 10.96700 -49.82200 -29.26000 1.000 25.26093 173 GLN C N 1
ATOM 11553 C CA . GLN C 1 173 ? 9.74300 -50.53800 -28.91600 1.000 25.75268 173 GLN C CA 1
ATOM 11554 C C . GLN C 1 173 ? 10.05700 -51.88800 -28.29600 1.000 26.51377 173 GLN C C 1
ATOM 11555 O O . GLN C 1 173 ? 9.43200 -52.27800 -27.29900 1.000 25.68677 173 GLN C O 1
ATOM 11569 N N . LEU C 1 174 ? 11.03500 -52.61100 -28.85900 1.000 24.13686 174 LEU C N 1
ATOM 11570 C CA . LEU C 1 174 ? 11.38000 -53.92600 -28.32500 1.000 25.88861 174 LEU C CA 1
ATOM 11571 C C . LEU C 1 174 ? 11.97500 -53.81800 -26.93200 1.000 29.19478 174 LEU C C 1
ATOM 11572 O O . LEU C 1 174 ? 11.67300 -54.63900 -26.06000 1.000 26.18308 174 LEU C O 1
ATOM 11588 N N . LEU C 1 175 ? 12.83700 -52.82400 -26.70500 1.000 22.84026 175 LEU C N 1
ATOM 11589 C CA . LEU C 1 175 ? 13.40600 -52.65000 -25.37500 1.000 26.05326 175 LEU C CA 1
ATOM 11590 C C . LEU C 1 175 ? 12.37400 -52.11900 -24.39000 1.000 26.19229 175 LEU C C 1
ATOM 11591 O O . LEU C 1 175 ? 12.47100 -52.39100 -23.18400 1.000 29.31113 175 LEU C O 1
ATOM 11607 N N . GLY C 1 176 ? 11.38600 -51.36300 -24.86800 1.000 26.67371 176 GLY C N 1
ATOM 11608 C CA . GLY C 1 176 ? 10.32900 -50.91400 -23.97500 1.000 29.56500 176 GLY C CA 1
ATOM 11609 C C . GLY C 1 176 ? 9.49000 -52.07600 -23.47900 1.000 30.48557 176 GLY C C 1
ATOM 11610 O O . GLY C 1 176 ? 9.05300 -52.09700 -22.32400 1.000 28.45511 176 GLY C O 1
ATOM 11614 N N . ALA C 1 177 ? 9.26900 -53.06600 -24.33800 1.000 27.85555 177 ALA C N 1
ATOM 11615 C CA . ALA C 1 177 ? 8.47900 -54.22800 -23.94400 1.000 30.05752 177 ALA C CA 1
ATOM 11616 C C . ALA C 1 177 ? 9.27500 -55.20100 -23.08200 1.000 31.61376 177 ALA C C 1
ATOM 11617 O O . ALA C 1 177 ? 8.71900 -55.82000 -22.16900 1.000 34.23317 177 ALA C O 1
ATOM 11624 N N . LYS C 1 178 ? 10.57000 -55.35200 -23.34700 1.000 29.44776 178 LYS C N 1
ATOM 11625 C CA . LYS C 1 178 ? 11.43200 -56.25600 -22.58700 1.000 27.44789 178 LYS C CA 1
ATOM 11626 C C . LYS C 1 178 ? 12.72900 -55.51800 -22.29200 1.000 30.43378 178 LYS C C 1
ATOM 11627 O O . LYS C 1 178 ? 13.66400 -55.52000 -23.10200 1.000 27.68891 178 LYS C O 1
ATOM 11646 N N . PRO C 1 179 ? 12.81200 -54.85500 -21.14100 1.000 30.46962 179 PRO C N 1
ATOM 11647 C CA . PRO C 1 179 ? 13.91500 -53.91800 -20.90600 1.000 31.45081 179 PRO C CA 1
ATOM 11648 C C . PRO C 1 179 ? 15.29100 -54.56400 -20.95600 1.000 30.36971 179 PRO C C 1
ATOM 11649 O O . PRO C 1 179 ? 15.48500 -55.72400 -20.57500 1.000 30.54072 179 PRO C O 1
ATOM 11660 N N . ALA C 1 180 ? 16.25200 -53.77800 -21.44600 1.000 27.65699 180 ALA C N 1
ATOM 11661 C CA . ALA C 1 180 ? 17.67100 -54.06600 -21.30600 1.000 28.35023 180 ALA C CA 1
ATOM 11662 C C . ALA C 1 180 ? 18.11400 -53.70400 -19.88500 1.000 27.12086 180 ALA C C 1
ATOM 11663 O O . ALA C 1 180 ? 17.30700 -53.31000 -19.03700 1.000 28.97950 180 ALA C O 1
ATOM 11670 N N . ASP C 1 181 ? 19.41800 -53.81300 -19.61500 1.000 27.14416 181 ASP C N 1
ATOM 11671 C CA . ASP C 1 181 ? 19.93200 -53.50700 -18.28000 1.000 27.87374 181 ASP C CA 1
ATOM 11672 C C . ASP C 1 181 ? 19.73200 -52.04500 -17.89900 1.000 32.83228 181 ASP C C 1
ATOM 11673 O O . ASP C 1 181 ? 19.66300 -51.73100 -16.70700 1.000 31.88892 181 ASP C O 1
ATOM 11682 N N . VAL C 1 182 ? 19.64000 -51.15000 -18.87800 1.000 28.93739 182 VAL C N 1
ATOM 11683 C CA . VAL C 1 182 ? 19.33000 -49.73800 -18.65500 1.000 29.20623 182 VAL C CA 1
ATOM 11684 C C . VAL C 1 182 ? 18.31000 -49.29600 -19.69300 1.000 28.36789 182 VAL C C 1
ATOM 11685 O O . VAL C 1 182 ? 18.13700 -49.94900 -20.73000 1.000 28.25727 182 VAL C O 1
ATOM 11698 N N . PRO C 1 183 ? 17.61300 -48.19500 -19.43800 1.000 28.23952 183 PRO C N 1
ATOM 11699 C CA . PRO C 1 183 ? 16.52900 -47.77600 -20.33300 1.000 26.90226 183 PRO C CA 1
ATOM 11700 C C . PRO C 1 183 ? 17.02100 -47.04500 -21.58000 1.000 26.10963 183 PRO C C 1
ATOM 11701 O O . PRO C 1 183 ? 18.13400 -46.52500 -21.64600 1.000 27.45437 183 PRO C O 1
ATOM 11712 N N . VAL C 1 184 ? 16.14400 -47.00000 -22.57600 1.000 23.45338 184 VAL C N 1
ATOM 11713 C CA . VAL C 1 184 ? 16.29900 -46.02200 -23.65200 1.000 25.03853 184 VAL C CA 1
ATOM 11714 C C . VAL C 1 184 ? 15.94600 -44.65200 -23.07500 1.000 25.74166 184 VAL C C 1
ATOM 11715 O O . VAL C 1 184 ? 14.79500 -44.40500 -22.69500 1.000 26.28116 184 VAL C O 1
ATOM 11728 N N . VAL C 1 185 ? 16.93600 -43.75500 -22.97800 1.000 25.56093 185 VAL C N 1
ATOM 11729 C CA . VAL C 1 185 ? 16.68300 -42.43800 -22.38800 1.000 27.06938 185 VAL C CA 1
ATOM 11730 C C . VAL C 1 185 ? 16.29300 -41.40200 -23.42800 1.000 29.18480 185 VAL C C 1
ATOM 11731 O O . VAL C 1 185 ? 15.76100 -40.33700 -23.06400 1.000 25.67245 185 VAL C O 1
ATOM 11744 N N . LEU C 1 186 ? 16.52300 -41.68700 -24.70600 1.000 23.83126 186 LEU C N 1
ATOM 11745 C CA . LEU C 1 186 ? 16.21800 -40.79800 -25.81600 1.000 23.80836 186 LEU C CA 1
ATOM 11746 C C . LEU C 1 186 ? 16.36700 -41.60000 -27.09800 1.000 21.04029 186 LEU C C 1
ATOM 11747 O O . LEU C 1 186 ? 17.29100 -42.40100 -27.20700 1.000 22.67632 186 LEU C O 1
ATOM 11763 N N . GLN C 1 187 ? 15.46400 -41.39400 -28.05500 1.000 20.65912 187 GLN C N 1
ATOM 11764 C CA . GLN C 1 187 ? 15.63400 -41.98700 -29.38100 1.000 22.09821 187 GLN C CA 1
ATOM 11765 C C . GLN C 1 187 ? 15.57800 -40.88900 -30.43300 1.000 21.18939 187 GLN C C 1
ATOM 11766 O O . GLN C 1 187 ? 14.85200 -39.89800 -30.28600 1.000 21.66369 187 GLN C O 1
ATOM 11780 N N . VAL C 1 188 ? 16.35800 -41.07000 -31.49600 1.000 19.85303 188 VAL C N 1
ATOM 11781 C CA . VAL C 1 188 ? 16.54600 -40.03000 -32.50400 1.000 19.91271 188 VAL C CA 1
ATOM 11782 C C . VAL C 1 188 ? 16.40200 -40.65000 -33.89300 1.000 20.60423 188 VAL C C 1
ATOM 11783 O O . VAL C 1 188 ? 17.41400 -40.87500 -34.57900 1.000 20.99780 188 VAL C O 1
ATOM 11796 N N . PRO C 1 189 ? 15.18300 -40.95600 -34.35000 1.000 22.47974 189 PRO C N 1
ATOM 11797 C CA . PRO C 1 189 ? 14.96900 -41.42100 -35.70000 1.000 21.84198 189 PRO C CA 1
ATOM 11798 C C . PRO C 1 189 ? 15.07200 -40.25200 -36.69300 1.000 23.81340 189 PRO C C 1
ATOM 11799 O O . PRO C 1 189 ? 14.31900 -39.38500 -36.61500 1.000 23.88711 189 PRO C O 1
ATOM 11810 N N . ILE C 1 190 ? 16.05400 -40.32300 -37.58800 1.000 20.76907 190 ILE C N 1
ATOM 11811 C CA . ILE C 1 190 ? 16.29700 -39.27100 -38.60800 1.000 21.09053 190 ILE C CA 1
ATOM 11812 C C . ILE C 1 190 ? 15.74700 -39.77600 -39.94400 1.000 22.43686 190 ILE C C 1
ATOM 11813 O O . ILE C 1 190 ? 16.11700 -40.85500 -40.32400 1.000 23.27163 190 ILE C O 1
ATOM 11829 N N . PHE C 1 191 ? 14.90100 -38.95900 -40.56200 1.000 22.03252 191 PHE C N 1
ATOM 11830 C CA . PHE C 1 191 ? 14.09800 -39.27300 -41.77100 1.000 25.87254 191 PHE C CA 1
ATOM 11831 C C . PHE C 1 191 ? 13.71700 -40.75300 -41.74900 1.000 25.54023 191 PHE C C 1
ATOM 11832 O O . PHE C 1 191 ? 14.07300 -41.47100 -42.63000 1.000 26.80096 191 PHE C O 1
ATOM 11849 N N . PRO C 1 192 ? 13.02300 -41.20000 -40.69400 1.000 22.67019 192 PRO C N 1
ATOM 11850 C CA . PRO C 1 192 ? 12.73000 -42.62800 -40.53700 1.000 23.44160 192 PRO C CA 1
ATOM 11851 C C . PRO C 1 192 ? 11.60400 -43.11300 -41.44200 1.000 21.78152 192 PRO C C 1
ATOM 11852 O O . PRO C 1 192 ? 10.72300 -42.36500 -41.85000 1.000 23.18587 192 PRO C O 1
ATOM 11863 N N . LEU C 1 193 ? 11.61000 -44.42200 -41.69800 1.000 23.78831 193 LEU C N 1
ATOM 11864 C CA . LEU C 1 193 ? 10.42600 -45.09600 -42.21900 1.000 22.83079 193 LEU C CA 1
ATOM 11865 C C . LEU C 1 193 ? 9.66500 -45.66000 -41.02200 1.000 26.35622 193 LEU C C 1
ATOM 11866 O O . LEU C 1 193 ? 10.14600 -46.58200 -40.35500 1.000 26.79998 193 LEU C O 1
ATOM 11882 N N . ALA C 1 194 ? 8.49200 -45.09600 -40.72900 1.000 22.92739 194 ALA C N 1
ATOM 11883 C CA . ALA C 1 194 ? 7.65700 -45.57400 -39.63000 1.000 24.56202 194 ALA C CA 1
ATOM 11884 C C . ALA C 1 194 ? 6.34700 -46.16300 -40.13500 1.000 25.63129 194 ALA C C 1
ATOM 11885 O O . ALA C 1 194 ? 6.01900 -47.32100 -39.83800 1.000 24.56092 194 ALA C O 1
ATOM 11892 N N . SER C 1 195 ? 5.58500 -45.38300 -40.88900 1.000 26.02997 195 SER C N 1
ATOM 11893 C CA . SER C 1 195 ? 4.43400 -45.87000 -41.63400 1.000 27.20691 195 SER C CA 1
ATOM 11894 C C . SER C 1 195 ? 4.83300 -46.13600 -43.07900 1.000 28.57392 195 SER C C 1
ATOM 11895 O O . SER C 1 195 ? 5.72100 -45.48300 -43.63000 1.000 26.22651 195 SER C O 1
ATOM 11903 N N . ASP C 1 196 ? 4.17000 -47.11800 -43.68300 1.000 27.02049 196 ASP C N 1
ATOM 11904 C CA . ASP C 1 196 ? 4.36400 -47.43200 -45.09600 1.000 26.92373 196 ASP C CA 1
ATOM 11905 C C . ASP C 1 196 ? 4.26000 -46.17900 -45.96600 1.000 26.89547 196 ASP C C 1
ATOM 11906 O O . ASP C 1 196 ? 3.25100 -45.46900 -45.93600 1.000 28.04521 196 ASP C O 1
ATOM 11915 N N . ALA C 1 197 ? 5.30600 -45.91700 -46.75900 1.000 27.59767 197 ALA C N 1
ATOM 11916 C CA . ALA C 1 197 ? 5.32900 -44.73800 -47.62000 1.000 27.15225 197 ALA C CA 1
ATOM 11917 C C . ALA C 1 197 ? 4.43400 -44.88000 -48.84700 1.000 30.06418 197 ALA C C 1
ATOM 11918 O O . ALA C 1 197 ? 4.08300 -43.87100 -49.46300 1.000 30.63567 197 ALA C O 1
ATOM 11925 N N . VAL C 1 198 ? 4.08100 -46.10600 -49.23700 1.000 30.69384 198 VAL C N 1
ATOM 11926 C CA . VAL C 1 198 ? 3.23100 -46.28200 -50.40700 1.000 29.36554 198 VAL C CA 1
ATOM 11927 C C . VAL C 1 198 ? 1.89300 -45.59700 -50.17700 1.000 30.27366 198 VAL C C 1
ATOM 11928 O O . VAL C 1 198 ? 1.26500 -45.75300 -49.12300 1.000 34.77354 198 VAL C O 1
ATOM 11941 N N . GLY C 1 199 ? 1.45500 -44.81200 -51.16500 1.000 31.86678 199 GLY C N 1
ATOM 11942 C CA . GLY C 1 199 ? 0.21900 -44.07100 -51.06200 1.000 35.63519 199 GLY C CA 1
ATOM 11943 C C . GLY C 1 199 ? 0.34000 -42.70700 -50.41600 1.000 35.87659 199 GLY C C 1
ATOM 11944 O O . GLY C 1 199 ? -0.64100 -41.95600 -50.41100 1.000 37.72255 199 GLY C O 1
ATOM 11948 N N . SER C 1 200 ? 1.50800 -42.35800 -49.88700 1.000 34.52321 200 SER C N 1
ATOM 11949 C CA . SER C 1 200 ? 1.68300 -41.07400 -49.22200 1.000 30.44179 200 SER C CA 1
ATOM 11950 C C . SER C 1 200 ? 1.86700 -39.95200 -50.23600 1.000 32.47279 200 SER C C 1
ATOM 11951 O O . SER C 1 200 ? 2.36600 -40.15600 -51.34900 1.000 32.46908 200 SER C O 1
ATOM 11959 N N . ALA C 1 201 ? 1.46500 -38.74900 -49.82700 1.000 29.99506 201 ALA C N 1
ATOM 11960 C CA . ALA C 1 201 ? 1.59800 -37.59000 -50.70500 1.000 32.86606 201 ALA C CA 1
ATOM 11961 C C . ALA C 1 201 ? 3.06000 -37.26300 -50.97900 1.000 30.45863 201 ALA C C 1
ATOM 11962 O O . ALA C 1 201 ? 3.41100 -36.88100 -52.10100 1.000 32.53107 201 ALA C O 1
ATOM 11969 N N . SER C 1 202 ? 3.93300 -37.40600 -49.97300 1.000 25.72827 202 SER C N 1
ATOM 11970 C CA . SER C 1 202 ? 5.34300 -37.08400 -50.18900 1.000 26.50102 202 SER C CA 1
ATOM 11971 C C . SER C 1 202 ? 5.99500 -38.05600 -51.17300 1.000 27.05531 202 SER C C 1
ATOM 11972 O O . SER C 1 202 ? 6.86600 -37.65700 -51.95800 1.000 28.17288 202 SER C O 1
ATOM 11980 N N . LEU C 1 203 ? 5.59900 -39.32600 -51.15100 1.000 27.38875 203 LEU C N 1
ATOM 11981 C CA . LEU C 1 203 ? 6.20300 -40.27400 -52.08200 1.000 24.97109 203 LEU C CA 1
ATOM 11982 C C . LEU C 1 203 ? 5.88500 -39.88800 -53.52000 1.000 29.77156 203 LEU C C 1
ATOM 11983 O O . LEU C 1 203 ? 6.76000 -39.93000 -54.39300 1.000 30.74634 203 LEU C O 1
ATOM 11999 N N . GLU C 1 204 ? 4.64400 -39.47600 -53.77800 1.000 28.49314 204 GLU C N 1
ATOM 12000 C CA . GLU C 1 204 ? 4.28000 -39.04500 -55.12500 1.000 33.63990 204 GLU C CA 1
ATOM 12001 C C . GLU C 1 204 ? 4.97500 -37.73800 -55.49400 1.000 33.61325 204 GLU C C 1
ATOM 12002 O O . GLU C 1 204 ? 5.43800 -37.57400 -56.62900 1.000 32.21910 204 GLU C O 1
ATOM 12008 N N . ALA C 1 205 ? 5.07600 -36.80600 -54.54200 1.000 29.59383 205 ALA C N 1
ATOM 12009 C CA . ALA C 1 205 ? 5.64400 -35.49800 -54.85200 1.000 28.29883 205 ALA C CA 1
ATOM 12010 C C . ALA C 1 205 ? 7.13300 -35.59300 -55.15600 1.000 30.08626 205 ALA C C 1
ATOM 12011 O O . ALA C 1 205 ? 7.64600 -34.86700 -56.01600 1.000 32.15721 205 ALA C O 1
ATOM 12018 N N . PHE C 1 206 ? 7.83400 -36.46800 -54.45200 1.000 24.56429 206 PHE C N 1
ATOM 12019 C CA . PHE C 1 206 ? 9.30700 -36.54700 -54.55200 1.000 25.10992 206 PHE C CA 1
ATOM 12020 C C . PHE C 1 206 ? 9.76800 -37.92300 -55.02700 1.000 28.46760 206 PHE C C 1
ATOM 12021 O O . PHE C 1 206 ? 10.80800 -38.33700 -54.65900 1.000 26.91699 206 PHE C O 1
ATOM 12038 N N . ALA C 1 207 ? 9.00700 -38.54000 -55.91800 1.000 28.38244 207 ALA C N 1
ATOM 12039 C CA . ALA C 1 207 ? 9.31900 -39.90300 -56.39100 1.000 29.67876 207 ALA C CA 1
ATOM 12040 C C . ALA C 1 207 ? 10.61000 -39.95100 -57.19600 1.000 29.85761 207 ALA C C 1
ATOM 12041 O O . ALA C 1 207 ? 11.23400 -40.97200 -57.18600 1.000 29.95388 207 ALA C O 1
ATOM 12048 N N . GLU C 1 208 ? 10.93900 -38.87200 -57.88700 1.000 28.77179 208 GLU C N 1
ATOM 12049 C CA . GLU C 1 208 ? 12.17100 -38.84700 -58.68200 1.000 35.16577 208 GLU C CA 1
ATOM 12050 C C . GLU C 1 208 ? 12.90600 -37.53700 -58.47500 1.000 31.21304 208 GLU C C 1
ATOM 12051 O O . GLU C 1 208 ? 12.27600 -36.54400 -58.32300 1.000 31.78171 208 GLU C O 1
ATOM 12063 N N . GLY C 1 209 ? 14.22300 -37.60400 -58.49300 1.000 29.91149 209 GLY C N 1
ATOM 12064 C CA . GLY C 1 209 ? 15.05300 -36.41700 -58.50900 1.000 28.21283 209 GLY C CA 1
ATOM 12065 C C . GLY C 1 209 ? 15.40600 -35.83500 -57.15800 1.000 32.58992 209 GLY C C 1
ATOM 12066 O O . GLY C 1 209 ? 15.94900 -34.72500 -57.10600 1.000 30.76360 209 GLY C O 1
ATOM 12070 N N . PHE C 1 210 ? 15.11000 -36.56600 -56.09100 1.000 27.46938 210 PHE C N 1
ATOM 12071 C CA . PHE C 1 210 ? 15.40300 -36.03900 -54.74500 1.000 29.80746 210 PHE C CA 1
ATOM 12072 C C . PHE C 1 210 ? 16.23800 -37.02400 -53.92500 1.000 31.26888 210 PHE C C 1
ATOM 12073 O O . PHE C 1 210 ? 15.87100 -37.26700 -52.80500 1.000 30.05745 210 PHE C O 1
ATOM 12090 N N . VAL C 1 211 ? 17.30300 -37.54300 -54.51400 1.000 28.11579 211 VAL C N 1
ATOM 12091 C CA . VAL C 1 211 ? 18.28200 -38.48200 -53.90400 1.000 28.72098 211 VAL C CA 1
ATOM 12092 C C . VAL C 1 211 ? 17.64900 -39.85000 -53.68700 1.000 33.02930 211 VAL C C 1
ATOM 12093 O O . VAL C 1 211 ? 18.04700 -40.74200 -54.35900 1.000 31.82497 211 VAL C O 1
ATOM 12106 N N . LEU C 1 212 ? 16.75600 -39.98700 -52.71800 1.000 28.48549 212 LEU C N 1
ATOM 12107 C CA . LEU C 1 212 ? 16.05800 -41.26500 -52.51200 1.000 27.95232 212 LEU C CA 1
ATOM 12108 C C . LEU C 1 212 ? 14.88900 -41.26800 -53.48400 1.000 29.53536 212 LEU C C 1
ATOM 12109 O O . LEU C 1 212 ? 14.15500 -40.34000 -53.47500 1.000 28.62945 212 LEU C O 1
ATOM 12125 N N . THR C 1 213 ? 14.75700 -42.32100 -54.26500 1.000 27.32449 213 THR C N 1
ATOM 12126 C CA . THR C 1 213 ? 13.70500 -42.39200 -55.26900 1.000 26.64386 213 THR C CA 1
ATOM 12127 C C . THR C 1 213 ? 12.70100 -43.49200 -54.95000 1.000 27.36959 213 THR C C 1
ATOM 12128 O O . THR C 1 213 ? 12.98300 -44.44700 -54.21900 1.000 27.96512 213 THR C O 1
ATOM 12139 N N . LYS C 1 214 ? 11.51900 -43.35300 -55.55200 1.000 28.13260 214 LYS C N 1
ATOM 12140 C CA . LYS C 1 214 ? 10.51800 -44.41000 -55.48800 1.000 30.50456 214 LYS C CA 1
ATOM 12141 C C . LYS C 1 214 ? 11.07100 -45.73000 -56.02200 1.000 26.70353 214 LYS C C 1
ATOM 12142 O O . LYS C 1 214 ? 10.79300 -46.79900 -55.46800 1.000 28.13965 214 LYS C O 1
ATOM 12161 N N . ALA C 1 215 ? 11.86500 -45.67400 -57.09500 1.000 28.95177 215 ALA C N 1
ATOM 12162 C CA . ALA C 1 215 ? 12.47200 -46.89500 -57.62500 1.000 28.29126 215 ALA C CA 1
ATOM 12163 C C . ALA C 1 215 ? 13.36300 -47.56400 -56.58700 1.000 27.83196 215 ALA C C 1
ATOM 12164 O O . ALA C 1 215 ? 13.31100 -48.78900 -56.41300 1.000 28.31541 215 ALA C O 1
ATOM 12171 N N . SER C 1 216 ? 14.18200 -46.77500 -55.87700 1.000 28.14238 216 SER C N 1
ATOM 12172 C CA . SER C 1 216 ? 15.04200 -47.34900 -54.84500 1.000 28.14183 216 SER C CA 1
ATOM 12173 C C . SER C 1 216 ? 14.21500 -47.94400 -53.71500 1.000 26.22217 216 SER C C 1
ATOM 12174 O O . SER C 1 216 ? 14.50800 -49.04300 -53.23500 1.000 24.97914 216 SER C O 1
ATOM 12182 N N . ILE C 1 217 ? 13.17400 -47.23100 -53.27600 1.000 27.43434 217 ILE C N 1
ATOM 12183 C CA . ILE C 1 217 ? 12.29500 -47.75500 -52.23300 1.000 26.96631 217 ILE C CA 1
ATOM 12184 C C . ILE C 1 217 ? 11.73200 -49.11400 -52.63800 1.000 29.34080 217 ILE C C 1
ATOM 12185 O O . ILE C 1 217 ? 11.67300 -50.04900 -51.82800 1.000 27.56937 217 ILE C O 1
ATOM 12201 N N . GLU C 1 218 ? 11.30300 -49.24800 -53.89700 1.000 27.79022 218 GLU C N 1
ATOM 12202 C CA . GLU C 1 218 ? 10.74900 -50.52300 -54.34600 1.000 28.47634 218 GLU C CA 1
ATOM 12203 C C . GLU C 1 218 ? 11.81500 -51.61100 -54.38800 1.000 27.86772 218 GLU C C 1
ATOM 12204 O O . GLU C 1 218 ? 11.54600 -52.76300 -54.03400 1.000 27.04595 218 GLU C O 1
ATOM 12216 N N . PHE C 1 219 ? 13.03100 -51.25900 -54.80300 1.000 27.41856 219 PHE C N 1
ATOM 12217 C CA . PHE C 1 219 ? 14.15300 -52.19700 -54.77900 1.000 28.50784 219 PHE C CA 1
ATOM 12218 C C . PHE C 1 219 ? 14.45400 -52.66400 -53.35500 1.000 26.67221 219 PHE C C 1
ATOM 12219 O O . PHE C 1 219 ? 14.67100 -53.85800 -53.11100 1.000 25.86337 219 PHE C O 1
ATOM 12236 N N . PHE C 1 220 ? 14.44800 -51.73400 -52.39600 1.000 25.55020 220 PHE C N 1
ATOM 12237 C CA . PHE C 1 220 ? 14.66700 -52.10400 -51.00300 1.000 25.01806 220 PHE C CA 1
ATOM 12238 C C . PHE C 1 220 ? 13.54600 -53.00400 -50.49000 1.000 23.67104 220 PHE C C 1
ATOM 12239 O O . PHE C 1 220 ? 13.79800 -53.97500 -49.76700 1.000 24.83850 220 PHE C O 1
ATOM 12256 N N . ASP C 1 221 ? 12.29600 -52.68300 -50.83700 1.000 26.71379 221 ASP C N 1
ATOM 12257 C CA . ASP C 1 221 ? 11.16100 -53.48200 -50.37900 1.000 27.60839 221 ASP C CA 1
ATOM 12258 C C . ASP C 1 221 ? 11.27900 -54.92300 -50.84400 1.000 27.67234 221 ASP C C 1
ATOM 12259 O O . ASP C 1 221 ? 11.04700 -55.86300 -50.07500 1.000 27.09888 221 ASP C O 1
ATOM 12268 N N . THR C 1 222 ? 11.60800 -55.11500 -52.11600 1.000 30.82278 222 THR C N 1
ATOM 12269 C CA . THR C 1 222 ? 11.70600 -56.46900 -52.65100 1.000 27.48400 222 THR C CA 1
ATOM 12270 C C . THR C 1 222 ? 12.82900 -57.26200 -51.99100 1.000 29.76919 222 THR C C 1
ATOM 12271 O O . THR C 1 222 ? 12.69700 -58.47600 -51.79000 1.000 30.67577 222 THR C O 1
ATOM 12282 N N . ALA C 1 223 ? 13.93400 -56.60600 -51.63900 1.000 26.88389 223 ALA C N 1
ATOM 12283 C CA . ALA C 1 223 ? 15.05100 -57.31900 -51.03800 1.000 27.68990 223 ALA C CA 1
ATOM 12284 C C . ALA C 1 223 ? 14.78500 -57.66900 -49.57800 1.000 26.51295 223 ALA C C 1
ATOM 12285 O O . ALA C 1 223 ? 15.11200 -58.77800 -49.13100 1.000 24.94477 223 ALA C O 1
ATOM 12292 N N . TYR C 1 224 ? 14.19500 -56.73700 -48.81800 1.000 25.19546 224 TYR C N 1
ATOM 12293 C CA . TYR C 1 224 ? 14.06700 -56.89700 -47.37300 1.000 22.92688 224 TYR C CA 1
ATOM 12294 C C . TYR C 1 224 ? 12.87900 -57.77700 -46.98800 1.000 24.06935 224 TYR C C 1
ATOM 12295 O O . TYR C 1 224 ? 12.96800 -58.54500 -46.02700 1.000 24.97037 224 TYR C O 1
ATOM 12313 N N . LYS C 1 225 ? 11.76500 -57.67400 -47.71100 1.000 26.71430 225 LYS C N 1
ATOM 12314 C CA . LYS C 1 225 ? 10.61200 -58.56700 -47.53400 1.000 28.33928 225 LYS C CA 1
ATOM 12315 C C . LYS C 1 225 ? 9.98800 -58.46900 -46.13800 1.000 30.71145 225 LYS C C 1
ATOM 12316 O O . LYS C 1 225 ? 9.66700 -59.47800 -45.50200 1.000 32.59148 225 LYS C O 1
ATOM 12335 N N . ALA C 1 226 ? 9.79000 -57.24400 -45.66800 1.000 29.36942 226 ALA C N 1
ATOM 12336 C CA . ALA C 1 226 ? 9.11500 -57.02800 -44.39700 1.000 28.64566 226 ALA C CA 1
ATOM 12337 C C . ALA C 1 226 ? 7.60500 -57.06700 -44.59400 1.000 30.51080 226 ALA C C 1
ATOM 12338 O O . ALA C 1 226 ? 7.07200 -56.38700 -45.47200 1.000 32.16842 226 ALA C O 1
ATOM 12345 N N . ASP C 1 227 ? 6.91300 -57.85800 -43.77400 1.000 31.92300 227 ASP C N 1
ATOM 12346 C CA . ASP C 1 227 ? 5.46000 -57.93600 -43.87500 1.000 31.42268 227 ASP C CA 1
ATOM 12347 C C . ASP C 1 227 ? 4.81500 -56.61900 -43.43100 1.000 25.75109 227 ASP C C 1
ATOM 12348 O O . ASP C 1 227 ? 5.12000 -56.09400 -42.35500 1.000 27.82112 227 ASP C O 1
ATOM 12357 N N . ARG C 1 228 ? 3.90800 -56.09400 -44.26500 1.000 27.50669 228 ARG C N 1
ATOM 12358 C CA . ARG C 1 228 ? 3.27700 -54.80300 -43.99000 1.000 29.08792 228 ARG C CA 1
ATOM 12359 C C . ARG C 1 228 ? 2.47300 -54.79400 -42.69400 1.000 30.35644 228 ARG C C 1
ATOM 12360 O O . ARG C 1 228 ? 2.12100 -53.71600 -42.20500 1.000 32.29294 228 ARG C O 1
ATOM 12381 N N . ALA C 1 229 ? 2.14400 -55.96100 -42.14000 1.000 29.13366 229 ALA C N 1
ATOM 12382 C CA . ALA C 1 229 ? 1.38000 -56.02600 -40.90000 1.000 30.12632 229 ALA C CA 1
ATOM 12383 C C . ALA C 1 229 ? 2.25700 -56.20300 -39.66500 1.000 28.08655 229 ALA C C 1
ATOM 12384 O O . ALA C 1 229 ? 1.73200 -56.24500 -38.54800 1.000 31.52645 229 ALA C O 1
ATOM 12391 N N . ASP C 1 230 ? 3.57300 -56.29800 -39.84000 1.000 28.25186 230 ASP C N 1
ATOM 12392 C CA . ASP C 1 230 ? 4.48700 -56.60100 -38.74300 1.000 26.37462 230 ASP C CA 1
ATOM 12393 C C . ASP C 1 230 ? 5.01100 -55.29800 -38.15000 1.000 27.89244 230 ASP C C 1
ATOM 12394 O O . ASP C 1 230 ? 5.64800 -54.52100 -38.87000 1.000 26.03808 230 ASP C O 1
ATOM 12403 N N . PRO C 1 231 ? 4.77200 -55.01800 -36.86400 1.000 28.51921 231 PRO C N 1
ATOM 12404 C CA . PRO C 1 231 ? 5.26200 -53.75500 -36.27900 1.000 26.78901 231 PRO C CA 1
ATOM 12405 C C . PRO C 1 231 ? 6.77600 -53.64000 -36.25500 1.000 26.49311 231 PRO C C 1
ATOM 12406 O O . PRO C 1 231 ? 7.29600 -52.52800 -36.09000 1.000 25.02797 231 PRO C O 1
ATOM 12417 N N . ARG C 1 232 ? 7.50600 -54.74700 -36.40500 1.000 25.25907 232 ARG C N 1
ATOM 12418 C CA . ARG C 1 232 ? 8.95500 -54.67600 -36.54300 1.000 23.08954 232 ARG C CA 1
ATOM 12419 C C . ARG C 1 232 ? 9.38900 -54.20400 -37.92100 1.000 21.88596 232 ARG C C 1
ATOM 12420 O O . ARG C 1 232 ? 10.55900 -53.85200 -38.09800 1.000 23.20472 232 ARG C O 1
ATOM 12441 N N . GLY C 1 233 ? 8.48900 -54.23400 -38.90400 1.000 23.34151 233 GLY C N 1
ATOM 12442 C CA . GLY C 1 233 ? 8.73600 -53.67600 -40.22000 1.000 25.02404 233 GLY C CA 1
ATOM 12443 C C . GLY C 1 233 ? 8.21100 -52.25400 -40.34200 1.000 26.49633 233 GLY C C 1
ATOM 12444 O O . GLY C 1 233 ? 8.85700 -51.38800 -40.94200 1.000 24.16647 233 GLY C O 1
ATOM 12448 N N . PHE C 1 234 ? 7.03600 -52.00100 -39.76500 1.000 23.38437 234 PHE C N 1
ATOM 12449 C CA . PHE C 1 234 ? 6.35500 -50.70900 -39.87800 1.000 23.76759 234 PHE C CA 1
ATOM 12450 C C . PHE C 1 234 ? 5.93700 -50.30200 -38.47200 1.000 27.70479 234 PHE C C 1
ATOM 12451 O O . PHE C 1 234 ? 4.81300 -50.59300 -38.02700 1.000 26.04266 234 PHE C O 1
ATOM 12468 N N . PRO C 1 235 ? 6.82900 -49.62800 -37.73600 1.000 23.93527 235 PRO C N 1
ATOM 12469 C CA . PRO C 1 235 ? 6.60900 -49.43200 -36.29300 1.000 24.44968 235 PRO C CA 1
ATOM 12470 C C . PRO C 1 235 ? 5.53400 -48.41300 -35.95900 1.000 23.95228 235 PRO C C 1
ATOM 12471 O O . PRO C 1 235 ? 5.21500 -48.25800 -34.77500 1.000 24.62468 235 PRO C O 1
ATOM 12482 N N . ILE C 1 236 ? 4.94400 -47.74100 -36.94900 1.000 24.23228 236 ILE C N 1
ATOM 12483 C CA . ILE C 1 236 ? 3.73500 -46.96500 -36.68000 1.000 23.86441 236 ILE C CA 1
ATOM 12484 C C . ILE C 1 236 ? 2.64800 -47.87000 -36.10600 1.000 27.46468 236 ILE C C 1
ATOM 12485 O O . ILE C 1 236 ? 1.76200 -47.41100 -35.37300 1.000 25.01104 236 ILE C O 1
ATOM 12501 N N . LEU C 1 237 ? 2.69300 -49.17100 -36.42700 1.000 23.03911 237 LEU C N 1
ATOM 12502 C CA . LEU C 1 237 ? 1.70900 -50.11400 -35.90800 1.000 25.98384 237 LEU C CA 1
ATOM 12503 C C . LEU C 1 237 ? 1.94000 -50.47800 -34.45100 1.000 27.59856 237 LEU C C 1
ATOM 12504 O O . LEU C 1 237 ? 1.08400 -51.14000 -33.84700 1.000 29.14736 237 LEU C O 1
ATOM 12520 N N . GLY C 1 238 ? 3.07700 -50.09600 -33.88200 1.000 25.08663 238 GLY C N 1
ATOM 12521 C CA . GLY C 1 238 ? 3.42200 -50.49500 -32.53800 1.000 25.69405 238 GLY C CA 1
ATOM 12522 C C . GLY C 1 238 ? 2.69400 -49.68700 -31.47800 1.000 26.05779 238 GLY C C 1
ATOM 12523 O O . GLY C 1 238 ? 1.94400 -48.75200 -31.75200 1.000 29.19976 238 GLY C O 1
ATOM 12527 N N . ASP C 1 239 ? 2.94300 -50.07200 -30.23400 1.000 26.56545 239 ASP C N 1
ATOM 12528 C CA . ASP C 1 239 ? 2.36500 -49.40900 -29.07000 1.000 29.58987 239 ASP C CA 1
ATOM 12529 C C . ASP C 1 239 ? 3.21300 -48.19300 -28.71100 1.000 26.10444 239 ASP C C 1
ATOM 12530 O O . ASP C 1 239 ? 4.39300 -48.33500 -28.37400 1.000 28.21741 239 ASP C O 1
ATOM 12539 N N . HIS C 1 240 ? 2.62400 -47.00300 -28.79400 1.000 28.01469 240 HIS C N 1
ATOM 12540 C CA . HIS C 1 240 ? 3.35500 -45.76200 -28.54700 1.000 25.79759 240 HIS C CA 1
ATOM 12541 C C . HIS C 1 240 ? 3.15700 -45.21800 -27.14100 1.000 27.83677 240 HIS C C 1
ATOM 12542 O O . HIS C 1 240 ? 3.71800 -44.16600 -26.81900 1.000 26.79477 240 HIS C O 1
ATOM 12556 N N . THR C 1 241 ? 2.36800 -45.89700 -26.30300 1.000 27.80210 241 THR C N 1
ATOM 12557 C CA . THR C 1 241 ? 1.92900 -45.29200 -25.05000 1.000 30.82311 241 THR C CA 1
ATOM 12558 C C . THR C 1 241 ? 3.06400 -45.10300 -24.05800 1.000 26.85959 241 THR C C 1
ATOM 12559 O O . THR C 1 241 ? 2.92400 -44.31100 -23.11900 1.000 29.55438 241 THR C O 1
ATOM 12570 N N . ALA C 1 242 ? 4.18300 -45.79500 -24.22900 1.000 26.95178 242 ALA C N 1
ATOM 12571 C CA . ALA C 1 242 ? 5.31700 -45.60200 -23.33700 1.000 30.01418 242 ALA C CA 1
ATOM 12572 C C . ALA C 1 242 ? 6.57800 -45.24600 -24.11100 1.000 27.02181 242 ALA C C 1
ATOM 12573 O O . ALA C 1 242 ? 7.68800 -45.49900 -23.64400 1.000 26.68214 242 ALA C O 1
ATOM 12580 N N . ALA C 1 243 ? 6.41800 -44.64200 -25.28500 1.000 28.16171 243 ALA C N 1
ATOM 12581 C CA . ALA C 1 243 ? 7.58100 -44.33300 -26.09800 1.000 27.08454 243 ALA C CA 1
ATOM 12582 C C . ALA C 1 243 ? 8.53000 -43.42600 -25.31900 1.000 24.33838 243 ALA C C 1
ATOM 12583 O O . ALA C 1 243 ? 8.08400 -42.51700 -24.60100 1.000 25.95969 243 ALA C O 1
ATOM 12590 N N . PRO C 1 244 ? 9.83300 -43.63000 -25.44800 1.000 25.11863 244 PRO C N 1
ATOM 12591 C CA . PRO C 1 244 ? 10.79500 -42.80200 -24.73100 1.000 26.20635 244 PRO C CA 1
ATOM 12592 C C . PRO C 1 244 ? 10.84300 -41.41400 -25.33700 1.000 24.63093 244 PRO C C 1
ATOM 12593 O O . PRO C 1 244 ? 10.28200 -41.18500 -26.42000 1.000 25.45087 244 PRO C O 1
ATOM 12604 N N . PRO C 1 245 ? 11.47000 -40.45600 -24.65200 1.000 25.29085 245 PRO C N 1
ATOM 12605 C CA . PRO C 1 245 ? 11.66200 -39.12100 -25.23600 1.000 24.28309 245 PRO C CA 1
ATOM 12606 C C . PRO C 1 245 ? 12.23900 -39.24200 -26.63800 1.000 24.04397 245 PRO C C 1
ATOM 12607 O O . PRO C 1 245 ? 13.12300 -40.06200 -26.88900 1.000 23.67481 245 PRO C O 1
ATOM 12618 N N . THR C 1 246 ? 11.71500 -38.44100 -27.56400 1.000 24.06158 246 THR C N 1
ATOM 12619 C CA . THR C 1 246 ? 11.99500 -38.64200 -28.98200 1.000 24.02982 246 THR C CA 1
ATOM 12620 C C . THR C 1 246 ? 12.33200 -37.33500 -29.68800 1.000 23.21158 246 THR C C 1
ATOM 12621 O O . THR C 1 246 ? 11.70700 -36.29400 -29.44600 1.000 22.78577 246 THR C O 1
ATOM 12632 N N . ILE C 1 247 ? 13.29600 -37.40800 -30.60000 1.000 20.52099 247 ILE C N 1
ATOM 12633 C CA . ILE C 1 247 ? 13.52500 -36.35200 -31.58700 1.000 22.50740 247 ILE C CA 1
ATOM 12634 C C . ILE C 1 247 ? 13.31700 -36.98500 -32.95500 1.000 21.92519 247 ILE C C 1
ATOM 12635 O O . ILE C 1 247 ? 14.05100 -37.91000 -33.31700 1.000 23.24004 247 ILE C O 1
ATOM 12651 N N . VAL C 1 248 ? 12.30700 -36.52000 -33.69200 1.000 19.78939 248 VAL C N 1
ATOM 12652 C CA . VAL C 1 248 ? 12.07000 -36.94900 -35.07200 1.000 20.63508 248 VAL C CA 1
ATOM 12653 C C . VAL C 1 248 ? 12.55600 -35.83000 -35.98100 1.000 24.30743 248 VAL C C 1
ATOM 12654 O O . VAL C 1 248 ? 12.09300 -34.69100 -35.86800 1.000 24.20661 248 VAL C O 1
ATOM 12667 N N . ALA C 1 249 ? 13.49000 -36.13800 -36.88300 1.000 22.68900 249 ALA C N 1
ATOM 12668 C CA . ALA C 1 249 ? 13.96800 -35.16500 -37.85700 1.000 24.55573 249 ALA C CA 1
ATOM 12669 C C . ALA C 1 249 ? 13.60900 -35.67000 -39.24300 1.000 26.23705 249 ALA C C 1
ATOM 12670 O O . ALA C 1 249 ? 13.83200 -36.84700 -39.55400 1.000 29.57481 249 ALA C O 1
ATOM 12677 N N . THR C 1 250 ? 13.01000 -34.80500 -40.05100 1.000 22.65536 250 THR C N 1
ATOM 12678 C CA . THR C 1 250 ? 12.64600 -35.15500 -41.42200 1.000 21.66103 250 THR C CA 1
ATOM 12679 C C . THR C 1 250 ? 13.24200 -34.10900 -42.35600 1.000 22.52036 250 THR C C 1
ATOM 12680 O O . THR C 1 250 ? 13.81900 -33.10900 -41.91600 1.000 23.77855 250 THR C O 1
ATOM 12691 N N . ALA C 1 251 ? 13.09000 -34.35200 -43.65200 1.000 25.43127 251 ALA C N 1
ATOM 12692 C CA . ALA C 1 251 ? 13.47400 -33.39800 -44.68500 1.000 22.96507 251 ALA C CA 1
ATOM 12693 C C . ALA C 1 251 ? 12.25100 -33.04200 -45.52000 1.000 24.19913 251 ALA C C 1
ATOM 12694 O O . ALA C 1 251 ? 11.44300 -33.91400 -45.86100 1.000 23.82246 251 ALA C O 1
ATOM 12701 N N . SER C 1 252 ? 12.11400 -31.75200 -45.85000 1.000 22.02698 252 SER C N 1
ATOM 12702 C CA . SER C 1 252 ? 10.90100 -31.28500 -46.51700 1.000 23.67680 252 SER C CA 1
ATOM 12703 C C . SER C 1 252 ? 10.74500 -31.85500 -47.92200 1.000 22.98438 252 SER C C 1
ATOM 12704 O O . SER C 1 252 ? 9.62700 -31.84600 -48.44800 1.000 25.23978 252 SER C O 1
ATOM 12712 N N . LEU C 1 253 ? 11.82900 -32.34400 -48.53400 1.000 24.89519 253 LEU C N 1
ATOM 12713 C CA . LEU C 1 253 ? 11.79900 -32.87700 -49.89500 1.000 24.12580 253 LEU C CA 1
ATOM 12714 C C . LEU C 1 253 ? 11.87500 -34.39900 -49.94300 1.000 25.62850 253 LEU C C 1
ATOM 12715 O O . LEU C 1 253 ? 12.11400 -34.96000 -51.01700 1.000 26.13920 253 LEU C O 1
ATOM 12731 N N . ASP C 1 254 ? 11.68300 -35.07000 -48.81700 1.000 24.45686 254 ASP C N 1
ATOM 12732 C CA . ASP C 1 254 ? 11.90900 -36.50600 -48.71500 1.000 23.65900 254 ASP C CA 1
ATOM 12733 C C . ASP C 1 254 ? 10.66200 -37.27000 -49.14700 1.000 23.69691 254 ASP C C 1
ATOM 12734 O O . ASP C 1 254 ? 9.57000 -37.00100 -48.63500 1.000 23.01080 254 ASP C O 1
ATOM 12743 N N . PRO C 1 255 ? 10.77100 -38.23200 -50.07000 1.000 23.30795 255 PRO C N 1
ATOM 12744 C CA . PRO C 1 255 ? 9.58400 -39.03800 -50.38700 1.000 23.65853 255 PRO C CA 1
ATOM 12745 C C . PRO C 1 255 ? 8.97600 -39.72000 -49.17200 1.000 23.67331 255 PRO C C 1
ATOM 12746 O O . PRO C 1 255 ? 7.76500 -39.97200 -49.16300 1.000 26.34513 255 PRO C O 1
ATOM 12757 N N . ILE C 1 256 ? 9.76000 -40.02700 -48.13900 1.000 23.85081 256 ILE C N 1
ATOM 12758 C CA . ILE C 1 256 ? 9.20800 -40.64900 -46.94200 1.000 25.41028 256 ILE C CA 1
ATOM 12759 C C . ILE C 1 256 ? 9.02800 -39.63200 -45.81200 1.000 21.07542 256 ILE C C 1
ATOM 12760 O O . ILE C 1 256 ? 8.82500 -40.01900 -44.65800 1.000 22.99132 256 ILE C O 1
ATOM 12776 N N . ARG C 1 257 ? 9.05800 -38.33700 -46.13400 1.000 21.86989 257 ARG C N 1
ATOM 12777 C CA . ARG C 1 257 ? 8.79300 -37.30200 -45.13500 1.000 25.22255 257 ARG C CA 1
ATOM 12778 C C . ARG C 1 257 ? 7.49300 -37.56200 -44.37600 1.000 24.33617 257 ARG C C 1
ATOM 12779 O O . ARG C 1 257 ? 7.44100 -37.41000 -43.14900 1.000 22.77558 257 ARG C O 1
ATOM 12800 N N . ASP C 1 258 ? 6.41700 -37.91000 -45.09100 1.000 23.30995 258 ASP C N 1
ATOM 12801 C CA . ASP C 1 258 ? 5.12900 -38.06200 -44.42700 1.000 24.15857 258 ASP C CA 1
ATOM 12802 C C . ASP C 1 258 ? 5.12000 -39.22300 -43.44300 1.000 26.27921 258 ASP C C 1
ATOM 12803 O O . ASP C 1 258 ? 4.29900 -39.23300 -42.52000 1.000 23.35559 258 ASP C O 1
ATOM 12812 N N . SER C 1 259 ? 6.00600 -40.20400 -43.63100 1.000 23.58184 259 SER C N 1
ATOM 12813 C CA . SER C 1 259 ? 6.13900 -41.29100 -42.66600 1.000 25.18545 259 SER C CA 1
ATOM 12814 C C . SER C 1 259 ? 6.66100 -40.76600 -41.33100 1.000 24.01234 259 SER C C 1
ATOM 12815 O O . SER C 1 259 ? 6.19100 -41.18200 -40.26300 1.000 23.10776 259 SER C O 1
ATOM 12823 N N . GLY C 1 260 ? 7.62600 -39.84600 -41.37700 1.000 23.95350 260 GLY C N 1
ATOM 12824 C CA . GLY C 1 260 ? 8.11400 -39.23200 -40.15400 1.000 23.71617 260 GLY C CA 1
ATOM 12825 C C . GLY C 1 260 ? 7.09400 -38.30200 -39.52300 1.000 23.47087 260 GLY C C 1
ATOM 12826 O O . GLY C 1 260 ? 6.95800 -38.26500 -38.29100 1.000 23.78117 260 GLY C O 1
ATOM 12830 N N . ARG C 1 261 ? 6.37900 -37.52200 -40.34800 1.000 24.63511 261 ARG C N 1
ATOM 12831 C CA . ARG C 1 261 ? 5.25200 -36.75100 -39.82300 1.000 24.55019 261 ARG C CA 1
ATOM 12832 C C . ARG C 1 261 ? 4.25900 -37.66900 -39.11800 1.000 25.68825 261 ARG C C 1
ATOM 12833 O O . ARG C 1 261 ? 3.82200 -37.38800 -37.99300 1.000 24.60336 261 ARG C O 1
ATOM 12854 N N . ASP C 1 262 ? 3.92100 -38.80200 -39.74600 1.000 24.32985 262 ASP C N 1
ATOM 12855 C CA . ASP C 1 262 ? 2.99000 -39.73400 -39.11900 1.000 23.47997 262 ASP C CA 1
ATOM 12856 C C . ASP C 1 262 ? 3.48200 -40.17200 -37.74700 1.000 23.83702 262 ASP C C 1
ATOM 12857 O O . ASP C 1 262 ? 2.69200 -40.30400 -36.80100 1.000 23.33975 262 ASP C O 1
ATOM 12866 N N . TYR C 1 263 ? 4.77700 -40.46500 -37.62900 1.000 23.21087 263 TYR C N 1
ATOM 12867 C CA . TYR C 1 263 ? 5.26600 -41.00700 -36.36800 1.000 24.04884 263 TYR C CA 1
ATOM 12868 C C . TYR C 1 263 ? 5.24400 -39.94300 -35.27700 1.000 22.71283 263 TYR C C 1
ATOM 12869 O O . TYR C 1 263 ? 4.81100 -40.20800 -34.15200 1.000 22.51072 263 TYR C O 1
ATOM 12887 N N . ALA C 1 264 ? 5.70600 -38.73500 -35.58500 1.000 22.81959 264 ALA C N 1
ATOM 12888 C CA . ALA C 1 264 ? 5.65100 -37.68700 -34.57100 1.000 23.55581 264 ALA C CA 1
ATOM 12889 C C . ALA C 1 264 ? 4.20800 -37.40100 -34.16500 1.000 22.60211 264 ALA C C 1
ATOM 12890 O O . ALA C 1 264 ? 3.91700 -37.21800 -32.97700 1.000 24.29668 264 ALA C O 1
ATOM 12897 N N . LYS C 1 265 ? 3.28500 -37.37200 -35.13100 1.000 23.61716 265 LYS C N 1
ATOM 12898 C CA . LYS C 1 265 ? 1.88300 -37.16200 -34.77700 1.000 26.48427 265 LYS C CA 1
ATOM 12899 C C . LYS C 1 265 ? 1.36900 -38.27900 -33.87000 1.000 27.56061 265 LYS C C 1
ATOM 12900 O O . LYS C 1 265 ? 0.60800 -38.02500 -32.92900 1.000 24.12713 265 LYS C O 1
ATOM 12919 N N . ALA C 1 266 ? 1.78300 -39.52400 -34.12400 1.000 23.84936 266 ALA C N 1
ATOM 12920 C CA . ALA C 1 266 ? 1.33200 -40.62900 -33.28300 1.000 25.00645 266 ALA C CA 1
ATOM 12921 C C . ALA C 1 266 ? 1.85700 -40.49400 -31.85800 1.000 24.85974 266 ALA C C 1
ATOM 12922 O O . ALA C 1 266 ? 1.14500 -40.81000 -30.89800 1.000 27.28303 266 ALA C O 1
ATOM 12929 N N . LEU C 1 267 ? 3.09700 -40.01700 -31.68900 1.000 23.80884 267 LEU C N 1
ATOM 12930 C CA . LEU C 1 267 ? 3.61700 -39.81900 -30.33900 1.000 24.93820 267 LEU C CA 1
ATOM 12931 C C . LEU C 1 267 ? 2.83200 -38.73900 -29.59900 1.000 25.58928 267 LEU C C 1
ATOM 12932 O O . LEU C 1 267 ? 2.51000 -38.90000 -28.41300 1.000 25.98927 267 LEU C O 1
ATOM 12948 N N . VAL C 1 268 ? 2.50600 -37.64000 -30.27800 1.000 26.04262 268 VAL C N 1
ATOM 12949 C CA . VAL C 1 268 ? 1.70000 -36.59500 -29.63600 1.000 26.59352 268 VAL C CA 1
ATOM 12950 C C . VAL C 1 268 ? 0.33200 -37.14800 -29.25900 1.000 28.29529 268 VAL C C 1
ATOM 12951 O O . VAL C 1 268 ? -0.17700 -36.91400 -28.15500 1.000 27.59008 268 VAL C O 1
ATOM 12964 N N . GLU C 1 269 ? -0.29300 -37.87100 -30.18900 1.000 27.11652 269 GLU C N 1
ATOM 12965 C CA . GLU C 1 269 ? -1.57600 -38.50400 -29.91300 1.000 27.77418 269 GLU C CA 1
ATOM 12966 C C . GLU C 1 269 ? -1.52700 -39.37400 -28.66700 1.000 30.18477 269 GLU C C 1
ATOM 12967 O O . GLU C 1 269 ? -2.51600 -39.45200 -27.92600 1.000 30.27510 269 GLU C O 1
ATOM 12979 N N . ALA C 1 270 ? -0.39500 -40.03100 -28.41200 1.000 25.62812 270 ALA C N 1
ATOM 12980 C CA . ALA C 1 270 ? -0.22500 -40.88600 -27.25200 1.000 29.63112 270 ALA C CA 1
ATOM 12981 C C . ALA C 1 270 ? 0.29500 -40.14100 -26.03100 1.000 27.01176 270 ALA C C 1
ATOM 12982 O O . ALA C 1 270 ? 0.54900 -40.78100 -25.00700 1.000 27.65491 270 ALA C O 1
ATOM 12989 N N . GLY C 1 271 ? 0.45100 -38.81700 -26.11000 1.000 26.20058 271 GLY C N 1
ATOM 12990 C CA . GLY C 1 271 ? 0.87500 -38.02900 -24.96700 1.000 26.97252 271 GLY C CA 1
ATOM 12991 C C . GLY C 1 271 ? 2.35100 -38.08200 -24.65700 1.000 27.98409 271 GLY C C 1
ATOM 12992 O O . GLY C 1 271 ? 2.73700 -37.82500 -23.51100 1.000 28.02052 271 GLY C O 1
ATOM 12996 N N . ARG C 1 272 ? 3.19600 -38.38900 -25.64300 1.000 23.15186 272 ARG C N 1
ATOM 12997 C CA . ARG C 1 272 ? 4.62600 -38.58200 -25.44200 1.000 23.94821 272 ARG C CA 1
ATOM 12998 C C . ARG C 1 272 ? 5.39200 -37.31200 -25.80500 1.000 24.56249 272 ARG C C 1
ATOM 12999 O O . ARG C 1 272 ? 4.98800 -36.56300 -26.69400 1.000 28.22761 272 ARG C O 1
ATOM 13020 N N . ASP C 1 273 ? 6.51500 -37.08100 -25.12500 1.000 26.31174 273 ASP C N 1
ATOM 13021 C CA . ASP C 1 273 ? 7.32500 -35.89800 -25.42300 1.000 24.45707 273 ASP C CA 1
ATOM 13022 C C . ASP C 1 273 ? 8.10000 -36.10700 -26.71900 1.000 24.35082 273 ASP C C 1
ATOM 13023 O O . ASP C 1 273 ? 8.78000 -37.12400 -26.88300 1.000 24.17241 273 ASP C O 1
ATOM 13032 N N . VAL C 1 274 ? 8.04000 -35.12800 -27.61900 1.000 24.27832 274 VAL C N 1
ATOM 13033 C CA . VAL C 1 274 ? 8.69700 -35.29000 -28.91300 1.000 24.30643 274 VAL C CA 1
ATOM 13034 C C . VAL C 1 274 ? 9.07900 -33.92700 -29.46400 1.000 23.56780 274 VAL C C 1
ATOM 13035 O O . VAL C 1 274 ? 8.30200 -32.96800 -29.39500 1.000 25.38812 274 VAL C O 1
ATOM 13048 N N . VAL C 1 275 ? 10.28900 -33.85000 -30.02100 1.000 23.64967 275 VAL C N 1
ATOM 13049 C CA . VAL C 1 275 ? 10.74000 -32.70800 -30.81200 1.000 22.67783 275 VAL C CA 1
ATOM 13050 C C . VAL C 1 275 ? 10.61600 -33.12300 -32.27300 1.000 26.19320 275 VAL C C 1
ATOM 13051 O O . VAL C 1 275 ? 11.19800 -34.13900 -32.67700 1.000 25.11510 275 VAL C O 1
ATOM 13064 N N . TYR C 1 276 ? 9.83000 -32.38200 -33.04900 1.000 22.73499 276 TYR C N 1
ATOM 13065 C CA . TYR C 1 276 ? 9.69200 -32.61900 -34.47900 1.000 23.53047 276 TYR C CA 1
ATOM 13066 C C . TYR C 1 276 ? 10.40500 -31.50700 -35.24200 1.000 23.76219 276 TYR C C 1
ATOM 13067 O O . TYR C 1 276 ? 10.03300 -30.33200 -35.12600 1.000 22.05592 276 TYR C O 1
ATOM 13085 N N . LEU C 1 277 ? 11.43100 -31.87600 -36.01600 1.000 24.30426 277 LEU C N 1
ATOM 13086 C CA . LEU C 1 277 ? 12.18700 -30.92700 -36.83100 1.000 24.86993 277 LEU C CA 1
ATOM 13087 C C . LEU C 1 277 ? 12.09400 -31.36000 -38.28600 1.000 25.57362 277 LEU C C 1
ATOM 13088 O O . LEU C 1 277 ? 12.51800 -32.46900 -38.63000 1.000 26.55425 277 LEU C O 1
ATOM 13104 N N . GLU C 1 278 ? 11.56000 -30.49600 -39.13600 1.000 25.98483 278 GLU C N 1
ATOM 13105 C CA . GLU C 1 278 ? 11.49400 -30.76500 -40.57000 1.000 22.32729 278 GLU C CA 1
ATOM 13106 C C . GLU C 1 278 ? 12.41200 -29.77600 -41.27100 1.000 24.69353 278 GLU C C 1
ATOM 13107 O O . GLU C 1 278 ? 12.11300 -28.57400 -41.32500 1.000 24.10022 278 GLU C O 1
ATOM 13119 N N . MET C 1 279 ? 13.54000 -30.27600 -41.78400 1.000 24.72971 279 MET C N 1
ATOM 13120 C CA . MET C 1 279 ? 14.55000 -29.39300 -42.36000 1.000 22.83089 279 MET C CA 1
ATOM 13121 C C . MET C 1 279 ? 14.07800 -28.88800 -43.71800 1.000 26.02601 279 MET C C 1
ATOM 13122 O O . MET C 1 279 ? 13.63900 -29.66900 -44.56700 1.000 24.42544 279 MET C O 1
ATOM 13136 N N . GLU C 1 280 ? 14.15000 -27.57200 -43.91600 1.000 25.19035 280 GLU C N 1
ATOM 13137 C CA . GLU C 1 280 ? 13.48000 -26.92900 -45.03600 1.000 25.39207 280 GLU C CA 1
ATOM 13138 C C . GLU C 1 280 ? 14.40300 -26.84300 -46.24000 1.000 26.57968 280 GLU C C 1
ATOM 13139 O O . GLU C 1 280 ? 15.50400 -26.29400 -46.14800 1.000 29.13151 280 GLU C O 1
ATOM 13151 N N . GLY C 1 281 ? 13.94800 -27.39600 -47.36200 1.000 25.08913 281 GLY C N 1
ATOM 13152 C CA . GLY C 1 281 ? 14.64400 -27.24000 -48.62200 1.000 26.16285 281 GLY C CA 1
ATOM 13153 C C . GLY C 1 281 ? 15.79500 -28.18700 -48.84400 1.000 26.32406 281 GLY C C 1
ATOM 13154 O O . GLY C 1 281 ? 16.64900 -27.91400 -49.69400 1.000 24.76707 281 GLY C O 1
ATOM 13158 N N . VAL C 1 282 ? 15.87100 -29.27400 -48.07400 1.000 24.16323 282 VAL C N 1
ATOM 13159 C CA . VAL C 1 282 ? 16.87000 -30.31400 -48.26900 1.000 25.81150 282 VAL C CA 1
ATOM 13160 C C . VAL C 1 282 ? 16.14900 -31.65000 -48.38400 1.000 25.63863 282 VAL C C 1
ATOM 13161 O O . VAL C 1 282 ? 14.94500 -31.76000 -48.14400 1.000 23.82033 282 VAL C O 1
ATOM 13174 N N . THR C 1 283 ? 16.91500 -32.65800 -48.78000 1.000 24.59971 283 THR C N 1
ATOM 13175 C CA . THR C 1 283 ? 16.43300 -33.98800 -49.12500 1.000 22.97335 283 THR C CA 1
ATOM 13176 C C . THR C 1 283 ? 16.72200 -34.99600 -48.02300 1.000 26.40930 283 THR C C 1
ATOM 13177 O O . THR C 1 283 ? 17.46900 -34.74900 -47.07000 1.000 23.09090 283 THR C O 1
ATOM 13188 N N . HIS C 1 284 ? 16.12600 -36.17300 -48.20000 1.000 23.83231 284 HIS C N 1
ATOM 13189 C CA . HIS C 1 284 ? 16.62400 -37.39700 -47.60000 1.000 23.49225 284 HIS C CA 1
ATOM 13190 C C . HIS C 1 284 ? 18.14400 -37.41400 -47.73000 1.000 24.79601 284 HIS C C 1
ATOM 13191 O O . HIS C 1 284 ? 18.68900 -36.87400 -48.70100 1.000 25.23587 284 HIS C O 1
ATOM 13205 N N . SER C 1 285 ? 18.83600 -38.01400 -46.76900 1.000 22.81709 285 SER C N 1
ATOM 13206 C CA . SER C 1 285 ? 20.28800 -38.19100 -46.76200 1.000 23.99773 285 SER C CA 1
ATOM 13207 C C . SER C 1 285 ? 21.04400 -36.94000 -46.33900 1.000 23.85602 285 SER C C 1
ATOM 13208 O O . SER C 1 285 ? 22.27100 -36.92800 -46.47300 1.000 26.05391 285 SER C O 1
ATOM 13216 N N . PHE C 1 286 ? 20.38500 -35.90000 -45.81800 1.000 25.43266 286 PHE C N 1
ATOM 13217 C CA . PHE C 1 286 ? 21.11500 -34.65800 -45.58600 1.000 24.78369 286 PHE C CA 1
ATOM 13218 C C . PHE C 1 286 ? 22.22500 -34.81500 -44.54600 1.000 26.33512 286 PHE C C 1
ATOM 13219 O O . PHE C 1 286 ? 23.17900 -34.02600 -44.55400 1.000 24.87431 286 PHE C O 1
ATOM 13236 N N . THR C 1 287 ? 22.16300 -35.84500 -43.69300 1.000 23.29097 287 THR C N 1
ATOM 13237 C CA . THR C 1 287 ? 23.20300 -36.04300 -42.68900 1.000 20.90649 287 THR C CA 1
ATOM 13238 C C . THR C 1 287 ? 24.52800 -36.49700 -43.28000 1.000 23.11782 287 THR C C 1
ATOM 13239 O O . THR C 1 287 ? 25.55000 -36.41600 -42.59500 1.000 24.09746 287 THR C O 1
ATOM 13250 N N . ASN C 1 288 ? 24.54400 -36.99800 -44.52100 1.000 23.77061 288 ASN C N 1
ATOM 13251 C CA . ASN C 1 288 ? 25.76500 -37.56700 -45.07900 1.000 23.98066 288 ASN C CA 1
ATOM 13252 C C . ASN C 1 288 ? 26.21900 -36.85100 -46.34300 1.000 26.29460 288 ASN C C 1
ATOM 13253 O O . ASN C 1 288 ? 26.97400 -37.43100 -47.13600 1.000 26.27468 288 ASN C O 1
ATOM 13264 N N . ILE C 1 289 ? 25.75800 -35.62000 -46.56100 1.000 23.18169 289 ILE C N 1
ATOM 13265 C CA . ILE C 1 289 ? 26.16000 -34.87300 -47.75100 1.000 24.61116 289 ILE C CA 1
ATOM 13266 C C . ILE C 1 289 ? 26.68000 -33.50700 -47.32900 1.000 22.91690 289 ILE C C 1
ATOM 13267 O O . ILE C 1 289 ? 26.52800 -32.51500 -48.05300 1.000 25.66603 289 ILE C O 1
ATOM 13283 N N . ARG C 1 290 ? 27.32600 -33.45400 -46.16500 1.000 22.94849 290 ARG C N 1
ATOM 13284 C CA . ARG C 1 290 ? 27.57400 -32.17300 -45.51400 1.000 24.28544 290 ARG C CA 1
ATOM 13285 C C . ARG C 1 290 ? 28.71200 -31.37000 -46.14200 1.000 27.57102 290 ARG C C 1
ATOM 13286 O O . ARG C 1 290 ? 28.86900 -30.19300 -45.79300 1.000 27.74491 290 ARG C O 1
ATOM 13307 N N . ALA C 1 291 ? 29.50200 -31.96000 -47.04400 1.000 26.71955 291 ALA C N 1
ATOM 13308 C CA . ALA C 1 291 ? 30.47500 -31.18500 -47.81500 1.000 25.35187 291 ALA C CA 1
ATOM 13309 C C . ALA C 1 291 ? 29.90400 -30.70500 -49.14500 1.000 29.93883 291 ALA C C 1
ATOM 13310 O O . ALA C 1 291 ? 30.06800 -29.53000 -49.50500 1.000 31.11011 291 ALA C O 1
ATOM 13317 N N . ALA C 1 292 ? 29.19700 -31.57300 -49.87000 1.000 28.84335 292 ALA C N 1
ATOM 13318 C CA . ALA C 1 292 ? 28.62400 -31.17400 -51.14900 1.000 30.37752 292 ALA C CA 1
ATOM 13319 C C . ALA C 1 292 ? 27.50400 -30.16100 -50.97000 1.000 32.50746 292 ALA C C 1
ATOM 13320 O O . ALA C 1 292 ? 27.29400 -29.30600 -51.83900 1.000 29.87054 292 ALA C O 1
ATOM 13327 N N . VAL C 1 293 ? 26.78500 -30.23700 -49.85500 1.000 28.22201 293 VAL C N 1
ATOM 13328 C CA . VAL C 1 293 ? 25.69600 -29.32000 -49.54900 1.000 28.03398 293 VAL C CA 1
ATOM 13329 C C . VAL C 1 293 ? 26.01000 -28.73000 -48.17700 1.000 28.32611 293 VAL C C 1
ATOM 13330 O O . VAL C 1 293 ? 25.52500 -29.22400 -47.14400 1.000 25.84926 293 VAL C O 1
ATOM 13343 N N . PRO C 1 294 ? 26.83900 -27.68500 -48.12200 1.000 27.24213 294 PRO C N 1
ATOM 13344 C CA . PRO C 1 294 ? 27.38600 -27.24400 -46.83000 1.000 26.34759 294 PRO C CA 1
ATOM 13345 C C . PRO C 1 294 ? 26.32900 -26.85700 -45.80900 1.000 25.68831 294 PRO C C 1
ATOM 13346 O O . PRO C 1 294 ? 26.58500 -26.97000 -44.60700 1.000 28.57110 294 PRO C O 1
ATOM 13357 N N . SER C 1 295 ? 25.15800 -26.39100 -46.24900 1.000 26.54558 295 SER C N 1
ATOM 13358 C CA . SER C 1 295 ? 24.11900 -25.97600 -45.31700 1.000 26.07035 295 SER C CA 1
ATOM 13359 C C . SER C 1 295 ? 23.55600 -27.14300 -44.50700 1.000 26.83805 295 SER C C 1
ATOM 13360 O O . SER C 1 295 ? 22.91100 -26.91300 -43.47800 1.000 24.46232 295 SER C O 1
ATOM 13368 N N . THR C 1 296 ? 23.77100 -28.38100 -44.94100 1.000 26.54876 296 THR C N 1
ATOM 13369 C CA . THR C 1 296 ? 23.23800 -29.50400 -44.17100 1.000 24.94207 296 THR C CA 1
ATOM 13370 C C . THR C 1 296 ? 24.01500 -29.74800 -42.88300 1.000 25.79967 296 THR C C 1
ATOM 13371 O O . THR C 1 296 ? 23.50100 -30.43000 -41.98500 1.000 26.45245 296 THR C O 1
ATOM 13382 N N . GLN C 1 297 ? 25.24300 -29.23600 -42.77200 1.000 24.63101 297 GLN C N 1
ATOM 13383 C CA . GLN C 1 297 ? 25.94200 -29.28600 -41.49300 1.000 27.24604 297 GLN C CA 1
ATOM 13384 C C . GLN C 1 297 ? 25.13500 -28.58500 -40.40400 1.000 25.72591 297 GLN C C 1
ATOM 13385 O O . GLN C 1 297 ? 25.03000 -29.08700 -39.27500 1.000 25.81394 297 GLN C O 1
ATOM 13399 N N . GLY C 1 298 ? 24.57100 -27.41400 -40.72200 1.000 26.39150 298 GLY C N 1
ATOM 13400 C CA . GLY C 1 298 ? 23.70600 -26.73000 -39.77700 1.000 25.52852 298 GLY C CA 1
ATOM 13401 C C . GLY C 1 298 ? 22.47900 -27.53300 -39.38900 1.000 29.88483 298 GLY C C 1
ATOM 13402 O O . GLY C 1 298 ? 22.02300 -27.45600 -38.24300 1.000 25.65094 298 GLY C O 1
ATOM 13406 N N . ASP C 1 299 ? 21.93000 -28.31400 -40.32800 1.000 25.52240 299 ASP C N 1
ATOM 13407 C CA . ASP C 1 299 ? 20.78700 -29.17400 -40.01000 1.000 25.68823 299 ASP C CA 1
ATOM 13408 C C . ASP C 1 299 ? 21.16500 -30.22900 -38.97900 1.000 27.09640 299 ASP C C 1
ATOM 13409 O O . ASP C 1 299 ? 20.42200 -30.47300 -38.01700 1.000 23.51816 299 ASP C O 1
ATOM 13418 N N . LEU C 1 300 ? 22.31600 -30.88100 -39.17100 1.000 23.33080 300 LEU C N 1
ATOM 13419 C CA . LEU C 1 300 ? 22.79200 -31.84300 -38.18100 1.000 24.03628 300 LEU C CA 1
ATOM 13420 C C . LEU C 1 300 ? 23.01100 -31.17400 -36.82800 1.000 24.27303 300 LEU C C 1
ATOM 13421 O O . LEU C 1 300 ? 22.67600 -31.74100 -35.77900 1.000 23.52428 300 LEU C O 1
ATOM 13437 N N . GLU C 1 301 ? 23.58500 -29.96700 -36.83400 1.000 22.69189 301 GLU C N 1
ATOM 13438 C CA . GLU C 1 301 ? 23.83200 -29.27500 -35.57200 1.000 26.63506 301 GLU C CA 1
ATOM 13439 C C . GLU C 1 301 ? 22.53200 -28.95900 -34.83700 1.000 23.72121 301 GLU C C 1
ATOM 13440 O O . GLU C 1 301 ? 22.51200 -28.93300 -33.60000 1.000 24.72410 301 GLU C O 1
ATOM 13452 N N . ARG C 1 302 ? 21.43600 -28.74300 -35.56600 1.000 22.48691 302 ARG C N 1
ATOM 13453 C CA . ARG C 1 302 ? 20.15400 -28.53500 -34.90100 1.000 24.95282 302 ARG C CA 1
ATOM 13454 C C . ARG C 1 302 ? 19.68200 -29.80600 -34.20300 1.000 24.96731 302 ARG C C 1
ATOM 13455 O O . ARG C 1 302 ? 19.13500 -29.75000 -33.09300 1.000 22.52507 302 ARG C O 1
ATOM 13476 N N . ILE C 1 303 ? 19.87300 -30.95900 -34.84100 1.000 22.98860 303 ILE C N 1
ATOM 13477 C CA . ILE C 1 303 ? 19.55600 -32.22800 -34.18700 1.000 22.05957 303 ILE C CA 1
ATOM 13478 C C . ILE C 1 303 ? 20.37900 -32.38800 -32.91300 1.000 21.02240 303 ILE C C 1
ATOM 13479 O O . ILE C 1 303 ? 19.85200 -32.73600 -31.85200 1.000 24.30383 303 ILE C O 1
ATOM 13495 N N . ILE C 1 304 ? 21.68600 -32.13300 -33.00500 1.000 22.74685 304 ILE C N 1
ATOM 13496 C CA . ILE C 1 304 ? 22.57300 -32.22400 -31.84800 1.000 22.47806 304 ILE C CA 1
ATOM 13497 C C . ILE C 1 304 ? 22.07200 -31.33000 -30.71900 1.000 22.52554 304 ILE C C 1
ATOM 13498 O O . ILE C 1 304 ? 22.02700 -31.73900 -29.55500 1.000 24.10559 304 ILE C O 1
ATOM 13514 N N . ALA C 1 305 ? 21.70200 -30.09100 -31.04900 1.000 24.39685 305 ALA C N 1
ATOM 13515 C CA . ALA C 1 305 ? 21.21900 -29.17700 -30.01400 1.000 23.24659 305 ALA C CA 1
ATOM 13516 C C . ALA C 1 305 ? 19.95300 -29.70800 -29.35100 1.000 25.19630 305 ALA C C 1
ATOM 13517 O O . ALA C 1 305 ? 19.80500 -29.61800 -28.12400 1.000 24.13816 305 ALA C O 1
ATOM 13524 N N . ALA C 1 306 ? 19.02800 -30.27100 -30.14100 1.000 24.34894 306 ALA C N 1
ATOM 13525 C CA . ALA C 1 306 ? 17.81800 -30.86100 -29.56200 1.000 23.78698 306 ALA C CA 1
ATOM 13526 C C . ALA C 1 306 ? 18.15100 -32.05400 -28.67600 1.000 24.19941 306 ALA C C 1
ATOM 13527 O O . ALA C 1 306 ? 17.51700 -32.25400 -27.62800 1.000 24.08203 306 ALA C O 1
ATOM 13534 N N . MET C 1 307 ? 19.14300 -32.84200 -29.06500 1.000 22.72612 307 MET C N 1
ATOM 13535 C CA . MET C 1 307 ? 19.54900 -34.01400 -28.26000 1.000 21.93202 307 MET C CA 1
ATOM 13536 C C . MET C 1 307 ? 20.08000 -33.54300 -26.90700 1.000 26.07064 307 MET C C 1
ATOM 13537 O O . MET C 1 307 ? 19.75300 -34.13000 -25.92200 1.000 26.99906 307 MET C O 1
ATOM 13551 N N . LYS C 1 308 ? 20.91200 -32.51400 -26.91100 1.000 24.47784 308 LYS C N 1
ATOM 13552 C CA . LYS C 1 308 ? 21.45000 -32.04300 -25.63700 1.000 29.49324 308 LYS C CA 1
ATOM 13553 C C . LYS C 1 308 ? 20.34000 -31.53000 -24.73500 1.000 29.89222 308 LYS C C 1
ATOM 13554 O O . LYS C 1 308 ? 20.36000 -31.75400 -23.51900 1.000 28.15356 308 LYS C O 1
ATOM 13573 N N . MET C 1 309 ? 19.35500 -30.85000 -25.31800 1.000 26.03034 309 MET C N 1
ATOM 13574 C CA . MET C 1 309 ? 18.24800 -30.33300 -24.52500 1.000 27.38892 309 MET C CA 1
ATOM 13575 C C . MET C 1 309 ? 17.40500 -31.46700 -23.95300 1.000 28.21871 309 MET C C 1
ATOM 13576 O O . MET C 1 309 ? 17.04400 -31.45100 -22.76800 1.000 27.13393 309 MET C O 1
ATOM 13590 N N . MET C 1 310 ? 17.10900 -32.48400 -24.76800 1.000 24.33837 310 MET C N 1
ATOM 13591 C CA . MET C 1 310 ? 16.26200 -33.57200 -24.29900 1.000 27.53494 310 MET C CA 1
ATOM 13592 C C . MET C 1 310 ? 16.98600 -34.48200 -23.31500 1.000 35.43797 310 MET C C 1
ATOM 13593 O O . MET C 1 310 ? 16.32000 -35.20100 -22.56400 1.000 39.16316 310 MET C O 1
ATOM 13607 N N . LEU C 1 311 ? 18.32200 -34.46100 -23.28700 1.000 27.58901 311 LEU C N 1
ATOM 13608 C CA . LEU C 1 311 ? 19.06700 -35.24800 -22.31000 1.000 29.27239 311 LEU C CA 1
ATOM 13609 C C . LEU C 1 311 ? 19.25200 -34.51900 -20.98800 1.000 35.66219 311 LEU C C 1
ATOM 13610 O O . LEU C 1 311 ? 19.62000 -35.15500 -19.99500 1.000 37.06547 311 LEU C O 1
ATOM 13626 N N . GLY C 1 312 ? 19.01500 -33.21400 -20.95300 1.000 33.01954 312 GLY C N 1
ATOM 13627 C CA . GLY C 1 312 ? 19.10000 -32.46100 -19.70900 1.000 40.72160 312 GLY C CA 1
ATOM 13628 C C . GLY C 1 312 ? 20.43100 -31.76700 -19.51300 1.000 50.04631 312 GLY C C 1
ATOM 13629 O O . GLY C 1 312 ? 21.44600 -32.17500 -20.07800 1.000 58.19358 312 GLY C O 1
ATOM 13633 N N . THR D 1 4 ? -7.19000 -44.10400 -11.11500 1.000 51.01697 4 THR D N 1
ATOM 13634 C CA . THR D 1 4 ? -6.71400 -44.68900 -12.39100 1.000 40.55290 4 THR D CA 1
ATOM 13635 C C . THR D 1 4 ? -5.61800 -43.82900 -13.03700 1.000 42.17768 4 THR D C 1
ATOM 13636 O O . THR D 1 4 ? -4.50800 -44.31400 -13.06200 1.000 54.07946 4 THR D O 1
ATOM 13646 N N . PRO D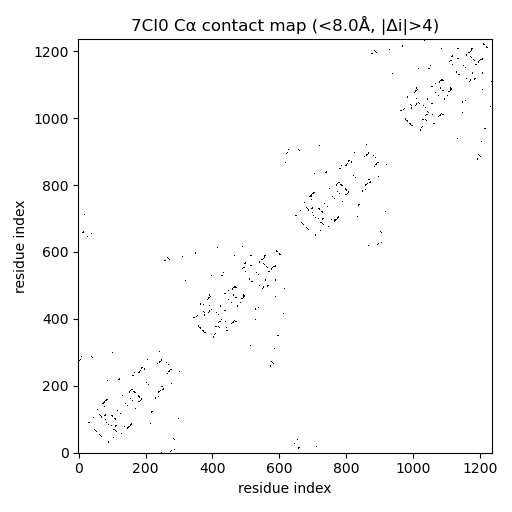 1 5 ? -5.83600 -42.59200 -13.53700 1.000 44.26064 5 PRO D N 1
ATOM 13647 C CA . PRO D 1 5 ? -4.77900 -41.84100 -14.20000 1.000 44.40072 5 PRO D CA 1
ATOM 13648 C C . PRO D 1 5 ? -3.62400 -41.52800 -13.25400 1.000 38.37346 5 PRO D C 1
ATOM 13649 O O . PRO D 1 5 ? -3.84300 -41.32200 -12.13800 1.000 39.96963 5 PRO D O 1
ATOM 13660 N N . PHE D 1 6 ? -2.40800 -41.51300 -13.75700 1.000 35.59187 6 PHE D N 1
ATOM 13661 C CA . PHE D 1 6 ? -1.22400 -41.26300 -12.93100 1.000 35.04529 6 PHE D CA 1
ATOM 13662 C C . PHE D 1 6 ? -1.27100 -39.81700 -12.40300 1.000 34.02378 6 PHE D C 1
ATOM 13663 O O . PHE D 1 6 ? -1.47400 -38.92800 -13.18800 1.000 33.65619 6 PHE D O 1
ATOM 13680 N N . ILE D 1 7 ? -1.08900 -39.62200 -11.10700 1.000 34.60108 7 ILE D N 1
ATOM 13681 C CA . ILE D 1 7 ? -1.05200 -38.29500 -10.46000 1.000 32.25774 7 ILE D CA 1
ATOM 13682 C C . ILE D 1 7 ? 0.17600 -38.30000 -9.57200 1.000 31.97439 7 ILE D C 1
ATOM 13683 O O . ILE D 1 7 ? 0.33800 -39.22700 -8.83700 1.000 34.51304 7 ILE D O 1
ATOM 13699 N N . ARG D 1 8 ? 0.99200 -37.26800 -9.59700 1.000 29.54795 8 ARG D N 1
ATOM 13700 C CA . ARG D 1 8 ? 2.12300 -37.16900 -8.69300 1.000 26.98530 8 ARG D CA 1
ATOM 13701 C C . ARG D 1 8 ? 1.63400 -37.03300 -7.25200 1.000 29.56103 8 ARG D C 1
ATOM 13702 O O . ARG D 1 8 ? 0.57500 -36.45400 -7.00600 1.000 33.90336 8 ARG D O 1
ATOM 13723 N N . PRO D 1 9 ? 2.33700 -37.56300 -6.25500 1.000 34.54161 9 PRO D N 1
ATOM 13724 C CA . PRO D 1 9 ? 1.90900 -37.42900 -4.86500 1.000 34.53656 9 PRO D CA 1
ATOM 13725 C C . PRO D 1 9 ? 1.72200 -35.96600 -4.45000 1.000 38.51020 9 PRO D C 1
ATOM 13726 O O . PRO D 1 9 ? 0.77600 -35.67500 -3.82500 1.000 35.06473 9 PRO D O 1
ATOM 13737 N N . ASP D 1 10 ? 2.64000 -35.09700 -4.85500 1.000 31.07092 10 ASP D N 1
ATOM 13738 C CA . ASP D 1 10 ? 2.52900 -33.66500 -4.49500 1.000 31.20487 10 ASP D CA 1
ATOM 13739 C C . ASP D 1 10 ? 1.28300 -33.08200 -5.14500 1.000 31.94479 10 ASP D C 1
ATOM 13740 O O . ASP D 1 10 ? 0.57600 -32.38200 -4.49300 1.000 34.74329 10 ASP D O 1
ATOM 13749 N N . MET D 1 11 ? 1.01100 -33.42700 -6.39000 1.000 32.07529 11 MET D N 1
ATOM 13750 C CA . MET D 1 11 ? -0.17000 -32.91000 -7.10100 1.000 28.83895 11 MET D CA 1
ATOM 13751 C C . MET D 1 11 ? -1.43400 -33.49000 -6.45500 1.000 35.21953 11 MET D C 1
ATOM 13752 O O . MET D 1 11 ? -2.40100 -32.79700 -6.33500 1.000 32.73260 11 MET D O 1
ATOM 13766 N N . LYS D 1 12 ? -1.37600 -34.75100 -6.06100 1.000 33.12074 12 LYS D N 1
ATOM 13767 C CA . LYS D 1 12 ? -2.55400 -35.37200 -5.46400 1.000 36.66062 12 LYS D CA 1
ATOM 13768 C C . LYS D 1 12 ? -2.95200 -34.65800 -4.17900 1.000 31.45786 12 LYS D C 1
ATOM 13769 O O . LYS D 1 12 ? -4.12400 -34.32200 -3.97700 1.000 33.49956 12 LYS D O 1
ATOM 13788 N N . ALA D 1 13 ? -1.97700 -34.38800 -3.31500 1.000 33.89829 13 ALA D N 1
ATOM 13789 C CA . ALA D 1 13 ? -2.27400 -33.72300 -2.04700 1.000 35.94352 13 ALA D CA 1
ATOM 13790 C C . ALA D 1 13 ? -2.88300 -32.34500 -2.27100 1.000 38.12374 13 ALA D C 1
ATOM 13791 O O . ALA D 1 13 ? -3.79300 -31.93600 -1.53900 1.000 33.40207 13 ALA D O 1
ATOM 13798 N N . PHE D 1 14 ? -2.38500 -31.60700 -3.27200 1.000 35.15645 14 PHE D N 1
ATOM 13799 C CA . PHE D 1 14 ? -2.96000 -30.30100 -3.58900 1.000 35.48692 14 PHE D CA 1
ATOM 13800 C C . PHE D 1 14 ? -4.41000 -30.44000 -4.02800 1.000 35.44615 14 PHE D C 1
ATOM 13801 O O . PHE D 1 14 ? -5.27300 -29.65800 -3.61500 1.000 34.69638 14 PHE D O 1
ATOM 13818 N N . LEU D 1 15 ? -4.70000 -31.43300 -4.86900 1.000 32.18395 15 LEU D N 1
ATOM 13819 C CA . LEU D 1 15 ? -6.08500 -31.66300 -5.26300 1.000 33.83544 15 LEU D CA 1
ATOM 13820 C C . LEU D 1 15 ? -6.94400 -32.01400 -4.05200 1.000 34.52800 15 LEU D C 1
ATOM 13821 O O . LEU D 1 15 ? -8.09500 -31.57800 -3.95200 1.000 39.31173 15 LEU D O 1
ATOM 13837 N N . GLU D 1 16 ? -6.39400 -32.79600 -3.11900 1.000 36.97756 16 GLU D N 1
ATOM 13838 C CA . GLU D 1 16 ? -7.14800 -33.17000 -1.92900 1.000 38.91257 16 GLU D CA 1
ATOM 13839 C C . GLU D 1 16 ? -7.38300 -31.96700 -1.02300 1.000 39.36391 16 GLU D C 1
ATOM 13840 O O . GLU D 1 16 ? -8.45300 -31.84500 -0.41400 1.000 41.38312 16 GLU D O 1
ATOM 13852 N N . ALA D 1 17 ? -6.40000 -31.06700 -0.92700 1.000 37.11661 17 ALA D N 1
ATOM 13853 C CA . ALA D 1 17 ? -6.58400 -29.85000 -0.13700 1.000 34.54497 17 ALA D CA 1
ATOM 13854 C C . ALA D 1 17 ? -7.64900 -28.95100 -0.74800 1.000 38.63942 17 ALA D C 1
ATOM 13855 O O . ALA D 1 17 ? -8.49400 -28.40400 -0.02800 1.000 38.12846 17 ALA D O 1
ATOM 13862 N N . ILE D 1 18 ? -7.62100 -28.78100 -2.07400 1.000 38.01373 18 ILE D N 1
ATOM 13863 C CA . ILE D 1 18 ? -8.65800 -28.01400 -2.76000 1.000 40.48112 18 ILE D CA 1
ATOM 13864 C C . ILE D 1 18 ? -10.03400 -28.59800 -2.47100 1.000 41.69528 18 ILE D C 1
ATOM 13865 O O . ILE D 1 18 ? -10.99700 -27.86200 -2.22500 1.000 43.68989 18 ILE D O 1
ATOM 13881 N N . ALA D 1 19 ? -10.15200 -29.92900 -2.52000 1.000 37.87922 19 ALA D N 1
ATOM 13882 C CA . ALA D 1 19 ? -11.43200 -30.56900 -2.24100 1.000 40.05037 19 ALA D CA 1
ATOM 13883 C C . ALA D 1 19 ? -11.84600 -30.36400 -0.78700 1.000 41.60165 19 ALA D C 1
ATOM 13884 O O . ALA D 1 19 ? -13.02800 -30.14600 -0.49800 1.000 48.34895 19 ALA D O 1
ATOM 13891 N N . ALA D 1 20 ? -10.88800 -30.43600 0.14000 1.000 39.59200 20 ALA D N 1
ATOM 13892 C CA . ALA D 1 20 ? -11.20300 -30.23500 1.55200 1.000 41.00953 20 ALA D CA 1
ATOM 13893 C C . ALA D 1 20 ? -11.63400 -28.79900 1.82500 1.000 47.45315 20 ALA D C 1
ATOM 13894 O O . ALA D 1 20 ? -12.55100 -28.56000 2.62100 1.000 43.58728 20 ALA D O 1
ATOM 13901 N N . MET D 1 21 ? -10.97000 -27.82900 1.19100 1.000 44.36889 21 MET D N 1
ATOM 13902 C CA . MET D 1 21 ? -11.35400 -26.43300 1.37100 1.000 45.55784 21 MET D CA 1
ATOM 13903 C C . MET D 1 21 ? -12.74400 -26.16700 0.81300 1.000 51.69855 21 MET D C 1
ATOM 13904 O O . MET D 1 21 ? -13.48000 -25.33800 1.35900 1.000 55.44801 21 MET D O 1
ATOM 13918 N N . ALA D 1 22 ? -13.10300 -26.84100 -0.27800 1.000 52.02439 22 ALA D N 1
ATOM 13919 C CA . ALA D 1 22 ? -14.46600 -26.88200 -0.80700 1.000 53.28632 22 ALA D CA 1
ATOM 13920 C C . ALA D 1 22 ? -15.06300 -25.48400 -0.97800 1.000 55.49867 22 ALA D C 1
ATOM 13921 O O . ALA D 1 22 ? -16.07500 -25.13100 -0.37100 1.000 57.18766 22 ALA D O 1
ATOM 13928 N N . GLY D 1 23 ? -14.43300 -24.69500 -1.85100 1.000 55.91701 23 GLY D N 1
ATOM 13929 C CA . GLY D 1 23 ? -14.93700 -23.37800 -2.17000 1.000 49.89878 23 GLY D CA 1
ATOM 13930 C C . GLY D 1 23 ? -16.09800 -23.43000 -3.14000 1.000 52.77937 23 GLY D C 1
ATOM 13931 O O . GLY D 1 23 ? -16.51400 -24.49500 -3.61600 1.000 57.85648 23 GLY D O 1
ATOM 13935 N N . PRO D 1 24 ? -16.65000 -22.25700 -3.44500 1.000 55.20396 24 PRO D N 1
ATOM 13936 C CA . PRO D 1 24 ? -17.76100 -22.17700 -4.39700 1.000 56.85183 24 PRO D CA 1
ATOM 13937 C C . PRO D 1 24 ? -17.27800 -22.08600 -5.83800 1.000 58.63979 24 PRO D C 1
ATOM 13938 O O . PRO D 1 24 ? -16.12900 -21.73900 -6.12100 1.000 61.78817 24 PRO D O 1
ATOM 13949 N N . THR D 1 25 ? -18.19500 -22.38900 -6.75500 1.000 57.48606 25 THR D N 1
ATOM 13950 C CA . THR D 1 25 ? -17.87500 -22.38800 -8.17300 1.000 56.21433 25 THR D CA 1
ATOM 13951 C C . THR D 1 25 ? -17.80600 -20.95900 -8.70900 1.000 59.17308 25 THR D C 1
ATOM 13952 O O . THR D 1 25 ? -18.16200 -19.99100 -8.03100 1.000 54.39291 25 THR D O 1
ATOM 13963 N N . LEU D 1 26 ? -17.33300 -20.83700 -9.95500 1.000 53.73289 26 LEU D N 1
ATOM 13964 C CA . LEU D 1 26 ? -17.29100 -19.53300 -10.61200 1.000 54.80958 26 LEU D CA 1
ATOM 13965 C C . LEU D 1 26 ? -18.69400 -19.01400 -10.89100 1.000 59.65384 26 LEU D C 1
ATOM 13966 O O . LEU D 1 26 ? -18.94300 -17.80500 -10.81400 1.000 58.83584 26 LEU D O 1
ATOM 13982 N N . ALA D 1 27 ? -19.62000 -19.91200 -11.23000 1.000 60.17445 27 ALA D N 1
ATOM 13983 C CA . ALA D 1 27 ? -21.00200 -19.50000 -11.43500 1.000 61.75400 27 ALA D CA 1
ATOM 13984 C C . ALA D 1 27 ? -21.64500 -19.03200 -10.13500 1.000 57.86735 27 ALA D C 1
ATOM 13985 O O . ALA D 1 27 ? -22.52000 -18.16000 -10.15900 1.000 66.80077 27 ALA D O 1
ATOM 13992 N N . GLU D 1 28 ? -21.21600 -19.58100 -8.99600 1.000 59.34486 28 GLU D N 1
ATOM 13993 C CA . GLU D 1 28 ? -21.82700 -19.24700 -7.71500 1.000 60.16004 28 GLU D CA 1
ATOM 13994 C C . GLU D 1 28 ? -21.34000 -17.91900 -7.14700 1.000 63.63346 28 GLU D C 1
ATOM 13995 O O . GLU D 1 28 ? -21.99300 -17.37200 -6.25100 1.000 64.38023 28 GLU D O 1
ATOM 14007 N N . MET D 1 29 ? -20.22400 -17.38700 -7.63800 1.000 58.55612 29 MET D N 1
ATOM 14008 C CA . MET D 1 29 ? -19.68200 -16.13400 -7.13500 1.000 54.17712 29 MET D CA 1
ATOM 14009 C C . MET D 1 29 ? -20.04700 -14.97300 -8.04500 1.000 54.76215 29 MET D C 1
ATOM 14010 O O . MET D 1 29 ? -20.45000 -15.14900 -9.19700 1.000 55.33968 29 MET D O 1
ATOM 14024 N N . THR D 1 30 ? -19.90200 -13.76900 -7.49900 1.000 57.86598 30 THR D N 1
ATOM 14025 C CA . THR D 1 30 ? -19.88300 -12.56800 -8.31500 1.000 55.09513 30 THR D CA 1
ATOM 14026 C C . THR D 1 30 ? -18.58300 -12.51400 -9.11200 1.000 51.55471 30 THR D C 1
ATOM 14027 O O . THR D 1 30 ? -17.57800 -13.13100 -8.74900 1.000 51.43264 30 THR D O 1
ATOM 14038 N N . LEU D 1 31 ? -18.60700 -11.75500 -10.21100 1.000 54.50921 31 LEU D N 1
ATOM 14039 C CA . LEU D 1 31 ? -17.38100 -11.56800 -10.98000 1.000 53.53140 31 LEU D CA 1
ATOM 14040 C C . LEU D 1 31 ? -16.25000 -11.07000 -10.09000 1.000 52.66903 31 LEU D C 1
ATOM 14041 O O . LEU D 1 31 ? -15.11900 -11.56200 -10.17500 1.000 47.04079 31 LEU D O 1
ATOM 14057 N N . GLU D 1 32 ? -16.53700 -10.10300 -9.21200 1.000 49.68020 32 GLU D N 1
ATOM 14058 C CA . GLU D 1 32 ? -15.49800 -9.59300 -8.32200 1.000 48.33349 32 GLU D CA 1
ATOM 14059 C C . GLU D 1 32 ? -14.96300 -10.69000 -7.40900 1.000 47.23677 32 GLU D C 1
ATOM 14060 O O . GLU D 1 32 ? -13.75000 -10.77900 -7.17800 1.000 45.83364 32 GLU D O 1
ATOM 14072 N N . GLU D 1 33 ? -15.85000 -11.52800 -6.86900 1.000 42.02264 33 GLU D N 1
ATOM 14073 C CA . GLU D 1 33 ? -15.40300 -12.59900 -5.98500 1.000 49.83820 33 GLU D CA 1
ATOM 14074 C C . GLU D 1 33 ? -14.60900 -13.65200 -6.74800 1.000 40.17227 33 GLU D C 1
ATOM 14075 O O . GLU D 1 33 ? -13.58900 -14.14600 -6.25300 1.000 40.44671 33 GLU D O 1
ATOM 14087 N N . ALA D 1 34 ? -15.06500 -14.01200 -7.94800 1.000 44.77844 34 ALA D N 1
ATOM 14088 C CA . ALA D 1 34 ? -14.35900 -15.01700 -8.73900 1.000 43.17287 34 ALA D CA 1
ATOM 14089 C C . ALA D 1 34 ? -12.96100 -14.53400 -9.10200 1.000 44.50885 34 ALA D C 1
ATOM 14090 O O . ALA D 1 34 ? -11.97800 -15.27400 -8.96700 1.000 46.90944 34 ALA D O 1
ATOM 14097 N N . ARG D 1 35 ? -12.85500 -13.28500 -9.55900 1.000 43.16633 35 ARG D N 1
ATOM 14098 C CA . ARG D 1 35 ? -11.55000 -12.71100 -9.86000 1.000 41.21527 35 ARG D CA 1
ATOM 14099 C C . ARG D 1 35 ? -10.66900 -12.65900 -8.61900 1.000 44.54589 35 ARG D C 1
ATOM 14100 O O . ARG D 1 35 ? -9.46000 -12.90400 -8.69800 1.000 39.76114 35 ARG D O 1
ATOM 14121 N N . ALA D 1 36 ? -11.25600 -12.36000 -7.45700 1.000 43.32094 36 ALA D N 1
ATOM 14122 C CA . ALA D 1 36 ? -10.45900 -12.30600 -6.23600 1.000 39.11118 36 ALA D CA 1
ATOM 14123 C C . ALA D 1 36 ? -10.00800 -13.69200 -5.79500 1.000 38.04498 36 ALA D C 1
ATOM 14124 O O . ALA D 1 36 ? -8.91000 -13.83700 -5.24400 1.000 40.37959 36 ALA D O 1
ATOM 14131 N N . SER D 1 37 ? -10.83900 -14.71400 -6.00700 1.000 41.77451 37 SER D N 1
ATOM 14132 C CA . SER D 1 37 ? -10.44300 -16.06400 -5.61700 1.000 44.69331 37 SER D CA 1
ATOM 14133 C C . SER D 1 37 ? -9.26000 -16.54300 -6.44700 1.000 38.71507 37 SER D C 1
ATOM 14134 O O . SER D 1 37 ? -8.38100 -17.24900 -5.93700 1.000 43.05793 37 SER D O 1
ATOM 14142 N N . TYR D 1 38 ? -9.21700 -16.15100 -7.72200 1.000 39.31941 38 TYR D N 1
ATOM 14143 C CA . TYR D 1 38 ? -8.08600 -16.50200 -8.57500 1.000 41.28041 38 TYR D CA 1
ATOM 14144 C C . TYR D 1 38 ? -6.80900 -15.84600 -8.06600 1.000 39.90734 38 TYR D C 1
ATOM 14145 O O . TYR D 1 38 ? -5.78000 -16.50900 -7.89500 1.000 37.25577 38 TYR D O 1
ATOM 14163 N N . VAL D 1 39 ? -6.86900 -14.54200 -7.77400 1.000 39.23888 39 VAL D N 1
ATOM 14164 C CA . VAL D 1 39 ? -5.73500 -13.87800 -7.13800 1.000 33.90246 39 VAL D CA 1
ATOM 14165 C C . VAL D 1 39 ? -5.29300 -14.64600 -5.89900 1.000 34.87976 39 VAL D C 1
ATOM 14166 O O . VAL D 1 39 ? -4.09400 -14.82900 -5.65200 1.000 33.50303 39 VAL D O 1
ATOM 14179 N N . ALA D 1 40 ? -6.25400 -15.10200 -5.09100 1.000 36.85326 40 ALA D N 1
ATOM 14180 C CA . ALA D 1 40 ? -5.90500 -15.77900 -3.84700 1.000 39.11947 40 ALA D CA 1
ATOM 14181 C C . ALA D 1 40 ? -5.27500 -17.14300 -4.11600 1.000 33.83808 40 ALA D C 1
ATOM 14182 O O . ALA D 1 40 ? -4.31200 -17.53400 -3.44300 1.000 37.41444 40 ALA D O 1
ATOM 14189 N N . LEU D 1 41 ? -5.80500 -17.87400 -5.09500 1.000 40.12110 41 LEU D N 1
ATOM 14190 C CA . LEU D 1 41 ? -5.26700 -19.19100 -5.44100 1.000 39.25431 41 LEU D CA 1
ATOM 14191 C C . LEU D 1 41 ? -3.78500 -19.10800 -5.80300 1.000 31.80757 41 LEU D C 1
ATOM 14192 O O . LEU D 1 41 ? -2.94000 -19.76100 -5.18200 1.000 35.99764 41 LEU D O 1
ATOM 14208 N N . HIS D 1 42 ? -3.44900 -18.29000 -6.80900 1.000 36.63103 42 HIS D N 1
ATOM 14209 C CA . HIS D 1 42 ? -2.05000 -18.16400 -7.20600 1.000 35.06823 42 HIS D CA 1
ATOM 14210 C C . HIS D 1 42 ? -1.22000 -17.50600 -6.11200 1.000 32.75517 42 HIS D C 1
ATOM 14211 O O . HIS D 1 42 ? -0.04900 -17.85900 -5.91400 1.000 31.97261 42 HIS D O 1
ATOM 14225 N N . GLY D 1 43 ? -1.80100 -16.54700 -5.38800 1.000 34.64306 43 GLY D N 1
ATOM 14226 C CA . GLY D 1 43 ? -1.08000 -15.95400 -4.27400 1.000 35.53372 43 GLY D CA 1
ATOM 14227 C C . GLY D 1 43 ? -0.63000 -16.99300 -3.26600 1.000 34.35403 43 GLY D C 1
ATOM 14228 O O . GLY D 1 43 ? 0.49600 -16.94100 -2.75900 1.000 33.85599 43 GLY D O 1
ATOM 14232 N N . MET D 1 44 ? -1.49700 -17.96900 -2.98100 1.000 35.53786 44 MET D N 1
ATOM 14233 C CA . MET D 1 44 ? -1.16700 -19.03000 -2.03800 1.000 38.54881 44 MET D CA 1
ATOM 14234 C C . MET D 1 44 ? -0.30200 -20.11100 -2.68200 1.000 35.24217 44 MET D C 1
ATOM 14235 O O . MET D 1 44 ? 0.61900 -20.63500 -2.04700 1.000 35.18446 44 MET D O 1
ATOM 14249 N N . ALA D 1 45 ? -0.56000 -20.42400 -3.94600 1.000 33.86464 45 ALA D N 1
ATOM 14250 C CA . ALA D 1 45 ? -0.02100 -21.64200 -4.53900 1.000 33.64435 45 ALA D CA 1
ATOM 14251 C C . ALA D 1 45 ? 1.31300 -21.45000 -5.25700 1.000 33.39924 45 ALA D C 1
ATOM 14252 O O . ALA D 1 45 ? 2.10100 -22.40300 -5.33100 1.000 31.80351 45 ALA D O 1
ATOM 14259 N N . ASP D 1 46 ? 1.59600 -20.26100 -5.78300 1.000 32.05393 46 ASP D N 1
ATOM 14260 C CA . ASP D 1 46 ? 2.79200 -20.09200 -6.60100 1.000 33.23583 46 ASP D CA 1
ATOM 14261 C C . ASP D 1 46 ? 4.00900 -19.71300 -5.76000 1.000 34.58821 46 ASP D C 1
ATOM 14262 O O . ASP D 1 46 ? 3.90000 -19.20800 -4.64000 1.000 32.50844 46 ASP D O 1
ATOM 14271 N N . ARG D 1 47 ? 5.18800 -19.98200 -6.31400 1.000 29.55899 47 ARG D N 1
ATOM 14272 C CA . ARG D 1 47 ? 6.41300 -19.54700 -5.67300 1.000 30.99498 47 ARG D CA 1
ATOM 14273 C C . ARG D 1 47 ? 6.47900 -18.02300 -5.66700 1.000 28.25399 47 ARG D C 1
ATOM 14274 O O . ARG D 1 47 ? 5.84200 -17.36300 -6.48900 1.000 28.15650 47 ARG D O 1
ATOM 14295 N N . PRO D 1 48 ? 7.23400 -17.44500 -4.73200 1.000 29.44922 48 PRO D N 1
ATOM 14296 C CA . PRO D 1 48 ? 7.31200 -15.98100 -4.64000 1.000 31.88609 48 PRO D CA 1
ATOM 14297 C C . PRO D 1 48 ? 7.94400 -15.36200 -5.87800 1.000 32.74887 48 PRO D C 1
ATOM 14298 O O . PRO D 1 48 ? 8.71200 -15.99500 -6.60500 1.000 32.09274 48 PRO D O 1
ATOM 14309 N N . ALA D 1 49 ? 7.63500 -14.08400 -6.08700 1.000 29.91417 49 ALA D N 1
ATOM 14310 C CA . ALA D 1 49 ? 8.23300 -13.35000 -7.19500 1.000 31.03861 49 ALA D CA 1
ATOM 14311 C C . ALA D 1 49 ? 9.74900 -13.31500 -7.05200 1.000 34.65408 49 ALA D C 1
ATOM 14312 O O . ALA D 1 49 ? 10.28600 -13.19600 -5.94700 1.000 35.48330 49 ALA D O 1
ATOM 14319 N N . ARG D 1 50 ? 10.43900 -13.44900 -8.18000 1.000 33.88050 50 ARG D N 1
ATOM 14320 C CA . ARG D 1 50 ? 11.86300 -13.16300 -8.22200 1.000 30.25740 50 ARG D CA 1
ATOM 14321 C C . ARG D 1 50 ? 12.08900 -11.67100 -8.03800 1.000 30.13668 50 ARG D C 1
ATOM 14322 O O . ARG D 1 50 ? 11.26200 -10.84800 -8.43000 1.000 29.88609 50 ARG D O 1
ATOM 14343 N N . GLU D 1 51 ? 13.21700 -11.33200 -7.42500 1.000 33.23030 51 GLU D N 1
ATOM 14344 C CA . GLU D 1 51 ? 13.68000 -9.95500 -7.41800 1.000 33.47124 51 GLU D CA 1
ATOM 14345 C C . GLU D 1 51 ? 14.32400 -9.65700 -8.76300 1.000 35.41858 51 GLU D C 1
ATOM 14346 O O . GLU D 1 51 ? 15.18700 -10.41400 -9.23100 1.000 34.20286 51 GLU D O 1
ATOM 14358 N N . LEU D 1 52 ? 13.86600 -8.58600 -9.39900 1.000 32.82293 52 LEU D N 1
ATOM 14359 C CA . LEU D 1 52 ? 14.34800 -8.16600 -10.70500 1.000 28.83581 52 LEU D CA 1
ATOM 14360 C C . LEU D 1 52 ? 14.68400 -6.68700 -10.66000 1.000 32.03025 52 LEU D C 1
ATOM 14361 O O . LEU D 1 52 ? 14.02900 -5.91300 -9.95600 1.000 33.86401 52 LEU D O 1
ATOM 14377 N N . ALA D 1 53 ? 15.69800 -6.30500 -11.43900 1.000 33.12864 53 ALA D N 1
ATOM 14378 C CA . ALA D 1 53 ? 16.04400 -4.89000 -11.56700 1.000 31.53003 53 ALA D CA 1
ATOM 14379 C C . ALA D 1 53 ? 14.85900 -4.06500 -12.05400 1.000 36.17635 53 ALA D C 1
ATOM 14380 O O . ALA D 1 53 ? 14.66000 -2.92300 -11.60800 1.000 33.65285 53 ALA D O 1
ATOM 14387 N N . VAL D 1 54 ? 14.06400 -4.61700 -12.97000 1.000 29.91854 54 VAL D N 1
ATOM 14388 C CA . VAL D 1 54 ? 12.99400 -3.88900 -13.64400 1.000 32.40609 54 VAL D CA 1
ATOM 14389 C C . VAL D 1 54 ? 11.67600 -4.63300 -13.46800 1.000 34.11954 54 VAL D C 1
ATOM 14390 O O . VAL D 1 54 ? 11.51900 -5.76500 -13.95700 1.000 30.25833 54 VAL D O 1
ATOM 14403 N N . ILE D 1 55 ? 10.72700 -3.99200 -12.79100 1.000 30.10639 55 ILE D N 1
ATOM 14404 C CA . ILE D 1 55 ? 9.32400 -4.38200 -12.81400 1.000 26.98627 55 ILE D CA 1
ATOM 14405 C C . ILE D 1 55 ? 8.56700 -3.07000 -12.95100 1.000 33.71724 55 ILE D C 1
ATOM 14406 O O . ILE D 1 55 ? 8.44400 -2.31000 -11.98000 1.000 29.99752 55 ILE D O 1
ATOM 14422 N N . ARG D 1 56 ? 8.08800 -2.78100 -14.15600 1.000 30.74808 56 ARG D N 1
ATOM 14423 C CA . ARG D 1 56 ? 7.67600 -1.42700 -14.52000 1.000 32.39317 56 ARG D CA 1
ATOM 14424 C C . ARG D 1 56 ? 6.34400 -1.46000 -15.24300 1.000 34.64765 56 ARG D C 1
ATOM 14425 O O . ARG D 1 56 ? 6.19000 -2.17900 -16.23500 1.000 33.53082 56 ARG D O 1
ATOM 14446 N N . ASN D 1 57 ? 5.39300 -0.66300 -14.77000 1.000 31.54170 57 ASN D N 1
ATOM 14447 C CA . ASN D 1 57 ? 4.13500 -0.53800 -15.48300 1.000 29.22509 57 ASN D CA 1
ATOM 14448 C C . ASN D 1 57 ? 4.31200 0.36300 -16.70300 1.000 35.46444 57 ASN D C 1
ATOM 14449 O O . ASN D 1 57 ? 4.96000 1.41500 -16.63300 1.000 34.81027 57 ASN D O 1
ATOM 14460 N N . LEU D 1 58 ? 3.75400 -0.07600 -17.83200 1.000 32.58008 58 LEU D N 1
ATOM 14461 C CA . LEU D 1 58 ? 3.73000 0.65100 -19.09200 1.000 31.33116 58 LEU D CA 1
ATOM 14462 C C . LEU D 1 58 ? 2.30500 0.61600 -19.62900 1.000 27.58320 58 LEU D C 1
ATOM 14463 O O . LEU D 1 58 ? 1.39600 0.07500 -18.99600 1.000 32.92906 58 LEU D O 1
ATOM 14479 N N . SER D 1 59 ? 2.10600 1.21000 -20.79900 1.000 30.23703 59 SER D N 1
ATOM 14480 C CA . SER D 1 59 ? 0.84000 1.08800 -21.50500 1.000 33.10174 59 SER D CA 1
ATOM 14481 C C . SER D 1 59 ? 1.09300 1.39800 -22.96900 1.000 32.79188 59 SER D C 1
ATOM 14482 O O . SER D 1 59 ? 2.11500 1.99000 -23.33000 1.000 35.53616 59 SER D O 1
ATOM 14490 N N . CYS D 1 60 ? 0.16000 0.98300 -23.81000 1.000 35.44440 60 CYS D N 1
ATOM 14491 C CA . CYS D 1 60 ? 0.24200 1.27900 -25.22900 1.000 36.13512 60 CYS D CA 1
ATOM 14492 C C . CYS D 1 60 ? -1.15500 1.55000 -25.75900 1.000 33.57758 60 CYS D C 1
ATOM 14493 O O . CYS D 1 60 ? -2.15100 1.17400 -25.13100 1.000 36.73156 60 CYS D O 1
ATOM 14501 N N . PRO D 1 61 ? -1.25800 2.20800 -26.91000 1.000 35.82863 61 PRO D N 1
ATOM 14502 C CA . PRO D 1 61 ? -2.57400 2.42900 -27.51800 1.000 37.40709 61 PRO D CA 1
ATOM 14503 C C . PRO D 1 61 ? -3.18400 1.11900 -27.98500 1.000 43.80539 61 PRO D C 1
ATOM 14504 O O . PRO D 1 61 ? -2.49000 0.23500 -28.49300 1.000 40.14070 61 PRO D O 1
ATOM 14515 N N . GLY D 1 62 ? -4.49300 0.99900 -27.79000 1.000 40.26159 62 GLY D N 1
ATOM 14516 C CA . GLY D 1 62 ? -5.23900 -0.15700 -28.22100 1.000 40.02308 62 GLY D CA 1
ATOM 14517 C C . GLY D 1 62 ? -6.44700 0.26400 -29.02700 1.000 44.70953 62 GLY D C 1
ATOM 14518 O O . GLY D 1 62 ? -6.76200 1.45300 -29.14100 1.000 42.84175 62 GLY D O 1
ATOM 14522 N N . PRO D 1 63 ? -7.16100 -0.70600 -29.59600 1.000 42.11275 63 PRO D N 1
ATOM 14523 C CA . PRO D 1 63 ? -8.31400 -0.35900 -30.44200 1.000 45.12329 63 PRO D CA 1
ATOM 14524 C C . PRO D 1 63 ? -9.47500 0.25000 -29.67300 1.000 46.11789 63 PRO D C 1
ATOM 14525 O O . PRO D 1 63 ? -10.35900 0.85100 -30.29600 1.000 52.40414 63 PRO D O 1
ATOM 14536 N N . ALA D 1 64 ? -9.50500 0.11800 -28.34900 1.000 44.67453 64 ALA D N 1
ATOM 14537 C CA . ALA D 1 64 ? -10.59600 0.63400 -27.53300 1.000 49.69972 64 ALA D CA 1
ATOM 14538 C C . ALA D 1 64 ? -10.06700 1.44000 -26.35400 1.000 46.80839 64 ALA D C 1
ATOM 14539 O O . ALA D 1 64 ? -10.72200 1.53700 -25.31300 1.000 60.44125 64 ALA D O 1
ATOM 14546 N N . GLY D 1 65 ? -8.89200 2.03000 -26.50100 1.000 43.01551 65 GLY D N 1
ATOM 14547 C CA . GLY D 1 65 ? -8.23900 2.73900 -25.42400 1.000 47.57449 65 GLY D CA 1
ATOM 14548 C C . GLY D 1 65 ? -6.90200 2.11500 -25.08100 1.000 48.64653 65 GLY D C 1
ATOM 14549 O O . GLY D 1 65 ? -6.48100 1.11600 -25.66300 1.000 48.89597 65 GLY D O 1
ATOM 14553 N N . ASP D 1 66 ? -6.24200 2.72300 -24.09900 1.000 41.92331 66 ASP D N 1
ATOM 14554 C CA . ASP D 1 66 ? -4.89800 2.29900 -23.73300 1.000 41.59826 66 ASP D CA 1
ATOM 14555 C C . ASP D 1 66 ? -4.91600 0.91900 -23.07700 1.000 42.63107 66 ASP D C 1
ATOM 14556 O O . ASP D 1 66 ? -5.83500 0.57100 -22.32200 1.000 35.59041 66 ASP D O 1
ATOM 14565 N N . ILE D 1 67 ? -3.88800 0.13300 -23.36800 1.000 37.42395 67 ILE D N 1
ATOM 14566 C CA . ILE D 1 67 ? -3.73000 -1.21500 -22.83500 1.000 32.48137 67 ILE D CA 1
ATOM 14567 C C . ILE D 1 67 ? -2.66100 -1.17800 -21.74800 1.000 27.83435 67 ILE D C 1
ATOM 14568 O O . ILE D 1 67 ? -1.50500 -0.83500 -22.03600 1.000 33.67932 67 ILE D O 1
ATOM 14584 N N . PRO D 1 68 ? -2.98600 -1.51100 -20.50600 1.000 29.26145 68 PRO D N 1
ATOM 14585 C CA . PRO D 1 68 ? -1.94600 -1.59200 -19.47800 1.000 31.46605 68 PRO D CA 1
ATOM 14586 C C . PRO D 1 68 ? -1.02200 -2.76500 -19.74800 1.000 34.03013 68 PRO D C 1
ATOM 14587 O O . PRO D 1 68 ? -1.44700 -3.80700 -20.25400 1.000 32.46083 68 PRO D O 1
ATOM 14598 N N . LEU D 1 69 ? 0.25300 -2.57300 -19.40500 1.000 34.87038 69 LEU D N 1
ATOM 14599 C CA . LEU D 1 69 ? 1.31400 -3.55600 -19.60700 1.000 31.60119 69 LEU D CA 1
ATOM 14600 C C . LEU D 1 69 ? 2.19500 -3.58200 -18.36800 1.000 36.41269 69 LEU D C 1
ATOM 14601 O O . LEU D 1 69 ? 2.21600 -2.63200 -17.58300 1.000 32.05882 69 LEU D O 1
ATOM 14617 N N . ARG D 1 70 ? 2.94600 -4.66800 -18.19600 1.000 28.19019 70 ARG D N 1
ATOM 14618 C CA . ARG D 1 70 ? 3.97200 -4.71300 -17.16200 1.000 28.98509 70 ARG D CA 1
ATOM 14619 C C . ARG D 1 70 ? 5.24300 -5.31300 -17.73600 1.000 31.42189 70 ARG D C 1
ATOM 14620 O O . ARG D 1 70 ? 5.23000 -6.44500 -18.24200 1.000 29.11493 70 ARG D O 1
ATOM 14641 N N . LEU D 1 71 ? 6.33300 -4.55300 -17.65000 1.000 29.33050 71 LEU D N 1
ATOM 14642 C CA . LEU D 1 71 ? 7.64400 -4.97700 -18.12300 1.000 29.52068 71 LEU D CA 1
ATOM 14643 C C . LEU D 1 71 ? 8.43900 -5.59900 -16.98300 1.000 31.08599 71 LEU D C 1
ATOM 14644 O O . LEU D 1 71 ? 8.54500 -5.02100 -15.89900 1.000 29.04334 71 LEU D O 1
ATOM 14660 N N . TYR D 1 72 ? 8.97100 -6.79800 -17.22700 1.000 25.60066 72 TYR D N 1
ATOM 14661 C CA . TYR D 1 72 ? 9.85700 -7.49300 -16.30500 1.000 26.68862 72 TYR D CA 1
ATOM 14662 C C . TYR D 1 72 ? 11.20300 -7.66900 -16.98500 1.000 29.18442 72 TYR D C 1
ATOM 14663 O O . TYR D 1 72 ? 11.26000 -8.17700 -18.11000 1.000 26.50315 72 TYR D O 1
ATOM 14681 N N . ASP D 1 73 ? 12.28400 -7.30600 -16.30000 1.000 23.99602 73 ASP D N 1
ATOM 14682 C CA . ASP D 1 73 ? 13.60300 -7.51400 -16.87800 1.000 26.17054 73 ASP D CA 1
ATOM 14683 C C . ASP D 1 73 ? 14.62400 -7.61800 -15.75900 1.000 29.42305 73 ASP D C 1
ATOM 14684 O O . ASP D 1 73 ? 14.65700 -6.76300 -14.86600 1.000 29.19743 73 ASP D O 1
ATOM 14693 N N . ALA D 1 74 ? 15.44600 -8.67100 -15.80600 1.000 28.72308 74 ALA D N 1
ATOM 14694 C CA . ALA D 1 74 ? 16.55500 -8.79100 -14.87100 1.000 27.65114 74 ALA D CA 1
ATOM 14695 C C . ALA D 1 74 ? 17.62000 -7.72100 -15.07900 1.000 33.17416 74 ALA D C 1
ATOM 14696 O O . ALA D 1 74 ? 18.48400 -7.56400 -14.21100 1.000 30.99834 74 ALA D O 1
ATOM 14703 N N . ARG D 1 75 ? 17.57000 -7.01600 -16.19700 1.000 30.05608 75 ARG D N 1
ATOM 14704 C CA . ARG D 1 75 ? 18.58300 -5.99200 -16.52000 1.000 32.30800 75 ARG D CA 1
ATOM 14705 C C . ARG D 1 75 ? 17.94100 -4.63300 -16.77500 1.000 32.59167 75 ARG D C 1
ATOM 14706 O O . ARG D 1 75 ? 17.01100 -4.57900 -17.50300 1.000 28.49000 75 ARG D O 1
ATOM 14727 N N . GLU D 1 76 ? 18.51400 -3.57200 -16.22000 1.000 33.38645 76 GLU D N 1
ATOM 14728 C CA . GLU D 1 76 ? 17.99500 -2.21500 -16.48500 1.000 32.75215 76 GLU D CA 1
ATOM 14729 C C . GLU D 1 76 ? 18.39400 -1.81600 -17.90300 1.000 34.60127 76 GLU D C 1
ATOM 14730 O O . GLU D 1 76 ? 17.65100 -1.12500 -18.52400 1.000 34.98640 76 GLU D O 1
ATOM 14742 N N . SER D 1 77 ? 19.53300 -2.30500 -18.36600 1.000 32.36789 77 SER D N 1
ATOM 14743 C CA . SER D 1 77 ? 20.04900 -1.99900 -19.71600 1.000 33.36764 77 SER D CA 1
ATOM 14744 C C . SER D 1 77 ? 20.49200 -3.28500 -20.41400 1.000 32.68618 77 SER D C 1
ATOM 14745 O O . SER D 1 77 ? 21.25500 -4.00500 -19.85200 1.000 32.39224 77 SER D O 1
ATOM 14753 N N . ARG D 1 78 ? 20.05700 -3.49800 -21.64300 1.000 30.19356 78 ARG D N 1
ATOM 14754 C CA . ARG D 1 78 ? 20.46400 -4.71900 -22.32500 1.000 28.88798 78 ARG D CA 1
ATOM 14755 C C . ARG D 1 78 ? 20.57600 -4.48700 -23.82500 1.000 30.63557 78 ARG D C 1
ATOM 14756 O O . ARG D 1 78 ? 20.02000 -3.53300 -24.37500 1.000 28.38633 78 ARG D O 1
ATOM 14777 N N . GLU D 1 79 ? 21.30600 -5.39000 -24.47800 1.000 29.40252 79 GLU D N 1
ATOM 14778 C CA . GLU D 1 79 ? 21.43800 -5.39100 -25.92800 1.000 29.95129 79 GLU D CA 1
ATOM 14779 C C . GLU D 1 79 ? 20.11000 -5.75400 -26.59300 1.000 27.19974 79 GLU D C 1
ATOM 14780 O O . GLU D 1 79 ? 19.18600 -6.27400 -25.95900 1.000 28.46361 79 GLU D O 1
ATOM 14792 N N . ALA D 1 80 ? 20.02700 -5.47300 -27.89200 1.000 27.76479 80 ALA D N 1
ATOM 14793 C CA . ALA D 1 80 ? 18.86900 -5.88100 -28.67900 1.000 25.69400 80 ALA D CA 1
ATOM 14794 C C . ALA D 1 80 ? 18.72900 -7.39800 -28.65000 1.000 24.74773 80 ALA D C 1
ATOM 14795 O O . ALA D 1 80 ? 19.72300 -8.12500 -28.66500 1.000 28.12439 80 ALA D O 1
ATOM 14802 N N . GLY D 1 81 ? 17.48900 -7.86600 -28.62200 1.000 26.29812 81 GLY D N 1
ATOM 14803 C CA . GLY D 1 81 ? 17.20400 -9.28800 -28.57300 1.000 25.30300 81 GLY D CA 1
ATOM 14804 C C . GLY D 1 81 ? 15.71600 -9.52700 -28.64400 1.000 26.38073 81 GLY D C 1
ATOM 14805 O O . GLY D 1 81 ? 14.91700 -8.58800 -28.72600 1.000 25.40623 81 GLY D O 1
ATOM 14809 N N . PRO D 1 82 ? 15.30300 -10.79200 -28.61300 1.000 24.15101 82 PRO D N 1
ATOM 14810 C CA . PRO D 1 82 ? 13.86800 -11.08100 -28.61300 1.000 22.71362 82 PRO D CA 1
ATOM 14811 C C . PRO D 1 82 ? 13.23900 -10.56900 -27.32900 1.000 23.46656 82 PRO D C 1
ATOM 14812 O O . PRO D 1 82 ? 13.86900 -10.53900 -26.27100 1.000 25.09907 82 PRO D O 1
ATOM 14823 N N . VAL D 1 83 ? 11.98000 -10.16900 -27.42700 1.000 25.95045 83 VAL D N 1
ATOM 14824 C CA . VAL D 1 83 ? 11.20400 -9.78100 -26.26000 1.000 27.37883 83 VAL D CA 1
ATOM 14825 C C . VAL D 1 83 ? 10.01900 -10.72100 -26.12400 1.000 23.86899 83 VAL D C 1
ATOM 14826 O O . VAL D 1 83 ? 9.29000 -10.96300 -27.09600 1.000 25.04091 83 VAL D O 1
ATOM 14839 N N . ILE D 1 84 ? 9.82900 -11.23800 -24.91700 1.000 24.16195 84 ILE D N 1
ATOM 14840 C CA . ILE D 1 84 ? 8.71400 -12.12600 -24.61600 1.000 25.95448 84 ILE D CA 1
ATOM 14841 C C . ILE D 1 84 ? 7.46200 -11.28900 -24.38800 1.000 29.64676 84 ILE D C 1
ATOM 14842 O O . ILE D 1 84 ? 7.48000 -10.31300 -23.62600 1.000 27.30259 84 ILE D O 1
ATOM 14858 N N . THR D 1 85 ? 6.37700 -11.64600 -25.06600 1.000 24.32651 85 THR D N 1
ATOM 14859 C CA . THR D 1 85 ? 5.08900 -10.97800 -24.89200 1.000 25.33432 85 THR D CA 1
ATOM 14860 C C . THR D 1 85 ? 4.11600 -11.99200 -24.29100 1.000 28.48597 85 THR D C 1
ATOM 14861 O O . THR D 1 85 ? 3.77500 -12.99800 -24.93200 1.000 27.59001 85 THR D O 1
ATOM 14872 N N . PHE D 1 86 ? 3.68600 -11.74000 -23.05300 1.000 25.54950 86 PHE D N 1
ATOM 14873 C CA . PHE D 1 86 ? 2.97600 -12.72100 -22.23900 1.000 26.84062 86 PHE D CA 1
ATOM 14874 C C . PHE D 1 86 ? 1.50100 -12.36300 -22.08800 1.000 32.05623 86 PHE D C 1
ATOM 14875 O O . PHE D 1 86 ? 1.16000 -11.20200 -21.83800 1.000 30.93428 86 PHE D O 1
ATOM 14892 N N . TYR D 1 87 ? 0.63200 -13.37200 -22.20600 1.000 27.75213 87 TYR D N 1
ATOM 14893 C CA . TYR D 1 87 ? -0.81300 -13.20400 -22.03900 1.000 29.43081 87 TYR D CA 1
ATOM 14894 C C . TYR D 1 87 ? -1.31600 -14.20800 -21.00900 1.000 30.69786 87 TYR D C 1
ATOM 14895 O O . TYR D 1 87 ? -1.17300 -15.42300 -21.19700 1.000 29.60564 87 TYR D O 1
ATOM 14913 N N . HIS D 1 88 ? -1.89400 -13.70400 -19.91800 1.000 29.46464 88 HIS D N 1
ATOM 14914 C CA . HIS D 1 88 ? -2.28300 -14.55600 -18.80200 1.000 31.34787 88 HIS D CA 1
ATOM 14915 C C . HIS D 1 88 ? -3.51800 -15.38500 -19.14400 1.000 28.68487 88 HIS D C 1
ATOM 14916 O O . HIS D 1 88 ? -4.31800 -15.02800 -20.01100 1.000 32.61762 88 HIS D O 1
ATOM 14931 N N . GLY D 1 89 ? -3.67200 -16.50000 -18.42100 1.000 31.44007 89 GLY D N 1
ATOM 14932 C CA . GLY D 1 89 ? -4.87000 -17.31100 -18.50200 1.000 34.61433 89 GLY D CA 1
ATOM 14933 C C . GLY D 1 89 ? -5.97400 -16.83200 -17.56000 1.000 38.66935 89 GLY D C 1
ATOM 14934 O O . GLY D 1 89 ? -5.83000 -15.87500 -16.79800 1.000 35.20618 89 GLY D O 1
ATOM 14938 N N . GLY D 1 90 ? -7.10800 -17.52400 -17.63500 1.000 35.65462 90 GLY D N 1
ATOM 14939 C CA . GLY D 1 90 ? -8.26900 -17.19900 -16.82600 1.000 36.54001 90 GLY D CA 1
ATOM 14940 C C . GLY D 1 90 ? -9.55200 -17.17400 -17.63200 1.000 41.45145 90 GLY D C 1
ATOM 14941 O O . GLY D 1 90 ? -10.50700 -16.46400 -17.29300 1.000 39.79785 90 GLY D O 1
ATOM 14945 N N . GLY D 1 91 ? -9.57900 -17.94600 -18.71600 1.000 39.44232 91 GLY D N 1
ATOM 14946 C CA . GLY D 1 91 ? -10.77300 -18.05900 -19.53100 1.000 39.79657 91 GLY D CA 1
ATOM 14947 C C . GLY D 1 91 ? -11.20300 -16.79000 -20.21700 1.000 39.10118 91 GLY D C 1
ATOM 14948 O O . GLY D 1 91 ? -12.33500 -16.71600 -20.69900 1.000 38.68151 91 GLY D O 1
ATOM 14952 N N . PHE D 1 92 ? -10.32400 -15.79000 -20.29700 1.000 38.39329 92 PHE D N 1
ATOM 14953 C CA . PHE D 1 92 ? -10.62900 -14.45200 -20.78700 1.000 39.22202 92 PHE D CA 1
ATOM 14954 C C . PHE D 1 92 ? -11.60600 -13.72300 -19.87400 1.000 38.57493 92 PHE D C 1
ATOM 14955 O O . PHE D 1 92 ? -12.16000 -12.69300 -20.26500 1.000 38.63561 92 PHE D O 1
ATOM 14972 N N . VAL D 1 93 ? -11.83600 -14.24300 -18.66800 1.000 38.72427 93 VAL D N 1
ATOM 14973 C CA . VAL D 1 93 ? -12.77200 -13.67000 -17.70900 1.000 41.13077 93 VAL D CA 1
ATOM 14974 C C . VAL D 1 93 ? -12.06400 -13.24000 -16.43300 1.000 39.30192 93 VAL D C 1
ATOM 14975 O O . VAL D 1 93 ? -12.31300 -12.15100 -15.90700 1.000 43.67505 93 VAL D O 1
ATOM 14988 N N . ILE D 1 94 ? -11.18700 -14.09100 -15.90800 1.000 37.88580 94 ILE D N 1
ATOM 14989 C CA . ILE D 1 94 ? -10.46000 -13.76300 -14.68900 1.000 37.59646 94 ILE D CA 1
ATOM 14990 C C . ILE D 1 94 ? -8.97700 -13.61100 -15.00700 1.000 38.38160 94 ILE D C 1
ATOM 14991 O O . ILE D 1 94 ? -8.57300 -13.68400 -16.17500 1.000 37.57676 94 ILE D O 1
ATOM 15007 N N . GLY D 1 95 ? -8.17200 -13.36300 -13.97900 1.000 37.67499 95 GLY D N 1
ATOM 15008 C CA . GLY D 1 95 ? -6.75800 -13.09300 -14.13400 1.000 37.60032 95 GLY D CA 1
ATOM 15009 C C . GLY D 1 95 ? -6.46600 -11.64600 -14.49900 1.000 32.70573 95 GLY D C 1
ATOM 15010 O O . GLY D 1 95 ? -7.30400 -10.91300 -15.02000 1.000 35.60722 95 GLY D O 1
ATOM 15014 N N . ASP D 1 96 ? -5.22600 -11.24600 -14.22700 1.000 32.23806 96 ASP D N 1
ATOM 15015 C CA . ASP D 1 96 ? -4.74800 -9.91100 -14.56500 1.000 39.18816 96 ASP D CA 1
ATOM 15016 C C . ASP D 1 96 ? -3.22900 -9.86600 -14.46000 1.000 37.60549 96 ASP D C 1
ATOM 15017 O O . ASP D 1 96 ? -2.57500 -10.91000 -14.52800 1.000 34.30712 96 ASP D O 1
ATOM 15026 N N . LEU D 1 97 ? -2.65100 -8.66900 -14.31000 1.000 34.75103 97 LEU D N 1
ATOM 15027 C CA . LEU D 1 97 ? -1.19700 -8.58500 -14.22400 1.000 31.50105 97 LEU D CA 1
ATOM 15028 C C . LEU D 1 97 ? -0.65800 -9.16100 -12.92700 1.000 34.23612 97 LEU D C 1
ATOM 15029 O O . LEU D 1 97 ? 0.50300 -9.58900 -12.88900 1.000 32.40205 97 LEU D O 1
ATOM 15045 N N . ASP D 1 98 ? -1.46400 -9.19700 -11.86300 1.000 33.49770 98 ASP D N 1
ATOM 15046 C CA . ASP D 1 98 ? -0.97900 -9.72400 -10.59600 1.000 32.21966 98 ASP D CA 1
ATOM 15047 C C . ASP D 1 98 ? -1.13400 -11.23800 -10.46900 1.000 29.31441 98 ASP D C 1
ATOM 15048 O O . ASP D 1 98 ? -0.29000 -11.87600 -9.83400 1.000 29.37031 98 ASP D O 1
ATOM 15057 N N . THR D 1 99 ? -2.18000 -11.83500 -11.05900 1.000 31.89579 99 THR D N 1
ATOM 15058 C CA . THR D 1 99 ? -2.37200 -13.27800 -10.9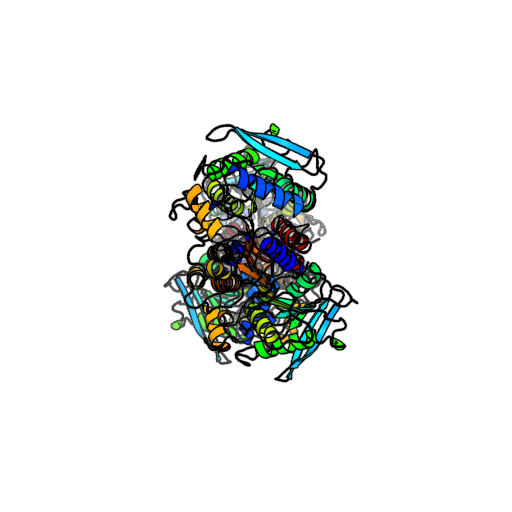0800 1.000 33.97533 99 THR D CA 1
ATOM 15059 C C . THR D 1 99 ? -1.20000 -14.06200 -11.48500 1.000 31.91343 99 THR D C 1
ATOM 15060 O O . THR D 1 99 ? -0.86800 -15.14100 -10.98200 1.000 32.73870 99 THR D O 1
ATOM 15071 N N . HIS D 1 100 ? -0.55800 -13.53600 -12.52700 1.000 30.19192 100 HIS D N 1
ATOM 15072 C CA . HIS D 1 100 ? 0.54400 -14.22300 -13.18900 1.000 32.71801 100 HIS D CA 1
ATOM 15073 C C . HIS D 1 100 ? 1.86900 -13.49400 -13.00200 1.000 33.13751 100 HIS D C 1
ATOM 15074 O O . HIS D 1 100 ? 2.86800 -13.84600 -13.64200 1.000 27.37762 100 HIS D O 1
ATOM 15088 N N . HIS D 1 101 ? 1.89800 -12.51000 -12.09700 1.000 29.99475 101 HIS D N 1
ATOM 15089 C CA . HIS D 1 101 ? 3.09200 -11.71200 -11.84200 1.000 30.75899 101 HIS D CA 1
ATOM 15090 C C . HIS D 1 101 ? 4.29400 -12.57900 -11.46800 1.000 27.39112 101 HIS D C 1
ATOM 15091 O O . HIS D 1 101 ? 5.39000 -12.40300 -12.01200 1.000 28.12673 101 HIS D O 1
ATOM 15105 N N . ASN D 1 102 ? 4.12800 -13.51100 -10.52600 1.000 27.76277 102 ASN D N 1
ATOM 15106 C CA . ASN D 1 102 ? 5.29500 -14.26000 -10.06600 1.000 27.24812 102 ASN D CA 1
ATOM 15107 C C . ASN D 1 102 ? 5.86200 -15.11900 -11.19300 1.000 28.40382 102 ASN D C 1
ATOM 15108 O O . ASN D 1 102 ? 7.08600 -15.19800 -11.36900 1.000 26.00384 102 ASN D O 1
ATOM 15119 N N . LEU D 1 103 ? 4.97800 -15.75200 -11.97200 1.000 27.16620 103 LEU D N 1
ATOM 15120 C CA . LEU D 1 103 ? 5.41400 -16.53300 -13.12700 1.000 25.94543 103 LEU D CA 1
ATOM 15121 C C . LEU D 1 103 ? 6.19100 -15.67000 -14.11300 1.000 25.96476 103 LEU D C 1
ATOM 15122 O O . LEU D 1 103 ? 7.22700 -16.09400 -14.64100 1.000 27.00168 103 LEU D O 1
ATOM 15138 N N . CYS D 1 104 ? 5.71400 -14.45200 -14.36900 1.000 26.74449 104 CYS D N 1
ATOM 15139 C CA . CYS D 1 104 ? 6.43000 -13.56900 -15.28100 1.000 27.46978 104 CYS D CA 1
ATOM 15140 C C . CYS D 1 104 ? 7.81400 -13.22400 -14.74400 1.000 26.93503 104 CYS D C 1
ATOM 15141 O O . CYS D 1 104 ? 8.78600 -13.18400 -15.51000 1.000 26.02596 104 CYS D O 1
ATOM 15149 N N . THR D 1 105 ? 7.93700 -12.97200 -13.43100 1.000 27.44658 105 THR D N 1
ATOM 15150 C CA . THR D 1 105 ? 9.27600 -12.74500 -12.89300 1.000 27.06141 105 THR D CA 1
ATOM 15151 C C . THR D 1 105 ? 10.14800 -13.97700 -13.06000 1.000 29.26008 105 THR D C 1
ATOM 15152 O O . THR D 1 105 ? 11.35800 -13.85100 -13.28900 1.000 27.66540 105 THR D O 1
ATOM 15163 N N . GLU D 1 106 ? 9.55900 -15.17400 -12.97200 1.000 27.18803 106 GLU D N 1
ATOM 15164 C CA . GLU D 1 106 ? 10.34100 -16.39300 -13.11600 1.000 27.37200 106 GLU D CA 1
ATOM 15165 C C . GLU D 1 106 ? 10.82600 -16.56300 -14.55300 1.000 24.62259 106 GLU D C 1
ATOM 15166 O O . GLU D 1 106 ? 11.99500 -16.89200 -14.78500 1.000 25.80211 106 GLU D O 1
ATOM 15178 N N . ILE D 1 107 ? 9.94000 -16.34100 -15.52600 1.000 23.95477 107 ILE D N 1
ATOM 15179 C CA . ILE D 1 107 ? 10.33700 -16.43400 -16.93100 1.000 25.17995 107 ILE D CA 1
ATOM 15180 C C . ILE D 1 107 ? 11.43600 -15.42200 -17.23200 1.000 26.99965 107 ILE D C 1
ATOM 15181 O O . ILE D 1 107 ? 12.46800 -15.75600 -17.82300 1.000 25.63936 107 ILE D O 1
ATOM 15197 N N . ALA D 1 108 ? 11.24800 -14.17100 -16.80500 1.000 25.81393 108 ALA D N 1
ATOM 15198 C CA . ALA D 1 108 ? 12.27500 -13.16400 -17.06100 1.000 22.08877 108 ALA D CA 1
ATOM 15199 C C . ALA D 1 108 ? 13.60700 -13.55700 -16.43000 1.000 24.20126 108 ALA D C 1
ATOM 15200 O O . ALA D 1 108 ? 14.66300 -13.44400 -17.06700 1.000 25.26196 108 ALA D O 1
ATOM 15207 N N . ALA D 1 109 ? 13.58200 -14.04500 -15.18800 1.000 26.09604 109 ALA D N 1
ATOM 15208 C CA . ALA D 1 109 ? 14.82400 -14.40800 -14.50600 1.000 26.37224 109 ALA D CA 1
ATOM 15209 C C . ALA D 1 109 ? 15.51300 -15.58600 -15.18600 1.000 27.82865 109 ALA D C 1
ATOM 15210 O O . ALA D 1 109 ? 16.74300 -15.59500 -15.34300 1.000 27.24269 109 ALA D O 1
ATOM 15217 N N . LEU D 1 110 ? 14.74000 -16.60000 -15.55900 1.000 25.23958 110 LEU D N 1
ATOM 15218 C CA . LEU D 1 110 ? 15.32700 -17.82500 -16.08400 1.000 26.53607 110 LEU D CA 1
ATOM 15219 C C . LEU D 1 110 ? 15.73500 -17.68800 -17.54200 1.000 25.85761 110 LEU D C 1
ATOM 15220 O O . LEU D 1 110 ? 16.68100 -18.35600 -17.97300 1.000 28.90707 110 LEU D O 1
ATOM 15236 N N . MET D 1 111 ? 15.04300 -16.84500 -18.31300 1.000 25.84243 111 MET D N 1
ATOM 15237 C CA . MET D 1 111 ? 15.41100 -16.63200 -19.71000 1.000 27.22793 111 MET D CA 1
ATOM 15238 C C . MET D 1 111 ? 16.45000 -15.53700 -19.90500 1.000 29.15383 111 MET D C 1
ATOM 15239 O O . MET D 1 111 ? 17.08000 -15.49000 -20.96800 1.000 27.83828 111 MET D O 1
ATOM 15253 N N . ASP D 1 112 ? 16.62800 -14.64200 -18.93500 1.000 26.23993 112 ASP D N 1
ATOM 15254 C CA . ASP D 1 112 ? 17.45000 -13.45000 -19.15800 1.000 27.47455 112 ASP D CA 1
ATOM 15255 C C . ASP D 1 112 ? 16.99100 -12.73600 -20.42600 1.000 26.00112 112 ASP D C 1
ATOM 15256 O O . ASP D 1 112 ? 17.78700 -12.34900 -21.28000 1.000 27.97391 112 ASP D O 1
ATOM 15265 N N . LEU D 1 113 ? 15.67900 -12.60100 -20.56500 1.000 25.90942 113 LEU D N 1
ATOM 15266 C CA . LEU D 1 113 ? 15.04300 -11.81600 -21.60700 1.000 28.54505 113 LEU D CA 1
ATOM 15267 C C . LEU D 1 113 ? 13.98300 -10.94000 -20.96700 1.000 25.93985 113 LEU D C 1
ATOM 15268 O O . LEU D 1 113 ? 13.46300 -11.27000 -19.89600 1.000 25.24506 113 LEU D O 1
ATOM 15284 N N . PRO D 1 114 ? 13.65100 -9.81400 -21.58800 1.000 26.00683 114 PRO D N 1
ATOM 15285 C CA . PRO D 1 114 ? 12.53400 -9.01500 -21.08700 1.000 24.68775 114 PRO D CA 1
ATOM 15286 C C . PRO D 1 114 ? 11.21100 -9.70000 -21.37600 1.000 26.39595 114 PRO D C 1
ATOM 15287 O O . PRO D 1 114 ? 11.03700 -10.34900 -22.40800 1.000 27.85353 114 PRO D O 1
ATOM 15298 N N . VAL D 1 115 ? 10.27600 -9.53500 -20.44300 1.000 24.72922 115 VAL D N 1
ATOM 15299 C CA . VAL D 1 115 ? 8.91200 -10.04100 -20.55100 1.000 25.67584 115 VAL D CA 1
ATOM 15300 C C . VAL D 1 115 ? 7.95100 -8.86900 -20.42900 1.000 27.73559 115 VAL D C 1
ATOM 15301 O O . VAL D 1 115 ? 8.05900 -8.07500 -19.48700 1.000 26.82828 115 VAL D O 1
ATOM 15314 N N . VAL D 1 116 ? 6.99800 -8.77500 -21.35300 1.000 26.65856 116 VAL D N 1
ATOM 15315 C CA . VAL D 1 116 ? 5.94400 -7.76100 -21.29700 1.000 27.54288 116 VAL D CA 1
ATOM 15316 C C . VAL D 1 116 ? 4.60500 -8.47900 -21.19100 1.000 29.94099 116 VAL D C 1
ATOM 15317 O O . VAL D 1 116 ? 4.16600 -9.12400 -22.15200 1.000 29.34892 116 VAL D O 1
ATOM 15330 N N . ALA D 1 117 ? 3.96300 -8.38100 -20.02300 1.000 26.12907 117 ALA D N 1
ATOM 15331 C CA . ALA D 1 117 ? 2.64700 -8.96300 -19.79300 1.000 27.45448 117 ALA D CA 1
ATOM 15332 C C . ALA D 1 117 ? 1.55600 -7.97500 -20.19000 1.000 31.84728 117 ALA D C 1
ATOM 15333 O O . ALA D 1 117 ? 1.70300 -6.76200 -20.01000 1.000 32.50845 117 ALA D O 1
ATOM 15340 N N . VAL D 1 118 ? 0.46000 -8.50100 -20.73300 1.000 28.44013 118 VAL D N 1
ATOM 15341 C CA . VAL D 1 118 ? -0.61500 -7.69600 -21.30400 1.000 31.06073 118 VAL D CA 1
ATOM 15342 C C . VAL D 1 118 ? -1.83600 -7.77400 -20.39400 1.000 34.78290 118 VAL D C 1
ATOM 15343 O O . VAL D 1 118 ? -2.32100 -8.86800 -20.08200 1.000 32.70438 118 VAL D O 1
ATOM 15356 N N . ASP D 1 119 ? -2.33600 -6.61100 -19.97000 1.000 33.65825 119 ASP D N 1
ATOM 15357 C CA . ASP D 1 119 ? -3.58500 -6.52900 -19.21000 1.000 33.13179 119 ASP D CA 1
ATOM 15358 C C . ASP D 1 119 ? -4.73800 -6.30400 -20.19000 1.000 37.58233 119 ASP D C 1
ATOM 15359 O O . ASP D 1 119 ? -5.28100 -5.20500 -20.33700 1.000 36.64199 119 ASP D O 1
ATOM 15368 N N . TYR D 1 120 ? -5.10100 -7.37500 -20.89100 1.000 33.12147 120 TYR D N 1
ATOM 15369 C CA . TYR D 1 120 ? -6.10100 -7.26900 -21.94100 1.000 34.64664 120 TYR D CA 1
ATOM 15370 C C . TYR D 1 120 ? -7.50900 -7.19300 -21.35100 1.000 31.37421 120 TYR D C 1
ATOM 15371 O O . TYR D 1 120 ? -7.76800 -7.63400 -20.22900 1.000 34.84530 120 TYR D O 1
ATOM 15389 N N . ARG D 1 121 ? -8.42800 -6.65000 -22.14800 1.000 36.91948 121 ARG D N 1
ATOM 15390 C CA . ARG D 1 121 ? -9.81800 -6.52000 -21.72200 1.000 40.56529 121 ARG D CA 1
ATOM 15391 C C . ARG D 1 121 ? -10.44800 -7.88800 -21.50000 1.000 43.98884 121 ARG D C 1
ATOM 15392 O O . ARG D 1 121 ? -10.16700 -8.84700 -22.22400 1.000 41.07904 121 ARG D O 1
ATOM 15413 N N . LEU D 1 122 ? -11.31900 -7.96500 -20.49500 1.000 42.19773 122 LEU D N 1
ATOM 15414 C CA . LEU D 1 122 ? -11.88800 -9.21500 -20.01500 1.000 40.86580 122 LEU D CA 1
ATOM 15415 C C . LEU D 1 122 ? -13.38600 -9.26900 -20.28200 1.000 46.74073 122 LEU D C 1
ATOM 15416 O O . LEU D 1 122 ? -14.08100 -8.25100 -20.20400 1.000 44.70572 122 LEU D O 1
ATOM 15432 N N . ALA D 1 123 ? -13.87700 -10.46600 -20.59300 1.000 43.80950 123 ALA D N 1
ATOM 15433 C CA . ALA D 1 123 ? -15.30500 -10.72100 -20.63600 1.000 45.46665 123 ALA D CA 1
ATOM 15434 C C . ALA D 1 123 ? -15.81500 -11.01800 -19.22900 1.000 42.65711 123 ALA D C 1
ATOM 15435 O O . ALA D 1 123 ? -15.03300 -11.33600 -18.32900 1.000 39.18514 123 ALA D O 1
ATOM 15442 N N . PRO D 1 124 ? -17.13800 -10.93700 -19.00900 1.000 43.52906 124 PRO D N 1
ATOM 15443 C CA . PRO D 1 124 ? -18.18200 -10.65100 -19.99600 1.000 47.00063 124 PRO D CA 1
ATOM 15444 C C . PRO D 1 124 ? -18.31000 -9.17300 -20.36200 1.000 44.87086 124 PRO D C 1
ATOM 15445 O O . PRO D 1 124 ? -18.96600 -8.85700 -21.35600 1.000 46.76981 124 PRO D O 1
ATOM 15456 N N . GLU D 1 125 ? -17.69900 -8.28300 -19.57300 1.000 47.98612 125 GLU D N 1
ATOM 15457 C CA . GLU D 1 125 ? -17.75100 -6.86000 -19.89800 1.000 48.05977 125 GLU D CA 1
ATOM 15458 C C . GLU D 1 125 ? -17.30500 -6.60500 -21.33100 1.000 49.02149 125 GLU D C 1
ATOM 15459 O O . GLU D 1 125 ? -17.93300 -5.82900 -22.05900 1.000 45.32932 125 GLU D O 1
ATOM 15471 N N . HIS D 1 126 ? -16.21900 -7.25200 -21.75200 1.000 47.31571 126 HIS D N 1
ATOM 15472 C CA . HIS D 1 126 ? -15.67200 -7.10500 -23.09900 1.000 41.44138 126 HIS D CA 1
ATOM 15473 C C . HIS D 1 126 ? -15.53200 -8.50500 -23.67900 1.000 47.17026 126 HIS D C 1
ATOM 15474 O O . HIS D 1 126 ? -14.53200 -9.19500 -23.43500 1.000 42.96022 126 HIS D O 1
ATOM 15488 N N . PRO D 1 127 ? -16.51800 -8.96400 -24.43600 1.000 44.54720 127 PRO D N 1
ATOM 15489 C CA . PRO D 1 127 ? -16.48600 -10.32600 -24.96900 1.000 47.59570 127 PRO D CA 1
ATOM 15490 C C . PRO D 1 127 ? -15.59500 -10.40500 -26.20300 1.000 48.39631 127 PRO D C 1
ATOM 15491 O O . PRO D 1 127 ? -15.05500 -9.40900 -26.68200 1.000 40.87986 127 PRO D O 1
ATOM 15502 N N . PHE D 1 128 ? -15.44200 -11.62700 -26.70200 1.000 43.96054 128 PHE D N 1
ATOM 15503 C CA . PHE D 1 128 ? -14.70100 -11.85500 -27.93100 1.000 44.06457 128 PHE D CA 1
ATOM 15504 C C . PHE D 1 128 ? -15.14700 -10.85700 -28.99900 1.000 47.95691 128 PHE D C 1
ATOM 15505 O O . PHE D 1 128 ? -16.35100 -10.60000 -29.14200 1.000 48.77502 128 PHE D O 1
ATOM 15522 N N . PRO D 1 129 ? -14.21600 -10.28700 -29.78500 1.000 45.03986 129 PRO D N 1
ATOM 15523 C CA . PRO D 1 129 ? -12.77600 -10.56800 -29.79400 1.000 44.97663 129 PRO D CA 1
ATOM 15524 C C . PRO D 1 129 ? -11.93100 -9.55400 -29.01300 1.000 43.10123 129 PRO D C 1
ATOM 15525 O O . PRO D 1 129 ? -10.81100 -9.26500 -29.42500 1.000 42.09449 129 PRO D O 1
ATOM 15536 N N . ALA D 1 130 ? -12.45700 -9.02000 -27.91100 1.000 44.99084 130 ALA D N 1
ATOM 15537 C CA . ALA D 1 13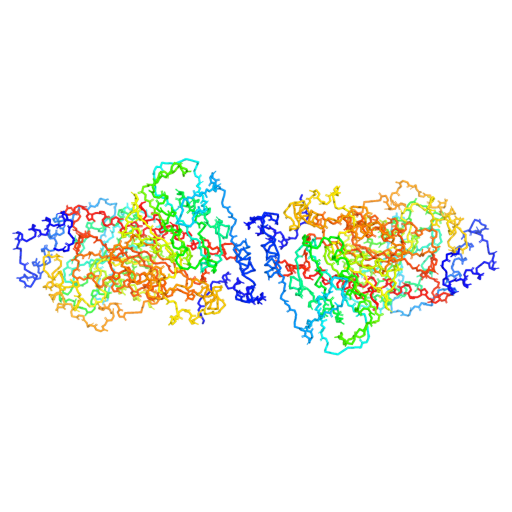0 ? -11.77300 -7.93000 -27.21700 1.000 43.95336 130 ALA D CA 1
ATOM 15538 C C . ALA D 1 130 ? -10.36200 -8.33400 -26.79400 1.000 38.17027 130 ALA D C 1
ATOM 15539 O O . ALA D 1 130 ? -9.37800 -7.67100 -27.14700 1.000 38.31954 130 ALA D O 1
ATOM 15546 N N . ALA D 1 131 ? -10.24800 -9.42300 -26.02500 1.000 36.91993 131 ALA D N 1
ATOM 15547 C CA . ALA D 1 131 ? -8.94600 -9.84500 -25.52300 1.000 38.34725 131 ALA D CA 1
ATOM 15548 C C . ALA D 1 131 ? -7.94900 -10.02500 -26.66000 1.000 38.64047 131 ALA D C 1
ATOM 15549 O O . ALA D 1 131 ? -6.79100 -9.59700 -26.55700 1.000 34.68168 131 ALA D O 1
ATOM 15556 N N . ILE D 1 132 ? -8.38900 -10.64400 -27.75900 1.000 36.07971 132 ILE D N 1
ATOM 15557 C CA . ILE D 1 132 ? -7.48600 -10.93400 -28.86900 1.000 37.32754 132 ILE D CA 1
ATOM 15558 C C . ILE D 1 132 ? -6.97700 -9.64700 -29.49400 1.000 36.41028 132 ILE D C 1
ATOM 15559 O O . ILE D 1 132 ? -5.79000 -9.52100 -29.82100 1.000 35.89731 132 ILE D O 1
ATOM 15575 N N . GLU D 1 133 ? -7.86100 -8.67000 -29.69000 1.000 37.00602 133 GLU D N 1
ATOM 15576 C CA . GLU D 1 133 ? -7.42200 -7.43500 -30.32500 1.000 39.84530 133 GLU D CA 1
ATOM 15577 C C . GLU D 1 133 ? -6.42600 -6.68700 -29.44500 1.000 28.72187 133 GLU D C 1
ATOM 15578 O O . GLU D 1 133 ? -5.47700 -6.08300 -29.95600 1.000 33.47124 133 GLU D O 1
ATOM 15590 N N . ASP D 1 134 ? -6.59800 -6.75200 -28.12300 1.000 32.72051 134 ASP D N 1
ATOM 15591 C CA . ASP D 1 134 ? -5.62900 -6.13700 -27.21700 1.000 34.34392 134 ASP D CA 1
ATOM 15592 C C . ASP D 1 134 ? -4.30100 -6.88900 -27.23000 1.000 34.10137 134 ASP D C 1
ATOM 15593 O O . ASP D 1 134 ? -3.22700 -6.27900 -27.29500 1.000 32.38702 134 ASP D O 1
ATOM 15602 N N . CYS D 1 135 ? -4.35100 -8.22000 -27.15700 1.000 34.31978 135 CYS D N 1
ATOM 15603 C CA . CYS D 1 135 ? -3.11300 -8.98600 -27.20500 1.000 33.12799 135 CYS D CA 1
ATOM 15604 C C . CYS D 1 135 ? -2.36400 -8.73400 -28.50400 1.000 27.93301 135 CYS D C 1
ATOM 15605 O O . CYS D 1 135 ? -1.13700 -8.58400 -28.50200 1.000 30.73581 135 CYS D O 1
ATOM 15613 N N . GLU D 1 136 ? -3.08100 -8.67900 -29.62800 1.000 29.59321 136 GLU D N 1
ATOM 15614 C CA . GLU D 1 136 ? -2.42000 -8.38600 -30.89200 1.000 29.36356 136 GLU D CA 1
ATOM 15615 C C . GLU D 1 136 ? -1.79500 -6.99500 -30.87100 1.000 32.66603 136 GLU D C 1
ATOM 15616 O O . GLU D 1 136 ? -0.64100 -6.81000 -31.27300 1.000 29.98608 136 GLU D O 1
ATOM 15628 N N . ALA D 1 137 ? -2.55200 -5.99500 -30.41900 1.000 32.30713 137 ALA D N 1
ATOM 15629 C CA . ALA D 1 137 ? -2.04500 -4.62500 -30.46700 1.000 30.95014 137 ALA D CA 1
ATOM 15630 C C . ALA D 1 137 ? -0.80600 -4.47200 -29.59600 1.000 28.14010 137 ALA D C 1
ATOM 15631 O O . ALA D 1 137 ? 0.17700 -3.83600 -30.00100 1.000 31.51303 137 ALA D O 1
ATOM 15638 N N . ALA D 1 138 ? -0.84100 -5.04400 -28.39200 1.000 27.76216 138 ALA D N 1
ATOM 15639 C CA . ALA D 1 138 ? 0.30100 -4.94700 -27.49000 1.000 27.06466 138 ALA D CA 1
ATOM 15640 C C . ALA D 1 138 ? 1.52200 -5.64600 -28.07200 1.000 30.58977 138 ALA D C 1
ATOM 15641 O O . ALA D 1 138 ? 2.64900 -5.15600 -27.94400 1.000 27.75523 138 ALA D O 1
ATOM 15648 N N . THR D 1 139 ? 1.32300 -6.79700 -28.71600 1.000 30.97108 139 THR D N 1
ATOM 15649 C CA . THR D 1 139 ? 2.46400 -7.48500 -29.30800 1.000 26.68649 139 THR D CA 1
ATOM 15650 C C . THR D 1 139 ? 3.06300 -6.66800 -30.45400 1.000 27.62056 139 THR D C 1
ATOM 15651 O O . THR D 1 139 ? 4.29100 -6.53600 -30.55400 1.000 28.12600 139 THR D O 1
ATOM 15662 N N . ARG D 1 140 ? 2.21700 -6.09100 -31.31700 1.000 28.51269 140 ARG D N 1
ATOM 15663 C CA . ARG D 1 140 ? 2.72100 -5.21400 -32.37100 1.000 30.80941 140 ARG D CA 1
ATOM 15664 C C . ARG D 1 140 ? 3.47800 -4.02900 -31.78200 1.000 27.62431 140 ARG D C 1
ATOM 15665 O O . ARG D 1 140 ? 4.54100 -3.64700 -32.28300 1.000 28.21887 140 ARG D O 1
ATOM 15686 N N . TRP D 1 141 ? 2.95100 -3.45100 -30.70400 1.000 28.24233 141 TRP D N 1
ATOM 15687 C CA . TRP D 1 141 ? 3.61700 -2.31500 -30.07800 1.000 32.53863 141 TRP D CA 1
ATOM 15688 C C . TRP D 1 141 ? 5.00200 -2.70900 -29.58100 1.000 28.19111 141 TRP D C 1
ATOM 15689 O O . TRP D 1 141 ? 5.99100 -2.02300 -29.85800 1.000 26.38824 141 TRP D O 1
ATOM 15710 N N . VAL D 1 142 ? 5.10400 -3.84000 -28.86800 1.000 25.77454 142 VAL D N 1
ATOM 15711 C CA . VAL D 1 142 ? 6.41500 -4.29500 -28.41300 1.000 26.33951 142 VAL D CA 1
ATOM 15712 C C . VAL D 1 142 ? 7.33700 -4.51200 -29.60500 1.000 28.62968 142 VAL D C 1
ATOM 15713 O O . VAL D 1 142 ? 8.50600 -4.11200 -29.59100 1.000 27.00105 142 VAL D O 1
ATOM 15726 N N . ALA D 1 143 ? 6.82400 -5.17300 -30.64900 1.000 27.22561 143 ALA D N 1
ATOM 15727 C CA . ALA D 1 143 ? 7.63200 -5.48500 -31.82200 1.000 27.14963 143 ALA D CA 1
ATOM 15728 C C . ALA D 1 143 ? 8.16600 -4.24100 -32.52300 1.000 29.17132 143 ALA D C 1
ATOM 15729 O O . ALA D 1 143 ? 9.11300 -4.35200 -33.30900 1.000 27.92479 143 ALA D O 1
ATOM 15736 N N . SER D 1 144 ? 7.59100 -3.06500 -32.26200 1.000 29.32737 144 SER D N 1
ATOM 15737 C CA . SER D 1 144 ? 8.04300 -1.83800 -32.91000 1.000 29.81050 144 SER D CA 1
ATOM 15738 C C . SER D 1 144 ? 9.19200 -1.16700 -32.16800 1.000 30.05358 144 SER D C 1
ATOM 15739 O O . SER D 1 144 ? 9.65400 -0.10000 -32.60100 1.000 29.47252 144 SER D O 1
ATOM 15747 N N . SER D 1 145 ? 9.65500 -1.76000 -31.07100 1.000 26.22367 145 SER D N 1
ATOM 15748 C CA . SER D 1 145 ? 10.75200 -1.22700 -30.27200 1.000 25.39473 145 SER D CA 1
ATOM 15749 C C . SER D 1 145 ? 10.47200 0.22900 -29.89800 1.000 28.19789 145 SER D C 1
ATOM 15750 O O . SER D 1 145 ? 11.27400 1.12000 -30.20800 1.000 27.94600 145 SER D O 1
ATOM 15758 N N . PRO D 1 146 ? 9.35100 0.49800 -29.24000 1.000 26.74601 146 PRO D N 1
ATOM 15759 C CA . PRO D 1 146 ? 9.03000 1.88000 -28.86000 1.000 27.74815 146 PRO D CA 1
ATOM 15760 C C . PRO D 1 146 ? 9.97800 2.40700 -27.79600 1.000 26.58283 146 PRO D C 1
ATOM 15761 O O . PRO D 1 146 ? 10.50900 1.66500 -26.96800 1.000 26.86785 146 PRO D O 1
ATOM 15772 N N . SER D 1 147 ? 10.17200 3.73000 -27.80600 1.000 27.82867 147 SER D N 1
ATOM 15773 C CA . SER D 1 147 ? 11.07000 4.32700 -26.82300 1.000 25.23829 147 SER D CA 1
ATOM 15774 C C . SER D 1 147 ? 10.70100 3.90200 -25.40300 1.000 24.66619 147 SER D C 1
ATOM 15775 O O . SER D 1 147 ? 11.57700 3.59100 -24.58800 1.000 27.47279 147 SER D O 1
ATOM 15783 N N . GLU D 1 148 ? 9.40500 3.86300 -25.09700 1.000 24.34892 148 GLU D N 1
ATOM 15784 C CA . GLU D 1 148 ? 8.97400 3.61200 -23.72900 1.000 24.61304 148 GLU D CA 1
ATOM 15785 C C . GLU D 1 148 ? 9.34600 2.21300 -23.25000 1.000 30.12719 148 GLU D C 1
ATOM 15786 O O . GLU D 1 148 ? 9.46900 1.99900 -22.03700 1.000 26.85404 148 GLU D O 1
ATOM 15798 N N . LEU D 1 149 ? 9.55300 1.27400 -24.17500 1.000 28.04982 149 LEU D N 1
ATOM 15799 C CA . LEU D 1 149 ? 9.94500 -0.08000 -23.79300 1.000 28.61686 149 LEU D CA 1
ATOM 15800 C C . LEU D 1 149 ? 11.32600 -0.10700 -23.14900 1.000 30.28615 149 LEU D C 1
ATOM 15801 O O . LEU D 1 149 ? 11.56800 -0.90900 -22.24300 1.000 28.37993 149 LEU D O 1
ATOM 15817 N N . GLY D 1 150 ? 12.23400 0.77300 -23.57700 1.000 27.58340 150 GLY D N 1
ATOM 15818 C CA . GLY D 1 150 ? 13.55000 0.83200 -22.97600 1.000 28.10957 150 GLY D CA 1
ATOM 15819 C C . GLY D 1 150 ? 14.52700 -0.24000 -23.41600 1.000 26.35469 150 GLY D C 1
ATOM 15820 O O . GLY D 1 150 ? 15.65400 -0.27700 -22.90100 1.000 27.66933 150 GLY D O 1
ATOM 15824 N N . ARG D 1 151 ? 14.13200 -1.13000 -24.32400 1.000 28.77096 151 ARG D N 1
ATOM 15825 C CA . ARG D 1 151 ? 15.06800 -2.04600 -24.95900 1.000 28.35471 151 ARG D CA 1
ATOM 15826 C C . ARG D 1 151 ? 14.56700 -2.32100 -26.36900 1.000 26.11890 151 ARG D C 1
ATOM 15827 O O . ARG D 1 151 ? 13.38200 -2.15700 -26.67400 1.000 31.04259 151 ARG D O 1
ATOM 15848 N N . THR D 1 152 ? 15.49000 -2.71900 -27.23800 1.000 28.23246 152 THR D N 1
ATOM 15849 C CA . THR D 1 152 ? 15.17500 -2.95700 -28.64000 1.000 26.30829 152 THR D CA 1
ATOM 15850 C C . THR D 1 152 ? 14.82600 -4.42600 -28.85400 1.000 26.86335 152 THR D C 1
ATOM 15851 O O . THR D 1 152 ? 15.54300 -5.31000 -28.37900 1.000 27.66287 152 THR D O 1
ATOM 15862 N N . ALA D 1 153 ? 13.72200 -4.67500 -29.55700 1.000 26.05175 153 ALA D N 1
ATOM 15863 C CA . ALA D 1 153 ? 13.28000 -6.03000 -29.87600 1.000 26.27707 153 ALA D CA 1
ATOM 15864 C C . ALA D 1 153 ? 13.73100 -6.40300 -31.28300 1.000 30.73437 153 ALA D C 1
ATOM 15865 O O . ALA D 1 153 ? 13.46400 -5.67100 -32.24100 1.000 29.23983 153 ALA D O 1
ATOM 15872 N N . SER D 1 154 ? 14.42000 -7.54100 -31.40300 1.000 29.01062 154 SER D N 1
ATOM 15873 C CA . SER D 1 154 ? 14.77800 -8.09800 -32.70200 1.000 25.89253 154 SER D CA 1
ATOM 15874 C C . SER D 1 154 ? 13.76200 -9.12900 -33.18200 1.000 27.75679 154 SER D C 1
ATOM 15875 O O . SER D 1 154 ? 13.85100 -9.59500 -34.32700 1.000 27.75525 154 SER D O 1
ATOM 15883 N N . GLY D 1 155 ? 12.81100 -9.47500 -32.32700 1.000 27.05470 155 GLY D N 1
ATOM 15884 C CA . GLY D 1 155 ? 11.74000 -10.41500 -32.61200 1.000 26.85997 155 GLY D CA 1
ATOM 15885 C C . GLY D 1 155 ? 10.90900 -10.48800 -31.34900 1.000 28.94741 155 GLY D C 1
ATOM 15886 O O . GLY D 1 155 ? 11.30800 -9.97400 -30.29700 1.000 27.23406 155 GLY D O 1
ATOM 15890 N N . VAL D 1 156 ? 9.74500 -11.13600 -31.45500 1.000 26.49360 156 VAL D N 1
ATOM 15891 C CA . VAL D 1 156 ? 8.88300 -11.30500 -30.29000 1.000 24.85105 156 VAL D CA 1
ATOM 15892 C C . VAL D 1 156 ? 8.61500 -12.78700 -30.06100 1.000 24.18551 156 VAL D C 1
ATOM 15893 O O . VAL D 1 156 ? 8.65500 -13.61000 -30.98600 1.000 27.18305 156 VAL D O 1
ATOM 15906 N N . ILE D 1 157 ? 8.32900 -13.11800 -28.80800 1.000 22.07772 157 ILE D N 1
ATOM 15907 C CA . ILE D 1 157 ? 8.03900 -14.48900 -28.39200 1.000 22.75017 157 ILE D CA 1
ATOM 15908 C C . ILE D 1 157 ? 6.70000 -14.48700 -27.66600 1.000 24.68842 157 ILE D C 1
ATOM 15909 O O . ILE D 1 157 ? 6.66600 -14.26400 -26.44800 1.000 27.99880 157 ILE D O 1
ATOM 15925 N N . PRO D 1 158 ? 5.58800 -14.71100 -28.36300 1.000 25.10059 158 PRO D N 1
ATOM 15926 C CA . PRO D 1 158 ? 4.29700 -14.84800 -27.67700 1.000 25.76811 158 PRO D CA 1
ATOM 15927 C C . PRO D 1 158 ? 4.27900 -16.07400 -26.77500 1.000 29.71805 158 PRO D C 1
ATOM 15928 O O . PRO D 1 158 ? 4.72400 -17.15700 -27.15700 1.000 25.63046 158 PRO D O 1
ATOM 15939 N N . ILE D 1 159 ? 3.74900 -15.89600 -25.56700 1.000 26.37791 159 ILE D N 1
ATOM 15940 C CA . ILE D 1 159 ? 3.68400 -16.97000 -24.57800 1.000 24.05754 159 ILE D CA 1
ATOM 15941 C C . ILE D 1 159 ? 2.47500 -16.71400 -23.69100 1.000 28.53374 159 ILE D C 1
ATOM 15942 O O . ILE D 1 159 ? 2.14800 -15.56100 -23.39800 1.000 28.70102 159 ILE D O 1
ATOM 15958 N N . GLY D 1 160 ? 1.81500 -17.78300 -23.26200 1.000 27.74377 160 GLY D N 1
ATOM 15959 C CA . GLY D 1 160 ? 0.64900 -17.63400 -22.40300 1.000 28.50262 160 GLY D CA 1
ATOM 15960 C C . GLY D 1 160 ? 0.11500 -18.98700 -21.99300 1.000 33.04289 160 GLY D C 1
ATOM 15961 O O . GLY D 1 160 ? 0.36400 -20.00200 -22.65200 1.000 30.15154 160 GLY D O 1
ATOM 15965 N N . ASP D 1 161 ? -0.62100 -18.98200 -20.89100 1.000 28.02316 161 ASP D N 1
ATOM 15966 C CA . ASP D 1 161 ? -1.22300 -20.19900 -20.31000 1.000 28.81822 161 ASP D CA 1
ATOM 15967 C C . ASP D 1 161 ? -2.73100 -20.22800 -20.55200 1.000 34.30454 161 ASP D C 1
ATOM 15968 O O . ASP D 1 161 ? -3.37300 -19.22100 -20.38600 1.000 32.15832 161 ASP D O 1
ATOM 15977 N N . ALA D 1 162 ? -3.23000 -21.38200 -20.95300 1.000 31.73794 162 ALA D N 1
ATOM 15978 C CA . ALA D 1 162 ? -4.67100 -21.63100 -21.13600 1.000 32.78617 162 ALA D CA 1
ATOM 15979 C C . ALA D 1 162 ? -5.25800 -20.59700 -22.08500 1.000 32.03098 162 ALA D C 1
ATOM 15980 O O . ALA D 1 162 ? -4.90400 -20.62300 -23.20000 1.000 31.89518 162 ALA D O 1
ATOM 15987 N N . ALA D 1 163 ? -6.13900 -19.72300 -21.62200 1.000 35.16480 163 ALA D N 1
ATOM 15988 C CA . ALA D 1 163 ? -6.66600 -18.68300 -22.52100 1.000 33.56734 163 ALA D CA 1
ATOM 15989 C C . ALA D 1 163 ? -5.50200 -17.87600 -23.09000 1.000 29.69423 163 ALA D C 1
ATOM 15990 O O . ALA D 1 163 ? -5.60900 -17.46600 -24.19600 1.000 31.70328 163 ALA D O 1
ATOM 15997 N N . GLY D 1 164 ? -4.45300 -17.65900 -22.30900 1.000 31.76826 164 GLY D N 1
ATOM 15998 C CA . GLY D 1 164 ? -3.28400 -16.98700 -22.85100 1.000 27.16980 164 GLY D CA 1
ATOM 15999 C C . GLY D 1 164 ? -2.51300 -17.82200 -23.86100 1.000 29.98505 164 GLY D C 1
ATOM 16000 O O . GLY D 1 164 ? -1.80600 -17.25900 -24.70200 1.000 29.41803 164 GLY D O 1
ATOM 16004 N N . GLY D 1 165 ? -2.61800 -19.15100 -23.77900 1.000 30.04325 165 GLY D N 1
ATOM 16005 C CA . GLY D 1 165 ? -2.06400 -19.99700 -24.83300 1.000 29.53426 165 GLY D CA 1
ATOM 16006 C C . GLY D 1 165 ? -2.89500 -19.92900 -26.09800 1.000 27.69828 165 GLY D C 1
ATOM 16007 O O . GLY D 1 165 ? -2.35800 -19.93100 -27.21200 1.000 28.54999 165 GLY D O 1
ATOM 16011 N N . ASN D 1 166 ? -4.21800 -19.86200 -25.94300 1.000 29.71992 166 ASN D N 1
ATOM 16012 C CA . ASN D 1 166 ? -5.09400 -19.52500 -27.05800 1.000 29.77898 166 ASN D CA 1
ATOM 16013 C C . ASN D 1 166 ? -4.67100 -18.21100 -27.70300 1.000 30.67133 166 ASN D C 1
ATOM 16014 O O . ASN D 1 166 ? -4.49300 -18.12900 -28.92100 1.000 27.07589 166 ASN D O 1
ATOM 16025 N N . ALA D 1 167 ? -4.48900 -17.16900 -26.88900 1.000 31.34644 167 ALA D N 1
ATOM 16026 C CA . ALA D 1 167 ? -4.08600 -15.87400 -27.42900 1.000 31.36072 167 ALA D CA 1
ATOM 16027 C C . ALA D 1 167 ? -2.73100 -15.95700 -28.12200 1.000 27.56113 167 ALA D C 1
ATOM 16028 O O . ALA D 1 167 ? -2.51600 -15.31800 -29.16000 1.000 28.36487 167 ALA D O 1
ATOM 16035 N N . THR D 1 168 ? -1.79800 -16.71600 -27.53800 1.000 27.60260 168 THR D N 1
ATOM 16036 C CA . THR D 1 168 ? -0.48200 -16.90900 -28.13700 1.000 28.80970 168 THR D CA 1
ATOM 16037 C C . THR D 1 168 ? -0.60500 -17.36800 -29.58700 1.000 27.78780 168 THR D C 1
ATOM 16038 O O . THR D 1 168 ? 0.00200 -16.78700 -30.49300 1.000 25.92705 168 THR D O 1
ATOM 16049 N N . ILE D 1 169 ? -1.38300 -18.42700 -29.81900 1.000 28.60127 169 ILE D N 1
ATOM 16050 C CA . ILE D 1 169 ? -1.51000 -18.98100 -31.16600 1.000 28.46748 169 ILE D CA 1
ATOM 16051 C C . ILE D 1 169 ? -2.20100 -17.98900 -32.09200 1.000 29.96905 169 ILE D C 1
ATOM 16052 O O . ILE D 1 169 ? -1.75700 -17.75800 -33.22500 1.000 27.79699 169 ILE D O 1
ATOM 16068 N N . VAL D 1 170 ? -3.29300 -17.37700 -31.62500 1.000 32.26927 170 VAL D N 1
ATOM 16069 C CA . VAL D 1 170 ? -4.01800 -16.41700 -32.45800 1.000 30.16833 170 VAL D CA 1
ATOM 16070 C C . VAL D 1 170 ? -3.11300 -15.24900 -32.84000 1.000 29.00082 170 VAL D C 1
ATOM 16071 O O . VAL D 1 170 ? -3.06700 -14.83400 -34.00400 1.000 30.16124 170 VAL D O 1
ATOM 16084 N N . VAL D 1 171 ? -2.37700 -14.70200 -31.86800 1.000 29.18483 171 VAL D N 1
ATOM 16085 C CA . VAL D 1 171 ? -1.46500 -13.59800 -32.16600 1.000 30.40014 171 VAL D CA 1
ATOM 16086 C C . VAL D 1 171 ? -0.43600 -14.01900 -33.20600 1.000 30.32249 171 VAL D C 1
ATOM 16087 O O . VAL D 1 171 ? -0.13100 -13.27400 -34.13900 1.000 28.74999 171 VAL D O 1
ATOM 16100 N N . SER D 1 172 ? 0.13100 -15.22000 -33.05600 1.000 27.60746 172 SER D N 1
ATOM 16101 C CA . SER D 1 172 ? 1.13500 -15.65200 -34.02300 1.000 27.56972 172 SER D CA 1
ATOM 16102 C C . SER D 1 172 ? 0.54000 -15.77200 -35.41800 1.000 26.06526 172 SER D C 1
ATOM 16103 O O . SER D 1 172 ? 1.21000 -15.47100 -36.41300 1.000 28.40209 172 SER D O 1
ATOM 16111 N N . GLN D 1 173 ? -0.71600 -16.22000 -35.51500 1.000 30.55908 173 GLN D N 1
ATOM 16112 C CA . GLN D 1 173 ? -1.36200 -16.30800 -36.82300 1.000 28.41659 173 GLN D CA 1
ATOM 16113 C C . GLN D 1 173 ? -1.64900 -14.92200 -37.38900 1.000 30.41976 173 GLN D C 1
ATOM 16114 O O . GLN D 1 173 ? -1.49000 -14.69400 -38.59400 1.000 32.60503 173 GLN D O 1
ATOM 16128 N N . LEU D 1 174 ? -2.07800 -13.98600 -36.53800 1.000 32.69436 174 LEU D N 1
ATOM 16129 C CA . LEU D 1 174 ? -2.37900 -12.64200 -37.02300 1.000 31.59294 174 LEU D CA 1
ATOM 16130 C C . LEU D 1 174 ? -1.11500 -11.92500 -37.48500 1.000 31.81971 174 LEU D C 1
ATOM 16131 O O . LEU D 1 174 ? -1.11900 -11.26200 -38.53100 1.000 31.52997 174 LEU D O 1
ATOM 16147 N N . LEU D 1 175 ? -0.02300 -12.04000 -36.71900 1.000 30.10798 175 LEU D N 1
ATOM 16148 C CA . LEU D 1 175 ? 1.23200 -11.43400 -37.15100 1.000 29.91058 175 LEU D CA 1
ATOM 16149 C C . LEU D 1 175 ? 1.82900 -12.17100 -38.34300 1.000 31.66220 175 LEU D C 1
ATOM 16150 O O . LEU D 1 175 ? 2.53700 -11.56400 -39.15400 1.000 33.43356 175 LEU D O 1
ATOM 16166 N N . GLY D 1 176 ? 1.56300 -13.47300 -38.46700 1.000 30.97359 176 GLY D N 1
ATOM 16167 C CA . GLY D 1 176 ? 2.00000 -14.18400 -39.65500 1.000 33.62587 176 GLY D CA 1
ATOM 16168 C C . GLY D 1 176 ? 1.36600 -13.63200 -40.91700 1.000 35.84165 176 GLY D C 1
ATOM 16169 O O . GLY D 1 176 ? 2.03800 -13.45100 -41.93500 1.000 34.61058 176 GLY D O 1
ATOM 16173 N N . ALA D 1 177 ? 0.06400 -13.34000 -40.86000 1.000 31.16507 177 ALA D N 1
ATOM 16174 C CA . ALA D 1 177 ? -0.64300 -12.86600 -42.04400 1.000 34.43244 177 ALA D CA 1
ATOM 16175 C C . ALA D 1 177 ? -0.30300 -11.41500 -42.34400 1.000 36.50258 177 ALA D C 1
ATOM 16176 O O . ALA D 1 177 ? -0.21000 -11.02000 -43.51400 1.000 34.77111 177 ALA D O 1
ATOM 16183 N N . LYS D 1 178 ? -0.12200 -10.60700 -41.29800 1.000 35.02885 178 LYS D N 1
ATOM 16184 C CA . LYS D 1 178 ? 0.21600 -9.19000 -41.42100 1.000 33.17537 178 LYS D CA 1
ATOM 16185 C C . LYS D 1 178 ? 1.37100 -8.89900 -40.47400 1.000 33.26698 178 LYS D C 1
ATOM 16186 O O . LYS D 1 178 ? 1.16300 -8.59300 -39.29200 1.000 30.91825 178 LYS D O 1
ATOM 16205 N N . PRO D 1 179 ? 2.60700 -8.97500 -40.96500 1.000 32.57602 179 PRO D N 1
ATOM 16206 C CA . PRO D 1 179 ? 3.77000 -8.90500 -40.07400 1.000 30.89197 179 PRO D CA 1
ATOM 16207 C C . PRO D 1 179 ? 3.83800 -7.61700 -39.26600 1.000 35.59096 179 PRO D C 1
ATOM 16208 O O . PRO D 1 179 ? 3.46200 -6.53500 -39.72800 1.000 33.02495 179 PRO D O 1
ATOM 16219 N N . ALA D 1 180 ? 4.34600 -7.75400 -38.04300 1.000 31.31040 180 ALA D N 1
ATOM 16220 C CA . ALA D 1 180 ? 4.75900 -6.61600 -37.23400 1.000 31.27555 180 ALA D CA 1
ATOM 16221 C C . ALA D 1 180 ? 6.15100 -6.17000 -37.69100 1.000 33.48829 180 ALA D C 1
ATOM 16222 O O . ALA D 1 180 ? 6.68900 -6.66000 -38.69000 1.000 31.94936 180 ALA D O 1
ATOM 16229 N N . ASP D 1 181 ? 6.76000 -5.22800 -36.96100 1.000 29.74231 181 ASP D N 1
ATOM 16230 C CA . ASP D 1 181 ? 8.06300 -4.70400 -37.36500 1.000 31.27749 181 ASP D CA 1
ATOM 16231 C C . ASP D 1 181 ? 9.16500 -5.75200 -37.26700 1.000 29.72866 181 ASP D C 1
ATOM 16232 O O . ASP D 1 181 ? 10.18300 -5.63500 -37.95900 1.000 30.54294 181 ASP D O 1
ATOM 16241 N N . VAL D 1 182 ? 9.00200 -6.74500 -36.39400 1.000 28.84028 182 VAL D N 1
ATOM 16242 C CA . VAL D 1 182 ? 9.91900 -7.88000 -36.30200 1.000 27.97229 182 VAL D CA 1
ATOM 16243 C C . VAL D 1 182 ? 9.08000 -9.14800 -36.27100 1.000 25.12155 182 VAL D C 1
ATOM 16244 O O . VAL D 1 182 ? 7.88200 -9.11000 -35.95300 1.000 26.84514 182 VAL D O 1
ATOM 16257 N N . PRO D 1 183 ? 9.67700 -10.28700 -36.59900 1.000 27.11572 183 PRO D N 1
ATOM 16258 C CA . PRO D 1 183 ? 8.90400 -11.53000 -36.65900 1.000 28.63080 183 PRO D CA 1
ATOM 16259 C C . PRO D 1 183 ? 8.65400 -12.16000 -35.29200 1.000 27.08175 183 PRO D C 1
ATOM 16260 O O . PRO D 1 183 ? 9.32700 -11.88500 -34.29600 1.000 25.75615 183 PRO D O 1
ATOM 16271 N N . VAL D 1 184 ? 7.64900 -13.03000 -35.27100 1.000 27.90410 184 VAL D N 1
ATOM 16272 C CA . VAL D 1 184 ? 7.49200 -13.99200 -34.18500 1.000 29.19669 184 VAL D CA 1
ATOM 16273 C C . VAL D 1 184 ? 8.57900 -15.04400 -34.36900 1.000 28.30777 184 VAL D C 1
ATOM 16274 O O . VAL D 1 184 ? 8.54600 -15.80800 -35.33900 1.000 27.62016 184 VAL D O 1
ATOM 16287 N N . VAL D 1 185 ? 9.57100 -15.06300 -33.47700 1.000 25.01581 185 VAL D N 1
ATOM 16288 C CA . VAL D 1 185 ? 10.69100 -15.98600 -33.63800 1.000 25.88702 185 VAL D CA 1
ATOM 16289 C C . VAL D 1 185 ? 10.44300 -17.32100 -32.94600 1.000 25.14780 185 VAL D C 1
ATOM 16290 O O . VAL D 1 185 ? 11.11200 -18.31700 -33.27300 1.000 26.02213 185 VAL D O 1
ATOM 16303 N N . LEU D 1 186 ? 9.46500 -17.38000 -32.04600 1.000 23.98593 186 LEU D N 1
ATOM 16304 C CA . LEU D 1 186 ? 9.11200 -18.55100 -31.25000 1.000 25.11981 186 LEU D CA 1
ATOM 16305 C C . LEU D 1 186 ? 7.78500 -18.24800 -30.56800 1.000 26.78703 186 LEU D C 1
ATOM 16306 O O . LEU D 1 186 ? 7.56400 -17.11300 -30.12900 1.000 26.62632 186 LEU D O 1
ATOM 16322 N N . GLN D 1 187 ? 6.90100 -19.24000 -30.49400 1.000 25.83506 187 GLN D N 1
ATOM 16323 C CA . GLN D 1 187 ? 5.68600 -19.11000 -29.69800 1.000 25.85127 187 GLN D CA 1
ATOM 16324 C C . GLN D 1 187 ? 5.62000 -20.26000 -28.70500 1.000 27.96137 187 GLN D C 1
ATOM 16325 O O . GLN D 1 187 ? 6.03300 -21.39200 -29.00900 1.000 24.57930 187 GLN D O 1
ATOM 16339 N N . VAL D 1 188 ? 5.09500 -19.96600 -27.51900 1.000 23.45787 188 VAL D N 1
ATOM 16340 C CA . VAL D 1 188 ? 5.04200 -20.95500 -26.44700 1.000 24.99432 188 VAL D CA 1
ATOM 16341 C C . VAL D 1 188 ? 3.63300 -21.03400 -25.86700 1.000 28.71764 188 VAL D C 1
ATOM 16342 O O . VAL D 1 188 ? 3.39000 -20.51300 -24.76600 1.000 26.57360 188 VAL D O 1
ATOM 16355 N N . PRO D 1 189 ? 2.68300 -21.67800 -26.55000 1.000 26.06508 189 PRO D N 1
ATOM 16356 C CA . PRO D 1 189 ? 1.35300 -21.88600 -25.95500 1.000 26.22094 189 PRO D CA 1
ATOM 16357 C C . PRO D 1 189 ? 1.41100 -22.96700 -24.88600 1.000 28.79387 189 PRO D C 1
ATOM 16358 O O . PRO D 1 189 ? 1.80800 -24.10300 -25.15300 1.000 27.47846 189 PRO D O 1
ATOM 16369 N N . ILE D 1 190 ? 1.08500 -22.58600 -23.65700 1.000 25.74807 190 ILE D N 1
ATOM 16370 C CA . ILE D 1 190 ? 1.12000 -23.49300 -22.48200 1.000 27.58284 190 ILE D CA 1
ATOM 16371 C C . ILE D 1 190 ? -0.31600 -23.88800 -22.12000 1.000 30.98142 190 ILE D C 1
ATOM 16372 O O . ILE D 1 190 ? -1.08800 -23.00100 -21.87900 1.000 28.86191 190 ILE D O 1
ATOM 16388 N N . PHE D 1 191 ? -0.55900 -25.19600 -22.04800 1.000 29.14429 191 PHE D N 1
ATOM 16389 C CA . PHE D 1 191 ? -1.90200 -25.81000 -21.89600 1.000 30.55819 191 PHE D CA 1
ATOM 16390 C C . PHE D 1 191 ? -2.91100 -24.96500 -22.66000 1.000 29.44627 191 PHE D C 1
ATOM 16391 O O . PHE D 1 191 ? -3.81400 -24.46400 -22.07200 1.000 34.20617 191 PHE D O 1
ATOM 16408 N N . PRO D 1 192 ? -2.71400 -24.75600 -23.97000 1.000 29.60628 192 PRO D N 1
ATOM 16409 C CA . PRO D 1 192 ? -3.59900 -23.86200 -24.71600 1.000 28.67217 192 PRO D CA 1
ATOM 16410 C C . PRO D 1 192 ? -4.94100 -24.48700 -25.05800 1.000 29.79355 192 PRO D C 1
ATOM 16411 O O . PRO D 1 192 ? -5.10000 -25.70800 -25.14100 1.000 30.14360 192 PRO D O 1
ATOM 16422 N N . LEU D 1 193 ? -5.90600 -23.60700 -25.30700 1.000 32.00595 193 LEU D N 1
ATOM 16423 C CA . LEU D 1 193 ? -7.14900 -23.97300 -25.97800 1.000 35.39594 193 LEU D CA 1
ATOM 16424 C C . LEU D 1 193 ? -6.97700 -23.64900 -27.45700 1.000 31.66758 193 LEU D C 1
ATOM 16425 O O . LEU D 1 193 ? -6.97900 -22.47700 -27.85300 1.000 36.48753 193 LEU D O 1
ATOM 16441 N N . ALA D 1 194 ? -6.80000 -24.69100 -28.27400 1.000 32.41102 194 ALA D N 1
ATOM 16442 C CA . ALA D 1 194 ? -6.62600 -24.54300 -29.71400 1.000 31.72682 194 ALA D CA 1
ATOM 16443 C C . ALA D 1 194 ? -7.83800 -25.06300 -30.47700 1.000 33.36168 194 ALA D C 1
ATOM 16444 O O . ALA D 1 194 ? -8.43500 -24.33600 -31.27700 1.000 34.25976 194 ALA D O 1
ATOM 16451 N N . SER D 1 195 ? -8.20200 -26.32200 -30.25800 1.000 36.53528 195 SER D N 1
ATOM 16452 C CA . SER D 1 195 ? -9.43600 -26.89700 -30.77000 1.000 34.59280 195 SER D CA 1
ATOM 16453 C C . SER D 1 195 ? -10.48200 -26.93000 -29.66000 1.000 34.49353 195 SER D C 1
ATOM 16454 O O . SER D 1 195 ? -10.15100 -27.01600 -28.47500 1.000 37.80066 195 SER D O 1
ATOM 16462 N N . ASP D 1 196 ? -11.75000 -26.85800 -30.05800 1.000 42.60437 196 ASP D N 1
ATOM 16463 C CA . ASP D 1 196 ? -12.86300 -26.92800 -29.11600 1.000 42.43496 196 ASP D CA 1
ATOM 16464 C C . ASP D 1 196 ? -12.75100 -28.16700 -28.23500 1.000 42.26447 196 ASP D C 1
ATOM 16465 O O . ASP D 1 196 ? -12.67000 -29.29200 -28.73500 1.000 42.16277 196 ASP D O 1
ATOM 16474 N N . ALA D 1 197 ? -12.73200 -27.95800 -26.91700 1.000 38.91513 197 ALA D N 1
ATOM 16475 C CA . ALA D 1 197 ? -12.60200 -29.07900 -25.99300 1.000 40.56540 197 ALA D CA 1
ATOM 16476 C C . ALA D 1 197 ? -13.87400 -29.91500 -25.90400 1.000 43.71674 197 ALA D C 1
ATOM 16477 O O . ALA D 1 197 ? -13.80800 -31.08100 -25.50100 1.000 41.65797 197 ALA D O 1
ATOM 16484 N N . VAL D 1 198 ? -15.02500 -29.34600 -26.27400 1.000 50.02584 198 VAL D N 1
ATOM 16485 C CA . VAL D 1 198 ? -16.28800 -30.06600 -26.17000 1.000 47.04833 198 VAL D CA 1
ATOM 16486 C C . VAL D 1 198 ? -16.23800 -31.31100 -27.03900 1.000 48.27454 198 VAL D C 1
ATOM 16487 O O . VAL D 1 198 ? -15.94700 -31.24300 -28.24000 1.000 51.39795 198 VAL D O 1
ATOM 16500 N N . GLY D 1 199 ? -16.52600 -32.46300 -26.43000 1.000 50.94786 199 GLY D N 1
ATOM 16501 C CA . GLY D 1 199 ? -16.46000 -33.73700 -27.10900 1.000 48.33278 199 GLY D CA 1
ATOM 16502 C C . GLY D 1 199 ? -15.14700 -34.47400 -26.96000 1.000 50.00478 199 GLY D C 1
ATOM 16503 O O . GLY D 1 199 ? -15.06700 -35.64900 -27.34500 1.000 46.23995 199 GLY D O 1
ATOM 16507 N N . SER D 1 200 ? -14.11800 -33.83200 -26.40900 1.000 47.27913 200 SER D N 1
ATOM 16508 C CA . SER D 1 200 ? -12.81100 -34.45900 -26.29400 1.000 42.47203 200 SER D CA 1
ATOM 16509 C C . SER D 1 200 ? -12.78000 -35.46200 -25.14900 1.000 40.31914 200 SER D C 1
ATOM 16510 O O . SER D 1 200 ? -13.45700 -35.30200 -24.12800 1.000 41.31230 200 SER D O 1
ATOM 16518 N N . ALA D 1 201 ? -11.96300 -36.50200 -25.32400 1.000 36.06705 201 ALA D N 1
ATOM 16519 C CA . ALA D 1 201 ? -11.81200 -37.51500 -24.28700 1.000 38.76822 201 ALA D CA 1
ATOM 16520 C C . ALA D 1 201 ? -11.21100 -36.93400 -23.01300 1.000 39.68930 201 ALA D C 1
ATOM 16521 O O . ALA D 1 201 ? -11.55300 -37.37500 -21.90800 1.000 36.29963 201 ALA D O 1
ATOM 16528 N N . SER D 1 202 ? -10.30700 -35.95600 -23.13800 1.000 36.70515 202 SER D N 1
ATOM 16529 C CA . SER D 1 202 ? -9.69800 -35.39100 -21.93900 1.000 39.44696 202 SER D CA 1
ATOM 16530 C C . SER D 1 202 ? -10.72300 -34.61400 -21.12000 1.000 33.61103 202 SER D C 1
ATOM 16531 O O . SER D 1 202 ? -10.68300 -34.64100 -19.88400 1.000 34.85017 202 SER D O 1
ATOM 16539 N N . LEU D 1 203 ? -11.66200 -33.93900 -21.79000 1.000 33.68297 203 LEU D N 1
ATOM 16540 C CA . LEU D 1 203 ? -12.67100 -33.16300 -21.07300 1.000 40.42982 203 LEU D CA 1
ATOM 16541 C C . LEU D 1 203 ? -13.57300 -34.06600 -20.24200 1.000 41.49020 203 LEU D C 1
ATOM 16542 O O . LEU D 1 203 ? -13.89700 -33.74500 -19.09100 1.000 38.74305 203 LEU D O 1
ATOM 16558 N N . GLU D 1 204 ? -13.98400 -35.20400 -20.80800 1.000 40.08501 204 GLU D N 1
ATOM 16559 C CA . GLU D 1 204 ? -14.80200 -36.14600 -20.05100 1.000 41.62779 204 GLU D CA 1
ATOM 16560 C C . GLU D 1 204 ? -14.01400 -36.76600 -18.90500 1.000 43.09390 204 GLU D C 1
ATOM 16561 O O . GLU D 1 204 ? -14.53800 -36.91800 -17.79500 1.000 39.72303 204 GLU D O 1
ATOM 16573 N N . ALA D 1 205 ? -12.76800 -37.11400 -19.15200 1.000 35.76764 205 ALA D N 1
ATOM 16574 C CA . ALA D 1 205 ? -11.94400 -37.80500 -18.16000 1.000 38.20189 205 ALA D CA 1
ATOM 16575 C C . ALA D 1 205 ? -11.59100 -36.89900 -16.98300 1.000 39.62141 205 ALA D C 1
ATOM 16576 O O . ALA D 1 205 ? -11.48100 -37.40600 -15.90600 1.000 37.53959 205 ALA D O 1
ATOM 16583 N N . PHE D 1 206 ? -11.39700 -35.61000 -17.21400 1.000 36.53019 206 PHE D N 1
ATOM 16584 C CA . PHE D 1 206 ? -10.90800 -34.68100 -16.17200 1.000 41.00663 206 PHE D CA 1
ATOM 16585 C C . PHE D 1 206 ? -11.88400 -33.53400 -15.92900 1.000 39.03672 206 PHE D C 1
ATOM 16586 O O . PHE D 1 206 ? -11.46700 -32.48000 -15.56200 1.000 36.90552 206 PHE D O 1
ATOM 16603 N N . ALA D 1 207 ? -13.16400 -33.81000 -16.07300 1.000 38.38315 207 ALA D N 1
ATOM 16604 C CA . ALA D 1 207 ? -14.24300 -32.82800 -15.92400 1.000 42.81747 207 ALA D CA 1
ATOM 16605 C C . ALA D 1 207 ? -14.33200 -32.28900 -14.50000 1.000 35.00625 207 ALA D C 1
ATOM 16606 O O . ALA D 1 207 ? -14.73700 -31.19400 -14.36600 1.000 39.93774 207 ALA D O 1
ATOM 16613 N N . GLU D 1 208 ? -13.99700 -33.06600 -13.48600 1.000 41.12196 208 GLU D N 1
ATOM 16614 C CA . GLU D 1 208 ? -14.12800 -32.63500 -12.07200 1.000 41.51242 208 GLU D CA 1
ATOM 16615 C C . GLU D 1 208 ? -12.90800 -33.02000 -11.23400 1.000 41.18735 208 GLU D C 1
ATOM 16616 O O . GLU D 1 208 ? -12.34200 -34.02500 -11.51800 1.000 40.95608 208 GLU D O 1
ATOM 16628 N N . GLY D 1 209 ? -12.43700 -32.12900 -10.35400 1.000 38.31865 209 GLY D N 1
ATOM 16629 C CA . GLY D 1 209 ? -11.32600 -32.34500 -9.41300 1.000 39.80710 209 GLY D CA 1
ATOM 16630 C C . GLY D 1 209 ? -9.91800 -32.22900 -9.96800 1.000 37.38705 209 GLY D C 1
ATOM 16631 O O . GLY D 1 209 ? -9.05800 -32.66700 -9.27700 1.000 38.19087 209 GLY D O 1
ATOM 16635 N N . PHE D 1 210 ? -9.71400 -31.56400 -11.09500 1.000 36.44665 210 PHE D N 1
ATOM 16636 C CA . PHE D 1 210 ? -8.41700 -31.47100 -11.84700 1.000 39.45718 210 PHE D CA 1
ATOM 16637 C C . PHE D 1 210 ? -8.04300 -30.06200 -12.32700 1.000 37.64992 210 PHE D C 1
ATOM 16638 O O . PHE D 1 210 ? -7.52600 -29.71900 -13.28600 1.000 42.36459 210 PHE D O 1
ATOM 16655 N N . VAL D 1 211 ? -8.39200 -29.23500 -11.45000 1.000 41.61255 211 VAL D N 1
ATOM 16656 C CA . VAL D 1 211 ? -8.22700 -27.77900 -11.20400 1.000 38.82550 211 VAL D CA 1
ATOM 16657 C C . VAL D 1 211 ? -9.07100 -26.98900 -12.19000 1.000 37.91161 211 VAL D C 1
ATOM 16658 O O . VAL D 1 211 ? -10.02800 -26.41600 -11.75600 1.000 44.94342 211 VAL D O 1
ATOM 16670 N N . LEU D 1 212 ? -8.83500 -27.06600 -13.45800 1.000 38.45632 212 LEU D N 1
ATOM 16671 C CA . LEU D 1 212 ? -9.82200 -26.45600 -14.35200 1.000 35.67556 212 LEU D CA 1
ATOM 16672 C C . LEU D 1 212 ? -10.97000 -27.45300 -14.40800 1.000 39.45550 212 LEU D C 1
ATOM 16673 O O . LEU D 1 212 ? -10.68300 -28.58500 -14.57500 1.000 37.67564 212 LEU D O 1
ATOM 16689 N N . THR D 1 213 ? -12.21500 -27.04700 -14.22900 1.000 39.46942 213 THR D N 1
ATOM 16690 C CA . THR D 1 213 ? -13.36000 -27.97900 -14.28500 1.000 40.71704 213 THR D CA 1
ATOM 16691 C C . THR D 1 213 ? -14.19100 -27.70600 -15.52400 1.000 36.26072 213 THR D C 1
ATOM 16692 O O . THR D 1 213 ? -14.10500 -26.65100 -16.06100 1.000 38.87913 213 THR D O 1
ATOM 16703 N N . LYS D 1 214 ? -14.99300 -28.67600 -15.91400 1.000 36.34907 214 LYS D N 1
ATOM 16704 C CA . LYS D 1 214 ? -15.94800 -28.51700 -17.01500 1.000 39.47173 214 LYS D CA 1
ATOM 16705 C C . LYS D 1 214 ? -16.89100 -27.38000 -16.63300 1.000 42.54778 214 LYS D C 1
ATOM 16706 O O . LYS D 1 214 ? -17.24200 -26.61900 -17.50300 1.000 40.68810 214 LYS D O 1
ATOM 16725 N N . ALA D 1 215 ? -17.24800 -27.26500 -15.35500 1.000 44.51199 215 ALA D N 1
ATOM 16726 C CA . ALA D 1 215 ? -18.11200 -26.17200 -14.92400 1.000 44.43997 215 ALA D CA 1
ATOM 16727 C C . ALA D 1 215 ? -17.49300 -24.82400 -15.26800 1.000 44.52702 215 ALA D C 1
ATOM 16728 O O . ALA D 1 215 ? -18.14100 -23.96800 -15.88300 1.000 43.44162 215 ALA D O 1
ATOM 16735 N N . SER D 1 216 ? -16.22900 -24.61900 -14.89100 1.000 44.67171 216 SER D N 1
ATOM 16736 C CA . SER D 1 216 ? -15.57300 -23.35500 -15.21000 1.000 43.06116 216 SER D CA 1
ATOM 16737 C C . SER D 1 216 ? -15.47100 -23.15400 -16.71700 1.000 40.58127 216 SER D C 1
ATOM 16738 O O . SER D 1 216 ? -15.69000 -22.04700 -17.21800 1.000 39.15126 216 SER D O 1
ATOM 16746 N N . ILE D 1 217 ? -15.15000 -24.21600 -17.46100 1.000 41.38295 217 ILE D N 1
ATOM 16747 C CA . ILE D 1 217 ? -15.04800 -24.08900 -18.91300 1.000 39.00994 217 ILE D CA 1
ATOM 16748 C C . ILE D 1 217 ? -16.35100 -23.56200 -19.50000 1.000 41.50118 217 ILE D C 1
ATOM 16749 O O . ILE D 1 217 ? -16.34900 -22.68100 -20.36800 1.000 37.97029 217 ILE D O 1
ATOM 16765 N N . GLU D 1 218 ? -17.48500 -24.09500 -19.04300 1.000 45.01646 218 GLU D N 1
ATOM 16766 C CA . GLU D 1 218 ? -18.76500 -23.63200 -19.56900 1.000 45.22919 218 GLU D CA 1
ATOM 16767 C C . GLU D 1 218 ? -19.07100 -22.21400 -19.10200 1.000 42.53947 218 GLU D C 1
ATOM 16768 O O . GLU D 1 218 ? -19.64100 -21.41700 -19.85500 1.000 42.23693 218 GLU D O 1
ATOM 16780 N N . PHE D 1 219 ? -18.69100 -21.87800 -17.86800 1.000 46.47787 219 PHE D N 1
ATOM 16781 C CA . PHE D 1 219 ? -18.80700 -20.50100 -17.39800 1.000 46.14875 219 PHE D CA 1
ATOM 16782 C C . PHE D 1 219 ? -18.03600 -19.55000 -18.31000 1.000 45.77523 219 PHE D C 1
ATOM 16783 O O . PHE D 1 219 ? -18.57400 -18.53300 -18.76500 1.000 45.77830 219 PHE D O 1
ATOM 16800 N N . PHE D 1 220 ? -16.77200 -19.87600 -18.60000 1.000 44.04747 220 PHE D N 1
ATOM 16801 C CA . PHE D 1 220 ? -15.96700 -19.02900 -19.48000 1.000 39.60789 220 PHE D CA 1
ATOM 16802 C C . PHE D 1 220 ? -16.58400 -18.92400 -20.86800 1.000 41.37204 220 PHE D C 1
ATOM 16803 O O . PHE D 1 220 ? -16.59700 -17.84600 -21.46800 1.000 44.18767 220 PHE D O 1
ATOM 16820 N N . ASP D 1 221 ? -17.08200 -20.04200 -21.40600 1.000 44.03848 221 ASP D N 1
ATOM 16821 C CA . ASP D 1 221 ? -17.66400 -20.02600 -22.74700 1.000 42.30868 221 ASP D CA 1
ATOM 16822 C C . ASP D 1 221 ? -18.80900 -19.02600 -22.84200 1.000 42.44721 221 ASP D C 1
ATOM 16823 O O . ASP D 1 221 ? -18.88600 -18.24000 -23.79400 1.000 43.23762 221 ASP D O 1
ATOM 16832 N N . THR D 1 222 ? -19.72000 -19.05200 -21.86700 1.000 47.67478 222 THR D N 1
ATOM 16833 C CA . THR D 1 222 ? -20.89100 -18.18000 -21.92700 1.000 47.47950 222 THR D CA 1
ATOM 16834 C C . THR D 1 222 ? -20.49000 -16.71000 -21.86200 1.000 46.10670 222 THR D C 1
ATOM 16835 O O . THR D 1 222 ? -21.08800 -15.86500 -22.53500 1.000 51.64198 222 THR D O 1
ATOM 16846 N N . ALA D 1 223 ? -19.46900 -16.38900 -21.06500 1.000 46.35708 223 ALA D N 1
ATOM 16847 C CA . ALA D 1 223 ? -19.05800 -14.99700 -20.91300 1.000 45.47730 223 ALA D CA 1
ATOM 16848 C C . ALA D 1 223 ? -18.32500 -14.48400 -22.14900 1.000 47.33282 223 ALA D C 1
ATOM 16849 O O . ALA D 1 223 ? -18.53500 -13.34000 -22.57200 1.000 45.82009 223 ALA D O 1
ATOM 16856 N N . TYR D 1 224 ? -17.46800 -15.31600 -22.74500 1.000 46.26980 224 TYR D N 1
ATOM 16857 C CA . TYR D 1 224 ? -16.58600 -14.86000 -23.81500 1.000 43.56827 224 TYR D CA 1
ATOM 16858 C C . TYR D 1 224 ? -17.31900 -14.74700 -25.14400 1.000 41.70663 224 TYR D C 1
ATOM 16859 O O . TYR D 1 224 ? -17.03400 -13.84200 -25.93500 1.000 43.20543 224 TYR D O 1
ATOM 16877 N N . LYS D 1 225 ? -18.24100 -15.67200 -25.41700 1.000 43.83578 225 LYS D N 1
ATOM 16878 C CA . LYS D 1 225 ? -19.09000 -15.61500 -26.60700 1.000 44.88585 225 LYS D CA 1
ATOM 16879 C C . LYS D 1 225 ? -18.26500 -15.63600 -27.89500 1.000 47.13130 225 LYS D C 1
ATOM 16880 O O . LYS D 1 225 ? -18.42200 -14.79100 -28.77900 1.000 46.60529 225 LYS D O 1
ATOM 16899 N N . ALA D 1 226 ? -17.39100 -16.62900 -28.01100 1.000 49.53798 226 ALA D N 1
ATOM 16900 C CA . ALA D 1 226 ? -16.58300 -16.79500 -29.21200 1.000 46.93653 226 ALA D CA 1
ATOM 16901 C C . ALA D 1 226 ? -17.29800 -17.71900 -30.18900 1.000 47.50711 226 ALA D C 1
ATOM 16902 O O . ALA D 1 226 ? -17.71300 -18.82200 -29.81900 1.000 49.70286 226 ALA D O 1
ATOM 16909 N N . ASP D 1 227 ? -17.44200 -17.26200 -31.43200 1.000 49.10759 227 ASP D N 1
ATOM 16910 C CA . ASP D 1 227 ? -18.03500 -18.08300 -32.48100 1.000 49.83224 227 ASP D CA 1
ATOM 16911 C C . ASP D 1 227 ? -17.17900 -19.32100 -32.73200 1.000 49.71388 227 ASP D C 1
ATOM 16912 O O . ASP D 1 227 ? -15.98400 -19.21700 -33.02400 1.000 46.49895 227 ASP D O 1
ATOM 16921 N N . ARG D 1 228 ? -17.80300 -20.49500 -32.62900 1.000 50.16303 228 ARG D N 1
ATOM 16922 C CA . ARG D 1 228 ? -17.07700 -21.75500 -32.74300 1.000 48.70102 228 ARG D CA 1
ATOM 16923 C C . ARG D 1 228 ? -16.37800 -21.92100 -34.08900 1.000 43.54226 228 ARG D C 1
ATOM 16924 O O . ARG D 1 228 ? -15.45100 -22.73200 -34.19200 1.000 44.56341 228 ARG D O 1
ATOM 16945 N N . ALA D 1 229 ? -16.79500 -21.19000 -35.12100 1.000 44.06724 229 ALA D N 1
ATOM 16946 C CA . ALA D 1 229 ? -16.19300 -21.29300 -36.44400 1.000 45.65075 229 ALA D CA 1
ATOM 16947 C C . ALA D 1 229 ? -15.19700 -20.17800 -36.73000 1.000 45.69489 229 ALA D C 1
ATOM 16948 O O . ALA D 1 229 ? -14.70600 -20.07000 -37.85900 1.000 41.35048 229 ALA D O 1
ATOM 16955 N N . ASP D 1 230 ? -14.88700 -19.34900 -35.73800 1.000 46.73716 230 ASP D N 1
ATOM 16956 C CA . ASP D 1 230 ? -13.98400 -18.22500 -35.93500 1.000 46.39755 230 ASP D CA 1
ATOM 16957 C C . ASP D 1 230 ? -12.57100 -18.63600 -35.54300 1.000 37.86331 230 ASP D C 1
ATOM 16958 O O . ASP D 1 230 ? -12.35600 -19.04600 -34.39400 1.000 39.07870 230 ASP D O 1
ATOM 16967 N N . PRO D 1 231 ? -11.59100 -18.55700 -36.44800 1.000 39.83888 231 PRO D N 1
ATOM 16968 C CA . PRO D 1 231 ? -10.22700 -18.97500 -36.08600 1.000 41.94057 231 PRO D CA 1
ATOM 16969 C C . PRO D 1 231 ? -9.58300 -18.09900 -35.02500 1.000 39.43503 231 PRO D C 1
ATOM 16970 O O . PRO D 1 231 ? -8.60000 -18.52500 -34.40600 1.000 35.80550 231 PRO D O 1
ATOM 16981 N N . ARG D 1 232 ? -10.09800 -16.89400 -34.78200 1.000 36.96846 232 ARG D N 1
ATOM 16982 C CA . ARG D 1 232 ? -9.57600 -16.11700 -33.66900 1.000 36.03673 232 ARG D CA 1
ATOM 16983 C C . ARG D 1 232 ? -10.11500 -16.59400 -32.33200 1.000 37.92139 232 ARG D C 1
ATOM 16984 O O . ARG D 1 232 ? -9.59900 -16.18000 -31.28900 1.000 35.29626 232 ARG D O 1
ATOM 17005 N N . GLY D 1 233 ? -11.12700 -17.46200 -32.33700 1.000 37.23436 233 GLY D N 1
ATOM 17006 C CA . GLY D 1 233 ? -11.58600 -18.09900 -31.12200 1.000 34.70295 233 GLY D CA 1
ATOM 17007 C C . GLY D 1 233 ? -11.01700 -19.49400 -30.97400 1.000 34.19187 233 GLY D C 1
ATOM 17008 O O . GLY D 1 233 ? -10.68400 -19.92800 -29.86800 1.000 36.15797 233 GLY D O 1
ATOM 17012 N N . PHE D 1 234 ? -10.89000 -20.20800 -32.09000 1.000 36.96953 234 PHE D N 1
ATOM 17013 C CA . PHE D 1 234 ? -10.44200 -21.60000 -32.08400 1.000 38.28968 234 PHE D CA 1
ATOM 17014 C C . PHE D 1 234 ? -9.36300 -21.73900 -33.14800 1.000 34.84788 234 PHE D C 1
ATOM 17015 O O . PHE D 1 234 ? -9.64200 -22.09900 -34.30000 1.000 35.61337 234 PHE D O 1
ATOM 17032 N N . PRO D 1 235 ? -8.10800 -21.43600 -32.79400 1.000 33.94856 235 PRO D N 1
ATOM 17033 C CA . PRO D 1 235 ? -7.06100 -21.27100 -33.81100 1.000 35.25633 235 PRO D CA 1
ATOM 17034 C C . PRO D 1 235 ? -6.61100 -22.56900 -34.46000 1.000 31.62180 235 PRO D C 1
ATOM 17035 O O . PRO D 1 235 ? -5.81100 -22.51800 -35.40300 1.000 32.96060 235 PRO D O 1
ATOM 17046 N N . ILE D 1 236 ? -7.09800 -23.72600 -34.00300 1.000 33.87382 236 ILE D N 1
ATOM 17047 C CA . ILE D 1 236 ? -6.89300 -24.94700 -34.77100 1.000 29.17726 236 ILE D CA 1
ATOM 17048 C C . ILE D 1 236 ? -7.44400 -24.77300 -36.18000 1.000 35.44175 236 ILE D C 1
ATOM 17049 O O . ILE D 1 236 ? -6.98300 -25.43300 -37.12000 1.000 34.90013 236 ILE D O 1
ATOM 17065 N N . LEU D 1 237 ? -8.42300 -23.88000 -36.35400 1.000 32.24251 237 LEU D N 1
ATOM 17066 C CA . LEU D 1 237 ? -9.02900 -23.62400 -37.65500 1.000 33.62305 237 LEU D CA 1
ATOM 17067 C C . LEU D 1 237 ? -8.17800 -22.75100 -38.56100 1.000 34.08721 237 LEU D C 1
ATOM 17068 O O . LEU D 1 237 ? -8.52600 -22.59000 -39.73700 1.000 38.81819 237 LEU D O 1
ATOM 17084 N N . GLY D 1 238 ? -7.09300 -22.17100 -38.05500 1.000 36.06713 238 GLY D N 1
ATOM 17085 C CA . GLY D 1 238 ? -6.28200 -21.26800 -38.84200 1.000 30.81060 238 GLY D CA 1
ATOM 17086 C C . GLY D 1 238 ? -5.32000 -21.98400 -39.77400 1.000 35.46104 238 GLY D C 1
ATOM 17087 O O . GLY D 1 238 ? -5.24100 -23.21300 -39.83400 1.000 36.84535 238 GLY D O 1
ATOM 17091 N N . ASP D 1 239 ? -4.57300 -21.17600 -40.51900 1.000 34.39009 239 ASP D N 1
ATOM 17092 C CA . ASP D 1 239 ? -3.58200 -21.65900 -41.47600 1.000 36.60132 239 ASP D CA 1
ATOM 17093 C C . ASP D 1 239 ? -2.26500 -21.92700 -40.74900 1.000 35.24783 239 ASP D C 1
ATOM 17094 O O . ASP D 1 239 ? -1.63300 -20.99600 -40.24300 1.000 35.03178 239 ASP D O 1
ATOM 17103 N N . HIS D 1 240 ? -1.84600 -23.19500 -40.70100 1.000 33.13041 240 HIS D N 1
ATOM 17104 C CA . HIS D 1 240 ? -0.65000 -23.59100 -39.96300 1.000 29.62379 240 HIS D CA 1
ATOM 17105 C C . HIS D 1 240 ? 0.60000 -23.66800 -40.83000 1.000 29.67143 240 HIS D C 1
ATOM 17106 O O . HIS D 1 240 ? 1.68800 -23.91800 -40.29700 1.000 27.59605 240 HIS D O 1
ATOM 17120 N N . THR D 1 241 ? 0.48000 -23.43900 -42.14000 1.000 31.78435 241 THR D N 1
ATOM 17121 C CA . THR D 1 241 ? 1.57000 -23.75400 -43.05800 1.000 30.50666 241 THR D CA 1
ATOM 17122 C C . THR D 1 241 ? 2.80000 -22.88000 -42.85700 1.000 29.87680 241 THR D C 1
ATOM 17123 O O . THR D 1 241 ? 3.88500 -23.26100 -43.30300 1.000 30.29744 241 THR D O 1
ATOM 17134 N N . ALA D 1 242 ? 2.67300 -21.71700 -42.21200 1.000 28.48959 242 ALA D N 1
ATOM 17135 C CA . ALA D 1 242 ? 3.84100 -20.90000 -41.91500 1.000 32.83977 242 ALA D CA 1
ATOM 17136 C C . ALA D 1 242 ? 3.96200 -20.60700 -40.42200 1.000 31.09923 242 ALA D C 1
ATOM 17137 O O . ALA D 1 242 ? 4.54300 -19.59100 -40.03500 1.000 30.70228 242 ALA D O 1
ATOM 17144 N N . ALA D 1 243 ? 3.43900 -21.49900 -39.57800 1.000 27.44530 243 ALA D N 1
ATOM 17145 C CA . ALA D 1 243 ? 3.52300 -21.29600 -38.13800 1.000 26.15774 243 ALA D CA 1
ATOM 17146 C C . ALA D 1 243 ? 4.98100 -21.12100 -37.73200 1.000 26.02585 243 ALA D C 1
ATOM 17147 O O . ALA D 1 243 ? 5.86300 -21.80800 -38.26500 1.000 27.87620 243 ALA D O 1
ATOM 17154 N N . PRO D 1 244 ? 5.27100 -20.19600 -36.82200 1.000 28.23647 244 PRO D N 1
ATOM 17155 C CA . PRO D 1 244 ? 6.64200 -20.01400 -36.34400 1.000 25.53997 244 PRO D CA 1
ATOM 17156 C C . PRO D 1 244 ? 7.08400 -21.20700 -35.51700 1.000 26.21971 244 PRO D C 1
ATOM 17157 O O . PRO D 1 244 ? 6.26400 -22.07400 -35.17700 1.000 25.34537 244 PRO D O 1
ATOM 17168 N N . PRO D 1 245 ? 8.36700 -21.29100 -35.17700 1.000 28.20476 245 PRO D N 1
ATOM 17169 C CA . PRO D 1 245 ? 8.81900 -22.36300 -34.28300 1.000 27.06304 245 PRO D CA 1
ATOM 17170 C C . PRO D 1 245 ? 7.97900 -22.36200 -33.01600 1.000 28.57889 245 PRO D C 1
ATOM 17171 O O . PRO D 1 245 ? 7.65100 -21.30200 -32.47700 1.000 26.03441 245 PRO D O 1
ATOM 17182 N N . THR D 1 246 ? 7.61300 -23.55400 -32.54900 1.000 24.64935 246 THR D N 1
ATOM 17183 C CA . THR D 1 246 ? 6.60200 -23.66200 -31.50500 1.000 25.19569 246 THR D CA 1
ATOM 17184 C C . THR D 1 246 ? 7.02100 -24.63600 -30.41600 1.000 27.91510 246 THR D C 1
ATOM 17185 O O . THR D 1 246 ? 7.59500 -25.69100 -30.69900 1.000 25.81813 246 THR D O 1
ATOM 17196 N N . ILE D 1 247 ? 6.70700 -24.28700 -29.17000 1.000 23.75714 247 ILE D N 1
ATOM 17197 C CA . ILE D 1 247 ? 6.75600 -25.21600 -28.04800 1.000 22.26449 247 ILE D CA 1
ATOM 17198 C C . ILE D 1 247 ? 5.34700 -25.29600 -27.48300 1.000 26.95859 247 ILE D C 1
ATOM 17199 O O . ILE D 1 247 ? 4.81200 -24.29200 -27.00000 1.000 26.75913 247 ILE D O 1
ATOM 17215 N N . VAL D 1 248 ? 4.74000 -26.47600 -27.55200 1.000 23.44550 248 VAL D N 1
ATOM 17216 C CA . VAL D 1 248 ? 3.42800 -26.72500 -26.96500 1.000 24.82587 248 VAL D CA 1
ATOM 17217 C C . VAL D 1 248 ? 3.64500 -27.51000 -25.68300 1.000 28.34425 248 VAL D C 1
ATOM 17218 O O . VAL D 1 248 ? 4.17700 -28.62600 -25.71300 1.000 25.58513 248 VAL D O 1
ATOM 17231 N N . ALA D 1 249 ? 3.24200 -26.94700 -24.54900 1.000 25.93299 249 ALA D N 1
ATOM 17232 C CA . ALA D 1 249 ? 3.26900 -27.66900 -23.28500 1.000 27.08546 249 ALA D CA 1
ATOM 17233 C C . ALA D 1 249 ? 1.83700 -27.96600 -22.85500 1.000 29.24185 249 ALA D C 1
ATOM 17234 O O . ALA D 1 249 ? 0.96900 -27.08900 -22.92000 1.000 35.81583 249 ALA D O 1
ATOM 17241 N N . THR D 1 250 ? 1.58900 -29.20400 -22.44600 1.000 26.72977 250 THR D N 1
ATOM 17242 C CA . THR D 1 250 ? 0.29600 -29.61200 -21.92400 1.000 27.62778 250 THR D CA 1
ATOM 17243 C C . THR D 1 250 ? 0.51000 -30.30300 -20.59200 1.000 25.15145 250 THR D C 1
ATOM 17244 O O . THR D 1 250 ? 1.64500 -30.56900 -20.18500 1.000 27.53831 250 THR D O 1
ATOM 17255 N N . ALA D 1 251 ? -0.60400 -30.62600 -19.92700 1.000 25.96832 251 ALA D N 1
ATOM 17256 C CA . ALA D 1 251 ? -0.61300 -31.42200 -18.70800 1.000 28.57546 251 ALA D CA 1
ATOM 17257 C C . ALA D 1 251 ? -1.45100 -32.68300 -18.91300 1.000 27.86107 251 ALA D C 1
ATOM 17258 O O . ALA D 1 251 ? -2.54200 -32.62600 -19.49800 1.000 28.36446 251 ALA D O 1
ATOM 17265 N N . SER D 1 252 ? -0.93800 -33.80900 -18.41400 1.000 26.55281 252 SER D N 1
ATOM 17266 C CA . SER D 1 252 ? -1.56300 -35.10700 -18.68300 1.000 31.34577 252 SER D CA 1
ATOM 17267 C C . SER D 1 252 ? -2.94300 -35.23800 -18.03900 1.000 35.09918 252 SER D C 1
ATOM 17268 O O . SER D 1 252 ? -3.74100 -36.07700 -18.47700 1.000 32.09288 252 SER D O 1
ATOM 17276 N N . LEU D 1 253 ? -3.25200 -34.42200 -17.03000 1.000 31.45108 253 LEU D N 1
ATOM 17277 C CA . LEU D 1 253 ? -4.54400 -34.46700 -16.35500 1.000 33.28013 253 LEU D CA 1
ATOM 17278 C C . LEU D 1 253 ? -5.43700 -33.28400 -16.73000 1.000 33.14873 253 LEU D C 1
ATOM 17279 O O . LEU D 1 253 ? -6.43300 -33.01900 -16.05200 1.000 34.55801 253 LEU D O 1
ATOM 17295 N N . ASP D 1 254 ? -5.12700 -32.59400 -17.80900 1.000 31.43787 254 ASP D N 1
ATOM 17296 C CA . ASP D 1 254 ? -5.85000 -31.38600 -18.18100 1.000 31.52484 254 ASP D CA 1
ATOM 17297 C C . ASP D 1 254 ? -7.09900 -31.73400 -18.98500 1.000 33.27928 254 ASP D C 1
ATOM 17298 O O . ASP D 1 254 ? -7.00400 -32.43600 -19.99900 1.000 30.30320 254 ASP D O 1
ATOM 17307 N N . PRO D 1 255 ? -8.27500 -31.23500 -18.59400 1.000 32.20350 255 PRO D N 1
ATOM 17308 C CA . PRO D 1 255 ? -9.46000 -31.42900 -19.44400 1.000 33.76477 255 PRO D CA 1
ATOM 17309 C C . PRO D 1 255 ? -9.27300 -30.93700 -20.86900 1.000 33.28626 255 PRO D C 1
ATOM 17310 O O . PRO D 1 255 ? -9.88400 -31.50500 -21.78600 1.000 35.96360 255 PRO D O 1
ATOM 17321 N N . ILE D 1 256 ? -8.45900 -29.90000 -21.09600 1.000 29.83879 256 ILE D N 1
ATOM 17322 C CA . ILE D 1 256 ? -8.19500 -29.41800 -22.44800 1.000 30.97855 256 ILE D CA 1
ATOM 17323 C C . ILE D 1 256 ? -6.86500 -29.94500 -22.99200 1.000 31.47321 256 ILE D C 1
ATOM 17324 O O . ILE D 1 256 ? -6.35500 -29.42200 -23.98900 1.000 30.10883 256 ILE D O 1
ATOM 17340 N N . ARG D 1 257 ? -6.29700 -30.97000 -22.35600 1.000 30.70093 257 ARG D N 1
ATOM 17341 C CA . ARG D 1 257 ? -5.07000 -31.59200 -22.84700 1.000 31.05760 257 ARG D CA 1
ATOM 17342 C C . ARG D 1 257 ? -5.17600 -31.96000 -24.32400 1.000 33.36996 257 ARG D C 1
ATOM 17343 O O . ARG D 1 257 ? -4.25700 -31.69500 -25.10900 1.000 28.45792 257 ARG D O 1
ATOM 17364 N N . ASP D 1 258 ? -6.28100 -32.59600 -24.72300 1.000 33.27966 258 ASP D N 1
ATOM 17365 C CA . ASP D 1 258 ? -6.37600 -33.05300 -26.11000 1.000 33.49383 258 ASP D CA 1
ATOM 17366 C C . ASP D 1 258 ? -6.41200 -31.89400 -27.09500 1.000 33.37770 258 ASP D C 1
ATOM 17367 O O . ASP D 1 258 ? -6.07500 -32.07600 -28.27400 1.000 29.12915 258 ASP D O 1
ATOM 17376 N N . SER D 1 259 ? -6.78900 -30.69900 -26.63300 1.000 32.25624 259 SER D N 1
ATOM 17377 C CA . SER D 1 259 ? -6.77000 -29.52100 -27.48800 1.000 32.02974 259 SER D CA 1
ATOM 17378 C C . SER D 1 259 ? -5.33900 -29.13500 -27.84300 1.000 27.03827 259 SER D C 1
ATOM 17379 O O . SER D 1 259 ? -5.06000 -28.74200 -28.98400 1.000 29.95737 259 SER D O 1
ATOM 17387 N N . GLY D 1 260 ? -4.42400 -29.24300 -26.87600 1.000 27.48164 260 GLY D N 1
ATOM 17388 C CA . GLY D 1 260 ? -3.02000 -29.00000 -27.15600 1.000 29.89885 260 GLY D CA 1
ATOM 17389 C C . GLY D 1 260 ? -2.39900 -30.10100 -27.99700 1.000 26.40854 260 GLY D C 1
ATOM 17390 O O . GLY D 1 260 ? -1.58500 -29.83000 -28.88700 1.000 28.27806 260 GLY D O 1
ATOM 17394 N N . ARG D 1 261 ? -2.77800 -31.35300 -27.73400 1.000 28.23803 261 ARG D N 1
ATOM 17395 C CA . ARG D 1 261 ? -2.36600 -32.44000 -28.61900 1.000 26.69515 261 ARG D CA 1
ATOM 17396 C C . ARG D 1 261 ? -2.80100 -32.15800 -30.04900 1.000 27.02185 261 ARG D C 1
ATOM 17397 O O . ARG D 1 261 ? -2.00400 -32.28200 -30.99100 1.000 28.05674 261 ARG D O 1
ATOM 17418 N N . ASP D 1 262 ? -4.06200 -31.74400 -30.23200 1.000 27.73269 262 ASP D N 1
ATOM 17419 C CA . ASP D 1 262 ? -4.54900 -31.43600 -31.57500 1.000 27.54713 262 ASP D CA 1
ATOM 17420 C C . ASP D 1 262 ? -3.67700 -30.39200 -32.25600 1.000 28.40387 262 ASP D C 1
ATOM 17421 O O . ASP D 1 262 ? -3.35700 -30.51100 -33.44800 1.000 28.45846 262 ASP D O 1
ATOM 17430 N N . TYR D 1 263 ? -3.30700 -29.33600 -31.52500 1.000 26.83271 263 TYR D N 1
ATOM 17431 C CA . TYR D 1 263 ? -2.53700 -28.26600 -32.14200 1.000 26.96170 263 TYR D CA 1
ATOM 17432 C C . TYR D 1 263 ? -1.15100 -28.75500 -32.55700 1.000 24.96051 263 TYR D C 1
ATOM 17433 O O . TYR D 1 263 ? -0.70100 -28.49300 -33.68100 1.000 26.66321 263 TYR D O 1
ATOM 17451 N N . ALA D 1 264 ? -0.45500 -29.45600 -31.66400 1.000 26.36192 264 ALA D N 1
ATOM 17452 C CA . ALA D 1 264 ? 0.87600 -29.95200 -32.00600 1.000 27.15641 264 ALA D CA 1
ATOM 17453 C C . ALA D 1 264 ? 0.81900 -30.90300 -33.20100 1.000 26.82893 264 ALA D C 1
ATOM 17454 O O . ALA D 1 264 ? 1.65700 -30.82300 -34.11200 1.000 23.92003 264 ALA D O 1
ATOM 17461 N N . LYS D 1 265 ? -0.16600 -31.80900 -33.21900 1.000 27.32430 265 LYS D N 1
ATOM 17462 C CA . LYS D 1 265 ? -0.34400 -32.68300 -34.37900 1.000 28.45238 265 LYS D CA 1
ATOM 17463 C C . LYS D 1 265 ? -0.56900 -31.88600 -35.65900 1.000 28.70188 265 LYS D C 1
ATOM 17464 O O . LYS D 1 265 ? -0.04300 -32.24500 -36.72200 1.000 26.77417 265 LYS D O 1
ATOM 17483 N N . ALA D 1 266 ? -1.35100 -30.79900 -35.58800 1.000 28.39630 266 ALA D N 1
ATOM 17484 C CA . ALA D 1 266 ? -1.59700 -30.00000 -36.78300 1.000 28.70996 266 ALA D CA 1
ATOM 17485 C C . ALA D 1 266 ? -0.32400 -29.32300 -37.27300 1.000 25.32528 266 ALA D C 1
ATOM 17486 O O . ALA D 1 266 ? -0.13000 -29.18000 -38.48500 1.000 27.22194 266 ALA D O 1
ATOM 17493 N N . LEU D 1 267 ? 0.55600 -28.90700 -36.35000 1.000 25.12859 267 LEU D N 1
ATOM 17494 C CA . LEU D 1 267 ? 1.82700 -28.32100 -36.75700 1.000 26.61746 267 LEU D CA 1
ATOM 17495 C C . LEU D 1 267 ? 2.70700 -29.34700 -37.46300 1.000 23.76760 267 LEU D C 1
ATOM 17496 O O . LEU D 1 267 ? 3.29500 -29.04000 -38.50300 1.000 25.20466 267 LEU D O 1
ATOM 17512 N N . VAL D 1 268 ? 2.80300 -30.56900 -36.91800 1.000 25.53561 268 VAL D N 1
ATOM 17513 C CA . VAL D 1 268 ? 3.57800 -31.62100 -37.58400 1.000 23.91786 268 VAL D CA 1
ATOM 17514 C C . VAL D 1 268 ? 2.98000 -31.92800 -38.94800 1.000 24.96993 268 VAL D C 1
ATOM 17515 O O . VAL D 1 268 ? 3.70100 -32.08100 -39.94100 1.000 26.82130 268 VAL D O 1
ATOM 17528 N N . GLU D 1 269 ? 1.64900 -32.02500 -39.01400 1.000 24.91454 269 GLU D N 1
ATOM 17529 C CA . GLU D 1 269 ? 0.98000 -32.30000 -40.28000 1.000 27.89996 269 GLU D CA 1
ATOM 17530 C C . GLU D 1 269 ? 1.31600 -31.25100 -41.33300 1.000 29.12565 269 GLU D C 1
ATOM 17531 O O . GLU D 1 269 ? 1.40900 -31.57000 -42.52600 1.000 29.49518 269 GLU D O 1
ATOM 17543 N N . ALA D 1 270 ? 1.50700 -30.00000 -40.91600 1.000 25.46491 270 ALA D N 1
ATOM 17544 C CA . ALA D 1 270 ? 1.86800 -28.91700 -41.81100 1.000 27.85798 270 ALA D CA 1
ATOM 17545 C C . ALA D 1 270 ? 3.37100 -28.79700 -42.02700 1.000 24.80699 270 ALA D C 1
ATOM 17546 O O . ALA D 1 270 ? 3.80700 -27.88400 -42.74100 1.000 27.85123 270 ALA D O 1
ATOM 17553 N N . GLY D 1 271 ? 4.16900 -29.67600 -41.42600 1.000 25.74962 271 GLY D N 1
ATOM 17554 C CA . GLY D 1 271 ? 5.60600 -29.65100 -41.62600 1.000 25.34485 271 GLY D CA 1
ATOM 17555 C C . GLY D 1 271 ? 6.34000 -28.59800 -40.82200 1.000 25.44979 271 GLY D C 1
ATOM 17556 O O . GLY D 1 271 ? 7.43200 -28.17400 -41.21800 1.000 26.05655 271 GLY D O 1
ATOM 17560 N N . ARG D 1 272 ? 5.78200 -28.17500 -39.69000 1.000 24.48903 272 ARG D N 1
ATOM 17561 C CA . ARG D 1 272 ? 6.35800 -27.10100 -38.89200 1.000 24.20831 272 ARG D CA 1
ATOM 17562 C C . ARG D 1 272 ? 7.16300 -27.66400 -37.72700 1.000 25.59200 272 ARG D C 1
ATOM 17563 O O . ARG D 1 272 ? 6.81300 -28.70100 -37.16500 1.000 26.06180 272 ARG D O 1
ATOM 17584 N N . ASP D 1 273 ? 8.22300 -26.94900 -37.33500 1.000 26.33075 273 ASP D N 1
ATOM 17585 C CA . ASP D 1 273 ? 9.03000 -27.40300 -36.20700 1.000 24.32838 273 ASP D CA 1
ATOM 17586 C C . ASP D 1 273 ? 8.26700 -27.17300 -34.91000 1.000 26.13367 273 ASP D C 1
ATOM 17587 O O . ASP D 1 273 ? 7.77700 -26.07000 -34.65500 1.000 26.71072 273 ASP D O 1
ATOM 17596 N N . VAL D 1 274 ? 8.20300 -28.19400 -34.06500 1.000 23.21073 274 VAL D N 1
ATOM 17597 C CA . VAL D 1 274 ? 7.46200 -28.06600 -32.81400 1.000 23.43037 274 VAL D CA 1
ATOM 17598 C C . VAL D 1 274 ? 8.06600 -28.99200 -31.76600 1.000 27.10605 274 VAL D C 1
ATOM 17599 O O . VAL D 1 274 ? 8.42900 -30.13800 -32.05700 1.000 24.79956 274 VAL D O 1
ATOM 17612 N N . VAL D 1 275 ? 8.18600 -28.47800 -30.53800 1.000 22.94715 275 VAL D N 1
ATOM 17613 C CA . VAL D 1 275 ? 8.48200 -29.28200 -29.35600 1.000 23.85254 275 VAL D CA 1
ATOM 17614 C C . VAL D 1 275 ? 7.16100 -29.53600 -28.64500 1.000 27.77642 275 VAL D C 1
ATOM 17615 O O . VAL D 1 275 ? 6.45100 -28.58700 -28.30300 1.000 25.49534 275 VAL D O 1
ATOM 17628 N N . TYR D 1 276 ? 6.81600 -30.80300 -28.42200 1.000 23.40834 276 TYR D N 1
ATOM 17629 C CA . TYR D 1 276 ? 5.61900 -31.16000 -27.66900 1.000 24.41772 276 TYR D CA 1
ATOM 17630 C C . TYR D 1 276 ? 6.04400 -31.75600 -26.32900 1.000 24.30362 276 TYR D C 1
ATOM 17631 O O . TYR D 1 276 ? 6.72900 -32.78600 -26.28900 1.000 24.55390 276 TYR D O 1
ATOM 17649 N N . LEU D 1 277 ? 5.65300 -31.09900 -25.23200 1.000 24.38095 277 LEU D N 1
ATOM 17650 C CA . LEU D 1 277 ? 5.94600 -31.55400 -23.87900 1.000 26.22106 277 LEU D CA 1
ATOM 17651 C C . LEU D 1 277 ? 4.62700 -31.75300 -23.14700 1.000 27.22986 277 LEU D C 1
ATOM 17652 O O . LEU D 1 277 ? 3.85500 -30.80300 -22.98800 1.000 27.30784 277 LEU D O 1
ATOM 17668 N N . GLU D 1 278 ? 4.36100 -32.98000 -22.71200 1.000 27.01592 278 GLU D N 1
ATOM 17669 C CA . GLU D 1 278 ? 3.15600 -33.28200 -21.94500 1.000 27.73333 278 GLU D CA 1
ATOM 17670 C C . GLU D 1 278 ? 3.60500 -33.66200 -20.53700 1.000 25.97775 278 GLU D C 1
ATOM 17671 O O . GLU D 1 278 ? 4.18900 -34.72900 -20.32400 1.000 27.25517 278 GLU D O 1
ATOM 17683 N N . MET D 1 279 ? 3.36600 -32.76800 -19.58400 1.000 25.94965 279 MET D N 1
ATOM 17684 C CA . MET D 1 279 ? 3.87000 -32.96200 -18.23400 1.000 24.61310 279 MET D CA 1
ATOM 17685 C C . MET D 1 279 ? 3.07300 -34.04900 -17.52100 1.000 25.61441 279 MET D C 1
ATOM 17686 O O . MET D 1 279 ? 1.84000 -33.98300 -17.45400 1.000 26.91724 279 MET D O 1
ATOM 17700 N N . GLU D 1 280 ? 3.78700 -35.03300 -17.02000 1.000 26.69093 280 GLU D N 1
ATOM 17701 C CA . GLU D 1 280 ? 3.13600 -36.24100 -16.47800 1.000 30.04747 280 GLU D CA 1
ATOM 17702 C C . GLU D 1 280 ? 2.69000 -36.11200 -15.03200 1.000 27.12334 280 GLU D C 1
ATOM 17703 O O . GLU D 1 280 ? 3.50400 -35.89900 -14.20000 1.000 29.76788 280 GLU D O 1
ATOM 17715 N N . GLY D 1 281 ? 1.41900 -36.38900 -14.82100 1.000 28.85946 281 GLY D N 1
ATOM 17716 C CA . GLY D 1 281 ? 0.89700 -36.46300 -13.47000 1.000 30.24455 281 GLY D CA 1
ATOM 17717 C C . GLY D 1 281 ? 0.58600 -35.12600 -12.83900 1.000 30.92044 281 GLY D C 1
ATOM 17718 O O . GLY D 1 281 ? 0.49600 -35.04300 -11.60800 1.000 29.54915 281 GLY D O 1
ATOM 17722 N N . VAL D 1 282 ? 0.45000 -34.06900 -13.63700 1.000 29.24768 282 VAL D N 1
ATOM 17723 C CA . VAL D 1 282 ? 0.06400 -32.75800 -13.12900 1.000 28.69228 282 VAL D CA 1
ATOM 17724 C C . VAL D 1 282 ? -1.10900 -32.23400 -13.94300 1.000 28.53760 282 VAL D C 1
ATOM 17725 O O . VAL D 1 282 ? -1.46300 -32.76300 -14.99900 1.000 30.16940 282 VAL D O 1
ATOM 17738 N N . THR D 1 283 ? -1.69900 -31.16000 -13.43100 1.000 27.39679 283 THR D N 1
ATOM 17739 C CA . THR D 1 283 ? -2.94100 -30.58900 -13.91900 1.000 27.64790 283 THR D CA 1
ATOM 17740 C C . THR D 1 283 ? -2.70600 -29.31100 -14.72800 1.000 29.11053 283 THR D C 1
ATOM 17741 O O . THR D 1 283 ? -1.60700 -28.74800 -14.77000 1.000 29.12620 283 THR D O 1
ATOM 17752 N N . HIS D 1 284 ? -3.78400 -28.85500 -15.36900 1.000 28.83613 284 HIS D N 1
ATOM 17753 C CA . HIS D 1 284 ? -3.95300 -27.46700 -15.77400 1.000 30.94202 284 HIS D CA 1
ATOM 17754 C C . HIS D 1 284 ? -3.45200 -26.55000 -14.66300 1.000 31.31161 284 HIS D C 1
ATOM 17755 O O . HIS D 1 284 ? -3.57700 -26.89200 -13.48700 1.000 31.74370 284 HIS D O 1
ATOM 17769 N N . SER D 1 285 ? -2.87000 -25.40200 -15.01300 1.000 32.43432 285 SER D N 1
ATOM 17770 C CA . SER D 1 285 ? -2.39600 -24.38400 -14.05900 1.000 31.15741 285 SER D CA 1
ATOM 17771 C C . SER D 1 285 ? -1.04100 -24.70600 -13.44200 1.000 28.89778 285 SER D C 1
ATOM 17772 O O . SER D 1 285 ? -0.64400 -24.03900 -12.47500 1.000 29.05080 285 SER D O 1
ATOM 17780 N N . PHE D 1 286 ? -0.28900 -25.68200 -13.95900 1.000 25.77355 286 PHE D N 1
ATOM 17781 C CA . PHE D 1 286 ? 0.90400 -26.10200 -13.22300 1.000 27.25543 286 PHE D CA 1
ATOM 17782 C C . PHE D 1 286 ? 1.98100 -25.02200 -13.17200 1.000 26.79271 286 PHE D C 1
ATOM 17783 O O . PHE D 1 286 ? 2.85000 -25.06300 -12.28600 1.000 29.18372 286 PHE D O 1
ATOM 17800 N N . THR D 1 287 ? 1.93800 -24.05700 -14.08800 1.000 28.10982 287 THR D N 1
ATOM 17801 C CA . THR D 1 287 ? 2.93000 -22.99000 -14.10400 1.000 28.03360 287 THR D CA 1
ATOM 17802 C C . THR D 1 287 ? 2.76000 -22.01500 -12.94900 1.000 28.97046 287 THR D C 1
ATOM 17803 O O . THR D 1 287 ? 3.67400 -21.22600 -12.68700 1.000 28.23446 287 THR D O 1
ATOM 17814 N N . ASN D 1 288 ? 1.61700 -22.04400 -12.26400 1.000 29.23107 288 ASN D N 1
ATOM 17815 C CA . ASN D 1 288 ? 1.30900 -21.05100 -11.23400 1.000 28.20272 288 ASN D CA 1
ATOM 17816 C C . ASN D 1 288 ? 1.04600 -21.68600 -9.87300 1.000 32.24558 288 ASN D C 1
ATOM 17817 O O . ASN D 1 288 ? 0.49400 -21.02600 -8.98100 1.000 31.23596 288 ASN D O 1
ATOM 17828 N N . ILE D 1 289 ? 1.43600 -22.94700 -9.68500 1.000 31.27628 289 ILE D N 1
ATOM 17829 C CA . ILE D 1 289 ? 1.24000 -23.62500 -8.40800 1.000 28.90909 289 ILE D CA 1
ATOM 17830 C C . ILE D 1 289 ? 2.56600 -24.20900 -7.94400 1.000 30.07814 289 ILE D C 1
ATOM 17831 O O . ILE D 1 289 ? 2.61000 -25.28100 -7.33300 1.000 32.41684 289 ILE D O 1
ATOM 17847 N N . ARG D 1 290 ? 3.63900 -23.49500 -8.24400 1.000 26.14234 290 ARG D N 1
ATOM 17848 C CA . ARG D 1 290 ? 5.01000 -23.99100 -8.04000 1.000 25.86751 290 ARG D CA 1
ATOM 17849 C C . ARG D 1 290 ? 5.43000 -24.14100 -6.58000 1.000 28.70217 290 ARG D C 1
ATOM 17850 O O . ARG D 1 290 ? 6.40500 -24.77300 -6.36900 1.000 28.56190 290 ARG D O 1
ATOM 17871 N N . ALA D 1 291 ? 4.69800 -23.55700 -5.64300 1.000 30.16982 291 ALA D N 1
ATOM 17872 C CA . ALA D 1 291 ? 5.02500 -23.74400 -4.21900 1.000 32.07464 291 ALA D CA 1
ATOM 17873 C C . ALA D 1 291 ? 4.14600 -24.85800 -3.63200 1.000 29.87183 291 ALA D C 1
ATOM 17874 O O . ALA D 1 291 ? 4.67400 -25.68600 -2.97400 1.000 32.05865 291 ALA D O 1
ATOM 17881 N N . ALA D 1 292 ? 2.85800 -24.85800 -3.92300 1.000 30.80207 292 ALA D N 1
ATOM 17882 C CA . ALA D 1 292 ? 1.94300 -25.89600 -3.40100 1.000 36.64172 292 ALA D CA 1
ATOM 17883 C C . ALA D 1 292 ? 2.31900 -27.26400 -3.95800 1.000 41.40215 292 ALA D C 1
ATOM 17884 O O . ALA D 1 292 ? 2.18400 -28.22400 -3.24900 1.000 36.03046 292 ALA D O 1
ATOM 17891 N N . VAL D 1 293 ? 2.73400 -27.30700 -5.22300 1.000 30.76158 293 VAL D N 1
ATOM 17892 C CA . VAL D 1 293 ? 3.17300 -28.56200 -5.89200 1.000 31.38580 293 VAL D CA 1
ATOM 17893 C C . VAL D 1 293 ? 4.59700 -28.31400 -6.37900 1.000 31.91435 293 VAL D C 1
ATOM 17894 O O . VAL D 1 293 ? 4.76900 -27.97700 -7.49800 1.000 30.41563 293 VAL D O 1
ATOM 17907 N N . PRO D 1 294 ? 5.60000 -28.45500 -5.51300 1.000 30.21549 294 PRO D N 1
ATOM 17908 C CA . PRO D 1 294 ? 6.96000 -28.09500 -5.84400 1.000 30.98308 294 PRO D CA 1
ATOM 17909 C C . PRO D 1 294 ? 7.52800 -28.67400 -7.14500 1.000 33.73254 294 PRO D C 1
ATOM 17910 O O . PRO D 1 294 ? 8.28600 -28.02900 -7.74100 1.000 30.89974 294 PRO D O 1
ATOM 17921 N N . SER D 1 295 ? 7.14700 -29.89300 -7.48300 1.000 28.60627 295 SER D N 1
ATOM 17922 C CA . SER D 1 295 ? 7.67800 -30.50000 -8.70000 1.000 31.30715 295 SER D CA 1
ATOM 17923 C C . SER D 1 295 ? 7.27500 -29.75400 -9.96700 1.000 30.96110 295 SER D C 1
ATOM 17924 O O . SER D 1 295 ? 7.88600 -29.98900 -11.01900 1.000 30.88995 295 SER D O 1
ATOM 17932 N N . THR D 1 296 ? 6.27600 -28.86600 -9.90900 1.000 29.18742 296 THR D N 1
ATOM 17933 C CA . THR D 1 296 ? 5.90400 -28.12200 -11.11100 1.000 26.14260 296 THR D CA 1
ATOM 17934 C C . THR D 1 296 ? 6.93500 -27.05600 -11.47200 1.000 29.41675 296 THR D C 1
ATOM 17935 O O . THR D 1 296 ? 6.94500 -26.59000 -12.61500 1.000 28.79170 296 THR D O 1
ATOM 17946 N N . GLN D 1 297 ? 7.79500 -26.65400 -10.53100 1.000 28.57306 297 GLN D N 1
ATOM 17947 C CA . GLN D 1 297 ? 8.93400 -25.81100 -10.89500 1.000 30.02591 297 GLN D CA 1
ATOM 17948 C C . GLN D 1 297 ? 9.78700 -26.49900 -11.95700 1.000 27.32472 297 GLN D C 1
ATOM 17949 O O . GLN D 1 297 ? 10.19000 -25.87700 -12.95000 1.000 26.45026 297 GLN D O 1
ATOM 17963 N N . GLY D 1 298 ? 10.03800 -27.79800 -11.78100 1.000 28.69762 298 GLY D N 1
ATOM 17964 C CA . GLY D 1 298 ? 10.80100 -28.53900 -12.77100 1.000 31.76421 298 GLY D CA 1
ATOM 17965 C C . GLY D 1 298 ? 10.11500 -28.61600 -14.11800 1.000 28.65899 298 GLY D C 1
ATOM 17966 O O . GLY D 1 298 ? 10.78300 -28.65200 -15.15600 1.000 29.75701 298 GLY D O 1
ATOM 17970 N N . ASP D 1 299 ? 8.78300 -28.67600 -14.12800 1.000 25.96308 299 ASP D N 1
ATOM 17971 C CA . ASP D 1 299 ? 8.05400 -28.63500 -15.39000 1.000 26.07729 299 ASP D CA 1
ATOM 17972 C C . ASP D 1 299 ? 8.27800 -27.31100 -16.09800 1.000 28.42234 299 ASP D C 1
ATOM 17973 O O . ASP D 1 299 ? 8.53600 -27.27500 -17.30300 1.000 24.43200 299 ASP D O 1
ATOM 17982 N N . LEU D 1 300 ? 8.16100 -26.20100 -15.36300 1.000 25.68514 300 LEU D N 1
ATOM 17983 C CA . LEU D 1 300 ? 8.44600 -24.91500 -15.98200 1.000 24.16000 300 LEU D CA 1
ATOM 17984 C C . LEU D 1 300 ? 9.86600 -24.88100 -16.52500 1.000 24.29271 300 LEU D C 1
ATOM 17985 O O . LEU D 1 300 ? 10.11000 -24.35100 -17.61500 1.000 25.85151 300 LEU D O 1
ATOM 18001 N N . GLU D 1 301 ? 10.81900 -25.41900 -15.76600 1.000 23.51968 301 GLU D N 1
ATOM 18002 C CA . GLU D 1 301 ? 12.21200 -25.37400 -16.18700 1.000 27.19527 301 GLU D CA 1
ATOM 18003 C C . GLU D 1 301 ? 12.44800 -26.18800 -17.45400 1.000 27.14723 301 GLU D C 1
ATOM 18004 O O . GLU D 1 301 ? 13.33600 -25.84800 -18.23900 1.000 25.49621 301 GLU D O 1
ATOM 18016 N N . ARG D 1 302 ? 11.66600 -27.24900 -17.68200 1.000 26.25330 302 ARG D N 1
ATOM 18017 C CA . ARG D 1 302 ? 11.79000 -27.97200 -18.94900 1.000 24.84278 302 ARG D CA 1
ATOM 18018 C C . ARG D 1 302 ? 11.33400 -27.11000 -20.12700 1.000 27.03163 302 ARG D C 1
ATOM 18019 O O . ARG D 1 302 ? 11.94000 -27.15100 -21.20900 1.000 25.41953 302 ARG D O 1
ATOM 18040 N N . ILE D 1 303 ? 10.26100 -26.33100 -19.94200 1.000 24.57519 303 ILE D N 1
ATOM 18041 C CA . ILE D 1 303 ? 9.83400 -25.38600 -20.97400 1.000 25.06402 303 ILE D CA 1
ATOM 18042 C C . ILE D 1 303 ? 10.93100 -24.36300 -21.23700 1.000 24.71851 303 ILE D C 1
ATOM 18043 O O . ILE D 1 303 ? 11.24000 -24.04500 -22.39200 1.000 24.96741 303 ILE D O 1
ATOM 18059 N N . ILE D 1 304 ? 11.52700 -23.82600 -20.16700 1.000 23.85422 304 ILE D N 1
ATOM 18060 C CA . ILE D 1 304 ? 12.60500 -22.84800 -20.31200 1.000 25.61345 304 ILE D CA 1
ATOM 18061 C C . ILE D 1 304 ? 13.74300 -23.43500 -21.13400 1.000 24.42209 304 ILE D C 1
ATOM 18062 O O . ILE D 1 304 ? 14.26300 -22.79300 -22.05700 1.000 23.19226 304 ILE D O 1
ATOM 18078 N N . ALA D 1 305 ? 14.14800 -24.67000 -20.81000 1.000 24.63736 305 ALA D N 1
ATOM 18079 C CA . ALA D 1 305 ? 15.24400 -25.30000 -21.54100 1.000 26.80040 305 ALA D CA 1
ATOM 18080 C C . ALA D 1 305 ? 14.89400 -25.47000 -23.01400 1.000 25.66982 305 ALA D C 1
ATOM 18081 O O . ALA D 1 305 ? 15.74200 -25.26300 -23.89200 1.000 23.64700 305 ALA D O 1
ATOM 18088 N N . ALA D 1 306 ? 13.64400 -25.83300 -23.30800 1.000 23.03057 306 ALA D N 1
ATOM 18089 C CA . ALA D 1 306 ? 13.23200 -25.95400 -24.70300 1.000 23.33314 306 ALA D CA 1
ATOM 18090 C C . ALA D 1 306 ? 13.22600 -24.59700 -25.39400 1.000 22.97184 306 ALA D C 1
ATOM 18091 O O . ALA D 1 306 ? 13.59400 -24.49700 -26.57200 1.000 23.81745 306 ALA D O 1
ATOM 18098 N N . MET D 1 307 ? 12.80400 -23.54300 -24.68500 1.000 22.22171 307 MET D N 1
ATOM 18099 C CA . MET D 1 307 ? 12.82800 -22.20700 -25.27700 1.000 23.97217 307 MET D CA 1
ATOM 18100 C C . MET D 1 307 ? 14.24600 -21.79800 -25.65300 1.000 22.41335 307 MET D C 1
ATOM 18101 O O . MET D 1 307 ? 14.48200 -21.26500 -26.74500 1.000 25.69388 307 MET D O 1
ATOM 18115 N N . LYS D 1 308 ? 15.20500 -22.01500 -24.74900 1.000 25.14004 308 LYS D N 1
ATOM 18116 C CA . LYS D 1 308 ? 16.58800 -21.66100 -25.05500 1.000 24.93868 308 LYS D CA 1
ATOM 18117 C C . LYS D 1 308 ? 17.10000 -22.43200 -26.26400 1.000 27.38660 308 LYS D C 1
ATOM 18118 O O . LYS D 1 308 ? 17.76500 -21.86800 -27.14200 1.000 26.82530 308 LYS D O 1
ATOM 18137 N N . MET D 1 309 ? 16.79700 -23.72800 -26.32900 1.000 24.97131 309 MET D N 1
ATOM 18138 C CA . MET D 1 309 ? 17.22200 -24.52900 -27.47300 1.000 23.52644 309 MET D CA 1
ATOM 18139 C C . MET D 1 309 ? 16.62000 -24.00200 -28.77200 1.000 25.91571 309 MET D C 1
ATOM 18140 O O . MET D 1 309 ? 17.31800 -23.89000 -29.79000 1.000 27.99276 309 MET D O 1
ATOM 18154 N N . MET D 1 310 ? 15.32700 -23.66500 -28.76600 1.000 24.25662 310 MET D N 1
ATOM 18155 C CA . MET D 1 310 ? 14.66600 -23.28400 -30.00800 1.000 24.83155 310 MET D CA 1
ATOM 18156 C C . MET D 1 310 ? 15.02200 -21.86800 -30.43800 1.000 29.70672 310 MET D C 1
ATOM 18157 O O . MET D 1 310 ? 14.87100 -21.54000 -31.61900 1.000 34.59202 310 MET D O 1
ATOM 18171 N N . LEU D 1 311 ? 15.52000 -21.04200 -29.52000 1.000 27.43048 311 LEU D N 1
ATOM 18172 C CA . LEU D 1 311 ? 16.03500 -19.73000 -29.89300 1.000 29.49204 311 LEU D CA 1
ATOM 18173 C C . LEU D 1 311 ? 17.47600 -19.79000 -30.38200 1.000 37.49610 311 LEU D C 1
ATOM 18174 O O . LEU D 1 311 ? 17.95900 -18.80800 -30.95300 1.000 37.37712 311 LEU D O 1
ATOM 18190 N N . GLY D 1 312 ? 18.16000 -20.91200 -30.19400 1.000 37.32146 312 GLY D N 1
ATOM 18191 C CA . GLY D 1 312 ? 19.54900 -21.03400 -30.59100 1.000 42.95297 312 GLY D CA 1
ATOM 18192 C C . GLY D 1 312 ? 20.46800 -20.52300 -29.50200 1.000 45.56903 312 GLY D C 1
ATOM 18193 O O . GLY D 1 312 ? 21.52700 -19.96600 -29.78400 1.000 57.38614 312 GLY D O 1
#

Nearest PDB structures (foldseek):
  7cip-assembly2_B  TM=1.002E+00  e=2.490E-67  Erythrobacter longus
  7w8n-assembly1_C  TM=1.002E+00  e=5.149E-67  Erythrobacter longus
  6kf5-assembly1_C  TM=1.003E+00  e=9.435E-67  Erythrobacter longus
  7cih-assembly4_D  TM=1.002E+00  e=1.065E-66  Erythrobacter longus
  6kf1-assembly1_A  TM=1.003E+00  e=2.340E-66  Erythrobacter longus

B-factor: mean 36.1, std 12.48, range [19.61, 370.42]